Protein AF-A0A9X2YWF4-F1 (afdb_monomer_lite)

Radius of gyration: 34.18 Å; chains: 1; bounding box: 89×81×97 Å

Secondary structure (DSSP, 8-state):
--HHHHHHHHHHHHHHTT-SSSPP-GGGG--HHHHHHHHHHHHH----TT--SHHHHHHHHHHHHHHHHHHHHHHHHHHHHHHHHHHHHHHHHHHHHHHHHHHHHHHHHHTSPSSTTHHHHHHHHHHHHHHHHHHHHHHHHHHHHHHHHHHHHHHHHHHHHHTPPPS-----SS----HHHHHHHHHHHHHHHHHHHHHHHHHGGGT---HHHHHHHHHHH---HHHHHHHHTT--EE-HHHHHHHHHHHHTSTT--HHHHHHHHHHS-HHHHHHHHHHHHHHTBTT-EE---TT--TTSTT---SB-SGGGS-HHHHHHHHS-SBPPSS-EEEE-TTS-EEEEPP-TT--BS-HHHHHHHHHHHTTS-GGG-SSBHHHHHHHHHHHHHHHHHTSTT-S-TT--HHHHHHHTHHHHHHHHHHHTT-HHHHHHHHT-TTSSS--HHHHHHHHHS--TTTTHHHHTTSPPTT--SHHHHHHHHHHHHHHHHTHHHHTSBTTTTB-HHHH-HHHHHHHHHHTGGGHHHHHT---S---S---S-SSSS-HHHHHHHHHHHTSHHHHHHHHHHHHHHHHHHHHHHHHHHHHTSS--THHHHHHHHHHHHHHHHHHHHHHHTT--HHHHHHHHHHHHHHHHHGGGG---SSTT-HHHHHHHHTSTT-HHHHHHH-SPP-TT--SSSPPPPHHHHHHHHHHHHHHTT-S--GGGGGGEETTEE-TT--HHHHHHHHHHHTTT---HHHHHHHHHHHHT---TTTTTT------

pLDDT: mean 88.62, std 11.15, range [30.44, 98.81]

InterPro domains:
  IPR043796 ESX-1 secretion-associated protein EspA/EspE-like [PF18879] (18-99)
  IPR057037 TPR repeat domain, actinomycetes [PF23275] (219-466)

Structure (mmCIF, N/CA/C/O backbone):
data_AF-A0A9X2YWF4-F1
#
_entry.id   AF-A0A9X2YWF4-F1
#
loop_
_atom_site.group_PDB
_atom_site.id
_atom_site.type_symbol
_atom_site.label_atom_id
_atom_site.label_alt_id
_atom_site.label_comp_id
_atom_site.label_asym_id
_atom_site.label_entity_id
_atom_site.label_seq_id
_atom_site.pdbx_PDB_ins_code
_atom_site.Cartn_x
_atom_site.Cartn_y
_atom_site.Cartn_z
_atom_site.occupancy
_atom_site.B_iso_or_equiv
_atom_site.auth_seq_id
_atom_site.auth_comp_id
_atom_site.auth_asym_id
_atom_site.auth_atom_id
_atom_site.pdbx_PDB_model_num
ATOM 1 N N . MET A 1 1 ? 34.491 -1.364 -0.818 1.00 56.59 1 MET A N 1
ATOM 2 C CA . MET A 1 1 ? 34.595 -2.393 0.245 1.00 56.59 1 MET A CA 1
ATOM 3 C C . MET A 1 1 ? 35.345 -3.592 -0.317 1.00 56.59 1 MET A C 1
ATOM 5 O O . MET A 1 1 ? 35.283 -3.790 -1.523 1.00 56.59 1 MET A O 1
ATOM 9 N N . SER A 1 2 ? 36.099 -4.347 0.485 1.00 80.25 2 SER A N 1
ATOM 10 C CA . SER A 1 2 ? 36.742 -5.578 -0.002 1.00 80.25 2 SER A CA 1
ATOM 11 C C . SER A 1 2 ? 35.737 -6.739 -0.062 1.00 80.25 2 SER A C 1
ATOM 13 O O . SER A 1 2 ? 34.764 -6.748 0.688 1.00 80.25 2 SER A O 1
ATOM 15 N N . VAL A 1 3 ? 35.979 -7.755 -0.900 1.00 80.12 3 VAL A N 1
ATOM 16 C CA . VAL A 1 3 ? 35.150 -8.987 -0.951 1.00 80.12 3 VAL A CA 1
ATOM 17 C C . VAL A 1 3 ? 35.048 -9.696 0.408 1.00 80.12 3 VAL A C 1
ATOM 19 O O . VAL A 1 3 ? 34.062 -10.368 0.705 1.00 80.12 3 VAL A O 1
ATOM 22 N N . LEU A 1 4 ? 36.056 -9.513 1.266 1.00 85.62 4 LEU A N 1
ATOM 23 C CA . LEU A 1 4 ? 36.069 -10.024 2.633 1.00 85.62 4 LEU A CA 1
ATOM 24 C C . LEU A 1 4 ? 35.104 -9.245 3.542 1.00 85.62 4 LEU A C 1
ATOM 26 O O . LEU A 1 4 ? 34.476 -9.843 4.412 1.00 85.62 4 LEU A O 1
ATOM 30 N N . ASP A 1 5 ? 34.968 -7.933 3.325 1.00 86.00 5 ASP A N 1
ATOM 31 C CA . ASP A 1 5 ? 34.029 -7.082 4.066 1.00 86.00 5 ASP A CA 1
ATOM 32 C C . ASP A 1 5 ? 32.582 -7.432 3.706 1.00 86.00 5 ASP A C 1
ATOM 34 O O . ASP A 1 5 ? 31.748 -7.544 4.602 1.00 86.00 5 ASP A O 1
ATOM 38 N N . GLY A 1 6 ? 32.310 -7.704 2.423 1.00 83.12 6 GLY A N 1
ATOM 39 C CA . GLY A 1 6 ? 31.008 -8.205 1.966 1.00 83.12 6 GLY A CA 1
ATOM 40 C C . GLY A 1 6 ? 30.632 -9.522 2.648 1.00 83.12 6 GLY A C 1
ATOM 41 O O . GLY A 1 6 ? 29.574 -9.622 3.264 1.00 83.12 6 GLY A O 1
ATOM 42 N N . PHE A 1 7 ? 31.546 -10.500 2.663 1.00 92.81 7 PHE A N 1
ATOM 43 C CA . PHE A 1 7 ? 31.340 -11.751 3.401 1.00 92.81 7 PHE A CA 1
ATOM 44 C C . PHE A 1 7 ? 31.067 -11.526 4.895 1.00 92.81 7 PHE A C 1
ATOM 46 O O . PHE A 1 7 ? 30.186 -12.172 5.461 1.00 92.81 7 PHE A O 1
ATOM 53 N N . LEU A 1 8 ? 31.823 -10.641 5.555 1.00 94.50 8 LEU A N 1
ATOM 54 C CA . LEU A 1 8 ? 31.651 -10.360 6.983 1.00 94.50 8 LEU A CA 1
ATOM 55 C C . LEU A 1 8 ? 30.309 -9.685 7.288 1.00 94.50 8 LEU A C 1
ATOM 57 O O . LEU A 1 8 ? 29.721 -9.994 8.325 1.00 94.50 8 LEU A O 1
ATOM 61 N N . ALA A 1 9 ? 29.820 -8.820 6.398 1.00 90.69 9 ALA A N 1
ATOM 62 C CA . ALA A 1 9 ? 28.498 -8.209 6.504 1.00 90.69 9 ALA A CA 1
ATOM 63 C C . ALA A 1 9 ? 27.387 -9.261 6.364 1.00 90.69 9 ALA A C 1
ATOM 65 O O . ALA A 1 9 ? 26.555 -9.395 7.260 1.00 90.69 9 ALA A O 1
ATOM 66 N N . THR A 1 10 ? 27.430 -10.095 5.318 1.00 85.00 10 THR A N 1
ATOM 67 C CA . THR A 1 10 ? 26.465 -11.193 5.125 1.00 85.00 10 THR A CA 1
ATOM 68 C C . THR A 1 10 ? 26.503 -12.193 6.280 1.00 85.00 10 THR A C 1
ATOM 70 O O . THR A 1 10 ? 25.466 -12.650 6.755 1.00 85.00 10 THR A O 1
ATOM 73 N N . TRP A 1 11 ? 27.698 -12.512 6.780 1.00 95.88 11 TRP A N 1
ATOM 74 C CA . TRP A 1 11 ? 27.875 -13.350 7.960 1.00 95.88 11 TRP A CA 1
ATOM 75 C C . TRP A 1 11 ? 27.270 -12.735 9.222 1.00 95.88 11 TRP A C 1
ATOM 77 O O . TRP A 1 11 ? 26.669 -13.466 10.009 1.00 95.88 11 TRP A O 1
ATOM 87 N N . SER A 1 12 ? 27.408 -11.420 9.417 1.00 94.00 12 SER A N 1
ATOM 88 C CA . SER A 1 12 ? 26.793 -10.721 10.549 1.00 94.00 12 SER A CA 1
ATOM 89 C C . SER A 1 12 ? 25.275 -10.831 10.481 1.00 94.00 12 SER A C 1
ATOM 91 O O . SER A 1 12 ? 24.672 -11.324 11.428 1.00 94.00 12 SER A O 1
ATOM 93 N N . ASN A 1 13 ? 24.681 -10.506 9.329 1.00 88.56 13 ASN A N 1
ATOM 94 C CA . ASN A 1 13 ? 23.235 -10.595 9.120 1.00 88.56 13 ASN A CA 1
ATOM 95 C C . ASN A 1 13 ? 22.723 -12.019 9.375 1.00 88.56 13 ASN A C 1
ATOM 97 O O . ASN A 1 13 ? 21.774 -12.220 10.127 1.00 88.56 13 ASN A O 1
ATOM 101 N N . ALA A 1 14 ? 23.404 -13.029 8.824 1.00 86.44 14 ALA A N 1
ATOM 102 C CA . ALA A 1 14 ? 23.058 -14.430 9.045 1.00 86.44 14 ALA A CA 1
ATOM 103 C C . ALA A 1 14 ? 23.233 -14.874 10.502 1.00 86.44 14 ALA A C 1
ATOM 105 O O . ALA A 1 14 ? 22.551 -15.789 10.943 1.00 86.44 14 ALA A O 1
ATOM 106 N N . ARG A 1 15 ? 24.151 -14.272 11.263 1.00 91.12 15 ARG A N 1
ATOM 107 C CA . ARG A 1 15 ? 24.299 -14.544 12.696 1.00 91.12 15 ARG A CA 1
ATOM 108 C C . ARG A 1 15 ? 23.185 -13.891 13.507 1.00 91.12 15 ARG A C 1
ATOM 110 O O . ARG A 1 15 ? 22.734 -14.499 14.478 1.00 91.12 15 ARG A O 1
ATOM 117 N N . ASP A 1 16 ? 22.749 -12.701 13.116 1.00 89.00 16 ASP A N 1
ATOM 118 C CA . ASP A 1 16 ? 21.699 -11.959 13.808 1.00 89.00 16 ASP A CA 1
ATOM 119 C C . ASP A 1 16 ? 20.333 -12.655 13.708 1.00 89.00 16 ASP A C 1
ATOM 121 O O . ASP A 1 16 ? 19.577 -12.627 14.680 1.00 89.00 16 ASP A O 1
ATOM 125 N N . THR A 1 17 ? 20.059 -13.414 12.637 1.00 83.25 17 THR A N 1
ATOM 126 C CA . THR A 1 17 ? 18.834 -14.240 12.536 1.00 83.25 17 THR A CA 1
ATOM 127 C C . THR A 1 17 ? 18.752 -15.352 13.587 1.00 83.25 17 THR A C 1
ATOM 129 O O . THR A 1 17 ? 17.662 -15.786 13.950 1.00 83.25 17 THR A O 1
ATOM 132 N N . PHE A 1 18 ? 19.886 -15.796 14.141 1.00 85.88 18 PHE A N 1
ATOM 133 C CA . PHE A 1 18 ? 19.906 -16.751 15.252 1.00 85.88 18 PHE A CA 1
ATOM 134 C C . PHE A 1 18 ? 19.719 -16.076 16.617 1.00 85.88 18 PHE A C 1
ATOM 136 O O . PHE A 1 18 ? 19.722 -16.778 17.631 1.00 85.88 18 PHE A O 1
ATOM 143 N N . GLY A 1 19 ? 19.600 -14.748 16.683 1.00 83.31 19 GLY A N 1
ATOM 144 C CA . GLY A 1 19 ? 19.495 -13.965 17.914 1.00 83.31 19 GLY A CA 1
ATOM 145 C C . GLY A 1 19 ? 20.783 -13.922 18.747 1.00 83.31 19 GLY A C 1
ATOM 146 O O . GLY A 1 19 ? 21.794 -14.556 18.435 1.00 83.31 19 GLY A O 1
ATOM 147 N N . GLN A 1 20 ? 20.734 -13.197 19.866 1.00 79.38 20 GLN A N 1
ATOM 148 C CA . GLN A 1 20 ? 21.860 -13.000 20.791 1.00 79.38 20 GLN A CA 1
ATOM 149 C C . GLN A 1 20 ? 21.617 -13.705 22.145 1.00 79.38 20 GLN A C 1
ATOM 151 O O . GLN A 1 20 ? 20.506 -14.131 22.448 1.00 79.38 20 GLN A O 1
ATOM 156 N N . GLY A 1 21 ? 22.662 -13.862 22.970 1.00 82.56 21 GLY A N 1
ATOM 157 C CA . GLY A 1 21 ? 22.560 -14.468 24.314 1.00 82.56 21 GLY A CA 1
ATOM 158 C C . GLY A 1 21 ? 22.511 -16.004 24.334 1.00 82.56 21 GLY A C 1
ATOM 159 O O . GLY A 1 21 ? 22.619 -16.648 23.297 1.00 82.56 21 GLY A O 1
ATOM 160 N N . ALA A 1 22 ? 22.404 -16.630 25.509 1.00 83.31 22 ALA A N 1
ATOM 161 C CA . ALA A 1 22 ? 22.242 -18.086 25.598 1.00 83.31 22 ALA A CA 1
ATOM 162 C C . ALA A 1 22 ? 20.816 -18.476 25.153 1.00 83.31 22 ALA A C 1
ATOM 164 O O . ALA A 1 22 ? 19.870 -17.887 25.676 1.00 83.31 22 ALA A O 1
ATOM 165 N N . PRO A 1 23 ? 20.634 -19.422 24.207 1.00 87.31 23 PRO A N 1
ATOM 166 C CA . PRO A 1 23 ? 19.301 -19.874 23.820 1.00 87.31 23 PRO A CA 1
ATOM 167 C C . PRO A 1 23 ? 18.529 -20.395 25.035 1.00 87.31 23 PRO A C 1
ATOM 169 O O . PRO A 1 23 ? 19.097 -21.120 25.854 1.00 87.31 23 PRO A O 1
ATOM 172 N N . ALA A 1 24 ? 17.250 -20.032 25.142 1.00 84.31 24 ALA A N 1
ATOM 173 C CA . ALA A 1 24 ? 16.390 -20.534 26.204 1.00 84.31 24 ALA A CA 1
ATOM 174 C C . ALA A 1 24 ? 16.255 -22.058 26.102 1.00 84.31 24 ALA A C 1
ATOM 176 O O . ALA A 1 24 ? 16.126 -22.615 25.010 1.00 84.31 24 ALA A O 1
ATOM 177 N N . THR A 1 25 ? 16.304 -22.727 27.245 1.00 89.94 25 THR A N 1
ATOM 178 C CA . THR A 1 25 ? 16.233 -24.181 27.357 1.00 89.94 25 THR A CA 1
ATOM 179 C C . THR A 1 25 ? 14.874 -24.613 27.908 1.00 89.94 25 THR A C 1
ATOM 181 O O . THR A 1 25 ? 14.082 -23.811 28.409 1.00 89.94 25 THR A O 1
ATOM 184 N N . GLY A 1 26 ? 14.557 -25.890 27.736 1.00 90.88 26 GLY A N 1
ATOM 185 C CA . GLY A 1 26 ? 13.232 -26.444 27.977 1.00 90.88 26 GLY A CA 1
ATOM 186 C C . GLY A 1 26 ? 12.840 -26.585 29.444 1.00 90.88 26 GLY A C 1
ATOM 187 O O . GLY A 1 26 ? 11.668 -26.812 29.722 1.00 90.88 26 GLY A O 1
ATOM 188 N N . GLU A 1 27 ? 13.772 -26.444 30.391 1.00 90.19 27 GLU A N 1
ATOM 189 C CA . GLU A 1 27 ? 13.534 -26.774 31.804 1.00 90.19 27 GLU A CA 1
ATOM 190 C C . GLU A 1 27 ? 12.412 -25.938 32.426 1.00 90.19 27 GLU A C 1
ATOM 192 O O . GLU A 1 27 ? 11.707 -26.429 33.300 1.00 90.19 27 GLU A O 1
ATOM 197 N N . GLN A 1 28 ? 12.197 -24.706 31.954 1.00 86.06 28 GLN A N 1
ATOM 198 C CA . GLN A 1 28 ? 11.092 -23.862 32.425 1.00 86.06 28 GLN A CA 1
ATOM 199 C C . GLN A 1 28 ? 9.701 -24.409 32.056 1.00 86.06 28 GLN A C 1
ATOM 201 O O . GLN A 1 28 ? 8.718 -24.076 32.715 1.00 86.06 28 GLN A O 1
ATOM 206 N N . PHE A 1 29 ? 9.627 -25.272 31.040 1.00 87.75 29 PHE A N 1
ATOM 207 C CA . PHE A 1 29 ? 8.403 -25.914 30.560 1.00 87.75 29 PHE A CA 1
ATOM 208 C C . PHE A 1 29 ? 8.207 -27.330 31.126 1.00 87.75 29 PHE A C 1
ATOM 210 O O . PHE A 1 29 ? 7.222 -27.983 30.798 1.00 87.75 29 PHE A O 1
ATOM 217 N N . ASP A 1 30 ? 9.125 -27.817 31.970 1.00 93.25 30 ASP A N 1
ATOM 218 C CA . ASP A 1 30 ? 9.014 -29.126 32.616 1.00 93.25 30 ASP A CA 1
ATOM 219 C C . ASP A 1 30 ? 8.464 -28.996 34.046 1.00 93.25 30 ASP A C 1
ATOM 221 O O . ASP A 1 30 ? 9.218 -28.835 35.009 1.00 93.25 30 ASP A O 1
ATOM 225 N N . GLN A 1 31 ? 7.141 -29.111 34.209 1.00 91.50 31 GLN A N 1
ATOM 226 C CA . GLN A 1 31 ? 6.498 -29.225 35.527 1.00 91.50 31 GLN A CA 1
ATOM 227 C C . GLN A 1 31 ? 6.173 -30.684 35.895 1.00 91.50 31 GLN A C 1
ATOM 229 O O . GLN A 1 31 ? 5.352 -30.959 36.779 1.00 91.50 31 GLN A O 1
ATOM 234 N N . SER A 1 32 ? 6.856 -31.658 35.280 1.00 93.75 32 SER A N 1
ATOM 235 C CA . SER A 1 32 ? 6.583 -33.084 35.494 1.00 93.75 32 SER A CA 1
ATOM 236 C C . SER A 1 32 ? 6.827 -33.552 36.928 1.00 93.75 32 SER A C 1
ATOM 238 O O . SER A 1 32 ? 6.142 -34.462 37.396 1.00 93.75 32 SER A O 1
ATOM 240 N N . GLY A 1 33 ? 7.746 -32.923 37.667 1.00 92.69 33 GLY A N 1
ATOM 241 C CA . GLY A 1 33 ? 8.019 -33.236 39.076 1.00 92.69 33 GLY A CA 1
ATOM 242 C C . GLY A 1 33 ? 6.811 -32.975 39.991 1.00 92.69 33 GLY A C 1
ATOM 243 O O . GLY A 1 33 ? 6.317 -33.913 40.637 1.00 92.69 33 GLY A O 1
ATOM 244 N N . PRO A 1 34 ? 6.296 -31.731 40.043 1.00 92.44 34 PRO A N 1
ATOM 245 C CA . PRO A 1 34 ? 5.041 -31.414 40.720 1.00 92.44 34 PRO A CA 1
ATOM 246 C C . PRO A 1 34 ? 3.862 -32.277 40.251 1.00 92.44 34 PRO A C 1
ATOM 248 O O . PRO A 1 34 ? 3.144 -32.820 41.091 1.00 92.44 34 PRO A O 1
ATOM 251 N N . LEU A 1 35 ? 3.700 -32.492 38.941 1.00 93.50 35 LEU A N 1
ATOM 252 C CA . LEU A 1 35 ? 2.601 -33.292 38.382 1.00 93.50 35 LEU A CA 1
ATOM 253 C C . LEU A 1 35 ? 2.678 -34.772 38.787 1.00 93.50 35 LEU A C 1
ATOM 255 O O . LEU A 1 35 ? 1.676 -35.361 39.189 1.00 93.50 35 LEU A O 1
ATOM 259 N N . THR A 1 36 ? 3.870 -35.368 38.795 1.00 93.75 36 THR A N 1
ATOM 260 C CA . THR A 1 36 ? 4.086 -36.740 39.291 1.00 93.75 36 THR A CA 1
ATOM 261 C C . THR A 1 36 ? 3.824 -36.830 40.798 1.00 93.75 36 THR A C 1
ATOM 263 O O . THR A 1 36 ? 3.289 -37.822 41.301 1.00 93.75 36 THR A O 1
ATOM 266 N N . THR A 1 37 ? 4.140 -35.767 41.542 1.00 93.75 37 THR A N 1
ATOM 267 C CA . THR A 1 37 ? 3.802 -35.672 42.968 1.00 93.75 37 THR A CA 1
ATOM 268 C C . THR A 1 37 ? 2.286 -35.622 43.164 1.00 93.75 37 THR A C 1
ATOM 270 O O . THR A 1 37 ? 1.763 -36.373 43.985 1.00 93.75 37 THR A O 1
ATOM 273 N N . MET A 1 38 ? 1.559 -34.828 42.372 1.00 92.31 38 MET A N 1
ATOM 274 C CA . MET A 1 38 ? 0.091 -34.794 42.382 1.00 92.31 38 MET A CA 1
ATOM 275 C C . MET A 1 38 ? -0.513 -36.154 42.015 1.00 92.31 38 MET A C 1
ATOM 277 O O . MET A 1 38 ? -1.395 -36.637 42.725 1.00 92.31 38 MET A O 1
ATOM 281 N N . GLN A 1 39 ? 0.020 -36.819 40.985 1.00 93.19 39 GLN A N 1
ATOM 282 C CA . GLN A 1 39 ? -0.357 -38.182 40.614 1.00 93.19 39 GLN A CA 1
ATOM 283 C C . GLN A 1 39 ? -0.237 -39.132 41.811 1.00 93.19 39 GLN A C 1
ATOM 285 O O . GLN A 1 39 ? -1.208 -39.801 42.163 1.00 93.19 39 GLN A O 1
ATOM 290 N N . SER A 1 40 ? 0.930 -39.171 42.463 1.00 92.88 40 SER A N 1
ATOM 291 C CA . SER A 1 40 ? 1.155 -40.045 43.620 1.00 92.88 40 SER A CA 1
ATOM 292 C C . SER A 1 40 ? 0.268 -39.694 44.818 1.00 92.88 40 SER A C 1
ATOM 294 O O . SER A 1 40 ? -0.253 -40.601 45.465 1.00 92.88 40 SER A O 1
ATOM 296 N N . HIS A 1 41 ? 0.028 -38.406 45.089 1.00 93.06 41 HIS A N 1
ATOM 297 C CA . HIS A 1 41 ? -0.853 -37.971 46.172 1.00 93.06 41 HIS A CA 1
ATOM 298 C C . HIS A 1 41 ? -2.276 -38.475 45.962 1.00 93.06 41 HIS A C 1
ATOM 300 O O . HIS A 1 41 ? -2.842 -39.106 46.856 1.00 93.06 41 HIS A O 1
ATOM 306 N N . VAL A 1 42 ? -2.829 -38.255 44.771 1.00 90.56 42 VAL A N 1
ATOM 307 C CA . VAL A 1 42 ? -4.200 -38.657 44.459 1.00 90.56 42 VAL A CA 1
ATOM 308 C C . VAL A 1 42 ? -4.327 -40.181 44.433 1.00 90.56 42 VAL A C 1
ATOM 310 O O . VAL A 1 42 ? -5.265 -40.724 45.007 1.00 90.56 42 VAL A O 1
ATOM 313 N N . GLN A 1 43 ? -3.337 -40.892 43.888 1.00 86.62 43 GLN A N 1
ATOM 314 C CA . GLN A 1 43 ? -3.299 -42.357 43.928 1.00 86.62 43 GLN A CA 1
ATOM 315 C C . GLN A 1 43 ? -3.099 -42.928 45.339 1.00 86.62 43 GLN A C 1
ATOM 317 O O . GLN A 1 43 ? -3.500 -44.058 45.591 1.00 86.62 43 GLN A O 1
ATOM 322 N N . SER A 1 44 ? -2.477 -42.189 46.261 1.00 86.62 44 SER A N 1
ATOM 323 C CA . SER A 1 44 ? -2.306 -42.615 47.659 1.00 86.62 44 SER A CA 1
ATOM 324 C C . SER A 1 44 ? -3.551 -42.376 48.514 1.00 86.62 44 SER A C 1
ATOM 326 O O . SER A 1 44 ? -3.741 -43.054 49.528 1.00 86.62 44 SER A O 1
ATOM 328 N N . ALA A 1 45 ? -4.422 -41.457 48.090 1.00 87.06 45 ALA A N 1
ATOM 329 C CA . ALA A 1 45 ? -5.701 -41.156 48.719 1.00 87.06 45 ALA A CA 1
ATOM 330 C C . ALA A 1 45 ? -6.745 -42.242 48.393 1.00 87.06 45 ALA A C 1
ATOM 332 O O . ALA A 1 45 ? -7.823 -41.959 47.883 1.00 87.06 45 ALA A O 1
ATOM 333 N N . THR A 1 46 ? -6.423 -43.506 48.666 1.00 83.12 46 THR A N 1
ATOM 334 C CA . THR A 1 46 ? -7.358 -44.629 48.498 1.00 83.12 46 THR A CA 1
ATOM 335 C C . THR A 1 46 ? -8.249 -44.775 49.738 1.00 83.12 46 THR A C 1
ATOM 337 O O . THR A 1 46 ? -7.808 -44.487 50.860 1.00 83.12 46 THR A O 1
ATOM 340 N N . PRO A 1 47 ? -9.508 -45.225 49.597 1.00 84.50 47 PRO A N 1
ATOM 341 C CA . PRO A 1 47 ? -10.359 -45.517 50.744 1.00 84.50 47 PRO A CA 1
ATOM 342 C C . PRO A 1 47 ? -9.731 -46.574 51.667 1.00 84.50 47 PRO A C 1
ATOM 344 O O . PRO A 1 47 ? -9.470 -47.708 51.271 1.00 84.50 47 PRO A O 1
ATOM 347 N N . GLY A 1 48 ? -9.500 -46.215 52.933 1.00 76.44 48 GLY A N 1
ATOM 348 C CA . GLY A 1 48 ? -8.983 -47.148 53.940 1.00 76.44 48 GLY A CA 1
ATOM 349 C C . GLY A 1 48 ? -10.035 -48.152 54.435 1.00 76.44 48 GLY A C 1
ATOM 350 O O . GLY A 1 48 ? -11.226 -48.017 54.177 1.00 76.44 48 GLY A O 1
ATOM 351 N N . SER A 1 49 ? -9.632 -49.113 55.277 1.00 78.75 49 SER A N 1
ATOM 352 C CA . SER A 1 49 ? -10.493 -50.216 55.763 1.00 78.75 49 SER A CA 1
ATOM 353 C C . SER A 1 49 ? -11.739 -49.804 56.574 1.00 78.75 49 SER A C 1
ATOM 355 O O . SER A 1 49 ? -12.498 -50.665 57.015 1.00 78.75 49 SER A O 1
ATOM 357 N N . ARG A 1 50 ? -11.922 -48.506 56.840 1.00 81.56 50 ARG A N 1
ATOM 358 C CA . ARG A 1 50 ? -13.062 -47.926 57.567 1.00 81.56 50 ARG A CA 1
ATOM 359 C C . ARG A 1 50 ? -14.086 -47.245 56.653 1.00 81.56 50 ARG A C 1
ATOM 361 O O . ARG A 1 50 ? -15.190 -46.986 57.120 1.00 81.56 50 ARG A O 1
ATOM 368 N N . TRP A 1 51 ? -13.752 -46.976 55.388 1.00 83.31 51 TRP A N 1
ATOM 369 C CA . TRP A 1 51 ? -14.657 -46.380 54.403 1.00 83.31 51 TRP A CA 1
ATOM 370 C C . TRP A 1 51 ? -14.859 -47.356 53.242 1.00 83.31 51 TRP A C 1
ATOM 372 O O . TRP A 1 51 ? -13.932 -47.661 52.503 1.00 83.31 51 TRP A O 1
ATOM 382 N N . THR A 1 52 ? -16.071 -47.904 53.134 1.00 82.44 52 THR A N 1
ATOM 383 C CA . THR A 1 52 ? -16.422 -48.965 52.175 1.00 82.44 52 THR A CA 1
ATOM 384 C C . THR A 1 52 ? -17.802 -48.696 51.565 1.00 82.44 52 THR A C 1
ATOM 386 O O . THR A 1 52 ? -18.565 -47.894 52.102 1.00 82.44 52 THR A O 1
ATOM 389 N N . GLY A 1 53 ? -18.129 -49.354 50.449 1.00 77.31 53 GLY A N 1
ATOM 390 C CA . GLY A 1 53 ? -19.385 -49.159 49.709 1.00 77.31 53 GLY A CA 1
ATOM 391 C C . GLY A 1 53 ? -19.192 -48.411 48.385 1.00 77.31 53 GLY A C 1
ATOM 392 O O . GLY A 1 53 ? -18.076 -48.036 48.038 1.00 77.31 53 GLY A O 1
ATOM 393 N N . ALA A 1 54 ? -20.280 -48.194 47.640 1.00 71.62 54 ALA A N 1
ATOM 394 C CA . ALA A 1 54 ? -20.236 -47.679 46.264 1.00 71.62 54 ALA A CA 1
ATOM 395 C C . ALA A 1 54 ? -19.530 -46.316 46.129 1.00 71.62 54 ALA A C 1
ATOM 397 O O . ALA A 1 54 ? -18.730 -46.131 45.217 1.00 71.62 54 ALA A O 1
ATOM 398 N N . GLY A 1 55 ? -19.747 -45.396 47.078 1.00 71.88 55 GLY A N 1
ATOM 399 C CA . GLY A 1 55 ? -19.067 -44.096 47.089 1.00 71.88 55 GLY A CA 1
ATOM 400 C C . GLY A 1 55 ? -17.550 -44.199 47.289 1.00 71.88 55 GLY A C 1
ATOM 401 O O . GLY A 1 55 ? -16.802 -43.463 46.656 1.00 71.88 55 GLY A O 1
ATOM 402 N N . ALA A 1 56 ? -17.085 -45.157 48.100 1.00 77.19 56 ALA A N 1
ATOM 403 C CA . ALA A 1 56 ? -15.656 -45.422 48.260 1.00 77.19 56 ALA A CA 1
ATOM 404 C C . ALA A 1 56 ? -15.049 -45.959 46.950 1.00 77.19 56 ALA A C 1
ATOM 406 O O . ALA A 1 56 ? -14.001 -45.492 46.520 1.00 77.19 56 ALA A O 1
ATOM 407 N N . THR A 1 57 ? -15.734 -46.878 46.261 1.00 78.25 57 THR A N 1
ATOM 408 C CA . THR A 1 57 ? -15.292 -47.408 44.957 1.00 78.25 57 THR A CA 1
ATOM 409 C C . THR A 1 57 ? -15.273 -46.340 43.857 1.00 78.25 57 THR A C 1
ATOM 411 O O . THR A 1 57 ? -14.333 -46.295 43.063 1.00 78.25 57 THR A O 1
ATOM 414 N N . ALA A 1 58 ? -16.279 -45.461 43.810 1.00 76.56 58 ALA A N 1
ATOM 415 C CA . ALA A 1 58 ? -16.333 -44.356 42.852 1.00 76.56 58 ALA A CA 1
ATOM 416 C C . ALA A 1 58 ? -15.213 -43.333 43.095 1.00 76.56 58 ALA A C 1
ATOM 418 O O . ALA A 1 58 ? -14.564 -42.902 42.144 1.00 76.56 58 ALA A O 1
ATOM 419 N N . TYR A 1 59 ? -14.938 -43.005 44.361 1.00 79.06 59 TYR A N 1
ATOM 420 C CA . TYR A 1 59 ? -13.829 -42.132 44.742 1.00 79.06 59 TYR A CA 1
ATOM 421 C C . TYR A 1 59 ? -12.464 -42.723 44.364 1.00 79.06 59 TYR A C 1
ATOM 423 O O . TYR A 1 59 ? -11.645 -42.032 43.767 1.00 79.06 59 TYR A O 1
ATOM 431 N N . ASP A 1 60 ? -12.241 -44.013 44.635 1.00 83.06 60 ASP A N 1
ATOM 432 C CA . ASP A 1 60 ? -11.010 -44.717 44.247 1.00 83.06 60 ASP A CA 1
ATOM 433 C C . ASP A 1 60 ? -10.802 -44.705 42.721 1.00 83.06 60 ASP A C 1
ATOM 435 O O . ASP A 1 60 ? -9.707 -44.439 42.228 1.00 83.06 60 ASP A O 1
ATOM 439 N N . THR A 1 61 ? -11.886 -44.895 41.959 1.00 82.44 61 THR A N 1
ATOM 440 C CA . THR A 1 61 ? -11.869 -44.840 40.488 1.00 82.44 61 THR A CA 1
ATOM 441 C C . THR A 1 61 ? -11.551 -43.433 39.974 1.00 82.44 61 THR A C 1
ATOM 443 O O . THR A 1 61 ? -10.686 -43.278 39.113 1.00 82.44 61 THR A O 1
ATOM 446 N N . ALA A 1 62 ? -12.199 -42.400 40.521 1.00 81.94 62 ALA A N 1
ATOM 447 C CA . ALA A 1 62 ? -11.945 -41.010 40.146 1.00 81.94 62 ALA A CA 1
ATOM 448 C C . ALA A 1 62 ? -10.501 -40.590 40.465 1.00 81.94 62 ALA A C 1
ATOM 450 O O . ALA A 1 62 ? -9.836 -39.982 39.630 1.00 81.94 62 ALA A O 1
ATOM 451 N N . ASN A 1 63 ? -9.973 -40.989 41.625 1.00 86.00 63 ASN A N 1
ATOM 452 C CA . ASN A 1 63 ? -8.579 -40.747 41.986 1.00 86.00 63 ASN A CA 1
ATOM 453 C C . ASN A 1 63 ? -7.602 -41.477 41.053 1.00 86.00 63 ASN A C 1
ATOM 455 O O . ASN A 1 63 ? -6.586 -40.909 40.643 1.00 86.00 63 ASN A O 1
ATOM 459 N N . ALA A 1 64 ? -7.911 -42.713 40.656 1.00 85.50 64 ALA A N 1
ATOM 460 C CA . ALA A 1 64 ? -7.112 -43.429 39.671 1.00 85.50 64 ALA A CA 1
ATOM 461 C C . ALA A 1 64 ? -7.092 -42.708 38.310 1.00 85.50 64 ALA A C 1
ATOM 463 O O . ALA A 1 64 ? -6.035 -42.642 37.678 1.00 85.50 64 ALA A O 1
ATOM 464 N N . ASP A 1 65 ? -8.217 -42.144 37.864 1.00 84.94 65 ASP A N 1
ATOM 465 C CA . ASP A 1 65 ? -8.296 -41.422 36.592 1.00 84.94 65 ASP A CA 1
ATOM 466 C C . ASP A 1 65 ? -7.640 -40.031 36.646 1.00 84.94 65 ASP A C 1
ATOM 468 O O . ASP A 1 65 ? -6.875 -39.694 35.740 1.00 84.94 65 ASP A O 1
ATOM 472 N N . HIS A 1 66 ? -7.809 -39.273 37.733 1.00 85.44 66 HIS A N 1
ATOM 473 C CA . HIS A 1 66 ? -7.033 -38.052 37.991 1.00 85.44 66 HIS A CA 1
ATOM 474 C C . HIS A 1 66 ? -5.526 -38.338 37.966 1.00 85.44 66 HIS A C 1
ATOM 476 O O . HIS A 1 66 ? -4.760 -37.627 37.316 1.00 85.44 66 HIS A O 1
ATOM 482 N N . GLY A 1 67 ? -5.093 -39.433 38.601 1.00 89.44 67 GLY A N 1
ATOM 483 C CA . GLY A 1 67 ? -3.702 -39.878 38.556 1.00 89.44 67 GLY A CA 1
ATOM 484 C C . GLY A 1 67 ? -3.203 -40.145 37.131 1.00 89.44 67 GLY A C 1
ATOM 485 O O . GLY A 1 67 ? -2.066 -39.806 36.808 1.00 89.44 67 GLY A O 1
ATOM 486 N N . LYS A 1 68 ? -4.041 -40.703 36.244 1.00 90.00 68 LYS A N 1
ATOM 487 C CA . LYS A 1 68 ? -3.685 -40.888 34.824 1.00 90.00 68 LYS A CA 1
ATOM 488 C C . LYS A 1 68 ? -3.527 -39.554 34.096 1.00 90.00 68 LYS A C 1
ATOM 490 O O . LYS A 1 68 ? -2.633 -39.451 33.262 1.00 90.00 68 LYS A O 1
ATOM 495 N N . VAL A 1 69 ? -4.366 -38.556 34.382 1.00 90.94 69 VAL A N 1
ATOM 496 C CA . VAL A 1 69 ? -4.260 -37.224 33.760 1.00 90.94 69 VAL A CA 1
ATOM 497 C C . VAL A 1 69 ? -2.988 -36.519 34.190 1.00 90.94 69 VAL A C 1
ATOM 499 O O . VAL A 1 69 ? -2.223 -36.108 33.323 1.00 90.94 69 VAL A O 1
ATOM 502 N N . PHE A 1 70 ? -2.699 -36.473 35.492 1.00 90.94 70 PHE A N 1
ATOM 503 C CA . PHE A 1 70 ? -1.447 -35.902 35.990 1.00 90.94 70 PHE A CA 1
ATOM 504 C C . PHE A 1 70 ? -0.219 -36.595 35.391 1.00 90.94 70 PHE A C 1
ATOM 506 O O . PHE A 1 70 ? 0.715 -35.919 34.973 1.00 90.94 70 PHE A O 1
ATOM 513 N N . GLY A 1 71 ? -0.245 -37.926 35.262 1.00 92.19 71 GLY A N 1
ATOM 514 C CA . GLY A 1 71 ? 0.833 -38.672 34.609 1.00 92.19 71 GLY A CA 1
ATOM 515 C C . GLY A 1 71 ? 0.993 -38.353 33.115 1.00 92.19 71 GLY A C 1
ATOM 516 O O . GLY A 1 71 ? 2.114 -38.305 32.617 1.00 92.19 71 GLY A O 1
ATOM 517 N N . LYS A 1 72 ? -0.106 -38.112 32.388 1.00 93.56 72 LYS A N 1
ATOM 518 C CA . LYS A 1 72 ? -0.056 -37.716 30.970 1.00 93.56 72 LYS A CA 1
ATOM 519 C C . LYS A 1 72 ? 0.415 -36.274 30.786 1.00 93.56 72 LYS A C 1
ATOM 521 O O . LYS A 1 72 ? 1.240 -36.045 29.912 1.00 93.56 72 LYS A O 1
ATOM 526 N N . LEU A 1 73 ? -0.046 -35.341 31.622 1.00 92.31 73 LEU A N 1
ATOM 527 C CA . LEU A 1 73 ? 0.453 -33.962 31.635 1.00 92.31 73 LEU A CA 1
ATOM 528 C C . LEU A 1 73 ? 1.957 -33.936 31.927 1.00 92.31 73 LEU A C 1
ATOM 530 O O . LEU A 1 73 ? 2.710 -33.324 31.183 1.00 92.31 73 LEU A O 1
ATOM 534 N N . ALA A 1 74 ? 2.412 -34.701 32.925 1.00 93.44 74 ALA A N 1
ATOM 535 C CA . ALA A 1 74 ? 3.832 -34.812 33.250 1.00 93.44 74 ALA A CA 1
ATOM 536 C C . ALA A 1 74 ? 4.671 -35.312 32.058 1.00 93.44 74 ALA A C 1
ATOM 538 O O . ALA A 1 74 ? 5.786 -34.843 31.843 1.00 93.44 74 ALA A O 1
ATOM 539 N N . ALA A 1 75 ? 4.141 -36.256 31.275 1.00 94.06 75 ALA A N 1
ATOM 540 C CA . ALA A 1 75 ? 4.813 -36.762 30.082 1.00 94.06 75 ALA A CA 1
ATOM 541 C C . ALA A 1 75 ? 4.845 -35.737 28.935 1.00 94.06 75 ALA A C 1
ATOM 543 O O . ALA A 1 75 ? 5.853 -35.652 28.234 1.00 94.06 75 ALA A O 1
ATOM 544 N N . LEU A 1 76 ? 3.770 -34.967 28.741 1.00 94.88 76 LEU A N 1
ATOM 545 C CA . LEU A 1 76 ? 3.721 -33.913 27.725 1.00 94.88 76 LEU A CA 1
ATOM 546 C C . LEU A 1 76 ? 4.679 -32.764 28.063 1.00 94.88 76 LEU A C 1
ATOM 548 O O . LEU A 1 76 ? 5.420 -32.335 27.183 1.00 94.88 76 LEU A O 1
ATOM 552 N N . ASP A 1 77 ? 4.762 -32.356 29.332 1.00 93.62 77 ASP A N 1
ATOM 553 C CA . ASP A 1 77 ? 5.693 -31.315 29.793 1.00 93.62 77 ASP A CA 1
ATOM 554 C C . ASP A 1 77 ? 7.155 -31.719 29.547 1.00 93.62 77 ASP A C 1
ATOM 556 O O . ASP A 1 77 ? 7.964 -30.932 29.050 1.00 93.62 77 ASP A O 1
ATOM 560 N N . GLN A 1 78 ? 7.496 -32.989 29.797 1.00 94.81 78 GLN A N 1
ATOM 561 C CA . GLN A 1 78 ? 8.819 -33.529 29.466 1.00 94.81 78 GLN A CA 1
ATOM 562 C C . GLN A 1 78 ? 9.098 -33.508 27.959 1.00 94.81 78 GLN A C 1
ATOM 564 O O . GLN A 1 78 ? 10.226 -33.234 27.540 1.00 94.81 78 GLN A O 1
ATOM 569 N N . GLN A 1 79 ? 8.093 -33.794 27.126 1.00 95.19 79 GLN A N 1
ATOM 570 C CA . GLN A 1 79 ? 8.232 -33.745 25.669 1.00 95.19 79 GLN A CA 1
ATOM 571 C C . GLN A 1 79 ? 8.395 -32.310 25.164 1.00 95.19 79 GLN A C 1
ATOM 573 O O . GLN A 1 79 ? 9.274 -32.062 24.336 1.00 95.19 79 GLN A O 1
ATOM 578 N N . LEU A 1 80 ? 7.620 -31.364 25.698 1.00 94.31 80 LEU A N 1
ATOM 579 C CA . LEU A 1 80 ? 7.730 -29.944 25.378 1.00 94.31 80 LEU A CA 1
ATOM 580 C C . LEU A 1 80 ? 9.120 -29.418 25.744 1.00 94.31 80 LEU A C 1
ATOM 582 O O . LEU A 1 80 ? 9.816 -28.870 24.888 1.00 94.31 80 LEU A O 1
ATOM 586 N N . SER A 1 81 ? 9.572 -29.686 26.970 1.00 94.94 81 SER A N 1
ATOM 587 C CA . SER A 1 81 ? 10.928 -29.369 27.422 1.00 94.94 81 SER A CA 1
ATOM 588 C C . SER A 1 81 ? 11.995 -29.979 26.508 1.00 94.94 81 SER A C 1
ATOM 590 O O . SER A 1 81 ? 12.913 -29.290 26.057 1.00 94.94 81 SER A O 1
ATOM 592 N N . SER A 1 82 ? 11.851 -31.252 26.125 1.00 95.75 82 SER A N 1
ATOM 593 C CA . SER A 1 82 ? 12.784 -31.906 25.203 1.00 95.75 82 SER A CA 1
ATOM 594 C C . SER A 1 82 ? 12.815 -31.261 23.813 1.00 95.75 82 SER A C 1
ATOM 596 O O . SER A 1 82 ? 13.881 -31.232 23.198 1.00 95.75 82 SER A O 1
ATOM 598 N N . HIS A 1 83 ? 11.686 -30.786 23.286 1.00 94.75 83 HIS A N 1
ATOM 599 C CA . HIS A 1 83 ? 11.623 -30.138 21.974 1.00 94.75 83 HIS A CA 1
ATOM 600 C C . HIS A 1 83 ? 12.192 -28.721 22.007 1.00 94.75 83 HIS A C 1
ATOM 602 O O . HIS A 1 83 ? 12.980 -28.373 21.132 1.00 94.75 83 HIS A O 1
ATOM 608 N N . VAL A 1 84 ? 11.912 -27.950 23.058 1.00 94.06 84 VAL A N 1
ATOM 609 C CA . VAL A 1 84 ? 12.545 -26.640 23.273 1.00 94.06 84 VAL A CA 1
ATOM 610 C C . VAL A 1 84 ? 14.063 -26.791 23.427 1.00 94.06 84 VAL A C 1
ATOM 612 O O . VAL A 1 84 ? 14.825 -26.036 22.825 1.00 94.06 84 VAL A O 1
ATOM 615 N N . ASN A 1 85 ? 14.523 -27.826 24.135 1.00 94.62 85 ASN A N 1
ATOM 616 C CA . ASN A 1 85 ? 15.944 -28.170 24.215 1.00 94.62 85 ASN A CA 1
ATOM 617 C C . ASN A 1 85 ? 16.551 -28.578 22.864 1.00 94.62 85 ASN A C 1
ATOM 619 O O . ASN A 1 85 ? 17.719 -28.298 22.606 1.00 94.62 85 ASN A O 1
ATOM 623 N N . ALA A 1 86 ? 15.785 -29.214 21.977 1.00 94.44 86 ALA A N 1
ATOM 624 C CA . ALA A 1 86 ? 16.251 -29.492 20.622 1.00 94.44 86 ALA A CA 1
ATOM 625 C C . ALA A 1 86 ? 16.388 -28.197 19.800 1.00 94.44 86 ALA A C 1
ATOM 627 O O . ALA A 1 86 ? 17.406 -28.011 19.136 1.00 94.44 86 ALA A O 1
ATOM 628 N N . SER A 1 87 ? 15.427 -27.270 19.892 1.00 94.44 87 SER A N 1
ATOM 629 C CA . SER A 1 87 ? 15.505 -25.966 19.215 1.00 94.44 87 SER A CA 1
ATOM 630 C C . SER A 1 87 ? 16.706 -25.152 19.691 1.00 94.44 87 SER A C 1
ATOM 632 O O . SER A 1 87 ? 17.454 -24.606 18.880 1.00 94.44 87 SER A O 1
ATOM 634 N N . SER A 1 88 ? 16.944 -25.126 21.005 1.00 94.50 88 SER A N 1
ATOM 635 C CA . SER A 1 88 ? 18.081 -24.421 21.604 1.00 94.50 88 SER A CA 1
ATOM 636 C C . SER A 1 88 ? 19.423 -24.974 21.102 1.00 94.50 88 SER A C 1
ATOM 638 O O . SER A 1 88 ? 20.338 -24.207 20.789 1.00 94.50 88 SER A O 1
ATOM 640 N N . GLN A 1 89 ? 19.521 -26.297 20.926 1.00 95.12 89 GLN A N 1
ATOM 641 C CA . GLN A 1 89 ? 20.686 -26.966 20.344 1.00 95.12 89 GLN A CA 1
ATOM 642 C C . GLN A 1 89 ? 20.880 -26.633 18.862 1.00 95.12 89 GLN A C 1
ATOM 644 O O . GLN A 1 89 ? 22.018 -26.405 18.455 1.00 95.12 89 GLN A O 1
ATOM 649 N N . VAL A 1 90 ? 19.808 -26.565 18.063 1.00 95.50 90 VAL A N 1
ATOM 650 C CA . VAL A 1 90 ? 19.889 -26.170 16.644 1.00 95.50 90 VAL A CA 1
ATOM 651 C C . VAL A 1 90 ? 20.414 -24.742 16.515 1.00 95.50 90 VAL A C 1
ATOM 653 O O . VAL A 1 90 ? 21.332 -24.499 15.731 1.00 95.50 90 VAL A O 1
ATOM 656 N N . VAL A 1 91 ? 19.912 -23.815 17.336 1.00 94.06 91 VAL A N 1
ATOM 657 C CA . VAL A 1 91 ? 20.377 -22.419 17.358 1.00 94.06 91 VAL A CA 1
ATOM 658 C C . VAL A 1 91 ? 21.843 -22.329 17.788 1.00 94.06 91 VAL A C 1
ATOM 660 O O . VAL A 1 91 ? 22.649 -21.668 17.131 1.00 94.06 91 VAL A O 1
ATOM 663 N N . ALA A 1 92 ? 22.225 -23.023 18.863 1.00 93.88 92 ALA A N 1
ATOM 664 C CA . ALA A 1 92 ? 23.607 -23.041 19.338 1.00 93.88 92 ALA A CA 1
ATOM 665 C C . ALA A 1 92 ? 24.572 -23.631 18.291 1.00 93.88 92 ALA A C 1
ATOM 667 O O . ALA A 1 92 ? 25.637 -23.060 18.040 1.00 93.88 92 ALA A O 1
ATOM 668 N N . ALA A 1 93 ? 24.184 -24.734 17.646 1.00 94.00 93 ALA A N 1
ATOM 669 C CA . ALA A 1 93 ? 24.963 -25.374 16.594 1.00 94.00 93 ALA A CA 1
ATOM 670 C C . ALA A 1 93 ? 25.077 -24.487 15.347 1.00 94.00 93 ALA A C 1
ATOM 672 O O . ALA A 1 93 ? 26.172 -24.353 14.803 1.00 94.00 93 ALA A O 1
ATOM 673 N N . GLY A 1 94 ? 23.989 -23.832 14.927 1.00 94.69 94 GLY A N 1
ATOM 674 C CA . GLY A 1 94 ? 23.984 -22.872 13.820 1.00 94.69 94 GLY A CA 1
ATOM 675 C C . GLY A 1 94 ? 24.991 -21.747 14.052 1.00 94.69 94 GLY A C 1
ATOM 676 O O . GLY A 1 94 ? 25.904 -21.555 13.249 1.00 94.69 94 GLY A O 1
ATOM 677 N N . ARG A 1 95 ? 24.935 -21.098 15.222 1.00 94.50 95 ARG A N 1
ATOM 678 C CA . ARG A 1 95 ? 25.891 -20.047 15.611 1.00 94.50 95 ARG A CA 1
ATOM 679 C C . ARG A 1 95 ? 27.339 -20.540 15.629 1.00 94.50 95 ARG A C 1
ATOM 681 O O . ARG A 1 95 ? 28.230 -19.835 15.156 1.00 94.50 95 ARG A O 1
ATOM 688 N N . GLN A 1 96 ? 27.596 -21.739 16.154 1.00 94.75 96 GLN A N 1
ATOM 689 C CA . GLN A 1 96 ? 28.940 -22.322 16.173 1.00 94.75 96 GLN A CA 1
ATOM 690 C C . GLN A 1 96 ? 29.455 -22.634 14.759 1.00 94.75 96 GLN A C 1
ATOM 692 O O . GLN A 1 96 ? 30.629 -22.398 14.457 1.00 94.75 96 GLN A O 1
ATOM 697 N N . ASN A 1 97 ? 28.589 -23.140 13.883 1.00 95.31 97 ASN A N 1
ATOM 698 C CA . ASN A 1 97 ? 28.936 -23.448 12.499 1.00 95.31 97 ASN A CA 1
ATOM 699 C C . ASN A 1 97 ? 29.216 -22.167 11.702 1.00 95.31 97 ASN A C 1
ATOM 701 O O . ASN A 1 97 ? 30.204 -22.116 10.967 1.00 95.31 97 ASN A O 1
ATOM 705 N N . LEU A 1 98 ? 28.426 -21.110 11.918 1.00 96.00 98 LEU A N 1
ATOM 706 C CA . LEU A 1 98 ? 28.672 -19.789 11.342 1.00 96.00 98 LEU A CA 1
ATOM 707 C C . LEU A 1 98 ? 30.029 -19.228 11.785 1.00 96.00 98 LEU A C 1
ATOM 709 O O . LEU A 1 98 ? 30.800 -18.777 10.940 1.00 96.00 98 LEU A O 1
ATOM 713 N N . GLU A 1 99 ? 30.375 -19.286 13.074 1.00 96.19 99 GLU A N 1
ATOM 714 C CA . GLU A 1 99 ? 31.706 -18.858 13.551 1.00 96.19 99 GLU A CA 1
ATOM 715 C C . GLU A 1 99 ? 32.840 -19.689 12.940 1.00 96.19 99 GLU A C 1
ATOM 717 O O . GLU A 1 99 ? 33.892 -19.165 12.568 1.00 96.19 99 GLU A O 1
ATOM 722 N N . THR A 1 100 ? 32.619 -20.996 12.787 1.00 96.81 100 THR A N 1
ATOM 723 C CA . THR A 1 100 ? 33.596 -21.902 12.175 1.00 96.81 100 THR A CA 1
ATOM 724 C C . THR A 1 100 ? 33.858 -21.530 10.716 1.00 96.81 100 THR A C 1
ATOM 726 O O . THR A 1 100 ? 35.016 -21.504 10.292 1.00 96.81 100 THR A O 1
ATOM 729 N N . ILE A 1 101 ? 32.817 -21.187 9.950 1.00 96.69 101 ILE A N 1
ATOM 730 C CA . ILE A 1 101 ? 32.972 -20.732 8.562 1.00 96.69 101 ILE A CA 1
ATOM 731 C C . ILE A 1 101 ? 33.641 -19.372 8.505 1.00 96.69 101 ILE A C 1
ATOM 733 O O . ILE A 1 101 ? 34.562 -19.212 7.709 1.00 96.69 101 ILE A O 1
ATOM 737 N N . ARG A 1 102 ? 33.243 -18.418 9.354 1.00 97.38 102 ARG A N 1
ATOM 738 C CA . ARG A 1 102 ? 33.902 -17.108 9.417 1.00 97.38 102 ARG A CA 1
ATOM 739 C C . ARG A 1 102 ? 35.398 -17.266 9.620 1.00 97.38 102 ARG A C 1
ATOM 741 O O . ARG A 1 102 ? 36.186 -16.711 8.859 1.00 97.38 102 ARG A O 1
ATOM 748 N N . LYS A 1 103 ? 35.794 -18.071 10.606 1.00 96.75 103 LYS A N 1
ATOM 749 C CA . LYS A 1 103 ? 37.202 -18.363 10.862 1.00 96.75 103 LYS A CA 1
ATOM 750 C C . LYS A 1 103 ? 37.871 -19.027 9.659 1.00 96.75 103 LYS A C 1
ATOM 752 O O . LYS A 1 103 ? 38.963 -18.618 9.283 1.00 96.75 103 LYS A O 1
ATOM 757 N N . TRP A 1 104 ? 37.222 -20.011 9.038 1.00 97.00 104 TRP A N 1
ATOM 758 C CA . TRP A 1 104 ? 37.759 -20.687 7.859 1.00 97.00 104 TRP A CA 1
ATOM 759 C C . TRP A 1 104 ? 37.981 -19.728 6.682 1.00 97.00 104 TRP A C 1
ATOM 761 O O . TRP A 1 104 ? 39.038 -19.802 6.061 1.00 97.00 104 TRP A O 1
ATOM 771 N N . VAL A 1 105 ? 37.040 -18.822 6.395 1.00 96.12 105 VAL A N 1
ATOM 772 C CA . VAL A 1 105 ? 37.173 -17.822 5.321 1.00 96.12 105 VAL A CA 1
ATOM 773 C C . VAL A 1 105 ? 38.320 -16.862 5.619 1.00 96.12 105 VAL A C 1
ATOM 775 O O . VAL A 1 105 ? 39.180 -16.677 4.763 1.00 96.12 105 VAL A O 1
ATOM 778 N N . LEU A 1 106 ? 38.386 -16.315 6.838 1.00 94.94 106 LEU A N 1
ATOM 779 C CA . LEU A 1 106 ? 39.444 -15.381 7.239 1.00 94.94 106 LEU A CA 1
ATOM 780 C C . LEU A 1 106 ? 40.836 -16.028 7.199 1.00 94.94 106 LEU A C 1
ATOM 782 O O . LEU A 1 106 ? 41.762 -15.461 6.621 1.00 94.94 106 LEU A O 1
ATOM 786 N N . ASP A 1 107 ? 40.982 -17.229 7.765 1.00 95.38 107 ASP A N 1
ATOM 787 C CA . ASP A 1 107 ? 42.257 -17.953 7.788 1.00 95.38 107 ASP A CA 1
ATOM 788 C C . ASP A 1 107 ? 42.676 -18.388 6.371 1.00 95.38 107 ASP A C 1
ATOM 790 O O . ASP A 1 107 ? 43.856 -18.324 6.023 1.00 95.38 107 ASP A O 1
ATOM 794 N N . SER A 1 108 ? 41.719 -18.810 5.534 1.00 93.44 108 SER A N 1
ATOM 795 C CA . SER A 1 108 ? 41.993 -19.229 4.154 1.00 93.44 108 SER A CA 1
ATOM 796 C C . SER A 1 108 ? 42.370 -18.044 3.272 1.00 93.44 108 SER A C 1
ATOM 798 O O . SER A 1 108 ? 43.303 -18.166 2.483 1.00 93.44 108 SER A O 1
ATOM 800 N N . ALA A 1 109 ? 41.697 -16.899 3.425 1.00 90.94 109 ALA A N 1
ATOM 801 C CA . ALA A 1 109 ? 42.026 -15.672 2.705 1.00 90.94 109 ALA A CA 1
ATOM 802 C C . ALA A 1 109 ? 43.414 -15.146 3.103 1.00 90.94 109 ALA A C 1
ATOM 804 O O . ALA A 1 109 ? 44.214 -14.808 2.237 1.00 90.94 109 ALA A O 1
ATOM 805 N N . ALA A 1 110 ? 43.751 -15.167 4.398 1.00 90.88 110 ALA A N 1
ATOM 806 C CA . ALA A 1 110 ? 45.069 -14.761 4.892 1.00 90.88 110 ALA A CA 1
ATOM 807 C C . ALA A 1 110 ? 46.216 -15.685 4.434 1.00 90.88 110 ALA A C 1
ATOM 809 O O . ALA A 1 110 ? 47.378 -15.277 4.430 1.00 90.88 110 ALA A O 1
ATOM 810 N N . ALA A 1 111 ? 45.909 -16.931 4.059 1.00 90.56 111 ALA A N 1
ATOM 811 C CA . ALA A 1 111 ? 46.881 -17.898 3.557 1.00 90.56 111 ALA A CA 1
ATOM 812 C C . ALA A 1 111 ? 47.167 -17.765 2.048 1.00 90.56 111 ALA A C 1
ATOM 814 O O . ALA A 1 111 ? 48.065 -18.449 1.546 1.00 90.56 111 ALA A O 1
ATOM 815 N N . VAL A 1 112 ? 46.434 -16.913 1.318 1.00 90.44 112 VAL A N 1
ATOM 816 C CA . VAL A 1 112 ? 46.656 -16.683 -0.117 1.00 90.44 112 VAL A CA 1
ATOM 817 C C . VAL A 1 112 ? 47.928 -15.838 -0.315 1.00 90.44 112 VAL A C 1
ATOM 819 O O . VAL A 1 112 ? 48.017 -14.729 0.208 1.00 90.44 112 VAL A O 1
ATOM 822 N N . PRO A 1 113 ? 48.941 -16.318 -1.064 1.00 83.50 113 PRO A N 1
ATOM 823 C CA . PRO A 1 113 ? 50.152 -15.541 -1.317 1.00 83.50 113 PRO A CA 1
ATOM 824 C C . PRO A 1 113 ? 49.877 -14.308 -2.197 1.00 83.50 113 PRO A C 1
ATOM 826 O O . PRO A 1 113 ? 49.085 -14.400 -3.138 1.00 83.50 113 PRO A O 1
ATOM 829 N N . PRO A 1 114 ? 50.574 -13.177 -1.982 1.00 77.75 114 PRO A N 1
ATOM 830 C CA . PRO A 1 114 ? 50.420 -11.997 -2.828 1.00 77.75 114 PRO A CA 1
ATOM 831 C C . PRO A 1 114 ? 50.885 -12.280 -4.268 1.00 77.75 114 PRO A C 1
ATOM 833 O O . PRO A 1 114 ? 51.965 -12.834 -4.490 1.00 77.75 114 PRO A O 1
ATOM 836 N N . GLY A 1 115 ? 50.081 -11.886 -5.259 1.00 79.75 115 GLY A N 1
ATOM 837 C CA . GLY A 1 115 ? 50.348 -12.112 -6.684 1.00 79.75 115 GLY A CA 1
ATOM 838 C C . GLY A 1 115 ? 49.177 -11.696 -7.580 1.00 79.75 115 GLY A C 1
ATOM 839 O O . GLY A 1 115 ? 48.130 -11.299 -7.083 1.00 79.75 115 GLY A O 1
ATOM 840 N N . LYS A 1 116 ? 49.333 -11.811 -8.908 1.00 73.38 116 LYS A N 1
ATOM 841 C CA . LYS A 1 116 ? 48.329 -11.354 -9.898 1.00 73.38 116 LYS A CA 1
ATOM 842 C C . LYS A 1 116 ? 46.942 -12.008 -9.770 1.00 73.38 116 LYS A C 1
ATOM 844 O O . LYS A 1 116 ? 45.975 -11.419 -10.222 1.00 73.38 116 LYS A O 1
ATOM 849 N N . ASN A 1 117 ? 46.857 -13.184 -9.144 1.00 77.31 117 ASN A N 1
ATOM 850 C CA . ASN A 1 117 ? 45.609 -13.941 -8.984 1.00 77.31 117 ASN A CA 1
ATOM 851 C C . ASN A 1 117 ? 45.120 -13.967 -7.522 1.00 77.31 117 ASN A C 1
ATOM 853 O O . ASN A 1 117 ? 44.242 -14.759 -7.189 1.00 77.31 117 ASN A O 1
ATOM 857 N N . HIS A 1 118 ? 45.716 -13.155 -6.639 1.00 79.06 118 HIS A N 1
ATOM 858 C CA . HIS A 1 118 ? 45.400 -13.136 -5.209 1.00 79.06 118 HIS A CA 1
ATOM 859 C C . HIS A 1 118 ? 43.904 -12.890 -4.970 1.00 79.06 118 HIS A C 1
ATOM 861 O O . HIS A 1 118 ? 43.245 -13.696 -4.316 1.00 79.06 118 HIS A O 1
ATOM 867 N N . ASP A 1 119 ? 43.353 -11.845 -5.586 1.00 80.88 119 ASP A N 1
ATOM 868 C CA . ASP A 1 119 ? 41.968 -11.430 -5.344 1.00 80.88 119 ASP A CA 1
ATOM 869 C C . ASP A 1 119 ? 40.958 -12.442 -5.901 1.00 80.88 119 ASP A C 1
ATOM 871 O O . ASP A 1 119 ? 39.967 -12.750 -5.243 1.00 80.88 119 ASP A O 1
ATOM 875 N N . GLN A 1 120 ? 41.267 -13.076 -7.038 1.00 80.94 120 GLN A N 1
ATOM 876 C CA . GLN A 1 120 ? 40.450 -14.152 -7.609 1.00 80.94 120 GLN A CA 1
ATOM 877 C C . GLN A 1 120 ? 40.410 -15.395 -6.699 1.00 80.94 120 GLN A C 1
ATOM 879 O O . GLN A 1 120 ? 39.364 -16.023 -6.536 1.00 80.94 120 GLN A O 1
ATOM 884 N N . MET A 1 121 ? 41.536 -15.758 -6.074 1.00 77.12 121 MET A N 1
ATOM 885 C CA . MET A 1 121 ? 41.590 -16.885 -5.134 1.00 77.12 121 MET A CA 1
ATOM 886 C C . MET A 1 121 ? 40.866 -16.570 -3.817 1.00 77.12 121 MET A C 1
ATOM 888 O O . MET A 1 121 ? 40.173 -17.438 -3.283 1.00 77.12 121 MET A O 1
ATOM 892 N N . VAL A 1 122 ? 40.979 -15.335 -3.313 1.00 86.12 122 VAL A N 1
ATOM 893 C CA . VAL A 1 122 ? 40.217 -14.863 -2.143 1.00 86.12 122 VAL A CA 1
ATOM 894 C C . VAL A 1 122 ? 38.714 -14.866 -2.438 1.00 86.12 122 VAL A C 1
ATOM 896 O O . VAL A 1 122 ? 37.938 -15.334 -1.607 1.00 86.12 122 VAL A O 1
ATOM 899 N N . MET A 1 123 ? 38.298 -14.448 -3.634 1.00 84.12 123 MET A N 1
ATOM 900 C CA . MET A 1 123 ? 36.896 -14.473 -4.062 1.00 84.12 123 MET A CA 1
ATOM 901 C C . MET A 1 123 ? 36.324 -15.898 -4.099 1.00 84.12 123 MET A C 1
ATOM 903 O O . MET A 1 123 ? 35.234 -16.138 -3.592 1.00 84.12 123 MET A O 1
ATOM 907 N N . GLN A 1 124 ? 37.080 -16.888 -4.585 1.00 86.12 124 GLN A N 1
ATOM 908 C CA . GLN A 1 124 ? 36.647 -18.294 -4.545 1.00 86.12 124 GLN A CA 1
ATOM 909 C C . GLN A 1 124 ? 36.471 -18.826 -3.113 1.00 86.12 124 GLN A C 1
ATOM 911 O O . GLN A 1 124 ? 35.558 -19.612 -2.844 1.00 86.12 124 GLN A O 1
ATOM 916 N N . ILE A 1 125 ? 37.341 -18.412 -2.184 1.00 87.25 125 ILE A N 1
ATOM 917 C CA . ILE A 1 125 ? 37.221 -18.747 -0.758 1.00 87.25 125 ILE A CA 1
ATOM 918 C C . ILE A 1 125 ? 35.955 -18.112 -0.173 1.00 87.25 125 ILE A C 1
ATOM 920 O O . ILE A 1 125 ? 35.208 -18.801 0.524 1.00 87.25 125 ILE A O 1
ATOM 924 N N . VAL A 1 126 ? 35.701 -16.838 -0.484 1.00 90.06 126 VAL A N 1
ATOM 925 C CA . VAL A 1 126 ? 34.500 -16.104 -0.065 1.00 90.06 126 VAL A CA 1
ATOM 926 C C . VAL A 1 126 ? 33.232 -16.770 -0.603 1.00 90.06 126 VAL A C 1
ATOM 928 O O . VAL A 1 126 ? 32.368 -17.110 0.198 1.00 90.06 126 VAL A O 1
ATOM 931 N N . ASN A 1 127 ? 33.154 -17.085 -1.899 1.00 83.50 127 ASN A N 1
ATOM 932 C CA . ASN A 1 127 ? 31.981 -17.728 -2.509 1.00 83.50 127 ASN A CA 1
ATOM 933 C C . ASN A 1 127 ? 31.687 -19.096 -1.883 1.00 83.50 127 ASN A C 1
ATOM 935 O O . ASN A 1 127 ? 30.545 -19.429 -1.572 1.00 83.50 127 ASN A O 1
ATOM 939 N N . LYS A 1 128 ? 32.730 -19.886 -1.604 1.00 88.81 128 LYS A N 1
ATOM 940 C CA . LYS A 1 128 ? 32.583 -21.158 -0.884 1.00 88.81 128 LYS A CA 1
ATOM 941 C C . LYS A 1 128 ? 32.154 -20.959 0.573 1.00 88.81 128 LYS A C 1
ATOM 943 O O . LYS A 1 128 ? 31.473 -21.818 1.132 1.00 88.81 128 LYS A O 1
ATOM 948 N N . GLY A 1 129 ? 32.564 -19.855 1.193 1.00 91.38 129 GLY A N 1
ATOM 949 C CA . GLY A 1 129 ? 32.104 -19.425 2.510 1.00 91.38 129 GLY A CA 1
ATOM 950 C C . GLY A 1 129 ? 30.620 -19.069 2.513 1.00 91.38 129 GLY A C 1
ATOM 951 O O . GLY A 1 129 ? 29.893 -19.569 3.366 1.00 91.38 129 GLY A O 1
ATOM 952 N N . LEU A 1 130 ? 30.174 -18.277 1.535 1.00 87.69 130 LEU A N 1
ATOM 953 C CA . LEU A 1 130 ? 28.779 -17.865 1.354 1.00 87.69 130 LEU A CA 1
ATOM 954 C C . LEU A 1 130 ? 27.861 -19.057 1.060 1.00 87.69 130 LEU A C 1
ATOM 956 O O . LEU A 1 130 ? 26.824 -19.192 1.703 1.00 87.69 130 LEU A O 1
ATOM 960 N N . GLY A 1 131 ? 28.275 -19.987 0.193 1.00 82.94 131 GLY A N 1
ATOM 961 C CA . GLY A 1 131 ? 27.505 -21.209 -0.073 1.00 82.94 131 GLY A CA 1
ATOM 962 C C . GLY A 1 131 ? 27.288 -22.055 1.187 1.00 82.94 131 GLY A C 1
ATOM 963 O O . GLY A 1 131 ? 26.167 -22.442 1.501 1.00 82.94 131 GLY A O 1
ATOM 964 N N . ARG A 1 132 ? 28.343 -22.268 1.985 1.00 93.94 132 ARG A N 1
ATOM 965 C CA . ARG A 1 132 ? 28.235 -23.010 3.257 1.00 93.94 132 ARG A CA 1
ATOM 966 C C . ARG A 1 132 ? 27.440 -22.259 4.327 1.00 93.94 132 ARG A C 1
ATOM 968 O O . ARG A 1 132 ? 26.824 -22.890 5.181 1.00 93.94 132 ARG A O 1
ATOM 975 N N . LEU A 1 133 ? 27.496 -20.928 4.317 1.00 93.69 133 LEU A N 1
ATOM 976 C CA . LEU A 1 133 ? 26.687 -20.081 5.189 1.00 93.69 133 LEU A CA 1
ATOM 977 C C . LEU A 1 133 ? 25.202 -20.263 4.859 1.00 93.69 133 LEU A C 1
ATOM 979 O O . LEU A 1 133 ? 24.427 -20.537 5.773 1.00 93.69 133 LEU A O 1
ATOM 983 N N . SER A 1 134 ? 24.835 -20.200 3.576 1.00 87.38 134 SER A N 1
ATOM 984 C CA . SER A 1 134 ? 23.469 -20.453 3.102 1.00 87.38 134 SER A CA 1
ATOM 985 C C . SER A 1 134 ? 22.982 -21.846 3.518 1.00 87.38 134 SER A C 1
ATOM 987 O O . SER A 1 134 ? 21.954 -21.966 4.181 1.00 87.38 134 SER A O 1
ATOM 989 N N . GLU A 1 135 ? 23.785 -22.892 3.286 1.00 87.69 135 GLU A N 1
ATOM 990 C CA . GLU A 1 135 ? 23.463 -24.266 3.704 1.00 87.69 135 GLU A CA 1
ATOM 991 C C . GLU A 1 135 ? 23.157 -24.391 5.207 1.00 87.69 135 GLU A C 1
ATOM 993 O O . GLU A 1 135 ? 22.235 -25.114 5.591 1.00 87.69 135 GLU A O 1
ATOM 998 N N . ILE A 1 136 ? 23.918 -23.708 6.073 1.00 92.38 136 ILE A N 1
ATOM 999 C CA . ILE A 1 136 ? 23.667 -23.728 7.523 1.00 92.38 136 ILE A CA 1
ATOM 1000 C C . ILE A 1 136 ? 22.335 -23.075 7.848 1.00 92.38 136 ILE A C 1
ATOM 1002 O O . ILE A 1 136 ? 21.567 -23.657 8.609 1.00 92.38 136 ILE A O 1
ATOM 1006 N N . VAL A 1 137 ? 22.070 -21.891 7.297 1.00 89.50 137 VAL A N 1
ATOM 1007 C CA . VAL A 1 137 ? 20.834 -21.152 7.571 1.00 89.50 137 VAL A CA 1
ATOM 1008 C C . VAL A 1 137 ? 19.628 -21.962 7.097 1.00 89.50 137 VAL A C 1
ATOM 1010 O O . VAL A 1 137 ? 18.724 -22.226 7.888 1.00 89.50 137 VAL A O 1
ATOM 1013 N N . THR A 1 138 ? 19.648 -22.457 5.857 1.00 85.00 138 THR A N 1
ATOM 1014 C CA . THR A 1 138 ? 18.568 -23.282 5.296 1.00 85.00 138 THR A CA 1
ATOM 1015 C C . THR A 1 138 ? 18.335 -24.544 6.120 1.00 85.00 138 THR A C 1
ATOM 1017 O O . THR A 1 138 ? 17.194 -24.866 6.455 1.00 85.00 138 THR A O 1
ATOM 1020 N N . LYS A 1 139 ? 19.405 -25.254 6.499 1.00 90.75 139 LYS A N 1
ATOM 1021 C CA . LYS A 1 139 ? 19.285 -26.473 7.304 1.00 90.75 139 LYS A CA 1
ATOM 1022 C C . LYS A 1 139 ? 18.732 -26.181 8.697 1.00 90.75 139 LYS A C 1
ATOM 1024 O O . LYS A 1 139 ? 17.826 -26.878 9.142 1.00 90.75 139 LYS A O 1
ATOM 1029 N N . SER A 1 140 ? 19.254 -25.160 9.374 1.00 91.56 140 SER A N 1
ATOM 1030 C CA . SER A 1 140 ? 18.775 -24.762 10.697 1.00 91.56 140 SER A CA 1
ATOM 1031 C C . SER A 1 140 ? 17.302 -24.355 10.668 1.00 91.56 140 SER A C 1
ATOM 1033 O O . SER A 1 140 ? 16.564 -24.757 11.563 1.00 91.56 140 SER A O 1
ATOM 1035 N N . ASN A 1 141 ? 16.852 -23.650 9.628 1.00 85.44 141 ASN A N 1
ATOM 1036 C CA . ASN A 1 141 ? 15.440 -23.304 9.453 1.00 85.44 141 ASN A CA 1
ATOM 1037 C C . ASN A 1 141 ? 14.564 -24.546 9.243 1.00 85.44 141 ASN A C 1
ATOM 1039 O O . ASN A 1 141 ? 13.520 -24.667 9.880 1.00 85.44 141 ASN A O 1
ATOM 1043 N N . GLY A 1 142 ? 15.001 -25.506 8.422 1.00 82.44 142 GLY A N 1
ATOM 1044 C CA . GLY A 1 142 ? 14.283 -26.773 8.236 1.00 82.44 142 GLY A CA 1
ATOM 1045 C C . GLY A 1 142 ? 14.190 -27.613 9.518 1.00 82.44 142 GLY A C 1
ATOM 1046 O O . GLY A 1 142 ? 13.125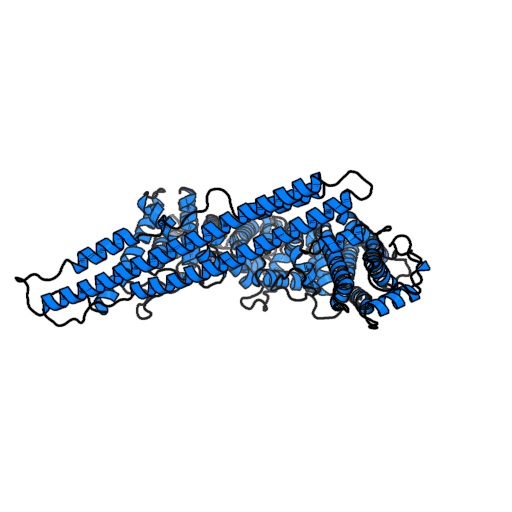 -28.146 9.847 1.00 82.44 142 GLY A O 1
ATOM 1047 N N . ASP A 1 143 ? 15.284 -27.690 10.281 1.00 90.62 143 ASP A N 1
ATOM 1048 C CA . ASP A 1 143 ? 15.325 -28.386 11.571 1.00 90.62 143 ASP A CA 1
ATOM 1049 C C . ASP A 1 143 ? 14.386 -27.708 12.592 1.00 90.62 143 ASP A C 1
ATOM 1051 O O . ASP A 1 143 ? 13.612 -28.391 13.269 1.00 90.62 143 ASP A O 1
ATOM 1055 N N . LEU A 1 144 ? 14.391 -26.370 12.667 1.00 92.25 144 LEU A N 1
ATOM 1056 C CA . LEU A 1 144 ? 13.501 -25.597 13.542 1.00 92.25 144 LEU A CA 1
ATOM 1057 C C . LEU A 1 144 ? 12.028 -25.724 13.139 1.00 92.25 144 LEU A C 1
ATOM 1059 O O . LEU A 1 144 ? 11.187 -25.916 14.017 1.00 92.25 144 LEU A O 1
ATOM 1063 N N . ALA A 1 145 ? 11.707 -25.698 11.844 1.00 80.38 145 ALA A N 1
ATOM 1064 C CA . ALA A 1 145 ? 10.345 -25.900 11.349 1.00 80.38 145 ALA A CA 1
ATOM 1065 C C . ALA A 1 145 ? 9.803 -27.285 11.742 1.00 80.38 145 ALA A C 1
ATOM 1067 O O . ALA A 1 145 ? 8.701 -27.400 12.283 1.00 80.38 145 ALA A O 1
ATOM 1068 N N . THR A 1 146 ? 10.625 -28.328 11.584 1.00 88.75 146 THR A N 1
ATOM 1069 C CA . THR A 1 146 ? 10.288 -29.702 11.995 1.00 88.75 146 THR A CA 1
ATOM 1070 C C . THR A 1 146 ? 10.040 -29.805 13.504 1.00 88.75 146 THR A C 1
ATOM 1072 O O . THR A 1 146 ? 9.159 -30.538 13.958 1.00 88.75 146 THR A O 1
ATOM 1075 N N . ILE A 1 147 ? 10.825 -29.098 14.323 1.00 91.56 147 ILE A N 1
ATOM 1076 C CA . ILE A 1 147 ? 10.611 -29.064 15.776 1.00 91.56 147 ILE A CA 1
ATOM 1077 C C . ILE A 1 147 ? 9.335 -28.279 16.113 1.00 91.56 147 ILE A C 1
ATOM 1079 O O . ILE A 1 147 ? 8.553 -28.733 16.949 1.00 91.56 147 ILE A O 1
ATOM 1083 N N . GLY A 1 148 ? 9.079 -27.164 15.428 1.00 85.75 148 GLY A N 1
ATOM 1084 C CA . GLY A 1 148 ? 7.854 -26.376 15.569 1.00 85.75 148 GLY A CA 1
ATOM 1085 C C . GLY A 1 148 ? 6.588 -27.181 15.260 1.00 85.75 148 GLY A C 1
ATOM 1086 O O . GLY A 1 148 ? 5.594 -27.073 15.973 1.00 85.75 148 GLY A O 1
ATOM 1087 N N . GLU A 1 149 ? 6.618 -28.059 14.255 1.00 82.38 149 GLU A N 1
ATOM 1088 C CA . GLU A 1 149 ? 5.532 -29.016 13.987 1.00 82.38 149 GLU A CA 1
ATOM 1089 C C . GLU A 1 149 ? 5.304 -29.996 15.141 1.00 82.38 149 GLU A C 1
ATOM 1091 O O . GLU A 1 149 ? 4.160 -30.239 15.527 1.00 82.38 149 GLU A O 1
ATOM 1096 N N . LYS A 1 150 ? 6.374 -30.530 15.741 1.00 91.38 150 LYS A N 1
ATOM 1097 C CA . LYS A 1 150 ? 6.258 -31.430 16.900 1.00 91.38 150 LYS A CA 1
ATOM 1098 C C . LYS A 1 150 ? 5.660 -30.719 18.110 1.00 91.38 150 LYS A C 1
ATOM 1100 O O . LYS A 1 150 ? 4.796 -31.294 18.763 1.00 91.38 150 LYS A O 1
ATOM 1105 N N . ILE A 1 151 ? 6.074 -29.478 18.378 1.00 91.25 151 ILE A N 1
ATOM 1106 C CA . ILE A 1 151 ? 5.515 -28.655 19.463 1.00 91.25 151 ILE A CA 1
ATOM 1107 C C . ILE A 1 151 ? 4.025 -28.386 19.217 1.00 91.25 151 ILE A C 1
ATOM 1109 O O . ILE A 1 151 ? 3.216 -28.617 20.113 1.00 91.25 151 ILE A O 1
ATOM 1113 N N . ARG A 1 152 ? 3.630 -28.009 17.992 1.00 83.88 152 ARG A N 1
ATOM 1114 C CA . ARG A 1 152 ? 2.208 -27.860 17.621 1.00 83.88 152 ARG A CA 1
ATOM 1115 C C . ARG A 1 152 ? 1.415 -29.152 17.829 1.00 83.88 152 ARG A C 1
ATOM 1117 O O . ARG A 1 152 ? 0.312 -29.120 18.365 1.00 83.88 152 ARG A O 1
ATOM 1124 N N . GLY A 1 153 ? 1.996 -30.300 17.482 1.00 84.00 153 GLY A N 1
ATOM 1125 C CA . GLY A 1 153 ? 1.393 -31.614 17.721 1.00 84.00 153 GLY A CA 1
ATOM 1126 C C . GLY A 1 153 ? 1.198 -31.965 19.203 1.00 84.00 153 GLY A C 1
ATOM 1127 O O . GLY A 1 153 ? 0.319 -32.769 19.523 1.00 84.00 153 GLY A O 1
ATOM 1128 N N . LEU A 1 154 ? 1.978 -31.375 20.119 1.00 89.44 154 LEU A N 1
ATOM 1129 C CA . LEU A 1 154 ? 1.739 -31.500 21.561 1.00 89.44 154 LEU A CA 1
ATOM 1130 C C . LEU A 1 154 ? 0.515 -30.691 22.001 1.00 89.44 154 LEU A C 1
ATOM 1132 O O . LEU A 1 154 ? -0.228 -31.182 22.847 1.00 89.44 154 LEU A O 1
ATOM 1136 N N . GLY A 1 155 ? 0.258 -29.523 21.400 1.00 78.25 155 GLY A N 1
ATOM 1137 C CA . GLY A 1 155 ? -0.919 -28.690 21.691 1.00 78.25 155 GLY A CA 1
ATOM 1138 C C . GLY A 1 155 ? -2.227 -29.484 21.621 1.00 78.25 155 GLY A C 1
ATOM 1139 O O . GLY A 1 155 ? -2.938 -29.595 22.615 1.00 78.25 155 GLY A O 1
ATOM 1140 N N . GLY A 1 156 ? -2.453 -30.205 20.518 1.00 77.94 156 GLY A N 1
ATOM 1141 C CA . GLY A 1 156 ? -3.642 -31.057 20.380 1.00 77.94 156 GLY A CA 1
ATOM 1142 C C . GLY A 1 156 ? -3.727 -32.209 21.397 1.00 77.94 156 GLY A C 1
ATOM 1143 O O . GLY A 1 156 ? -4.818 -32.694 21.703 1.00 77.94 156 GLY A O 1
ATOM 1144 N N . GLN A 1 157 ? -2.598 -32.659 21.957 1.00 83.75 157 GLN A N 1
ATOM 1145 C CA . GLN A 1 157 ? -2.593 -33.655 23.035 1.00 83.75 157 GLN A CA 1
ATOM 1146 C C . GLN A 1 157 ? -2.925 -33.036 24.397 1.00 83.75 157 GLN A C 1
ATOM 1148 O O . GLN A 1 157 ? -3.599 -33.696 25.189 1.00 83.75 157 GLN A O 1
ATOM 1153 N N . TYR A 1 158 ? -2.507 -31.795 24.663 1.00 82.38 158 TYR A N 1
ATOM 1154 C CA . TYR A 1 158 ? -2.944 -31.041 25.842 1.00 82.38 158 TYR A CA 1
ATOM 1155 C C . TYR A 1 158 ? -4.456 -30.776 25.799 1.00 82.38 158 TYR A C 1
ATOM 1157 O O . TYR A 1 158 ? -5.148 -31.075 26.775 1.00 82.38 158 TYR A O 1
ATOM 1165 N N . ASP A 1 159 ? -4.994 -30.354 24.654 1.00 77.19 159 ASP A N 1
ATOM 1166 C CA . ASP A 1 159 ? -6.433 -30.096 24.474 1.00 77.19 159 ASP A CA 1
ATOM 1167 C C . ASP A 1 159 ? -7.280 -31.352 24.720 1.00 77.19 159 ASP A C 1
ATOM 1169 O O . ASP A 1 159 ? -8.315 -31.326 25.393 1.00 77.19 159 ASP A O 1
ATOM 1173 N N . ALA A 1 160 ? -6.805 -32.506 24.241 1.00 77.81 160 ALA A N 1
ATOM 1174 C CA . ALA A 1 160 ? -7.461 -33.790 24.468 1.00 77.81 160 ALA A CA 1
ATOM 1175 C C . ALA A 1 160 ? -7.507 -34.193 25.957 1.00 77.81 160 ALA A C 1
ATOM 1177 O O . ALA A 1 160 ? -8.382 -34.968 26.359 1.00 77.81 160 ALA A O 1
ATOM 1178 N N . LEU A 1 161 ? -6.586 -33.695 26.791 1.00 80.44 161 LEU A N 1
ATOM 1179 C CA . LEU A 1 161 ? -6.600 -33.928 28.239 1.00 80.44 161 LEU A CA 1
ATOM 1180 C C . LEU A 1 161 ? -7.577 -33.010 28.980 1.00 80.44 161 LEU A C 1
ATOM 1182 O O . LEU A 1 161 ? -8.122 -33.450 29.994 1.00 80.44 161 LEU A O 1
ATOM 1186 N N . GLY A 1 162 ? -7.853 -31.809 28.463 1.00 69.44 162 GLY A N 1
ATOM 1187 C CA . GLY A 1 162 ? -8.842 -30.881 29.029 1.00 69.44 162 GLY A CA 1
ATOM 1188 C C . GLY A 1 162 ? -10.279 -31.424 29.029 1.00 69.44 162 GLY A C 1
ATOM 1189 O O . GLY A 1 162 ? -11.092 -31.038 29.862 1.00 69.44 162 GLY A O 1
ATOM 1190 N N . ASN A 1 163 ? -10.575 -32.399 28.162 1.00 65.69 163 ASN A N 1
ATOM 1191 C CA . ASN A 1 163 ? -11.921 -32.934 27.926 1.00 65.69 163 ASN A CA 1
ATOM 1192 C C . ASN A 1 163 ? -12.225 -34.289 28.609 1.00 65.69 163 ASN A C 1
ATOM 1194 O O . ASN A 1 163 ? -13.138 -35.009 28.189 1.00 65.69 163 ASN A O 1
ATOM 1198 N N . GLN A 1 164 ? -11.485 -34.694 29.650 1.00 59.59 164 GLN A N 1
ATOM 1199 C CA . GLN A 1 164 ? -11.724 -35.995 30.299 1.00 59.59 164 GLN A CA 1
ATOM 1200 C C . GLN A 1 164 ? -12.923 -35.997 31.267 1.00 59.59 164 GLN A C 1
ATOM 1202 O O . GLN A 1 164 ? -13.022 -35.186 32.183 1.00 59.59 164 GLN A O 1
ATOM 1207 N N . LYS A 1 165 ? -13.822 -36.981 31.097 1.00 56.59 165 LYS A N 1
ATOM 1208 C CA . LYS A 1 165 ? -14.919 -37.297 32.030 1.00 56.59 165 LYS A CA 1
ATOM 1209 C C . LYS A 1 165 ? -14.467 -38.373 33.028 1.00 56.59 165 LYS A C 1
ATOM 1211 O O . LYS A 1 165 ? -14.121 -39.476 32.609 1.00 56.59 165 LYS A O 1
ATOM 1216 N N . PHE A 1 166 ? -14.515 -38.082 34.328 1.00 51.53 166 PHE A N 1
ATOM 1217 C CA . PHE A 1 166 ? -14.145 -39.017 35.402 1.00 51.53 166 PHE A CA 1
ATOM 1218 C C . PHE A 1 166 ? -15.369 -39.748 35.979 1.00 51.53 166 PHE A C 1
ATOM 1220 O O . PHE A 1 166 ? -16.315 -39.084 36.390 1.00 51.53 166 PHE A O 1
ATOM 1227 N N . ALA A 1 167 ? -15.299 -41.090 36.032 1.00 42.97 167 ALA A N 1
ATOM 1228 C CA . ALA A 1 167 ? -16.247 -42.073 36.602 1.00 42.97 167 ALA A CA 1
ATOM 1229 C C . ALA A 1 167 ? -17.762 -41.972 36.226 1.00 42.97 167 ALA A C 1
ATOM 1231 O O . ALA A 1 167 ? -18.306 -40.893 35.998 1.00 42.97 167 ALA A O 1
ATOM 1232 N N . PRO A 1 168 ? -18.519 -43.094 36.195 1.00 37.84 168 PRO A N 1
ATOM 1233 C CA . PRO A 1 168 ? -19.972 -43.055 36.012 1.00 37.84 168 PRO A CA 1
ATOM 1234 C C . PRO A 1 168 ? -20.675 -42.657 37.321 1.00 37.84 168 PRO A C 1
ATOM 1236 O O . PRO A 1 168 ? -20.454 -43.278 38.361 1.00 37.84 168 PRO A O 1
ATOM 1239 N N . LYS A 1 169 ? -21.561 -41.653 37.273 1.00 33.50 169 LYS A N 1
ATOM 1240 C CA . LYS A 1 169 ? -22.442 -41.298 38.399 1.00 33.50 169 LYS A CA 1
ATOM 1241 C C . LYS A 1 169 ? -23.495 -42.394 38.616 1.00 33.50 169 LYS A C 1
ATOM 1243 O O . LYS A 1 169 ? -24.432 -42.488 37.829 1.00 33.50 169 LYS A O 1
ATOM 1248 N N . GLU A 1 170 ? -23.421 -43.129 39.726 1.00 31.22 170 GLU A N 1
ATOM 1249 C CA . GLU A 1 170 ? -24.611 -43.744 40.333 1.00 31.22 170 GLU A CA 1
ATOM 1250 C C . GLU A 1 170 ? -24.852 -43.217 41.759 1.00 31.22 170 GLU A C 1
ATOM 1252 O O . GLU A 1 170 ? -24.158 -43.552 42.715 1.00 31.22 170 GLU A O 1
ATOM 1257 N N . VAL A 1 171 ? -25.849 -42.327 41.816 1.00 45.84 171 VAL A N 1
ATOM 1258 C CA . VAL A 1 171 ? -26.877 -42.068 42.840 1.00 45.84 171 VAL A CA 1
ATOM 1259 C C . VAL A 1 171 ? -26.529 -42.411 44.300 1.00 45.84 171 VAL A C 1
ATOM 1261 O O . VAL A 1 171 ? -26.658 -43.556 44.711 1.00 45.84 171 VAL A O 1
ATOM 1264 N N . VAL A 1 172 ? -26.191 -41.398 45.112 1.00 30.44 172 VAL A N 1
ATOM 1265 C CA . VAL A 1 172 ? -27.059 -40.800 46.160 1.00 30.44 172 VAL A CA 1
ATOM 1266 C C . VAL A 1 172 ? -26.388 -39.512 46.681 1.00 30.44 172 VAL A C 1
ATOM 1268 O O . VAL A 1 172 ? -25.349 -39.578 47.325 1.00 30.44 172 VAL A O 1
ATOM 1271 N N . GLY A 1 173 ? -27.037 -38.372 46.404 1.00 39.94 173 GLY A N 1
ATOM 1272 C CA . GLY A 1 173 ? -27.045 -37.117 47.177 1.00 39.94 173 GLY A CA 1
ATOM 1273 C C . GLY A 1 173 ? -25.716 -36.469 47.579 1.00 39.94 173 GLY A C 1
ATOM 1274 O O . GLY A 1 173 ? -25.282 -36.665 48.705 1.00 39.94 173 GLY A O 1
ATOM 1275 N N . ASP A 1 174 ? -25.115 -35.653 46.712 1.00 35.47 174 ASP A N 1
ATOM 1276 C CA . ASP A 1 174 ? -25.194 -34.179 46.765 1.00 35.47 174 ASP A CA 1
ATOM 1277 C C . ASP A 1 174 ? -24.482 -33.582 45.527 1.00 35.47 174 ASP A C 1
ATOM 1279 O O . ASP A 1 174 ? -23.588 -34.212 44.962 1.00 35.47 174 ASP A O 1
ATOM 1283 N N . GLY A 1 175 ? -24.960 -32.419 45.078 1.00 37.22 175 GLY A N 1
ATOM 1284 C CA . GLY A 1 175 ? -24.674 -31.664 43.841 1.00 37.22 175 GLY A CA 1
ATOM 1285 C C . GLY A 1 175 ? -23.503 -32.070 42.933 1.00 37.22 175 GLY A C 1
ATOM 1286 O O . GLY A 1 175 ? -22.352 -31.736 43.193 1.00 37.22 175 GLY A O 1
ATOM 1287 N N . VAL A 1 176 ? -23.818 -32.641 41.765 1.00 35.81 176 VAL A N 1
ATOM 1288 C CA . VAL A 1 176 ? -22.963 -32.495 40.581 1.00 35.81 176 VAL A CA 1
ATOM 1289 C C . VAL A 1 176 ? -23.788 -31.832 39.498 1.00 35.81 176 VAL A C 1
ATOM 1291 O O . VAL A 1 176 ? -24.722 -32.458 38.989 1.00 35.81 176 VAL A O 1
ATOM 1294 N N . LEU A 1 177 ? -23.375 -30.617 39.156 1.00 37.22 177 LEU A N 1
ATOM 1295 C CA . LEU A 1 177 ? -23.964 -29.757 38.144 1.00 37.22 177 LEU A CA 1
ATOM 1296 C C . LEU A 1 177 ? -24.258 -30.556 36.857 1.00 37.22 177 LEU A C 1
ATOM 1298 O O . LEU A 1 177 ? -23.397 -31.279 36.332 1.00 37.22 177 LEU A O 1
ATOM 1302 N N . GLY A 1 178 ? -25.522 -30.541 36.435 1.00 38.16 178 GLY A N 1
ATOM 1303 C CA . GLY A 1 178 ? -25.996 -31.055 35.156 1.00 38.16 178 GLY A CA 1
ATOM 1304 C C . GLY A 1 178 ? -25.396 -30.291 33.974 1.00 38.16 178 GLY A C 1
ATOM 1305 O O . GLY A 1 178 ? -24.663 -29.324 34.136 1.00 38.16 178 GLY A O 1
ATOM 1306 N N . GLU A 1 179 ? -25.687 -30.745 32.759 1.00 52.12 179 GLU A N 1
ATOM 1307 C CA . GLU A 1 179 ? -25.326 -30.011 31.536 1.00 52.12 179 GLU A CA 1
ATOM 1308 C C . GLU A 1 179 ? -25.976 -28.614 31.524 1.00 52.12 179 GLU A C 1
ATOM 1310 O O . GLU A 1 179 ? -25.338 -27.650 31.118 1.00 52.12 179 GLU A O 1
ATOM 1315 N N . ASP A 1 180 ? -27.181 -28.502 32.096 1.00 53.78 180 ASP A N 1
ATOM 1316 C CA . ASP A 1 180 ? -27.867 -27.231 32.354 1.00 53.78 180 ASP A CA 1
ATOM 1317 C C . ASP A 1 180 ? -27.095 -26.354 33.352 1.00 53.78 180 ASP A C 1
ATOM 1319 O O . ASP A 1 180 ? -26.834 -25.190 33.080 1.00 53.78 180 ASP A O 1
ATOM 1323 N N . ASP A 1 181 ? -26.621 -26.934 34.455 1.00 57.22 181 ASP A N 1
ATOM 1324 C CA . ASP A 1 181 ? -25.876 -26.194 35.474 1.00 57.22 181 ASP A CA 1
ATOM 1325 C C . ASP A 1 181 ? -24.476 -25.741 34.988 1.00 57.22 181 ASP A C 1
ATOM 1327 O O . ASP A 1 181 ? -23.981 -24.704 35.416 1.00 57.22 181 ASP A O 1
ATOM 1331 N N . LYS A 1 182 ? -23.820 -26.491 34.083 1.00 62.69 182 LYS A N 1
ATOM 1332 C CA . LYS A 1 182 ? -22.566 -26.055 33.432 1.00 62.69 182 LYS A CA 1
ATOM 1333 C C . LYS A 1 182 ? -22.792 -24.891 32.476 1.00 62.69 182 LYS A C 1
ATOM 1335 O O . LYS A 1 182 ? -22.000 -23.956 32.467 1.00 62.69 182 LYS A O 1
ATOM 1340 N N . LYS A 1 183 ? -23.875 -24.948 31.696 1.00 67.06 183 LYS A N 1
ATOM 1341 C CA . LYS A 1 183 ? -24.296 -23.821 30.860 1.00 67.06 183 LYS A CA 1
ATOM 1342 C C . LYS A 1 183 ? -24.625 -22.606 31.719 1.00 67.06 183 LYS A C 1
ATOM 1344 O O . LYS A 1 183 ? -24.298 -21.496 31.331 1.00 67.06 183 LYS A O 1
ATOM 1349 N N . ASP A 1 184 ? -25.226 -22.803 32.888 1.00 76.12 184 ASP A N 1
ATOM 1350 C CA . ASP A 1 184 ? -25.525 -21.710 33.812 1.00 76.12 184 ASP A CA 1
ATOM 1351 C C . ASP A 1 184 ? -24.259 -21.134 34.479 1.00 76.12 184 ASP A C 1
ATOM 1353 O O . ASP A 1 184 ? -24.190 -19.925 34.693 1.00 76.12 184 ASP A O 1
ATOM 1357 N N . GLU A 1 185 ? -23.219 -21.940 34.733 1.00 80.25 185 GLU A N 1
ATOM 1358 C CA . GLU A 1 185 ? -21.897 -21.436 35.148 1.00 80.25 185 GLU A CA 1
ATOM 1359 C C . GLU A 1 185 ? -21.173 -20.659 34.036 1.00 80.25 185 GLU A C 1
ATOM 1361 O O . GLU A 1 185 ? -20.572 -19.625 34.321 1.00 80.25 185 GLU A O 1
ATOM 1366 N N . GLU A 1 186 ? -21.215 -21.128 32.785 1.00 80.94 186 GLU A N 1
ATOM 1367 C CA . GLU A 1 186 ? -20.633 -20.421 31.631 1.00 80.94 186 GLU A CA 1
ATOM 1368 C C . GLU A 1 186 ? -21.350 -19.094 31.366 1.00 80.94 186 GLU A C 1
ATOM 1370 O O . GLU A 1 186 ? -20.693 -18.063 31.241 1.00 80.94 186 GLU A O 1
ATOM 1375 N N . LYS A 1 187 ? -22.691 -19.085 31.391 1.00 86.31 187 LYS A N 1
ATOM 1376 C CA . LYS A 1 187 ? -23.481 -17.847 31.309 1.00 86.31 187 LYS A CA 1
ATOM 1377 C C . LYS A 1 187 ? -23.081 -16.861 32.396 1.00 86.31 187 LYS A C 1
ATOM 1379 O O . LYS A 1 187 ? -22.830 -15.701 32.103 1.00 86.31 187 LYS A O 1
ATOM 1384 N N . LYS A 1 188 ? -22.960 -17.342 33.637 1.00 89.50 188 LYS A N 1
ATOM 1385 C CA . LYS A 1 188 ? -22.573 -16.494 34.760 1.00 89.50 188 LYS A CA 1
ATOM 1386 C C . LYS A 1 188 ? -21.170 -15.912 34.591 1.00 89.50 188 LYS A C 1
ATOM 1388 O O . LYS A 1 188 ? -20.969 -14.756 34.922 1.00 89.50 188 LYS A O 1
ATOM 1393 N N . LYS A 1 189 ? -20.204 -16.677 34.075 1.00 89.94 189 LYS A N 1
ATOM 1394 C CA . LYS A 1 189 ? -18.860 -16.147 33.787 1.00 89.94 189 LYS A CA 1
ATOM 1395 C C . LYS A 1 189 ? -18.890 -15.048 32.735 1.00 89.94 189 LYS A C 1
ATOM 1397 O O . LYS A 1 189 ? -18.180 -14.064 32.892 1.00 89.94 189 LYS A O 1
ATOM 1402 N N . ASN A 1 190 ? -19.691 -15.222 31.688 1.00 89.50 190 ASN A N 1
ATOM 1403 C CA . ASN A 1 190 ? -19.856 -14.203 30.658 1.00 89.50 190 ASN A CA 1
ATOM 1404 C C . ASN A 1 190 ? -20.499 -12.939 31.240 1.00 89.50 190 ASN A C 1
ATOM 1406 O O . ASN A 1 190 ? -19.967 -11.857 31.023 1.00 89.50 190 ASN A O 1
ATOM 1410 N N . ASP A 1 191 ? -21.570 -13.087 32.029 1.00 90.31 191 ASP A N 1
ATOM 1411 C CA . ASP A 1 191 ? -22.227 -11.973 32.725 1.00 90.31 191 ASP A CA 1
ATOM 1412 C C . ASP A 1 191 ? -21.252 -11.252 33.669 1.00 90.31 191 ASP A C 1
ATOM 1414 O O . ASP A 1 191 ? -21.115 -10.035 33.601 1.00 90.31 191 ASP A O 1
ATOM 1418 N N . ASP A 1 192 ? -20.526 -12.001 34.509 1.00 94.06 192 ASP A N 1
ATOM 1419 C CA . ASP A 1 192 ? -19.541 -11.452 35.448 1.00 94.06 192 ASP A CA 1
ATOM 1420 C C . ASP A 1 192 ? -18.407 -10.720 34.691 1.00 94.06 192 ASP A C 1
ATOM 1422 O O . ASP A 1 192 ? -17.942 -9.676 35.138 1.00 94.06 192 ASP A O 1
ATOM 1426 N N . SER A 1 193 ? -17.965 -11.245 33.542 1.00 95.69 193 SER A N 1
ATOM 1427 C CA . SER A 1 193 ? -16.911 -10.637 32.714 1.00 95.69 193 SER A CA 1
ATOM 1428 C C . SER A 1 193 ? -17.391 -9.384 31.975 1.00 95.69 193 SER A C 1
ATOM 1430 O O . SER A 1 193 ? -16.647 -8.411 31.869 1.00 95.69 193 SER A O 1
ATOM 1432 N N . GLY A 1 194 ? -18.636 -9.379 31.490 1.00 95.44 194 GLY A N 1
ATOM 1433 C CA . GLY A 1 194 ? -19.263 -8.199 30.894 1.00 95.44 194 GLY A CA 1
ATOM 1434 C C . GLY A 1 194 ? -19.491 -7.087 31.915 1.00 95.44 194 GLY A C 1
ATOM 1435 O O . GLY A 1 194 ? -19.149 -5.938 31.646 1.00 95.44 194 GLY A O 1
ATOM 1436 N N . GLU A 1 195 ? -19.970 -7.425 33.115 1.00 95.62 195 GLU A N 1
ATOM 1437 C CA . GLU A 1 195 ? -20.109 -6.460 34.212 1.00 95.62 195 GLU A CA 1
ATOM 1438 C C . GLU A 1 195 ? -18.742 -5.896 34.623 1.00 95.62 195 GLU A C 1
ATOM 1440 O O . GLU A 1 195 ? -18.623 -4.692 34.806 1.00 95.62 195 GLU A O 1
ATOM 1445 N N . GLN A 1 196 ? -17.688 -6.722 34.676 1.00 95.94 196 GLN A N 1
ATOM 1446 C CA . GLN A 1 196 ? -16.320 -6.237 34.903 1.00 95.94 196 GLN A CA 1
ATOM 1447 C C . GLN A 1 196 ? -15.864 -5.252 33.827 1.00 95.94 196 GLN A C 1
ATOM 1449 O O . GLN A 1 196 ? -15.315 -4.210 34.161 1.00 95.94 196 GLN A O 1
ATOM 1454 N N . GLY A 1 197 ? -16.099 -5.552 32.546 1.00 96.69 197 GLY A N 1
ATOM 1455 C CA . GLY A 1 197 ? -15.794 -4.614 31.463 1.00 96.69 197 GLY A CA 1
ATOM 1456 C C . GLY A 1 197 ? -16.523 -3.284 31.643 1.00 96.69 197 GLY A C 1
ATOM 1457 O O . GLY A 1 197 ? -15.927 -2.223 31.475 1.00 96.69 197 GLY A O 1
ATOM 1458 N N . ARG A 1 198 ? -17.793 -3.343 32.057 1.00 96.25 198 ARG A N 1
ATOM 1459 C CA . ARG A 1 198 ? -18.625 -2.166 32.300 1.00 96.25 198 ARG A CA 1
ATOM 1460 C C . ARG A 1 198 ? -18.155 -1.344 33.500 1.00 96.25 198 ARG A C 1
ATOM 1462 O O . ARG A 1 198 ? -18.033 -0.130 33.378 1.00 96.25 198 ARG A O 1
ATOM 1469 N N . GLU A 1 199 ? -17.871 -1.988 34.630 1.00 95.44 199 GLU A N 1
ATOM 1470 C CA . GLU A 1 199 ? -17.342 -1.345 35.840 1.00 95.44 199 GLU A CA 1
ATOM 1471 C C . GLU A 1 199 ? -15.984 -0.679 35.565 1.00 95.44 199 GLU A C 1
ATOM 1473 O O . GLU A 1 199 ? -15.796 0.494 35.888 1.00 95.44 199 GLU A O 1
ATOM 1478 N N . ASP A 1 200 ? -15.068 -1.391 34.902 1.00 95.69 200 ASP A N 1
ATOM 1479 C CA . ASP A 1 200 ? -13.742 -0.877 34.541 1.00 95.69 200 ASP A CA 1
ATOM 1480 C C . ASP A 1 200 ? -13.862 0.305 33.560 1.00 95.69 200 ASP A C 1
ATOM 1482 O O . ASP A 1 200 ? -13.105 1.275 33.629 1.00 95.69 200 ASP A O 1
ATOM 1486 N N . GLY A 1 201 ? -14.842 0.247 32.659 1.00 93.88 201 GLY A N 1
ATOM 1487 C CA . GLY A 1 201 ? -15.162 1.317 31.726 1.00 93.88 201 GLY A CA 1
ATOM 1488 C C . GLY A 1 201 ? -15.806 2.545 32.382 1.00 93.88 201 GLY A C 1
ATOM 1489 O O . GLY A 1 201 ? -15.510 3.677 31.996 1.00 93.88 201 GLY A O 1
ATOM 1490 N N . ASP A 1 202 ? -16.637 2.358 33.408 1.00 93.00 202 ASP A N 1
ATOM 1491 C CA . ASP A 1 202 ? -17.190 3.449 34.220 1.00 93.00 202 ASP A CA 1
ATOM 1492 C C . ASP A 1 202 ? -16.074 4.183 34.989 1.00 93.00 202 ASP A C 1
ATOM 1494 O O . ASP A 1 202 ? -16.082 5.419 35.062 1.00 93.00 202 ASP A O 1
ATOM 1498 N N . SER A 1 203 ? -15.065 3.450 35.479 1.00 93.06 203 SER A N 1
ATOM 1499 C CA . SER A 1 203 ? -13.868 4.005 36.134 1.00 93.06 203 SER A CA 1
ATOM 1500 C C . SER A 1 203 ? -13.038 4.919 35.218 1.00 93.06 203 SER A C 1
ATOM 1502 O O . SER A 1 203 ? -12.320 5.792 35.712 1.00 93.06 203 SER A O 1
ATOM 1504 N N . LEU A 1 204 ? -13.159 4.811 33.885 1.00 91.00 204 LEU A N 1
ATOM 1505 C CA . LEU A 1 204 ? -12.451 5.697 32.945 1.00 91.00 204 LEU A CA 1
ATOM 1506 C C . LEU A 1 204 ? -12.818 7.174 33.151 1.00 91.00 204 LEU A C 1
ATOM 1508 O O . LEU A 1 204 ? -11.976 8.050 32.953 1.00 91.00 204 LEU A O 1
ATOM 1512 N N . ALA A 1 205 ? -14.051 7.462 33.584 1.00 82.94 205 ALA A N 1
ATOM 1513 C CA . ALA A 1 205 ? -14.521 8.826 33.825 1.00 82.94 205 ALA A CA 1
ATOM 1514 C C . ALA A 1 205 ? -13.754 9.551 34.949 1.00 82.94 205 ALA A C 1
ATOM 1516 O O . ALA A 1 205 ? -13.734 10.784 34.977 1.00 82.94 205 ALA A O 1
ATOM 1517 N N . ASP A 1 206 ? -13.104 8.805 35.847 1.00 80.62 206 ASP A N 1
ATOM 1518 C CA . ASP A 1 206 ? -12.284 9.353 36.929 1.00 80.62 206 ASP A CA 1
ATOM 1519 C C . ASP A 1 206 ? -10.854 9.714 36.468 1.00 80.62 206 ASP A C 1
ATOM 1521 O O . ASP A 1 206 ? -10.094 10.331 37.221 1.00 80.62 206 ASP A O 1
ATOM 1525 N N . GLY A 1 207 ? -10.482 9.371 35.227 1.00 78.75 207 GLY A N 1
ATOM 1526 C CA . GLY A 1 207 ? -9.190 9.690 34.606 1.00 78.75 207 GLY A CA 1
ATOM 1527 C C . GLY A 1 207 ? -8.016 8.818 35.069 1.00 78.75 207 GLY A C 1
ATOM 1528 O O . GLY A 1 207 ? -6.887 9.025 34.627 1.00 78.75 207 GLY A O 1
ATOM 1529 N N . THR A 1 208 ? -8.253 7.842 35.950 1.00 81.31 208 THR A N 1
ATOM 1530 C CA . THR A 1 208 ? -7.251 6.855 36.379 1.00 81.31 208 THR A CA 1
ATOM 1531 C C . THR A 1 208 ? -7.909 5.515 36.670 1.00 81.31 208 THR A C 1
ATOM 1533 O O . THR A 1 208 ? -8.850 5.470 37.461 1.00 81.31 208 THR A O 1
ATOM 1536 N N . LEU A 1 209 ? -7.357 4.441 36.113 1.00 89.88 209 LEU A N 1
ATOM 1537 C CA . LEU A 1 209 ? -7.710 3.071 36.468 1.00 89.88 209 LEU A CA 1
ATOM 1538 C C . LEU A 1 209 ? -6.882 2.599 37.676 1.00 89.88 209 LEU A C 1
ATOM 1540 O O . LEU A 1 209 ? -5.781 3.084 37.947 1.00 89.88 209 LEU A O 1
ATOM 1544 N N . SER A 1 210 ? -7.414 1.655 38.444 1.00 93.38 210 SER A N 1
ATOM 1545 C CA . SER A 1 210 ? -6.645 0.900 39.432 1.00 93.38 210 SER A CA 1
ATOM 1546 C C . SER A 1 210 ? -5.698 -0.089 38.739 1.00 93.38 210 SER A C 1
ATOM 1548 O O . SER A 1 210 ? -5.980 -0.539 37.628 1.00 93.38 210 SER A O 1
ATOM 1550 N N . PRO A 1 211 ? -4.601 -0.517 39.393 1.00 94.06 211 PRO A N 1
ATOM 1551 C CA . PRO A 1 211 ? -3.661 -1.472 38.798 1.00 94.06 211 PRO A CA 1
ATOM 1552 C C . PRO A 1 211 ? -4.312 -2.788 38.348 1.00 94.06 211 PRO A C 1
ATOM 1554 O O . PRO A 1 211 ? -3.842 -3.447 37.421 1.00 94.06 211 PRO A O 1
ATOM 1557 N N . GLU A 1 212 ? -5.377 -3.209 39.030 1.00 93.56 212 GLU A N 1
ATOM 1558 C CA . GLU A 1 212 ? -6.142 -4.396 38.674 1.00 93.56 212 GLU A CA 1
ATOM 1559 C C . GLU A 1 212 ? -7.013 -4.193 37.425 1.00 93.56 212 GLU A C 1
ATOM 1561 O O . GLU A 1 212 ? -7.113 -5.125 36.627 1.00 93.56 212 GLU A O 1
ATOM 1566 N N . GLU A 1 213 ? -7.625 -3.018 37.261 1.00 94.88 213 GLU A N 1
ATOM 1567 C CA . GLU A 1 213 ? -8.403 -2.630 36.071 1.00 94.88 213 GLU A CA 1
ATOM 1568 C C . GLU A 1 213 ? -7.480 -2.443 34.857 1.00 94.88 213 GLU A C 1
ATOM 1570 O O . GLU A 1 213 ? -7.706 -3.055 33.815 1.00 94.88 213 GLU A O 1
ATOM 1575 N N . GLU A 1 214 ? -6.367 -1.709 35.012 1.00 94.50 214 GLU A N 1
ATOM 1576 C CA . GLU A 1 214 ? -5.341 -1.535 33.966 1.00 94.50 214 GLU A CA 1
ATOM 1577 C C . GLU A 1 214 ? -4.873 -2.891 33.427 1.00 94.50 214 GLU A C 1
ATOM 1579 O O . GLU A 1 214 ? -4.805 -3.124 32.218 1.00 94.50 214 GLU A O 1
ATOM 1584 N N . LYS A 1 215 ? -4.579 -3.826 34.337 1.00 94.62 215 LYS A N 1
ATOM 1585 C CA . LYS A 1 215 ? -4.118 -5.160 33.971 1.00 94.62 215 LYS A CA 1
ATOM 1586 C C . LYS A 1 215 ? -5.184 -5.941 33.197 1.00 94.62 215 LYS A C 1
ATOM 1588 O O . LYS A 1 215 ? -4.839 -6.576 32.201 1.00 94.62 215 LYS A O 1
ATOM 1593 N N . ARG A 1 216 ? -6.450 -5.913 33.633 1.00 95.94 216 ARG A N 1
ATOM 1594 C CA . ARG A 1 216 ? -7.547 -6.597 32.925 1.00 95.94 216 ARG A CA 1
ATOM 1595 C C . ARG A 1 216 ? -7.751 -6.018 31.531 1.00 95.94 216 ARG A C 1
ATOM 1597 O O . ARG A 1 216 ? -7.800 -6.782 30.569 1.00 95.94 216 ARG A O 1
ATOM 1604 N N . LEU A 1 217 ? -7.775 -4.692 31.409 1.00 96.94 217 LEU A N 1
ATOM 1605 C CA . LEU A 1 217 ? -7.903 -4.004 30.129 1.00 96.94 217 LEU A CA 1
ATOM 1606 C C . LEU A 1 217 ? -6.755 -4.370 29.176 1.00 96.94 217 LEU A C 1
ATOM 1608 O O . LEU A 1 217 ? -6.994 -4.708 28.017 1.00 96.94 217 LEU A O 1
ATOM 1612 N N . GLN A 1 218 ? -5.510 -4.382 29.659 1.00 94.81 218 GLN A N 1
ATOM 1613 C CA . GLN A 1 218 ? -4.349 -4.785 28.859 1.00 94.81 218 GLN A CA 1
ATOM 1614 C C . GLN A 1 218 ? -4.416 -6.258 28.428 1.00 94.81 218 GLN A C 1
ATOM 1616 O O . GLN A 1 218 ? -4.153 -6.570 27.264 1.00 94.81 218 GLN A O 1
ATOM 1621 N N . GLU A 1 219 ? -4.793 -7.171 29.326 1.00 93.81 219 GLU A N 1
ATOM 1622 C CA . GLU A 1 219 ? -4.961 -8.597 29.008 1.00 93.81 219 GLU A CA 1
ATOM 1623 C C . GLU A 1 219 ? -6.081 -8.822 27.976 1.00 93.81 219 GLU A C 1
ATOM 1625 O O . GLU A 1 219 ? -5.928 -9.636 27.062 1.00 93.81 219 GLU A O 1
ATOM 1630 N N . ALA A 1 220 ? -7.175 -8.060 28.064 1.00 96.31 220 ALA A N 1
ATOM 1631 C CA . ALA A 1 220 ? -8.300 -8.139 27.137 1.00 96.31 220 ALA A CA 1
ATOM 1632 C C . ALA A 1 220 ? -8.002 -7.544 25.751 1.00 96.31 220 ALA A C 1
ATOM 1634 O O . ALA A 1 220 ? -8.657 -7.914 24.777 1.00 96.31 220 ALA A O 1
ATOM 1635 N N . THR A 1 221 ? -6.999 -6.677 25.613 1.00 96.94 221 THR A N 1
ATOM 1636 C CA . THR A 1 221 ? -6.741 -5.913 24.372 1.00 96.94 221 THR A CA 1
ATOM 1637 C C . THR A 1 221 ? -5.413 -6.253 23.700 1.00 96.94 221 THR A C 1
ATOM 1639 O O . THR A 1 221 ? -5.180 -5.877 22.556 1.00 96.94 221 THR A O 1
ATOM 1642 N N . THR A 1 222 ? -4.558 -7.040 24.355 1.00 94.75 222 THR A N 1
ATOM 1643 C CA . THR A 1 222 ? -3.292 -7.510 23.775 1.00 94.75 222 THR A CA 1
ATOM 1644 C C . THR A 1 222 ? -3.492 -8.810 22.993 1.00 94.75 222 THR A C 1
ATOM 1646 O O . THR A 1 222 ? -4.093 -9.763 23.497 1.00 94.75 222 THR A O 1
ATOM 1649 N N . LEU A 1 223 ? -2.977 -8.878 21.763 1.00 93.75 223 LEU A N 1
ATOM 1650 C CA . LEU A 1 223 ? -2.947 -10.098 20.947 1.00 93.75 223 LEU A CA 1
ATOM 1651 C C . LEU A 1 223 ? -1.533 -10.682 20.870 1.00 93.75 223 LEU A C 1
ATOM 1653 O O . LEU A 1 223 ? -0.548 -9.943 20.790 1.00 93.75 223 LEU A O 1
ATOM 1657 N N . THR A 1 224 ? -1.427 -12.014 20.858 1.00 94.31 224 THR A N 1
ATOM 1658 C CA . THR A 1 224 ? -0.162 -12.690 20.521 1.00 94.31 224 THR A CA 1
ATOM 1659 C C . THR A 1 224 ? 0.176 -12.495 19.036 1.00 94.31 224 THR A C 1
ATOM 1661 O O . THR A 1 224 ? -0.719 -12.183 18.246 1.00 94.31 224 THR A O 1
ATOM 1664 N N . PRO A 1 225 ? 1.433 -12.710 18.604 1.00 92.69 225 PRO A N 1
ATOM 1665 C CA . PRO A 1 225 ? 1.788 -12.651 17.184 1.00 92.69 225 PRO A CA 1
ATOM 1666 C C . PRO A 1 225 ? 0.915 -13.557 16.301 1.00 92.69 225 PRO A C 1
ATOM 1668 O O . PRO A 1 225 ? 0.484 -13.146 15.230 1.00 92.69 225 PRO A O 1
ATOM 1671 N N . GLU A 1 226 ? 0.582 -14.763 16.768 1.00 90.88 226 GLU A N 1
ATOM 1672 C CA . GLU A 1 226 ? -0.298 -15.692 16.049 1.00 90.88 226 GLU A CA 1
ATOM 1673 C C . GLU A 1 226 ? -1.731 -15.162 15.945 1.00 90.88 226 GLU A C 1
ATOM 1675 O O . GLU A 1 226 ? -2.376 -15.336 14.915 1.00 90.88 226 GLU A O 1
ATOM 1680 N N . GLN A 1 227 ? -2.227 -14.496 16.991 1.00 93.88 227 GLN A N 1
ATOM 1681 C CA . GLN A 1 227 ? -3.544 -13.862 16.971 1.00 93.88 227 GLN A CA 1
ATOM 1682 C C . GLN A 1 227 ? -3.582 -12.638 16.054 1.00 93.88 227 GLN A C 1
ATOM 1684 O O . GLN A 1 227 ? -4.589 -12.438 15.387 1.00 93.88 227 GLN A O 1
ATOM 1689 N N . LYS A 1 228 ? -2.501 -11.851 15.970 1.00 93.56 228 LYS A N 1
ATOM 1690 C CA . LYS A 1 228 ? -2.388 -10.749 15.000 1.00 93.56 228 LYS A CA 1
ATOM 1691 C C . LYS A 1 228 ? -2.419 -11.264 13.559 1.00 93.56 228 LYS A C 1
ATOM 1693 O O . LYS A 1 228 ? -3.139 -10.718 12.737 1.00 93.56 228 LYS A O 1
ATOM 1698 N N . ILE A 1 229 ? -1.718 -12.365 13.271 1.00 90.62 229 ILE A N 1
ATOM 1699 C CA . ILE A 1 229 ? -1.796 -13.034 11.960 1.00 90.62 229 ILE A CA 1
ATOM 1700 C C . ILE A 1 229 ? -3.221 -13.535 11.689 1.00 90.62 229 ILE A C 1
ATOM 1702 O O . ILE A 1 229 ? -3.732 -13.361 10.589 1.00 90.62 229 ILE A O 1
ATOM 1706 N N . ALA A 1 230 ? -3.876 -14.145 12.682 1.00 91.25 230 ALA A N 1
ATOM 1707 C CA . ALA A 1 230 ? -5.254 -14.613 12.546 1.00 91.25 230 ALA A CA 1
ATOM 1708 C C . ALA A 1 230 ? -6.243 -13.461 12.287 1.00 91.25 230 ALA A C 1
ATOM 1710 O O . ALA A 1 230 ? -7.164 -13.593 11.483 1.00 91.25 230 ALA A O 1
ATOM 1711 N N . LEU A 1 231 ? -6.031 -12.318 12.944 1.00 94.62 231 LEU A N 1
ATOM 1712 C CA . LEU A 1 231 ? -6.803 -11.099 12.733 1.00 94.62 231 LEU A CA 1
ATOM 1713 C C . LEU A 1 231 ? -6.619 -10.572 11.304 1.00 94.62 231 LEU A C 1
ATOM 1715 O O . LEU A 1 231 ? -7.603 -10.363 10.604 1.00 94.62 231 LEU A O 1
ATOM 1719 N N . ASP A 1 232 ? -5.373 -10.457 10.844 1.00 90.88 232 ASP A N 1
ATOM 1720 C CA . ASP A 1 232 ? -5.044 -10.017 9.483 1.00 90.88 232 ASP A CA 1
ATOM 1721 C C . ASP A 1 232 ? -5.603 -10.955 8.392 1.00 90.88 232 ASP A C 1
ATOM 1723 O O . ASP A 1 232 ? -5.955 -10.528 7.293 1.00 90.88 232 ASP A O 1
ATOM 1727 N N . GLN A 1 233 ? -5.746 -12.245 8.705 1.00 88.06 233 GLN A N 1
ATOM 1728 C CA . GLN A 1 233 ? -6.359 -13.253 7.831 1.00 88.06 233 GLN A CA 1
ATOM 1729 C C . GLN A 1 233 ? -7.890 -13.329 7.933 1.00 88.06 233 GLN A C 1
ATOM 1731 O O . GLN A 1 233 ? -8.502 -14.186 7.290 1.00 88.06 233 GLN A O 1
ATOM 1736 N N . GLY A 1 234 ? -8.518 -12.498 8.764 1.00 89.19 234 GLY A N 1
ATOM 1737 C CA . GLY A 1 234 ? -9.967 -12.474 8.930 1.00 89.19 234 GLY A CA 1
ATOM 1738 C C . GLY A 1 234 ? -10.553 -13.673 9.701 1.00 89.19 234 GLY A C 1
ATOM 1739 O O . GLY A 1 234 ? -11.715 -14.045 9.507 1.00 89.19 234 GLY A O 1
ATOM 1740 N N . ASN A 1 235 ? -9.748 -14.361 10.521 1.00 90.81 235 ASN A N 1
ATOM 1741 C CA . ASN A 1 235 ? -10.122 -15.625 11.170 1.00 90.81 235 ASN A CA 1
ATOM 1742 C C . ASN A 1 235 ? -9.868 -15.673 12.690 1.00 90.81 235 ASN A C 1
ATOM 1744 O O . ASN A 1 235 ? -9.926 -16.756 13.287 1.00 90.81 235 ASN A O 1
ATOM 1748 N N . LEU A 1 236 ? -9.633 -14.524 13.335 1.00 96.31 236 LEU A N 1
ATOM 1749 C CA . LEU A 1 236 ? -9.399 -14.463 14.776 1.00 96.31 236 LEU A CA 1
ATOM 1750 C C . LEU A 1 236 ? -10.616 -14.980 15.555 1.00 96.31 236 LEU A C 1
ATOM 1752 O O . LEU A 1 236 ? -11.738 -14.509 15.401 1.00 96.31 236 LEU A O 1
ATOM 1756 N N . THR A 1 237 ? -10.375 -15.935 16.455 1.00 96.75 237 THR A N 1
ATOM 1757 C CA . THR A 1 237 ? -11.365 -16.380 17.442 1.00 96.75 237 THR A CA 1
ATOM 1758 C C . THR A 1 237 ? -10.864 -16.075 18.849 1.00 96.75 237 THR A C 1
ATOM 1760 O O . THR A 1 237 ? -9.758 -16.483 19.214 1.00 96.75 237 THR A O 1
ATOM 1763 N N . ILE A 1 238 ? -11.681 -15.391 19.650 1.00 96.31 238 ILE A N 1
ATOM 1764 C CA . ILE A 1 238 ? -11.397 -15.068 21.052 1.00 96.31 238 ILE A CA 1
ATOM 1765 C C . ILE A 1 238 ? -12.364 -15.783 22.015 1.00 96.31 238 ILE A C 1
ATOM 1767 O O . ILE A 1 238 ? -13.486 -16.130 21.626 1.00 96.31 238 ILE A O 1
ATOM 1771 N N . PRO A 1 239 ? -11.959 -16.016 23.281 1.00 96.12 239 PRO A N 1
ATOM 1772 C CA . PRO A 1 239 ? -12.846 -16.587 24.296 1.00 96.12 239 PRO A CA 1
ATOM 1773 C C . PRO A 1 239 ? -14.108 -15.733 24.530 1.00 96.12 239 PRO A C 1
ATOM 1775 O O . PRO A 1 239 ? -14.003 -14.503 24.470 1.00 96.12 239 PRO A O 1
ATOM 1778 N N . PRO A 1 240 ? -15.275 -16.340 24.830 1.00 95.75 240 PRO A N 1
ATOM 1779 C CA . PRO A 1 240 ? -16.513 -15.605 25.105 1.00 95.75 240 PRO A CA 1
ATOM 1780 C C . PRO A 1 240 ? -16.382 -14.592 26.238 1.00 95.75 240 PRO A C 1
ATOM 1782 O O . PRO A 1 240 ? -16.906 -13.492 26.128 1.00 95.75 240 PRO A O 1
ATOM 1785 N N . GLU A 1 241 ? -15.623 -14.909 27.287 1.00 95.50 241 GLU A N 1
ATOM 1786 C CA . GLU A 1 241 ? -15.418 -14.010 28.425 1.00 95.50 241 GLU A CA 1
ATOM 1787 C C . GLU A 1 241 ? -14.661 -12.745 28.004 1.00 95.50 241 GLU A C 1
ATOM 1789 O O . GLU A 1 241 ? -14.980 -11.640 28.443 1.00 95.50 241 GLU A O 1
ATOM 1794 N N . ARG A 1 242 ? -13.686 -12.898 27.097 1.00 97.25 242 ARG A N 1
ATOM 1795 C CA . ARG A 1 242 ? -12.935 -11.771 26.537 1.00 97.25 242 ARG A CA 1
ATOM 1796 C C . ARG A 1 242 ? -13.844 -10.882 25.694 1.00 97.25 242 ARG A C 1
ATOM 1798 O O . ARG A 1 242 ? -13.807 -9.673 25.871 1.00 97.25 242 ARG A O 1
ATOM 1805 N N . MET A 1 243 ? -14.667 -11.463 24.820 1.00 97.81 243 MET A N 1
ATOM 1806 C CA . MET A 1 243 ? -15.638 -10.691 24.036 1.00 97.81 243 MET A CA 1
ATOM 1807 C C . MET A 1 243 ? -16.669 -10.000 24.941 1.00 97.81 243 MET A C 1
ATOM 1809 O O . MET A 1 243 ? -16.959 -8.828 24.740 1.00 97.81 243 MET A O 1
ATOM 1813 N N . ALA A 1 244 ? -17.162 -10.685 25.980 1.00 97.31 244 ALA A N 1
ATOM 1814 C CA . ALA A 1 244 ? -18.085 -10.111 26.957 1.00 97.31 244 ALA A CA 1
ATOM 1815 C C . ALA A 1 244 ? -17.481 -8.889 27.661 1.00 97.31 244 ALA A C 1
ATOM 1817 O O . ALA A 1 244 ? -18.137 -7.858 27.750 1.00 97.31 244 ALA A O 1
ATOM 1818 N N . TYR A 1 245 ? -16.221 -8.983 28.101 1.00 98.56 245 TYR A N 1
ATOM 1819 C CA . TYR A 1 245 ? -15.503 -7.862 28.712 1.00 98.56 245 TYR A CA 1
ATOM 1820 C C . TYR A 1 245 ? -15.360 -6.680 27.745 1.00 98.56 245 TYR A C 1
ATOM 1822 O O . TYR A 1 245 ? -15.650 -5.547 28.115 1.00 98.56 245 TYR A O 1
ATOM 1830 N N . LEU A 1 246 ? -14.939 -6.934 26.499 1.00 98.50 246 LEU A N 1
ATOM 1831 C CA . LEU A 1 246 ? -14.786 -5.884 25.485 1.00 98.50 246 LEU A CA 1
ATOM 1832 C C . LEU A 1 246 ? -16.125 -5.198 25.170 1.00 98.50 246 LEU A C 1
ATOM 1834 O O . LEU A 1 246 ? -16.170 -3.975 25.071 1.00 98.50 246 LEU A O 1
ATOM 1838 N N . ASN A 1 247 ? -17.211 -5.971 25.076 1.00 97.69 247 ASN A N 1
ATOM 1839 C CA . ASN A 1 247 ? -18.553 -5.431 24.880 1.00 97.69 247 ASN A CA 1
ATOM 1840 C C . ASN A 1 247 ? -19.015 -4.611 26.087 1.00 97.69 247 ASN A C 1
ATOM 1842 O O . ASN A 1 247 ? -19.473 -3.493 25.913 1.00 97.69 247 ASN A O 1
ATOM 1846 N N . GLY A 1 248 ? -18.830 -5.117 27.309 1.00 97.25 248 GLY A N 1
ATOM 1847 C CA . GLY A 1 248 ? -19.181 -4.390 28.530 1.00 97.25 248 GLY A CA 1
ATOM 1848 C C . GLY A 1 248 ? -18.431 -3.062 28.673 1.00 97.25 248 GLY A C 1
ATOM 1849 O O . GLY A 1 248 ? -19.030 -2.064 29.067 1.00 97.25 248 GLY A O 1
ATOM 1850 N N . LEU A 1 249 ? -17.147 -3.033 28.294 1.00 98.38 249 LEU A N 1
ATOM 1851 C CA . LEU A 1 249 ? -16.344 -1.807 28.236 1.00 98.38 249 LEU A CA 1
ATOM 1852 C C . LEU A 1 249 ? -16.887 -0.819 27.191 1.00 98.38 249 LEU A C 1
ATOM 1854 O O . LEU A 1 249 ? -16.930 0.379 27.443 1.00 98.38 249 LEU A O 1
ATOM 1858 N N . SER A 1 250 ? -17.311 -1.305 26.024 1.00 98.19 250 SER A N 1
ATOM 1859 C CA . SER A 1 250 ? -17.951 -0.475 24.997 1.00 98.19 250 SER A CA 1
ATOM 1860 C C . SER A 1 250 ? -19.289 0.100 25.491 1.00 98.19 250 SER A C 1
ATOM 1862 O O . SER A 1 250 ? -19.509 1.310 25.428 1.00 98.19 250 SER A O 1
ATOM 1864 N N . ASP A 1 251 ? -20.129 -0.740 26.107 1.00 96.38 251 ASP A N 1
ATOM 1865 C CA . ASP A 1 251 ? -21.442 -0.383 26.665 1.00 96.38 251 ASP A CA 1
ATOM 1866 C C . ASP A 1 251 ? -21.354 0.611 27.842 1.00 96.38 251 ASP A C 1
ATOM 1868 O O . ASP A 1 251 ? -22.346 1.253 28.205 1.00 96.38 251 ASP A O 1
ATOM 1872 N N . SER A 1 252 ? -20.200 0.729 28.507 1.00 96.62 252 SER A N 1
ATOM 1873 C CA . SER A 1 252 ? -19.987 1.734 29.561 1.00 96.62 252 SER A CA 1
ATOM 1874 C C . SER A 1 252 ? -19.819 3.145 28.985 1.00 96.62 252 SER A C 1
ATOM 1876 O O . SER A 1 252 ? -20.006 4.146 29.682 1.00 96.62 252 SER A O 1
ATOM 1878 N N . LEU A 1 253 ? -19.450 3.242 27.705 1.00 97.12 253 LEU A N 1
ATOM 1879 C CA . LEU A 1 253 ? -19.309 4.504 26.988 1.00 97.12 253 LEU A CA 1
ATOM 1880 C C . LEU A 1 253 ? -20.640 4.976 26.393 1.00 97.12 253 LEU A C 1
ATOM 1882 O O . LEU A 1 253 ? -20.727 6.112 25.922 1.00 97.12 253 LEU A O 1
ATOM 1886 N N . ASP A 1 254 ? -21.690 4.155 26.457 1.00 95.75 254 ASP A N 1
ATOM 1887 C CA . ASP A 1 254 ? -23.028 4.557 26.044 1.00 95.75 254 ASP A CA 1
ATOM 1888 C C . ASP A 1 254 ? -23.506 5.810 26.787 1.00 95.75 254 ASP A C 1
ATOM 1890 O O . ASP A 1 254 ? -23.323 5.994 27.994 1.00 95.75 254 ASP A O 1
ATOM 1894 N N . GLY A 1 255 ? -24.159 6.698 26.038 1.00 91.31 255 GLY A N 1
ATOM 1895 C CA . GLY A 1 255 ? -24.624 7.989 26.539 1.00 91.31 255 GLY A CA 1
ATOM 1896 C C . GLY A 1 255 ? -23.555 9.086 26.585 1.00 91.31 255 GLY A C 1
ATOM 1897 O O . GLY A 1 255 ? -23.916 10.224 26.881 1.00 91.31 255 GLY A O 1
ATOM 1898 N N . LYS A 1 256 ? -22.287 8.783 26.265 1.00 95.25 256 LYS A N 1
ATOM 1899 C CA . LYS A 1 256 ? -21.233 9.782 26.013 1.00 95.25 256 LYS A CA 1
ATOM 1900 C C . LYS A 1 256 ? -21.179 10.123 24.524 1.00 95.25 256 LYS A C 1
ATOM 1902 O O . LYS A 1 256 ? -21.288 9.228 23.688 1.00 95.25 256 LYS A O 1
ATOM 1907 N N . SER A 1 257 ? -20.980 11.389 24.171 1.00 97.25 257 SER A N 1
ATOM 1908 C CA . SER A 1 257 ? -20.689 11.781 22.782 1.00 97.25 257 SER A CA 1
ATOM 1909 C C . SER A 1 257 ? -19.269 11.364 22.361 1.00 97.25 257 SER A C 1
ATOM 1911 O O . SER A 1 257 ? -18.421 11.153 23.234 1.00 97.25 257 SER A O 1
ATOM 1913 N N . PRO A 1 258 ? -18.951 11.303 21.051 1.00 98.00 258 PRO A N 1
ATOM 1914 C CA . PRO A 1 258 ? -17.577 11.077 20.596 1.00 98.00 258 PRO A CA 1
ATOM 1915 C C . PRO A 1 258 ? -16.568 12.046 21.228 1.00 98.00 258 PRO A C 1
ATOM 1917 O O . PRO A 1 258 ? -15.540 11.610 21.739 1.00 98.00 258 PRO A O 1
ATOM 1920 N N . GLY A 1 259 ? -16.897 13.336 21.330 1.00 97.94 259 GLY A N 1
ATOM 1921 C CA . GLY A 1 259 ? -16.042 14.316 22.006 1.00 97.94 259 GLY A CA 1
ATOM 1922 C C . GLY A 1 259 ? -15.834 14.044 23.502 1.00 97.94 259 GLY A C 1
ATOM 1923 O O . GLY A 1 259 ? -14.741 14.261 24.028 1.00 97.94 259 GLY A O 1
ATOM 1924 N N . GLU A 1 260 ? -16.840 13.522 24.211 1.00 97.56 260 GLU A N 1
ATOM 1925 C CA . GLU A 1 260 ? -16.703 13.114 25.618 1.00 97.56 260 GLU A CA 1
ATOM 1926 C C . GLU A 1 260 ? -15.854 11.844 25.772 1.00 97.56 260 GLU A C 1
ATOM 1928 O O . GLU A 1 260 ? -15.055 11.747 26.710 1.00 97.56 260 GLU A O 1
ATOM 1933 N N . ILE A 1 261 ? -15.981 10.888 24.845 1.00 97.62 261 ILE A N 1
ATOM 1934 C CA . ILE A 1 261 ? -15.136 9.688 24.796 1.00 97.62 261 ILE A CA 1
ATOM 1935 C C . ILE A 1 261 ? -13.687 10.108 24.536 1.00 97.62 261 ILE A C 1
ATOM 1937 O O . ILE A 1 261 ? -12.808 9.794 25.336 1.00 97.62 261 ILE A O 1
ATOM 1941 N N . LYS A 1 262 ? -13.439 10.913 23.498 1.00 97.75 262 LYS A N 1
ATOM 1942 C CA . LYS A 1 262 ? -12.118 11.474 23.194 1.00 97.75 262 LYS A CA 1
ATOM 1943 C C . LYS A 1 262 ? -11.528 12.211 24.394 1.00 97.75 262 LYS A C 1
ATOM 1945 O O . LYS A 1 262 ? -10.392 11.947 24.770 1.00 97.75 262 LYS A O 1
ATOM 1950 N N . SER A 1 263 ? -12.299 13.088 25.042 1.00 97.31 263 SER A N 1
ATOM 1951 C CA . SER A 1 263 ? -11.832 13.818 26.228 1.00 97.31 263 SER A CA 1
ATOM 1952 C C . SER A 1 263 ? -11.489 12.890 27.396 1.00 97.31 263 SER A C 1
ATOM 1954 O O . SER A 1 263 ? -10.647 13.245 28.221 1.00 97.31 263 SER A O 1
ATOM 1956 N N . THR A 1 264 ? -12.147 11.733 27.494 1.00 96.25 264 THR A N 1
ATOM 1957 C CA . THR A 1 264 ? -11.802 10.704 28.477 1.00 96.25 264 THR A CA 1
ATOM 1958 C C . THR A 1 264 ? -10.433 10.118 28.132 1.00 96.25 264 THR A C 1
ATOM 1960 O O . THR A 1 264 ? -9.540 10.156 28.976 1.00 96.25 264 THR A O 1
ATOM 1963 N N . LEU A 1 265 ? -10.212 9.691 26.883 1.00 96.69 265 LEU A N 1
ATOM 1964 C CA . LEU A 1 265 ? -8.920 9.165 26.413 1.00 96.69 265 LEU A CA 1
ATOM 1965 C C . LEU A 1 265 ? -7.776 10.188 26.550 1.00 96.69 265 LEU A C 1
ATOM 1967 O O . LEU A 1 265 ? -6.693 9.823 27.000 1.00 96.69 265 LEU A O 1
ATOM 1971 N N . ASP A 1 266 ? -8.029 11.469 26.261 1.00 96.38 266 ASP A N 1
ATOM 1972 C CA . ASP A 1 266 ? -7.076 12.580 26.440 1.00 96.38 266 ASP A CA 1
ATOM 1973 C C . ASP A 1 266 ? -6.583 12.712 27.896 1.00 96.38 266 ASP A C 1
ATOM 1975 O O . ASP A 1 266 ? -5.483 13.212 28.149 1.00 96.38 266 ASP A O 1
ATOM 1979 N N . SER A 1 267 ? -7.403 12.297 28.867 1.00 95.12 267 SER A N 1
ATOM 1980 C CA . SER A 1 267 ? -7.100 12.402 30.299 1.00 95.12 267 SER A CA 1
ATOM 1981 C C . SER A 1 267 ? -6.376 11.182 30.875 1.00 95.12 267 SER A C 1
ATOM 1983 O O . SER A 1 267 ? -5.775 11.285 31.947 1.00 95.12 267 SER A O 1
ATOM 1985 N N . LEU A 1 268 ? -6.412 10.050 30.167 1.00 95.12 268 LEU A N 1
ATOM 1986 C CA . LEU A 1 268 ? -5.844 8.784 30.616 1.00 95.12 268 LEU A CA 1
ATOM 1987 C C . LEU A 1 268 ? -4.326 8.717 30.374 1.00 95.12 268 LEU A C 1
ATOM 1989 O O . LEU A 1 268 ? -3.782 9.394 29.494 1.00 95.12 268 LEU A O 1
ATOM 1993 N N . PRO A 1 269 ? -3.604 7.850 31.107 1.00 94.81 269 PRO A N 1
ATOM 1994 C CA . PRO A 1 269 ? -2.255 7.460 30.724 1.00 94.81 269 PRO A CA 1
ATOM 1995 C C . PRO A 1 269 ? -2.218 6.925 29.277 1.00 94.81 269 PRO A C 1
ATOM 1997 O O . PRO A 1 269 ? -3.123 6.190 28.878 1.00 94.81 269 PRO A O 1
ATOM 2000 N N . PRO A 1 270 ? -1.157 7.200 28.486 1.00 94.81 270 PRO A N 1
ATOM 2001 C CA . PRO A 1 270 ? -1.112 6.808 27.071 1.00 94.81 270 PRO A CA 1
ATOM 2002 C C . PRO A 1 270 ? -1.323 5.311 26.806 1.00 94.81 270 PRO A C 1
ATOM 2004 O O . PRO A 1 270 ? -1.894 4.942 25.785 1.00 94.81 270 PRO A O 1
ATOM 2007 N N . ALA A 1 271 ? -0.865 4.447 27.717 1.00 94.38 271 ALA A N 1
ATOM 2008 C CA . ALA A 1 271 ? -1.054 3.003 27.596 1.00 94.38 271 ALA A CA 1
ATOM 2009 C C . ALA A 1 271 ? -2.530 2.594 27.736 1.00 94.38 271 ALA A C 1
ATOM 2011 O O . ALA A 1 271 ? -2.978 1.703 27.018 1.00 94.38 271 ALA A O 1
ATOM 2012 N N . ASP A 1 272 ? -3.279 3.268 28.609 1.00 95.75 272 ASP A N 1
ATOM 2013 C CA . ASP A 1 272 ? -4.682 2.957 28.877 1.00 95.75 272 ASP A CA 1
ATOM 2014 C C . ASP A 1 272 ? -5.579 3.538 27.788 1.00 95.75 272 ASP A C 1
ATOM 2016 O O . ASP A 1 272 ? -6.447 2.835 27.283 1.00 95.75 272 ASP A O 1
ATOM 2020 N N . ALA A 1 273 ? -5.310 4.770 27.336 1.00 96.88 273 ALA A N 1
ATOM 2021 C CA . ALA A 1 273 ? -5.995 5.356 26.182 1.00 96.88 273 ALA A CA 1
ATOM 2022 C C . ALA A 1 273 ? -5.845 4.470 24.931 1.00 96.88 273 ALA A C 1
ATOM 2024 O O . ALA A 1 273 ? -6.831 4.166 24.255 1.00 96.88 273 ALA A O 1
ATOM 2025 N N . LYS A 1 274 ? -4.623 3.970 24.680 1.00 97.75 274 LYS A N 1
ATOM 2026 C CA . LYS A 1 274 ? -4.356 2.979 23.629 1.00 97.75 274 LYS A CA 1
ATOM 2027 C C . LYS A 1 274 ? -5.161 1.698 23.832 1.00 97.75 274 LYS A C 1
ATOM 2029 O O . LYS A 1 274 ? -5.736 1.183 22.878 1.00 97.75 274 LYS A O 1
ATOM 2034 N N . ALA A 1 275 ? -5.214 1.170 25.052 1.00 98.00 275 ALA A N 1
ATOM 2035 C CA . ALA A 1 275 ? -5.935 -0.065 25.333 1.00 98.00 275 ALA A CA 1
ATOM 2036 C C . ALA A 1 275 ? -7.460 0.091 25.169 1.00 98.00 275 ALA A C 1
ATOM 2038 O O . ALA A 1 275 ? -8.094 -0.800 24.612 1.00 98.00 275 ALA A O 1
ATOM 2039 N N . VAL A 1 276 ? -8.049 1.228 25.555 1.00 98.12 276 VAL A N 1
ATOM 2040 C CA . VAL A 1 276 ? -9.473 1.515 25.297 1.00 98.12 276 VAL A CA 1
ATOM 2041 C C . VAL A 1 276 ? -9.753 1.558 23.793 1.00 98.12 276 VAL A C 1
ATOM 2043 O O . VAL A 1 276 ? -10.676 0.895 23.331 1.00 98.12 276 VAL A O 1
ATOM 2046 N N . SER A 1 277 ? -8.931 2.258 23.008 1.00 98.50 277 SER A N 1
ATOM 2047 C CA . SER A 1 277 ? -9.089 2.290 21.546 1.00 98.50 277 SER A CA 1
ATOM 2048 C C . SER A 1 277 ? -8.930 0.898 20.911 1.00 98.50 277 SER A C 1
ATOM 2050 O O . SER A 1 277 ? -9.765 0.477 20.112 1.00 98.50 277 SER A O 1
ATOM 2052 N N . ASN A 1 278 ? -7.947 0.105 21.358 1.00 98.69 278 ASN A N 1
ATOM 2053 C CA . ASN A 1 278 ? -7.804 -1.298 20.951 1.00 98.69 278 ASN A CA 1
ATOM 2054 C C . ASN A 1 278 ? -9.061 -2.125 21.242 1.00 98.69 278 ASN A C 1
ATOM 2056 O O . ASN A 1 278 ? -9.421 -2.989 20.445 1.00 98.69 278 ASN A O 1
ATOM 2060 N N . ALA A 1 279 ? -9.714 -1.897 22.385 1.00 98.50 279 ALA A N 1
ATOM 2061 C CA . ALA A 1 279 ? -10.943 -2.598 22.727 1.00 98.50 279 ALA A CA 1
ATOM 2062 C C . ALA A 1 279 ? -12.068 -2.275 21.737 1.00 98.50 279 ALA A C 1
ATOM 2064 O O . ALA A 1 279 ? -12.747 -3.197 21.288 1.00 98.50 279 ALA A O 1
ATOM 2065 N N . LEU A 1 280 ? -12.208 -1.002 21.350 1.00 98.75 280 LEU A N 1
ATOM 2066 C CA . LEU A 1 280 ? -13.198 -0.563 20.364 1.00 98.75 280 LEU A CA 1
ATOM 2067 C C . LEU A 1 280 ? -12.937 -1.163 18.976 1.00 98.75 280 LEU A C 1
ATOM 2069 O O . LEU A 1 280 ? -13.872 -1.637 18.337 1.00 98.75 280 LEU A O 1
ATOM 2073 N N . HIS A 1 281 ? -11.678 -1.230 18.537 1.00 98.56 281 HIS A N 1
ATOM 2074 C CA . HIS A 1 281 ? -11.328 -1.903 17.282 1.00 98.56 281 HIS A CA 1
ATOM 2075 C C . HIS A 1 281 ? -11.635 -3.405 17.318 1.00 98.56 281 HIS A C 1
ATOM 2077 O O . HIS A 1 281 ? -12.236 -3.932 16.387 1.00 98.56 281 HIS A O 1
ATOM 2083 N N . LEU A 1 282 ? -11.267 -4.105 18.396 1.00 98.50 282 LEU A N 1
ATOM 2084 C CA . LEU A 1 282 ? -11.486 -5.551 18.507 1.00 98.50 282 LEU A CA 1
ATOM 2085 C C . LEU A 1 282 ? -12.970 -5.919 18.624 1.00 98.50 282 LEU A C 1
ATOM 2087 O O . LEU A 1 282 ? -13.395 -6.907 18.032 1.00 98.50 282 LEU A O 1
ATOM 2091 N N . VAL A 1 283 ? -13.755 -5.156 19.391 1.00 98.12 283 VAL A N 1
ATOM 2092 C CA . VAL A 1 283 ? -15.198 -5.408 19.546 1.00 98.12 283 VAL A CA 1
ATOM 2093 C C . VAL A 1 283 ? -15.987 -4.961 18.312 1.00 98.12 283 VAL A C 1
ATOM 2095 O O . VAL A 1 283 ? -17.000 -5.569 17.969 1.00 98.12 283 VAL A O 1
ATOM 2098 N N . GLY A 1 284 ? -15.497 -3.930 17.619 1.00 97.94 284 GLY A N 1
ATOM 2099 C CA . GLY A 1 284 ? -16.072 -3.390 16.393 1.00 97.94 284 GLY A CA 1
ATOM 2100 C C . GLY A 1 284 ? -15.711 -4.166 15.128 1.00 97.94 284 GLY A C 1
ATOM 2101 O O . GLY A 1 284 ? -16.200 -3.811 14.062 1.00 97.94 284 GLY A O 1
ATOM 2102 N N . SER A 1 285 ? -14.863 -5.192 15.220 1.00 98.00 285 SER A N 1
ATOM 2103 C CA . SER A 1 285 ? -14.332 -5.903 14.057 1.00 98.00 285 SER A CA 1
ATOM 2104 C C . SER A 1 285 ? -15.114 -7.177 13.736 1.00 98.00 285 SER A C 1
ATOM 2106 O O . SER A 1 285 ? -15.205 -8.091 14.561 1.00 98.00 285 SER A O 1
ATOM 2108 N N . ASP A 1 286 ? -15.654 -7.272 12.522 1.00 95.81 286 ASP A N 1
ATOM 2109 C CA . ASP A 1 286 ? -16.479 -8.410 12.086 1.00 95.81 286 ASP A CA 1
ATOM 2110 C C . ASP A 1 286 ? -15.658 -9.695 11.820 1.00 95.81 286 ASP A C 1
ATOM 2112 O O . ASP A 1 286 ? -16.181 -10.818 11.759 1.00 95.81 286 ASP A O 1
ATOM 2116 N N . VAL A 1 287 ? -14.332 -9.557 11.749 1.00 95.31 287 VAL A N 1
ATOM 2117 C CA . VAL A 1 287 ? -13.391 -10.674 11.659 1.00 95.31 287 VAL A CA 1
ATOM 2118 C C . VAL A 1 287 ? -13.000 -11.246 13.023 1.00 95.31 287 VAL A C 1
ATOM 2120 O O . VAL A 1 287 ? -12.375 -12.311 13.082 1.00 95.31 287 VAL A O 1
ATOM 2123 N N . VAL A 1 288 ? -13.405 -10.606 14.126 1.00 97.44 288 VAL A N 1
ATOM 2124 C CA . VAL A 1 288 ? -13.239 -11.125 15.489 1.00 97.44 288 VAL A CA 1
ATOM 2125 C C . VAL A 1 288 ? -14.457 -11.952 15.878 1.00 97.44 288 VAL A C 1
ATOM 2127 O O . VAL A 1 288 ? -15.566 -11.453 16.054 1.00 97.44 288 VAL A O 1
ATOM 2130 N N . LYS A 1 289 ? -14.250 -13.257 16.048 1.00 97.12 289 LYS A N 1
ATOM 2131 C CA . LYS A 1 289 ? -15.323 -14.223 16.317 1.00 97.12 289 LYS A CA 1
ATOM 2132 C C . LYS A 1 289 ? -15.211 -14.800 17.714 1.00 97.12 289 LYS A C 1
ATOM 2134 O O . LYS A 1 289 ? -14.130 -14.872 18.300 1.00 97.12 289 LYS A O 1
ATOM 2139 N N . THR A 1 290 ? -16.322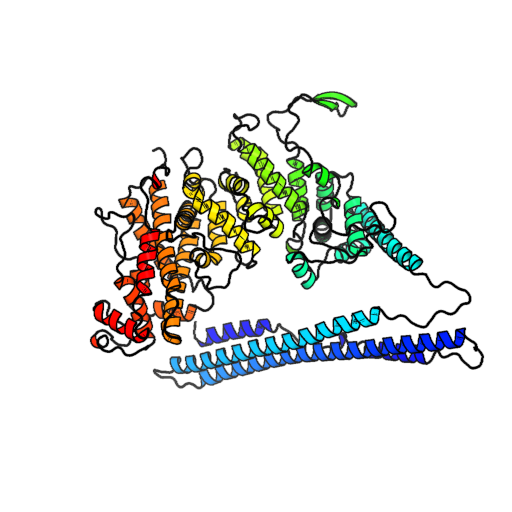 -15.296 18.238 1.00 94.06 290 THR A N 1
ATOM 2140 C CA . THR A 1 290 ? -16.325 -16.078 19.471 1.00 94.06 290 THR A CA 1
ATOM 2141 C C . THR A 1 290 ? -17.263 -17.277 19.372 1.00 94.06 290 THR A C 1
ATOM 2143 O O . THR A 1 290 ? -18.199 -17.316 18.574 1.00 94.06 290 THR A O 1
ATOM 2146 N N . SER A 1 291 ? -16.978 -18.312 20.157 1.00 89.62 291 SER A N 1
ATOM 2147 C CA . SER A 1 291 ? -17.762 -19.547 20.174 1.00 89.62 291 SER A CA 1
ATOM 2148 C C . SER A 1 291 ? -18.815 -19.489 21.278 1.00 89.62 291 SER A C 1
ATOM 2150 O O . SER A 1 291 ? -18.493 -19.709 22.441 1.00 89.62 291 SER A O 1
ATOM 2152 N N . VAL A 1 292 ? -20.073 -19.228 20.914 1.00 87.56 292 VAL A N 1
ATOM 2153 C CA . VAL A 1 292 ? -21.209 -19.099 21.850 1.00 87.56 292 VAL A CA 1
ATOM 2154 C C . VAL A 1 292 ? -22.312 -20.123 21.565 1.00 87.56 292 VAL A C 1
ATOM 2156 O O . VAL A 1 292 ? -22.379 -20.698 20.476 1.00 87.56 292 VAL A O 1
ATOM 2159 N N . ASP A 1 293 ? -23.197 -20.364 22.539 1.00 83.38 293 ASP A N 1
ATOM 2160 C CA . ASP A 1 293 ? -24.407 -21.170 22.328 1.00 83.38 293 ASP A CA 1
ATOM 2161 C C . ASP A 1 293 ? -25.426 -20.349 21.507 1.00 83.38 293 ASP A C 1
ATOM 2163 O O . ASP A 1 293 ? -25.969 -19.369 22.021 1.00 83.38 293 ASP A O 1
ATOM 2167 N N . PRO A 1 294 ? -25.749 -20.744 20.257 1.00 82.69 294 PRO A N 1
ATOM 2168 C CA . PRO A 1 294 ? -26.617 -19.962 19.371 1.00 82.69 294 PRO A CA 1
ATOM 2169 C C . PRO A 1 294 ? -28.080 -19.894 19.841 1.00 82.69 294 PRO A C 1
ATOM 2171 O O . PRO A 1 294 ? -28.906 -19.239 19.205 1.00 82.69 294 PRO A O 1
ATOM 2174 N N . SER A 1 295 ? -28.444 -20.613 20.909 1.00 85.44 295 SER A N 1
ATOM 2175 C CA . SER A 1 295 ? -29.773 -20.524 21.516 1.00 85.44 295 SER A CA 1
ATOM 2176 C C . SER A 1 295 ? -29.948 -19.330 22.460 1.00 85.44 295 SER A C 1
ATOM 2178 O O . SER A 1 295 ? -31.097 -18.958 22.709 1.00 85.44 295 SER A O 1
ATOM 2180 N N . ILE A 1 296 ? -28.853 -18.731 22.945 1.00 85.31 296 ILE A N 1
ATOM 2181 C CA . ILE A 1 296 ? -28.854 -17.538 23.805 1.00 85.31 296 ILE A CA 1
ATOM 2182 C C . ILE A 1 296 ? -28.975 -16.300 22.911 1.00 85.31 296 ILE A C 1
ATOM 2184 O O . ILE A 1 296 ? -28.204 -16.135 21.966 1.00 85.31 296 ILE A O 1
ATOM 2188 N N . LYS A 1 297 ? -29.966 -15.446 23.172 1.00 88.50 297 LYS A N 1
ATOM 2189 C CA . LYS A 1 297 ? -30.283 -14.276 22.341 1.00 88.50 297 LYS A CA 1
ATOM 2190 C C . LYS A 1 297 ? -29.882 -12.969 23.023 1.00 88.50 297 LYS A C 1
ATOM 2192 O O . LYS A 1 297 ? -29.751 -12.956 24.245 1.00 88.50 297 LYS A O 1
ATOM 2197 N N . PRO A 1 298 ? -29.761 -11.859 22.266 1.00 86.31 298 PRO A N 1
ATOM 2198 C CA . PRO A 1 298 ? -29.574 -10.541 22.861 1.00 86.31 298 PRO A CA 1
ATOM 2199 C C . PRO A 1 298 ? -30.591 -10.280 23.980 1.00 86.31 298 PRO A C 1
ATOM 2201 O O . PRO A 1 298 ? -31.800 -10.430 23.772 1.00 86.31 298 PRO A O 1
ATOM 2204 N N . GLY A 1 299 ? -30.092 -9.915 25.162 1.00 83.56 299 GLY A N 1
ATOM 2205 C CA . GLY A 1 299 ? -30.889 -9.678 26.371 1.00 83.56 299 GLY A CA 1
ATOM 2206 C C . GLY A 1 299 ? -31.135 -10.904 27.263 1.00 83.56 299 GLY A C 1
ATOM 2207 O O . GLY A 1 299 ? -31.674 -10.739 28.359 1.00 83.56 299 GLY A O 1
ATOM 2208 N N . ASP A 1 300 ? -30.749 -12.113 26.843 1.00 87.38 300 ASP A N 1
ATOM 2209 C CA . ASP A 1 300 ? -30.721 -13.289 27.718 1.00 87.38 300 ASP A CA 1
ATOM 2210 C C . ASP A 1 300 ? -29.467 -13.274 28.615 1.00 87.38 300 ASP A C 1
ATOM 2212 O O . ASP A 1 300 ? -28.422 -12.746 28.239 1.00 87.38 300 ASP A O 1
ATOM 2216 N N . ALA A 1 301 ? -29.548 -13.901 29.795 1.00 86.06 301 ALA A N 1
ATOM 2217 C CA . ALA A 1 301 ? -28.393 -14.060 30.682 1.00 86.06 301 ALA A CA 1
ATOM 2218 C C . ALA A 1 301 ? -27.282 -14.896 30.019 1.00 86.06 301 ALA A C 1
ATOM 2220 O O . ALA A 1 301 ? -27.550 -15.965 29.453 1.00 86.06 301 ALA A O 1
ATOM 2221 N N . GLY A 1 302 ? -26.044 -14.424 30.126 1.00 85.25 302 GLY A N 1
ATOM 2222 C CA . GLY A 1 302 ? -24.844 -14.991 29.523 1.00 85.25 302 GLY A CA 1
ATOM 2223 C C . GLY A 1 302 ? -24.685 -14.718 28.033 1.00 85.25 302 GLY A C 1
ATOM 2224 O O . GLY A 1 302 ? -23.872 -15.392 27.392 1.00 85.25 302 GLY A O 1
ATOM 2225 N N . TYR A 1 303 ? -25.477 -13.801 27.468 1.00 91.62 303 TYR A N 1
ATOM 2226 C CA . TYR A 1 303 ? -25.353 -13.406 26.070 1.00 91.62 303 TYR A CA 1
ATOM 2227 C C . TYR A 1 303 ? -24.005 -12.729 25.809 1.00 91.62 303 TYR A C 1
ATOM 2229 O O . TYR A 1 303 ? -23.595 -11.826 26.530 1.00 91.62 303 TYR A O 1
ATOM 2237 N N . VAL A 1 304 ? -23.344 -13.161 24.736 1.00 94.31 304 VAL A N 1
ATOM 2238 C CA . VAL A 1 304 ? -22.122 -12.560 24.200 1.00 94.31 304 VAL A CA 1
ATOM 2239 C C . VAL A 1 304 ? -22.295 -12.474 22.685 1.00 94.31 304 VAL A C 1
ATOM 2241 O O . VAL A 1 304 ? -22.727 -13.472 22.091 1.00 94.31 304 VAL A O 1
ATOM 2244 N N . PRO A 1 305 ? -21.976 -11.337 22.043 1.00 93.81 305 PRO A N 1
ATOM 2245 C CA . PRO A 1 305 ? -22.017 -11.233 20.590 1.00 93.81 305 PRO A CA 1
ATOM 2246 C C . PRO A 1 305 ? -21.152 -12.329 19.949 1.00 93.81 305 PRO A C 1
ATOM 2248 O O . PRO A 1 305 ? -19.984 -12.455 20.310 1.00 93.81 305 PRO A O 1
ATOM 2251 N N . PRO A 1 306 ? -21.681 -13.150 19.020 1.00 94.56 306 PRO A N 1
ATOM 2252 C CA . PRO A 1 306 ? -20.906 -14.210 18.362 1.00 94.56 306 PRO A CA 1
ATOM 2253 C C . PRO A 1 306 ? -19.793 -13.664 17.456 1.00 94.56 306 PRO A C 1
ATOM 2255 O O . PRO A 1 306 ? -18.877 -14.393 17.062 1.00 94.56 306 PRO A O 1
ATOM 2258 N N . THR A 1 307 ? -19.896 -12.401 17.065 1.00 95.56 307 THR A N 1
ATOM 2259 C CA . THR A 1 307 ? -18.993 -11.705 16.153 1.00 95.56 307 THR A CA 1
ATOM 2260 C C . THR A 1 307 ? -18.926 -10.250 16.602 1.00 95.56 307 THR A C 1
ATOM 2262 O O . THR A 1 307 ? -19.913 -9.737 17.137 1.00 95.56 307 THR A O 1
ATOM 2265 N N . GLY A 1 308 ? -17.757 -9.630 16.454 1.00 96.44 308 GLY A N 1
ATOM 2266 C CA . GLY A 1 308 ? -17.631 -8.184 16.570 1.00 96.44 308 GLY A CA 1
ATOM 2267 C C . GLY A 1 308 ? -18.413 -7.469 15.460 1.00 96.44 308 GLY A C 1
ATOM 2268 O O . GLY A 1 308 ? -18.996 -8.114 14.588 1.00 96.44 308 GLY A O 1
ATOM 2269 N N . GLY A 1 309 ? -18.442 -6.142 15.493 1.00 96.75 309 GLY A N 1
ATOM 2270 C CA . GLY A 1 309 ? -19.142 -5.357 14.476 1.00 96.75 309 GLY A CA 1
ATOM 2271 C C . GLY A 1 309 ? -19.626 -4.005 14.980 1.00 96.75 309 GLY A C 1
ATOM 2272 O O . GLY A 1 309 ? -19.515 -3.685 16.168 1.00 96.75 309 GLY A O 1
ATOM 2273 N N . LYS A 1 310 ? -20.189 -3.211 14.061 1.00 97.31 310 LYS A N 1
ATOM 2274 C CA . LYS A 1 310 ? -20.695 -1.853 14.325 1.00 97.31 310 LYS A CA 1
ATOM 2275 C C . LYS A 1 310 ? -21.654 -1.819 15.514 1.00 97.31 310 LYS A C 1
ATOM 2277 O O . LYS A 1 310 ? -21.581 -0.901 16.321 1.00 97.31 310 LYS A O 1
ATOM 2282 N N . GLU A 1 311 ? -22.513 -2.825 15.642 1.00 96.12 311 GLU A N 1
ATOM 2283 C CA . GLU A 1 311 ? -23.523 -2.942 16.694 1.00 96.12 311 GLU A CA 1
ATOM 2284 C C . GLU A 1 311 ? -22.950 -3.061 18.111 1.00 96.12 311 GLU A C 1
ATOM 2286 O O . GLU A 1 311 ? -23.687 -2.834 19.070 1.00 96.12 311 GLU A O 1
ATOM 2291 N N . ASN A 1 312 ? -21.661 -3.388 18.243 1.00 97.06 312 ASN A N 1
ATOM 2292 C CA . ASN A 1 312 ? -20.976 -3.504 19.528 1.00 97.06 312 ASN A CA 1
ATOM 2293 C C . ASN A 1 312 ? -20.149 -2.251 19.879 1.00 97.06 312 ASN A C 1
ATOM 2295 O O . ASN A 1 312 ? -19.495 -2.222 20.920 1.00 97.06 312 ASN A O 1
ATOM 2299 N N . LEU A 1 313 ? -20.118 -1.226 19.019 1.00 98.31 313 LEU A N 1
ATOM 2300 C CA . LEU A 1 313 ? -19.488 0.067 19.324 1.00 98.31 313 LEU A CA 1
ATOM 2301 C C . LEU A 1 313 ? -20.383 0.913 20.250 1.00 98.31 313 LEU A C 1
ATOM 2303 O O . LEU A 1 313 ? -21.579 0.648 20.331 1.00 98.31 313 LEU A O 1
ATOM 2307 N N . PRO A 1 314 ? -19.874 1.976 20.896 1.00 98.31 314 PRO A N 1
ATOM 2308 C CA . PRO A 1 314 ? -20.713 2.883 21.673 1.00 98.31 314 PRO A CA 1
ATOM 2309 C C . PRO A 1 314 ? -21.845 3.464 20.818 1.00 98.31 314 PRO A C 1
ATOM 2311 O O . PRO A 1 314 ? -21.616 3.897 19.683 1.00 98.31 314 PRO A O 1
ATOM 2314 N N . THR A 1 315 ? -23.061 3.519 21.366 1.00 97.06 315 THR A N 1
ATOM 2315 C CA . THR A 1 315 ? -24.280 3.890 20.623 1.00 97.06 315 THR A CA 1
ATOM 2316 C C . THR A 1 315 ? -24.147 5.241 19.915 1.00 97.06 315 THR A C 1
ATOM 2318 O O . THR A 1 315 ? -24.617 5.403 18.795 1.00 97.06 315 THR A O 1
ATOM 2321 N N . SER A 1 316 ? -23.460 6.210 20.523 1.00 96.44 316 SER A N 1
ATOM 2322 C CA . SER A 1 316 ? -23.254 7.536 19.928 1.00 96.44 316 SER A CA 1
ATOM 2323 C C . SER A 1 316 ? -22.400 7.514 18.658 1.00 96.44 316 SER A C 1
ATOM 2325 O O . SER A 1 316 ? -22.655 8.297 17.748 1.00 96.44 316 SER A O 1
ATOM 2327 N N . ILE A 1 317 ? -21.422 6.607 18.559 1.00 98.06 317 ILE A N 1
ATOM 2328 C CA . ILE A 1 317 ? -20.627 6.408 17.340 1.00 98.06 317 ILE A CA 1
ATOM 2329 C C . ILE A 1 317 ? -21.497 5.757 16.262 1.00 98.06 317 ILE A C 1
ATOM 2331 O O . ILE A 1 317 ? -21.488 6.201 15.114 1.00 98.06 317 ILE A O 1
ATOM 2335 N N . GLN A 1 318 ? -22.295 4.750 16.635 1.00 97.50 318 GLN A N 1
ATOM 2336 C CA . GLN A 1 318 ? -23.236 4.112 15.710 1.00 97.50 318 GLN A CA 1
ATOM 2337 C C . GLN A 1 318 ? -24.219 5.136 15.125 1.00 97.50 318 GLN A C 1
ATOM 2339 O O . GLN A 1 318 ? -24.383 5.201 13.909 1.00 97.50 318 GLN A O 1
ATOM 2344 N N . GLU A 1 319 ? -24.819 5.969 15.983 1.00 95.94 319 GLU A N 1
ATOM 2345 C CA . GLU A 1 319 ? -25.781 7.006 15.602 1.00 95.94 319 GLU A CA 1
ATOM 2346 C C . GLU A 1 319 ? -25.178 8.074 14.684 1.00 95.94 319 GLU A C 1
ATOM 2348 O O . GLU A 1 319 ? -25.876 8.547 13.788 1.00 95.94 319 GLU A O 1
ATOM 2353 N N . VAL A 1 320 ? -23.908 8.450 14.882 1.00 95.81 320 VAL A N 1
ATOM 2354 C CA . VAL A 1 320 ? -23.204 9.388 13.992 1.00 95.81 320 VAL A CA 1
ATOM 2355 C C . VAL A 1 320 ? -23.059 8.790 12.592 1.00 95.81 320 VAL A C 1
ATOM 2357 O O . VAL A 1 320 ? -23.443 9.448 11.632 1.00 95.81 320 VAL A O 1
ATOM 2360 N N . PHE A 1 321 ? -22.613 7.534 12.482 1.00 95.81 321 PHE A N 1
ATOM 2361 C CA . PHE A 1 321 ? -22.466 6.830 11.198 1.00 95.81 321 PHE A CA 1
ATOM 2362 C C . PHE A 1 321 ? -23.789 6.390 10.544 1.00 95.81 321 PHE A C 1
ATOM 2364 O O . PHE A 1 321 ? -23.799 5.944 9.404 1.00 95.81 321 PHE A O 1
ATOM 2371 N N . ASP A 1 322 ? -24.907 6.366 11.274 1.00 94.31 322 ASP A N 1
ATOM 2372 C CA . ASP A 1 322 ? -26.231 6.032 10.715 1.00 94.31 322 ASP A CA 1
ATOM 2373 C C . ASP A 1 322 ? -27.032 7.276 10.316 1.00 94.31 322 ASP A C 1
ATOM 2375 O O . ASP A 1 322 ? -28.101 7.185 9.695 1.00 94.31 322 ASP A O 1
ATOM 2379 N N . ALA A 1 323 ? -26.575 8.453 10.730 1.00 91.00 323 ALA A N 1
ATOM 2380 C CA . ALA A 1 323 ? -27.319 9.670 10.525 1.00 91.00 323 ALA A CA 1
ATOM 2381 C C . ALA A 1 323 ? -27.105 10.244 9.118 1.00 91.00 323 ALA A C 1
ATOM 2383 O O . ALA A 1 323 ? -26.053 10.080 8.516 1.00 91.00 323 ALA A O 1
ATOM 2384 N N . PRO A 1 324 ? -28.085 10.996 8.587 1.00 89.06 324 PRO A N 1
ATOM 2385 C CA . PRO A 1 324 ? -27.893 11.694 7.326 1.00 89.06 324 PRO A CA 1
ATOM 2386 C C . PRO A 1 324 ? -26.719 12.678 7.400 1.00 89.06 324 PRO A C 1
ATOM 2388 O O . PRO A 1 324 ? -26.676 13.509 8.312 1.00 89.06 324 PRO A O 1
ATOM 2391 N N . LEU A 1 325 ? -25.866 12.658 6.372 1.00 87.81 325 LEU A N 1
ATOM 2392 C CA . LEU A 1 325 ? -24.712 13.548 6.206 1.00 87.81 325 LEU A CA 1
ATOM 2393 C C . LEU A 1 325 ? -25.054 15.042 6.402 1.00 87.81 325 LEU A C 1
ATOM 2395 O O . LEU A 1 325 ? -24.300 15.815 7.003 1.00 87.81 325 LEU A O 1
ATOM 2399 N N . LYS A 1 326 ? -26.211 15.471 5.879 1.00 84.44 326 LYS A N 1
ATOM 2400 C CA . LYS A 1 326 ? -26.623 16.882 5.832 1.00 84.44 326 LYS A CA 1
ATOM 2401 C C . LYS A 1 326 ? -27.574 17.287 6.946 1.00 84.44 326 LYS A C 1
ATOM 2403 O O . LYS A 1 326 ? -28.500 16.562 7.315 1.00 84.44 326 LYS A O 1
ATOM 2408 N N . ASN A 1 327 ? -27.439 18.547 7.349 1.00 75.56 327 ASN A N 1
ATOM 2409 C CA . ASN A 1 327 ? -28.457 19.248 8.113 1.00 75.56 327 ASN A CA 1
ATOM 2410 C C . ASN A 1 327 ? -29.775 19.346 7.335 1.00 75.56 327 ASN A C 1
ATOM 2412 O O . ASN A 1 327 ? -29.815 19.437 6.104 1.00 75.56 327 ASN A O 1
ATOM 2416 N N . SER A 1 328 ? -30.875 19.358 8.084 1.00 71.62 328 SER A N 1
ATOM 2417 C CA . SER A 1 328 ? -32.217 19.500 7.535 1.00 71.62 328 SER A CA 1
ATOM 2418 C C . SER A 1 328 ? -32.330 20.773 6.695 1.00 71.62 328 SER A C 1
ATOM 2420 O O . SER A 1 328 ? -32.064 21.878 7.164 1.00 71.62 328 SER A O 1
ATOM 2422 N N . ALA A 1 329 ? -32.760 20.632 5.439 1.00 68.25 329 ALA A N 1
ATOM 2423 C CA . ALA A 1 329 ? -32.959 21.770 4.537 1.00 68.25 329 ALA A CA 1
ATOM 2424 C C . ALA A 1 329 ? -34.204 22.610 4.894 1.00 68.25 329 ALA A C 1
ATOM 2426 O O . ALA A 1 329 ? -34.484 23.625 4.250 1.00 68.25 329 ALA A O 1
ATOM 2427 N N . VAL A 1 330 ? -34.981 22.182 5.894 1.00 75.12 330 VAL A N 1
ATOM 2428 C CA . VAL A 1 330 ? -36.174 22.879 6.376 1.00 75.12 330 VAL A CA 1
ATOM 2429 C C . VAL A 1 330 ? -35.917 23.490 7.753 1.00 75.12 330 VAL A C 1
ATOM 2431 O O . VAL A 1 330 ? -35.183 22.911 8.545 1.00 75.12 330 VAL A O 1
ATOM 2434 N N . PRO A 1 331 ? -36.528 24.645 8.077 1.00 76.00 331 PRO A N 1
ATOM 2435 C CA . PRO A 1 331 ? -36.441 25.204 9.419 1.00 76.00 331 PRO A CA 1
ATOM 2436 C C . PRO A 1 331 ? -36.962 24.216 10.464 1.00 76.00 331 PRO A C 1
ATOM 2438 O O . PRO A 1 331 ? -38.123 23.800 10.397 1.00 76.00 331 PRO A O 1
ATOM 2441 N N . GLU A 1 332 ? -36.128 23.880 11.442 1.00 72.06 332 GLU A N 1
ATOM 2442 C CA . GLU A 1 332 ? -36.479 22.943 12.505 1.00 72.06 332 GLU A CA 1
ATOM 2443 C C . GLU A 1 332 ? -36.851 23.668 13.792 1.00 72.06 332 GLU A C 1
ATOM 2445 O O . GLU A 1 332 ? -36.343 24.744 14.114 1.00 72.06 332 GLU A O 1
ATOM 2450 N N . GLN A 1 333 ? -37.788 23.083 14.538 1.00 77.88 333 GLN A N 1
ATOM 2451 C CA . GLN A 1 333 ? -38.141 23.575 15.860 1.00 77.88 333 GLN A CA 1
ATOM 2452 C C . GLN A 1 333 ? -37.273 22.875 16.906 1.00 77.88 333 GLN A C 1
ATOM 2454 O O . GLN A 1 333 ? -37.541 21.735 17.272 1.00 77.88 333 GLN A O 1
ATOM 2459 N N . VAL A 1 334 ? -36.272 23.583 17.418 1.00 76.56 334 VAL A N 1
ATOM 2460 C CA . VAL A 1 334 ? -35.347 23.099 18.449 1.00 76.56 334 VAL A CA 1
ATOM 2461 C C . VAL A 1 334 ? -35.697 23.675 19.817 1.00 76.56 334 VAL A C 1
ATOM 2463 O O . VAL A 1 334 ? -36.242 24.775 19.925 1.00 76.56 334 VAL A O 1
ATOM 2466 N N . ILE A 1 335 ? -35.397 22.954 20.895 1.00 75.38 335 ILE A N 1
ATOM 2467 C CA . ILE A 1 335 ? -35.526 23.483 22.259 1.00 75.38 335 ILE A CA 1
ATOM 2468 C C . ILE A 1 335 ? -34.207 24.173 22.614 1.00 75.38 335 ILE A C 1
ATOM 2470 O O . ILE A 1 335 ? -33.177 23.522 22.740 1.00 75.38 335 ILE A O 1
ATOM 2474 N N . GLY A 1 336 ? -34.230 25.497 22.775 1.00 74.06 336 GLY A N 1
ATOM 2475 C CA . GLY A 1 336 ? -33.042 26.247 23.177 1.00 74.06 336 GLY A CA 1
ATOM 2476 C C . GLY A 1 336 ? -32.588 25.911 24.608 1.00 74.06 336 GLY A C 1
ATOM 2477 O O . GLY A 1 336 ? -33.378 25.379 25.392 1.00 74.06 336 GLY A O 1
ATOM 2478 N N . PRO A 1 337 ? -31.366 26.312 25.014 1.00 62.62 337 PRO A N 1
ATOM 2479 C CA . PRO A 1 337 ? -30.841 26.091 26.372 1.00 62.62 337 PRO A CA 1
ATOM 2480 C C . PRO A 1 337 ? -31.708 26.696 27.493 1.00 62.62 337 PRO A C 1
ATOM 2482 O O . PRO A 1 337 ? -31.569 26.361 28.664 1.00 62.62 337 PRO A O 1
ATOM 2485 N N . ASP A 1 338 ? -32.610 27.613 27.137 1.00 83.31 338 ASP A N 1
ATOM 2486 C CA . ASP A 1 338 ? -33.608 28.234 28.007 1.00 83.31 338 ASP A CA 1
ATOM 2487 C C . ASP A 1 338 ? -34.933 27.446 28.100 1.00 83.31 338 ASP A C 1
ATOM 2489 O O . ASP A 1 338 ? -35.902 27.941 28.685 1.00 83.31 338 ASP A O 1
ATOM 2493 N N . GLY A 1 339 ? -34.999 26.244 27.518 1.00 80.50 339 GLY A N 1
ATOM 2494 C CA . GLY A 1 339 ? -36.170 25.366 27.501 1.00 80.50 339 GLY A CA 1
ATOM 2495 C C . GLY A 1 339 ? -37.296 25.834 26.574 1.00 80.50 339 GLY A C 1
ATOM 2496 O O . GLY A 1 339 ? -38.417 25.333 26.673 1.00 80.50 339 GLY A O 1
ATOM 2497 N N . LYS A 1 340 ? -37.047 26.818 25.698 1.00 82.75 340 LYS A N 1
ATOM 2498 C CA . LYS A 1 340 ? -38.066 27.385 24.802 1.00 82.75 340 LYS A CA 1
ATOM 2499 C C . LYS A 1 340 ? -37.907 26.867 23.374 1.00 82.75 340 LYS A C 1
ATOM 2501 O O . LYS A 1 340 ? -36.780 26.821 22.887 1.00 82.75 340 LYS A O 1
ATOM 2506 N N . PRO A 1 341 ? -39.013 26.570 22.667 1.00 76.25 341 PRO A N 1
ATOM 2507 C CA . PRO A 1 341 ? -38.946 26.240 21.253 1.00 76.25 341 PRO A CA 1
ATOM 2508 C C . PRO A 1 341 ? -38.452 27.454 20.458 1.00 76.25 341 PRO A C 1
ATOM 2510 O O . PRO A 1 341 ? -39.004 28.554 20.561 1.00 76.25 341 PRO A O 1
ATOM 2513 N N . ARG A 1 342 ? -37.407 27.245 19.666 1.00 80.69 342 ARG A N 1
ATOM 2514 C CA . ARG A 1 342 ? -36.817 28.178 18.709 1.00 80.69 342 ARG A CA 1
ATOM 2515 C C . ARG A 1 342 ? -36.904 27.553 17.326 1.00 80.69 342 ARG A C 1
ATOM 2517 O O . ARG A 1 342 ? -36.935 26.337 17.202 1.00 80.69 342 ARG A O 1
ATOM 2524 N N . ILE A 1 343 ? -36.999 28.395 16.305 1.00 79.38 343 ILE A N 1
ATOM 2525 C CA . ILE A 1 343 ? -36.870 27.939 14.923 1.00 79.38 343 ILE A CA 1
ATOM 2526 C C . ILE A 1 343 ? -35.412 28.151 14.551 1.00 79.38 343 ILE A C 1
ATOM 2528 O O . ILE A 1 343 ? -34.956 29.296 14.518 1.00 79.38 343 ILE A O 1
ATOM 2532 N N . GLU A 1 344 ? -34.699 27.060 14.329 1.00 73.94 344 GLU A N 1
ATOM 2533 C CA . GLU A 1 344 ? -33.355 27.079 13.779 1.00 73.94 344 GLU A CA 1
ATOM 2534 C C . GLU A 1 344 ? -33.478 27.068 12.258 1.00 73.94 344 GLU A C 1
ATOM 2536 O O . GLU A 1 344 ? -34.165 26.233 11.667 1.00 73.94 344 GLU A O 1
ATOM 2541 N N . LEU A 1 345 ? -32.920 28.102 11.634 1.00 72.31 345 LEU A N 1
ATOM 2542 C CA . LEU A 1 345 ? -32.855 28.183 10.182 1.00 72.31 345 LEU A CA 1
ATOM 2543 C C . LEU A 1 345 ? -31.636 27.375 9.726 1.00 72.31 345 LEU A C 1
ATOM 2545 O O . LEU A 1 345 ? -30.613 27.457 10.405 1.00 72.31 345 LEU A O 1
ATOM 2549 N N . PRO A 1 346 ? -31.712 26.664 8.588 1.00 72.25 346 PRO A N 1
ATOM 2550 C CA . PRO A 1 346 ? -30.544 26.000 8.025 1.00 72.25 346 PRO A CA 1
ATOM 2551 C C . PRO A 1 346 ? -29.410 27.015 7.844 1.00 72.25 346 PRO A C 1
ATOM 2553 O O . PRO A 1 346 ? -29.634 28.072 7.242 1.00 72.25 346 PRO A O 1
ATOM 2556 N N . ASP A 1 347 ? -28.222 26.720 8.374 1.00 75.38 347 ASP A N 1
ATOM 2557 C CA . ASP A 1 347 ? -27.031 27.531 8.129 1.00 75.38 347 ASP A CA 1
ATOM 2558 C C . ASP A 1 347 ? -26.387 27.065 6.815 1.00 75.38 347 ASP A C 1
ATOM 2560 O O . ASP A 1 347 ? -25.816 25.974 6.761 1.00 75.38 347 ASP A O 1
ATOM 2564 N N . PRO A 1 348 ? -26.465 27.862 5.734 1.00 70.50 348 PRO A N 1
ATOM 2565 C CA . PRO A 1 348 ? -25.903 27.473 4.447 1.00 70.50 348 PRO A CA 1
ATOM 2566 C C . PRO A 1 348 ? -24.372 27.354 4.461 1.00 70.50 348 PRO A C 1
ATOM 2568 O O . PRO A 1 348 ? -23.823 26.808 3.512 1.00 70.50 348 PRO A O 1
ATOM 2571 N N . ASN A 1 349 ? -23.688 27.855 5.497 1.00 74.56 349 ASN A N 1
ATOM 2572 C CA . ASN A 1 349 ? -22.240 27.704 5.674 1.00 74.56 349 ASN A CA 1
ATOM 2573 C C . ASN A 1 349 ? -21.873 26.525 6.588 1.00 74.56 349 ASN A C 1
ATOM 2575 O O . ASN A 1 349 ? -20.697 26.322 6.867 1.00 74.56 349 ASN A O 1
ATOM 2579 N N . ARG A 1 350 ? -22.859 25.775 7.092 1.00 80.25 350 ARG A N 1
ATOM 2580 C CA . ARG A 1 350 ? -22.662 24.545 7.871 1.00 80.25 350 ARG A CA 1
ATOM 2581 C C . ARG A 1 350 ? -23.614 23.464 7.356 1.00 80.25 350 ARG A C 1
ATOM 2583 O O . ARG A 1 350 ? -24.555 23.084 8.053 1.00 80.25 350 ARG A O 1
ATOM 2590 N N . PRO A 1 351 ? -23.441 23.014 6.101 1.00 82.56 351 PRO A N 1
ATOM 2591 C CA . PRO A 1 351 ? -24.369 22.066 5.492 1.00 82.56 351 PRO A CA 1
ATOM 2592 C C . PRO A 1 351 ? -24.274 20.659 6.094 1.00 82.56 351 PRO A C 1
ATOM 2594 O O . PRO A 1 351 ? -25.268 19.935 6.075 1.00 82.56 351 PRO A O 1
ATOM 2597 N N . TYR A 1 352 ? -23.114 20.292 6.639 1.00 87.94 352 TYR A N 1
ATOM 2598 C CA . TYR A 1 352 ? -22.827 18.971 7.194 1.00 87.94 352 TYR A CA 1
ATOM 2599 C C . TYR A 1 352 ? -23.066 18.936 8.702 1.00 87.94 352 TYR A C 1
ATOM 2601 O O . TYR A 1 352 ? -22.835 19.928 9.398 1.00 87.94 352 TYR A O 1
ATOM 2609 N N . LYS A 1 353 ? -23.578 17.806 9.193 1.00 87.00 353 LYS A N 1
ATOM 2610 C CA . LYS A 1 353 ? -24.102 17.703 10.558 1.00 87.00 353 LYS A CA 1
ATOM 2611 C C . LYS A 1 353 ? -23.036 17.387 11.610 1.00 87.00 353 LYS A C 1
ATOM 2613 O O . LYS A 1 353 ? -23.102 17.972 12.684 1.00 87.00 353 LYS A O 1
ATOM 2618 N N . PHE A 1 354 ? -22.085 16.507 11.289 1.00 92.38 354 PHE A N 1
ATOM 2619 C CA . PHE A 1 354 ? -21.219 15.842 12.275 1.00 92.38 354 PHE A CA 1
ATOM 2620 C C . PHE A 1 354 ? -19.715 15.985 12.014 1.00 92.38 354 PHE A C 1
ATOM 2622 O O . PHE A 1 354 ? -18.938 15.109 12.375 1.00 92.38 354 PHE A O 1
ATOM 2629 N N . LEU A 1 355 ? -19.277 17.077 11.376 1.00 94.12 355 LEU A N 1
ATOM 2630 C CA . LEU A 1 355 ? -17.852 17.259 11.058 1.00 94.12 355 LEU A CA 1
ATOM 2631 C C . LEU A 1 355 ? -16.953 17.191 12.303 1.00 94.12 355 LEU A C 1
ATOM 2633 O O . LEU A 1 355 ? -15.908 16.552 12.259 1.00 94.12 355 LEU A O 1
ATOM 2637 N N . ASP A 1 356 ? -17.365 17.805 13.416 1.00 95.06 356 ASP A N 1
ATOM 2638 C CA . ASP A 1 356 ? -16.590 17.766 14.661 1.00 95.06 356 ASP A CA 1
ATOM 2639 C C . ASP A 1 356 ? -16.585 16.347 15.266 1.00 95.06 356 ASP A C 1
ATOM 2641 O O . ASP A 1 356 ? -15.539 15.848 15.676 1.00 95.06 356 ASP A O 1
ATOM 2645 N N . GLU A 1 357 ? -17.722 15.648 15.255 1.00 97.56 357 GLU A N 1
ATOM 2646 C CA . GLU A 1 357 ? -17.835 14.282 15.769 1.00 97.56 357 GLU A CA 1
ATOM 2647 C C . GLU A 1 357 ? -17.042 13.266 14.937 1.00 97.56 357 GLU A C 1
ATOM 2649 O O . GLU A 1 357 ? -16.429 12.367 15.508 1.00 97.56 357 GLU A O 1
ATOM 2654 N N . TYR A 1 358 ? -16.998 13.411 13.611 1.00 98.06 358 TYR A N 1
ATOM 2655 C CA . TYR A 1 358 ? -16.156 12.590 12.737 1.00 98.06 358 TYR A CA 1
ATOM 2656 C C . TYR A 1 358 ? -14.673 12.719 13.104 1.00 98.06 358 TYR A C 1
ATOM 2658 O O . TYR A 1 358 ? -13.967 11.716 13.218 1.00 98.06 358 TYR A O 1
ATOM 2666 N N . ARG A 1 359 ? -14.216 13.946 13.363 1.00 98.50 359 ARG A N 1
ATOM 2667 C CA . ARG A 1 359 ? -12.845 14.231 13.811 1.00 98.50 359 ARG A CA 1
ATOM 2668 C C . ARG A 1 359 ? -12.561 13.660 15.194 1.00 98.50 359 ARG A C 1
ATOM 2670 O O . ARG A 1 359 ? -11.487 13.108 15.436 1.00 98.50 359 ARG A O 1
ATOM 2677 N N . ASP A 1 360 ? -13.536 13.730 16.097 1.00 98.75 360 ASP A N 1
ATOM 2678 C CA . ASP A 1 360 ? -13.422 13.108 17.413 1.00 98.75 360 ASP A CA 1
ATOM 2679 C C . ASP A 1 360 ? -13.307 11.576 17.311 1.00 98.75 360 ASP A C 1
ATOM 2681 O O . ASP A 1 360 ? -12.478 10.982 18.003 1.00 98.75 360 ASP A O 1
ATOM 2685 N N . ILE A 1 361 ? -14.070 10.935 16.416 1.00 98.69 361 ILE A N 1
ATOM 2686 C CA . ILE A 1 361 ? -13.978 9.491 16.135 1.00 98.69 361 ILE A CA 1
ATOM 2687 C C . ILE A 1 361 ? -12.606 9.131 15.545 1.00 98.69 361 ILE A C 1
ATOM 2689 O O . ILE A 1 361 ? -11.968 8.192 16.027 1.00 98.69 361 ILE A O 1
ATOM 2693 N N . ALA A 1 362 ? -12.108 9.900 14.572 1.00 98.62 362 ALA A N 1
ATOM 2694 C CA . ALA A 1 362 ? -10.771 9.709 14.005 1.00 98.62 362 ALA A CA 1
ATOM 2695 C C . ALA A 1 362 ? -9.675 9.811 15.079 1.00 98.62 362 ALA A C 1
ATOM 2697 O O . ALA A 1 362 ? -8.765 8.980 15.143 1.00 98.62 362 ALA A O 1
ATOM 2698 N N . ALA A 1 363 ? -9.790 10.780 15.992 1.00 98.56 363 ALA A N 1
ATOM 2699 C CA . ALA A 1 363 ? -8.873 10.916 17.118 1.00 98.56 363 ALA A CA 1
ATOM 2700 C C . ALA A 1 363 ? -8.938 9.715 18.079 1.00 98.56 363 ALA A C 1
ATOM 2702 O O . ALA A 1 363 ? -7.891 9.242 18.516 1.00 98.56 363 ALA A O 1
ATOM 2703 N N . ILE A 1 364 ? -10.134 9.193 18.384 1.00 98.56 364 ILE A N 1
ATOM 2704 C CA . ILE A 1 364 ? -10.311 7.977 19.201 1.00 98.56 364 ILE A CA 1
ATOM 2705 C C . ILE A 1 364 ? -9.626 6.772 18.539 1.00 98.56 364 ILE A C 1
ATOM 2707 O O . ILE A 1 364 ? -8.903 6.032 19.213 1.00 98.56 364 ILE A O 1
ATOM 2711 N N . SER A 1 365 ? -9.808 6.596 17.229 1.00 98.25 365 SER A N 1
ATOM 2712 C CA . SER A 1 365 ? -9.184 5.523 16.441 1.00 98.25 365 SER A CA 1
ATOM 2713 C C . SER A 1 365 ? -7.651 5.586 16.497 1.00 98.25 365 SER A C 1
ATOM 2715 O O . SER A 1 365 ? -6.979 4.578 16.702 1.00 98.25 365 SER A O 1
ATOM 2717 N N . ASN A 1 366 ? -7.076 6.788 16.409 1.00 97.62 366 ASN A N 1
ATOM 2718 C CA . ASN A 1 366 ? -5.623 6.996 16.375 1.00 97.62 366 ASN A CA 1
ATOM 2719 C C . ASN A 1 366 ? -4.891 6.718 17.703 1.00 97.62 366 ASN A C 1
ATOM 2721 O O . ASN A 1 366 ? -3.662 6.673 17.726 1.00 97.62 366 ASN A O 1
ATOM 2725 N N . TYR A 1 367 ? -5.602 6.506 18.815 1.00 97.50 367 TYR A N 1
ATOM 2726 C CA . TYR A 1 367 ? -4.968 5.986 20.034 1.00 97.50 367 TYR A CA 1
ATOM 2727 C C . TYR A 1 367 ? -4.570 4.512 19.910 1.00 97.50 367 TYR A C 1
ATOM 2729 O O . TYR A 1 367 ? -3.669 4.062 20.624 1.00 97.50 367 TYR A O 1
ATOM 2737 N N . GLY A 1 368 ? -5.266 3.757 19.060 1.00 96.38 368 GLY A N 1
ATOM 2738 C CA . GLY A 1 368 ? -5.146 2.314 18.951 1.00 96.38 368 GLY A CA 1
ATOM 2739 C C . GLY A 1 368 ? -3.829 1.850 18.332 1.00 96.38 368 GLY A C 1
ATOM 2740 O O . GLY A 1 368 ? -3.057 2.595 17.738 1.00 96.38 368 GLY A O 1
ATOM 2741 N N . ASP A 1 369 ? -3.561 0.561 18.477 1.00 96.31 369 ASP A N 1
ATOM 2742 C CA . ASP A 1 369 ? -2.511 -0.140 17.754 1.00 96.31 369 ASP A CA 1
ATOM 2743 C C . ASP A 1 369 ? -2.967 -0.410 16.317 1.00 96.31 369 ASP A C 1
ATOM 2745 O O . ASP A 1 369 ? -3.967 -1.099 16.115 1.00 96.31 369 ASP A O 1
ATOM 2749 N N . HIS A 1 370 ? -2.228 0.084 15.324 1.00 95.00 370 HIS A N 1
ATOM 2750 C CA . HIS A 1 370 ? -2.578 -0.096 13.910 1.00 95.00 370 HIS A CA 1
ATOM 2751 C C . HIS A 1 370 ? -2.586 -1.582 13.501 1.00 95.00 370 HIS A C 1
ATOM 2753 O O . HIS A 1 370 ? -3.323 -1.979 12.603 1.00 95.00 370 HIS A O 1
ATOM 2759 N N . ASP A 1 371 ? -1.843 -2.447 14.205 1.00 93.00 371 ASP A N 1
ATOM 2760 C CA . ASP A 1 371 ? -1.863 -3.899 13.969 1.00 93.00 371 ASP A CA 1
ATOM 2761 C C . ASP A 1 371 ? -3.198 -4.563 14.354 1.00 93.00 371 ASP A C 1
ATOM 2763 O O . ASP A 1 371 ? -3.420 -5.730 14.029 1.00 93.00 371 ASP A O 1
ATOM 2767 N N . LEU A 1 372 ? -4.052 -3.870 15.114 1.00 96.56 372 LEU A N 1
ATOM 2768 C CA . LEU A 1 372 ? -5.352 -4.374 15.562 1.00 96.56 372 LEU A CA 1
ATOM 2769 C C . LEU A 1 372 ? -6.527 -3.803 14.762 1.00 96.56 372 LEU A C 1
ATOM 2771 O O . LEU A 1 372 ? -7.657 -4.251 14.947 1.00 96.56 372 LEU A O 1
ATOM 2775 N N . GLN A 1 373 ? -6.273 -2.841 13.875 1.00 96.38 373 GLN A N 1
ATOM 2776 C CA . GLN A 1 373 ? -7.291 -2.230 13.026 1.00 96.38 373 GLN A CA 1
ATOM 2777 C C . GLN A 1 373 ? -7.458 -3.101 11.781 1.00 96.38 373 GLN A C 1
ATOM 2779 O O . GLN A 1 373 ? -6.695 -2.987 10.824 1.00 96.38 373 GLN A O 1
ATOM 2784 N N . ARG A 1 374 ? -8.357 -4.085 11.851 1.00 96.00 374 ARG A N 1
ATOM 2785 C CA . ARG A 1 374 ? -8.640 -5.025 10.758 1.00 96.00 374 ARG A CA 1
ATOM 2786 C C . ARG A 1 374 ? -10.138 -5.249 10.654 1.00 96.00 374 ARG A C 1
ATOM 2788 O O . ARG A 1 374 ? -10.727 -5.765 11.607 1.00 96.00 374 ARG A O 1
ATOM 2795 N N . SER A 1 375 ? -10.724 -4.880 9.519 1.00 94.25 375 SER A N 1
ATOM 2796 C CA . SER A 1 375 ? -12.179 -4.883 9.293 1.00 94.25 375 SER A CA 1
ATOM 2797 C C . SER A 1 375 ? -12.953 -4.295 10.478 1.00 94.25 375 SER A C 1
ATOM 2799 O O . SER A 1 375 ? -13.889 -4.880 11.019 1.00 94.25 375 SER A O 1
ATOM 2801 N N . SER A 1 376 ? -12.437 -3.189 11.008 1.00 96.44 376 SER A N 1
ATOM 2802 C CA . SER A 1 376 ? -12.989 -2.512 12.169 1.00 96.44 376 SER A CA 1
ATOM 2803 C C . SER A 1 376 ? -14.088 -1.561 11.709 1.00 96.44 376 SER A C 1
ATOM 2805 O O . SER A 1 376 ? -13.840 -0.650 10.919 1.00 96.44 376 SER A O 1
ATOM 2807 N N . ALA A 1 377 ? -15.287 -1.700 12.277 1.00 97.44 377 ALA A N 1
ATOM 2808 C CA . ALA A 1 377 ? -16.426 -0.844 11.953 1.00 97.44 377 ALA A CA 1
ATOM 2809 C C . ALA A 1 377 ? -16.179 0.655 12.220 1.00 97.44 377 ALA A C 1
ATOM 2811 O O . ALA A 1 377 ? -16.886 1.494 11.663 1.00 97.44 377 ALA A O 1
ATOM 2812 N N . LEU A 1 378 ? -15.178 1.012 13.041 1.00 96.75 378 LEU A N 1
ATOM 2813 C CA . LEU A 1 378 ? -14.720 2.400 13.156 1.00 96.75 378 LEU A CA 1
ATOM 2814 C C . LEU A 1 378 ? -14.101 2.885 11.842 1.00 96.75 378 LEU A C 1
ATOM 2816 O O . LEU A 1 378 ? -14.493 3.930 11.336 1.00 96.75 378 LEU A O 1
ATOM 2820 N N . ASN A 1 379 ? -13.162 2.124 11.278 1.00 98.06 379 ASN A N 1
ATOM 2821 C CA . ASN A 1 379 ? -12.437 2.487 10.062 1.00 98.06 379 ASN A CA 1
ATOM 2822 C C . ASN A 1 379 ? -13.344 2.375 8.829 1.00 98.06 379 ASN A C 1
ATOM 2824 O O . ASN A 1 379 ? -13.353 3.270 7.990 1.00 98.06 379 ASN A O 1
ATOM 2828 N N . GLU A 1 380 ? -14.172 1.330 8.754 1.00 97.75 380 GLU A N 1
ATOM 2829 C CA . GLU A 1 380 ? -15.175 1.174 7.692 1.00 97.75 380 GLU A CA 1
ATOM 2830 C C . GLU A 1 380 ? -16.203 2.313 7.706 1.00 97.75 380 GLU A C 1
ATOM 2832 O O . GLU A 1 380 ? -16.525 2.869 6.656 1.00 97.75 380 GLU A O 1
ATOM 2837 N N . GLY A 1 381 ? -16.685 2.699 8.895 1.00 97.56 381 GLY A N 1
ATOM 2838 C CA . GLY A 1 381 ? -17.585 3.839 9.065 1.00 97.56 381 GLY A CA 1
ATOM 2839 C C . GLY A 1 381 ? -16.932 5.145 8.619 1.00 97.56 381 GLY A C 1
ATOM 2840 O O . GLY A 1 381 ? -17.500 5.864 7.804 1.00 97.56 381 GLY A O 1
ATOM 2841 N N . MET A 1 382 ? -15.704 5.419 9.066 1.00 98.25 382 MET A N 1
ATOM 2842 C CA . MET A 1 382 ? -14.955 6.609 8.650 1.00 98.25 382 MET A CA 1
ATOM 2843 C C . MET A 1 382 ? -14.709 6.660 7.131 1.00 98.25 382 MET A C 1
ATOM 2845 O O . MET A 1 382 ? -14.872 7.723 6.538 1.00 98.25 382 MET A O 1
ATOM 2849 N N . LEU A 1 383 ? -14.390 5.538 6.471 1.00 98.19 383 LEU A N 1
ATOM 2850 C CA . LEU A 1 383 ? -14.266 5.478 5.004 1.00 98.19 383 LEU A CA 1
ATOM 2851 C C . LEU A 1 383 ? -15.599 5.714 4.295 1.00 98.19 383 LEU A C 1
ATOM 2853 O O . LEU A 1 383 ? -15.640 6.419 3.284 1.00 98.19 383 LEU A O 1
ATOM 2857 N N . ALA A 1 384 ? -16.689 5.143 4.811 1.00 97.38 384 ALA A N 1
ATOM 2858 C CA . ALA A 1 384 ? -18.020 5.344 4.251 1.00 97.38 384 ALA A CA 1
ATOM 2859 C C . ALA A 1 384 ? -18.443 6.819 4.325 1.00 97.38 384 ALA A C 1
ATOM 2861 O O . ALA A 1 384 ? -18.910 7.361 3.322 1.00 97.38 384 ALA A O 1
ATOM 2862 N N . GLU A 1 385 ? -18.210 7.477 5.462 1.00 97.12 385 GLU A N 1
ATOM 2863 C CA . GLU A 1 385 ? -18.488 8.905 5.649 1.00 97.12 385 GLU A CA 1
ATOM 2864 C C . GLU A 1 385 ? -17.580 9.784 4.788 1.00 97.12 385 GLU A C 1
ATOM 2866 O O . GLU A 1 385 ? -18.067 10.720 4.159 1.00 97.12 385 GLU A O 1
ATOM 2871 N N . SER A 1 386 ? -16.284 9.463 4.680 1.00 97.62 386 SER A N 1
ATOM 2872 C CA . SER A 1 386 ? -15.374 10.161 3.764 1.00 97.62 386 SER A CA 1
ATOM 2873 C C . SER A 1 386 ? -15.876 10.099 2.327 1.00 97.62 386 SER A C 1
ATOM 2875 O O . SER A 1 386 ? -15.918 11.122 1.650 1.00 97.62 386 SER A O 1
ATOM 2877 N N . ARG A 1 387 ? -16.320 8.923 1.870 1.00 96.75 387 ARG A N 1
ATOM 2878 C CA . ARG A 1 387 ? -16.898 8.756 0.533 1.00 96.75 387 ARG A CA 1
ATOM 2879 C C . ARG A 1 387 ? -18.157 9.599 0.348 1.00 96.75 387 ARG A C 1
ATOM 2881 O O . ARG A 1 387 ? -18.285 10.269 -0.672 1.00 96.75 387 ARG A O 1
ATOM 2888 N N . GLU A 1 388 ? -19.098 9.562 1.293 1.00 94.62 388 GLU A N 1
ATOM 2889 C CA . GLU A 1 388 ? -20.334 10.349 1.187 1.00 94.62 388 GLU A CA 1
ATOM 2890 C C . GLU A 1 388 ? -20.063 11.857 1.212 1.00 94.62 388 GLU A C 1
ATOM 2892 O O . GLU A 1 388 ? -20.632 12.598 0.407 1.00 94.62 388 GLU A O 1
ATOM 2897 N N . LEU A 1 389 ? -19.173 12.307 2.099 1.00 93.12 389 LEU A N 1
ATOM 2898 C CA . LEU A 1 389 ? -18.795 13.708 2.240 1.00 93.12 389 LEU A CA 1
ATOM 2899 C C . LEU A 1 389 ? -18.097 14.235 0.984 1.00 93.12 389 LEU A C 1
ATOM 2901 O O . LEU A 1 389 ? -18.458 15.308 0.499 1.00 93.12 389 LEU A O 1
ATOM 2905 N N . LEU A 1 390 ? -17.147 13.470 0.444 1.00 92.38 390 LEU A N 1
ATOM 2906 C CA . LEU A 1 390 ? -16.398 13.821 -0.761 1.00 92.38 390 LEU A CA 1
ATOM 2907 C C . LEU A 1 390 ? -17.319 13.874 -1.986 1.00 92.38 390 LEU A C 1
ATOM 2909 O O . LEU A 1 390 ? -17.401 14.900 -2.662 1.00 92.38 390 LEU A O 1
ATOM 2913 N N . SER A 1 391 ? -18.112 12.818 -2.193 1.00 92.06 391 SER A N 1
ATOM 2914 C CA . SER A 1 391 ? -19.044 12.723 -3.320 1.00 92.06 391 SER A CA 1
ATOM 2915 C C . SER A 1 391 ? -20.088 13.842 -3.311 1.00 92.06 391 SER A C 1
ATOM 2917 O O . SER A 1 391 ? -20.439 14.396 -4.356 1.00 92.06 391 SER A O 1
ATOM 2919 N N . ASP A 1 392 ? -20.592 14.218 -2.132 1.00 89.38 392 ASP A N 1
ATOM 2920 C CA . ASP A 1 392 ? -21.548 15.313 -2.019 1.00 89.38 392 ASP A CA 1
ATOM 2921 C C . ASP A 1 392 ? -20.911 16.690 -2.246 1.00 89.38 392 ASP A C 1
ATOM 2923 O O . ASP A 1 392 ? -21.497 17.525 -2.950 1.00 89.38 392 ASP A O 1
ATOM 2927 N N . TYR A 1 393 ? -19.726 16.924 -1.670 1.00 86.25 393 TYR A N 1
ATOM 2928 C CA . TYR A 1 393 ? -19.014 18.197 -1.765 1.00 86.25 393 TYR A CA 1
ATOM 2929 C C . TYR A 1 393 ? -18.620 18.533 -3.207 1.00 86.25 393 TYR A C 1
ATOM 2931 O O . TYR A 1 393 ? -18.832 19.672 -3.646 1.00 86.25 393 TYR A O 1
ATOM 2939 N N . ASP A 1 394 ? -18.138 17.537 -3.950 1.00 82.69 394 ASP A N 1
ATOM 2940 C CA . ASP A 1 394 ? -17.702 17.693 -5.341 1.00 82.69 394 ASP A CA 1
ATOM 2941 C C . ASP A 1 394 ? -18.849 17.563 -6.353 1.00 82.69 394 ASP A C 1
ATOM 2943 O O . ASP A 1 394 ? -18.668 17.752 -7.557 1.00 82.69 394 ASP A O 1
ATOM 2947 N N . SER A 1 395 ? -20.077 17.322 -5.884 1.00 81.69 395 SER A N 1
ATOM 2948 C CA . SER A 1 395 ? -21.241 17.249 -6.762 1.00 81.69 395 SER A CA 1
ATOM 2949 C C . SER A 1 395 ? -21.637 18.609 -7.359 1.00 81.69 395 SER A C 1
ATOM 2951 O O . SER A 1 395 ? -21.668 19.651 -6.696 1.00 81.69 395 SER A O 1
ATOM 2953 N N . ASP A 1 396 ? -22.141 18.580 -8.599 1.00 68.88 396 ASP A N 1
ATOM 2954 C CA . ASP A 1 396 ? -22.773 19.736 -9.263 1.00 68.88 396 ASP A CA 1
ATOM 2955 C C . ASP A 1 396 ? -23.969 20.326 -8.480 1.00 68.88 396 ASP A C 1
ATOM 2957 O O . ASP A 1 396 ? -24.412 21.451 -8.733 1.00 68.88 396 ASP A O 1
ATOM 2961 N N . HIS A 1 397 ? -24.529 19.560 -7.538 1.00 64.69 397 HIS A N 1
ATOM 2962 C CA . HIS A 1 397 ? -25.699 19.917 -6.734 1.00 64.69 397 HIS A CA 1
ATOM 2963 C C . HIS A 1 397 ? -25.339 20.282 -5.287 1.00 64.69 397 HIS A C 1
ATOM 2965 O O . HIS A 1 397 ? -26.234 20.324 -4.431 1.00 64.69 397 HIS A O 1
ATOM 2971 N N . ARG A 1 398 ? -24.059 20.567 -5.008 1.00 67.62 398 ARG A N 1
ATOM 2972 C CA . ARG A 1 398 ? -23.584 20.881 -3.660 1.00 67.62 398 ARG A CA 1
ATOM 2973 C C . ARG A 1 398 ? -24.365 22.030 -3.006 1.00 67.62 398 ARG A C 1
ATOM 2975 O O . ARG A 1 398 ? -24.820 22.962 -3.691 1.00 67.62 398 ARG A O 1
ATOM 2982 N N . PRO A 1 399 ? -24.529 22.010 -1.672 1.00 53.84 399 PRO A N 1
ATOM 2983 C CA . PRO A 1 399 ? -25.164 23.099 -0.947 1.00 53.84 399 PRO A CA 1
ATOM 2984 C C . PRO A 1 399 ? -24.391 24.396 -1.198 1.00 53.84 399 PRO A C 1
ATOM 2986 O O . PRO A 1 399 ? -23.240 24.526 -0.805 1.00 53.84 399 PRO A O 1
ATOM 2989 N N . ASN A 1 400 ? -25.040 25.361 -1.853 1.00 62.81 400 ASN A N 1
ATOM 2990 C CA . ASN A 1 400 ? -24.465 26.662 -2.201 1.00 62.81 400 ASN A CA 1
ATOM 2991 C C . ASN A 1 400 ? -23.259 26.581 -3.174 1.00 62.81 400 ASN A C 1
ATOM 2993 O O . ASN A 1 400 ? -22.109 26.712 -2.758 1.00 62.81 400 ASN A O 1
ATOM 2997 N N . PRO A 1 401 ? -23.507 26.503 -4.498 1.00 59.62 401 PRO A N 1
ATOM 2998 C CA . PRO A 1 401 ? -22.465 26.436 -5.534 1.00 59.62 401 PRO A CA 1
ATOM 2999 C C . PRO A 1 401 ? -21.435 27.578 -5.498 1.00 59.62 401 PRO A C 1
ATOM 3001 O O . PRO A 1 401 ? -20.374 27.463 -6.106 1.00 59.62 401 PRO A O 1
ATOM 3004 N N . GLY A 1 402 ? -21.749 28.682 -4.807 1.00 59.84 402 GLY A N 1
ATOM 3005 C CA . GLY A 1 402 ? -20.857 29.826 -4.615 1.00 59.84 402 GLY A CA 1
ATOM 3006 C C . GLY A 1 402 ? -19.767 29.636 -3.552 1.00 59.84 402 GLY A C 1
ATOM 3007 O O . GLY A 1 402 ? -18.918 30.518 -3.433 1.00 59.84 402 GLY A O 1
ATOM 3008 N N . LEU A 1 403 ? -19.777 28.539 -2.784 1.00 66.56 403 LEU A N 1
ATOM 3009 C CA . LEU A 1 403 ? -18.678 28.156 -1.891 1.00 66.56 403 LEU A CA 1
ATOM 3010 C C . LEU A 1 403 ? -17.568 27.529 -2.744 1.00 66.56 403 LEU A C 1
ATOM 3012 O O . LEU A 1 403 ? -17.734 26.431 -3.253 1.00 66.56 403 LEU A O 1
ATOM 3016 N N . GLY A 1 404 ? -16.486 28.268 -3.001 1.00 73.12 404 GLY A N 1
ATOM 3017 C CA . GLY A 1 404 ? -15.356 27.785 -3.809 1.00 73.12 404 GLY A CA 1
ATOM 3018 C C . GLY A 1 404 ? -14.427 26.838 -3.041 1.00 73.12 404 GLY A C 1
ATOM 3019 O O . GLY A 1 404 ? -14.618 26.625 -1.846 1.00 73.12 404 GLY A O 1
ATOM 3020 N N . THR A 1 405 ? -13.383 26.348 -3.714 1.00 82.62 405 THR A N 1
ATOM 3021 C CA . THR A 1 405 ? -12.353 25.444 -3.164 1.00 82.62 405 THR A CA 1
ATOM 3022 C C . THR A 1 405 ? -11.796 25.921 -1.821 1.00 82.62 405 THR A C 1
ATOM 3024 O O . THR A 1 405 ? -11.797 25.178 -0.851 1.00 82.62 405 THR A O 1
ATOM 3027 N N . ALA A 1 406 ? -11.471 27.215 -1.701 1.00 86.94 406 ALA A N 1
ATOM 3028 C CA . ALA A 1 406 ? -10.945 27.795 -0.460 1.00 86.94 406 ALA A CA 1
ATOM 3029 C C . ALA A 1 406 ? -11.858 27.601 0.769 1.00 86.94 406 ALA A C 1
ATOM 3031 O O . ALA A 1 406 ? -11.376 27.571 1.897 1.00 86.94 406 ALA A O 1
ATOM 3032 N N . TRP A 1 407 ? -13.177 27.498 0.570 1.00 86.88 407 TRP A N 1
ATOM 3033 C CA . TRP A 1 407 ? -14.093 27.189 1.665 1.00 86.88 407 TRP A CA 1
ATOM 3034 C C . TRP A 1 407 ? -14.048 25.702 2.042 1.00 86.88 407 TRP A C 1
ATOM 3036 O O . TRP A 1 407 ? -14.094 25.405 3.234 1.00 86.88 407 TRP A O 1
ATOM 3046 N N . GLY A 1 408 ? -13.939 24.795 1.061 1.00 88.94 408 GLY A N 1
ATOM 3047 C CA . GLY A 1 408 ? -13.751 23.358 1.310 1.00 88.94 408 GLY A CA 1
ATOM 3048 C C . GLY A 1 408 ? -12.488 23.109 2.116 1.00 88.94 408 GLY A C 1
ATOM 3049 O O . GLY A 1 408 ? -12.573 22.581 3.221 1.00 88.94 408 GLY A O 1
ATOM 3050 N N . HIS A 1 409 ? -11.378 23.690 1.657 1.00 92.62 409 HIS A N 1
ATOM 3051 C CA . HIS A 1 409 ? -10.079 23.628 2.326 1.00 92.62 409 HIS A CA 1
ATOM 3052 C C . HIS A 1 409 ? -10.126 24.040 3.804 1.00 92.62 409 HIS A C 1
ATOM 3054 O O . HIS A 1 409 ? -9.440 23.465 4.643 1.00 92.62 409 HIS A O 1
ATOM 3060 N N . GLU A 1 410 ? -10.932 25.047 4.152 1.00 91.56 410 GLU A N 1
ATOM 3061 C CA . GLU A 1 410 ? -11.046 25.527 5.535 1.00 91.56 410 GLU A CA 1
ATOM 3062 C C . GLU A 1 410 ? -12.040 24.711 6.382 1.00 91.56 410 GLU A C 1
ATOM 3064 O O . GLU A 1 410 ? -11.861 24.612 7.597 1.00 91.56 410 GLU A O 1
ATOM 3069 N N . ASN A 1 411 ? -13.101 24.157 5.782 1.00 89.06 411 ASN A N 1
ATOM 3070 C CA . ASN A 1 411 ? -14.266 23.667 6.533 1.00 89.06 411 ASN A CA 1
ATOM 3071 C C . ASN A 1 411 ? -14.561 22.171 6.365 1.00 89.06 411 ASN A C 1
ATOM 3073 O O . ASN A 1 411 ? -15.230 21.612 7.228 1.00 89.06 411 ASN A O 1
ATOM 3077 N N . VAL A 1 412 ? -14.115 21.531 5.286 1.00 92.12 412 VAL A N 1
ATOM 3078 C CA . VAL A 1 412 ? -14.444 20.138 4.938 1.00 92.12 412 VAL A CA 1
ATOM 3079 C C . VAL A 1 412 ? -13.188 19.279 4.975 1.00 92.12 412 VAL A C 1
ATOM 3081 O O . VAL A 1 412 ? -13.148 18.293 5.713 1.00 92.12 412 VAL A O 1
ATOM 3084 N N . ASP A 1 413 ? -12.142 19.701 4.270 1.00 96.12 413 ASP A N 1
ATOM 3085 C CA . ASP A 1 413 ? -10.907 18.941 4.099 1.00 96.12 413 ASP A CA 1
ATOM 3086 C C . ASP A 1 413 ? -10.237 18.530 5.411 1.00 96.12 413 ASP A C 1
ATOM 3088 O O . ASP A 1 413 ? -9.820 17.380 5.489 1.00 96.12 413 ASP A O 1
ATOM 3092 N N . PRO A 1 414 ? -10.192 19.352 6.485 1.00 97.62 414 PRO A N 1
ATOM 3093 C CA . PRO A 1 414 ? -9.611 18.898 7.747 1.00 97.62 414 PRO A CA 1
ATOM 3094 C C . PRO A 1 414 ? -10.302 17.647 8.307 1.00 97.62 414 PRO A C 1
ATOM 3096 O O . PRO A 1 414 ? -9.659 16.813 8.933 1.00 97.62 414 PRO A O 1
ATOM 3099 N N . THR A 1 415 ? -11.611 17.503 8.069 1.00 98.06 415 THR A N 1
ATOM 3100 C CA . THR A 1 415 ? -12.366 16.314 8.484 1.00 98.06 415 THR A CA 1
ATOM 3101 C C . THR A 1 415 ? -12.061 15.133 7.572 1.00 98.06 415 THR A C 1
ATOM 3103 O O . THR A 1 415 ? -11.756 14.057 8.073 1.00 98.06 415 THR A O 1
ATOM 3106 N N . LEU A 1 416 ? -12.098 15.330 6.249 1.00 98.25 416 LEU A N 1
ATOM 3107 C CA . LEU A 1 416 ? -11.766 14.275 5.286 1.00 98.25 416 LEU A CA 1
ATOM 3108 C C . LEU A 1 416 ? -10.347 13.738 5.513 1.00 98.25 416 LEU A C 1
ATOM 3110 O O . LEU A 1 416 ? -10.156 12.531 5.582 1.00 98.25 416 LEU A O 1
ATOM 3114 N N . GLN A 1 417 ? -9.367 14.622 5.698 1.00 98.62 417 GLN A N 1
ATOM 3115 C CA . GLN A 1 417 ? -7.972 14.257 5.939 1.00 98.62 417 GLN A CA 1
ATOM 3116 C C . GLN A 1 417 ? -7.823 13.428 7.217 1.00 98.62 417 GLN A C 1
ATOM 3118 O O . GLN A 1 417 ? -7.214 12.364 7.191 1.00 98.62 417 GLN A O 1
ATOM 3123 N N . GLU A 1 418 ? -8.423 13.863 8.330 1.00 98.69 418 GLU A N 1
ATOM 3124 C CA . GLU A 1 418 ? -8.364 13.117 9.593 1.00 98.69 418 GLU A CA 1
ATOM 3125 C C . GLU A 1 418 ? -9.044 11.741 9.483 1.00 98.69 418 GLU A C 1
ATOM 3127 O O . GLU A 1 418 ? -8.510 10.759 10.002 1.00 98.69 418 GLU A O 1
ATOM 3132 N N . LEU A 1 419 ? -10.174 11.647 8.772 1.00 98.69 419 LEU A N 1
ATOM 3133 C CA . LEU A 1 419 ? -10.870 10.381 8.533 1.00 98.69 419 LEU A CA 1
ATOM 3134 C C . LEU A 1 419 ? -10.063 9.429 7.643 1.00 98.69 419 LEU A C 1
ATOM 3136 O O . LEU A 1 419 ? -9.934 8.253 7.986 1.00 98.69 419 LEU A O 1
ATOM 3140 N N . LEU A 1 420 ? -9.519 9.905 6.519 1.00 98.62 420 LEU A N 1
ATOM 3141 C CA . LEU A 1 420 ? -8.717 9.086 5.604 1.00 98.62 420 LEU A CA 1
ATOM 3142 C C . LEU A 1 420 ? -7.425 8.608 6.277 1.00 98.62 420 LEU A C 1
ATOM 3144 O O . LEU A 1 420 ? -7.147 7.410 6.253 1.00 98.62 420 LEU A O 1
ATOM 3148 N N . SER A 1 421 ? -6.706 9.499 6.968 1.00 98.38 421 SER A N 1
ATOM 3149 C CA . SER A 1 421 ? -5.501 9.143 7.727 1.00 98.38 421 SER A CA 1
ATOM 3150 C C . SER A 1 421 ? -5.776 8.158 8.860 1.00 98.38 421 SER A C 1
ATOM 3152 O O . SER A 1 421 ? -4.986 7.253 9.091 1.00 98.38 421 SER A O 1
ATOM 3154 N N . ALA A 1 422 ? -6.885 8.295 9.592 1.00 98.19 422 ALA A N 1
ATOM 3155 C CA . ALA A 1 422 ? -7.223 7.320 10.630 1.00 98.19 422 ALA A CA 1
ATOM 3156 C C . ALA A 1 422 ? -7.623 5.963 10.030 1.00 98.19 422 ALA A C 1
ATOM 3158 O O . ALA A 1 422 ? -7.312 4.914 10.596 1.00 98.19 422 ALA A O 1
ATOM 3159 N N . SER A 1 423 ? -8.309 5.977 8.886 1.00 97.75 423 SER A N 1
ATOM 3160 C CA . SER A 1 423 ? -8.815 4.769 8.234 1.00 97.75 423 SER A CA 1
ATOM 3161 C C . SER A 1 423 ? -7.752 3.981 7.477 1.00 97.75 423 SER A C 1
ATOM 3163 O O . SER A 1 423 ? -7.884 2.764 7.369 1.00 97.75 423 SER A O 1
ATOM 3165 N N . SER A 1 424 ? -6.693 4.638 6.995 1.00 97.12 424 SER A N 1
ATOM 3166 C CA . SER A 1 424 ? -5.585 4.001 6.265 1.00 97.12 424 SER A CA 1
ATOM 3167 C C . SER A 1 424 ? -4.873 2.903 7.064 1.00 97.12 424 SER A C 1
ATOM 3169 O O . SER A 1 424 ? -4.270 1.994 6.498 1.00 97.12 424 SER A O 1
ATOM 3171 N N . HIS A 1 425 ? -4.987 2.938 8.392 1.00 96.12 425 HIS A N 1
ATOM 3172 C CA . HIS A 1 425 ? -4.442 1.927 9.291 1.00 96.12 425 HIS A CA 1
ATOM 3173 C C . HIS A 1 425 ? -5.164 0.567 9.225 1.00 96.12 425 HIS A C 1
ATOM 3175 O O . HIS A 1 425 ? -4.648 -0.408 9.777 1.00 96.12 425 HIS A O 1
ATOM 3181 N N . ASP A 1 426 ? -6.319 0.483 8.553 1.00 97.19 426 ASP A N 1
ATOM 3182 C CA . ASP A 1 426 ? -7.061 -0.757 8.314 1.00 97.19 426 ASP A CA 1
ATOM 3183 C C . ASP A 1 426 ? -6.989 -1.178 6.833 1.00 97.19 426 ASP A C 1
ATOM 3185 O O . ASP A 1 426 ? -7.861 -0.829 6.031 1.00 97.19 426 ASP A O 1
ATOM 3189 N N . PRO A 1 427 ? -5.966 -1.961 6.436 1.00 94.81 427 PRO A N 1
ATOM 3190 C CA . PRO A 1 427 ? -5.777 -2.349 5.041 1.00 94.81 427 PRO A CA 1
ATOM 3191 C C . PRO A 1 427 ? -6.893 -3.257 4.499 1.00 94.81 427 PRO A C 1
ATOM 3193 O O . PRO A 1 427 ? -7.030 -3.368 3.283 1.00 94.81 427 PRO A O 1
ATOM 3196 N N . ILE A 1 428 ? -7.690 -3.909 5.360 1.00 95.38 428 ILE A N 1
ATOM 3197 C CA . ILE A 1 428 ? -8.854 -4.697 4.918 1.00 95.38 428 ILE A CA 1
ATOM 3198 C C . ILE A 1 428 ? -9.993 -3.746 4.547 1.00 95.38 428 ILE A C 1
ATOM 3200 O O . ILE A 1 428 ? -10.530 -3.847 3.448 1.00 95.38 428 ILE A O 1
ATOM 3204 N N . ALA A 1 429 ? -10.304 -2.778 5.414 1.00 96.69 429 ALA A N 1
ATOM 3205 C CA . ALA A 1 429 ? -11.352 -1.796 5.145 1.00 96.69 429 ALA A CA 1
ATOM 3206 C C . ALA A 1 429 ? -11.033 -0.935 3.909 1.00 96.69 429 ALA A C 1
ATOM 3208 O O . ALA A 1 429 ? -11.912 -0.689 3.084 1.00 96.69 429 ALA A O 1
ATOM 3209 N N . VAL A 1 430 ? -9.770 -0.520 3.739 1.00 98.19 430 VAL A N 1
ATOM 3210 C CA . VAL A 1 430 ? -9.316 0.208 2.541 1.00 98.19 430 VAL A CA 1
ATOM 3211 C C . VAL A 1 430 ? -9.472 -0.654 1.287 1.00 98.19 430 VAL A C 1
ATOM 3213 O O . VAL A 1 430 ? -10.073 -0.207 0.312 1.00 98.19 430 VAL A O 1
ATOM 3216 N N . HIS A 1 431 ? -8.987 -1.899 1.311 1.00 97.75 431 HIS A N 1
ATOM 3217 C CA . HIS A 1 431 ? -9.154 -2.827 0.192 1.00 97.75 431 HIS A CA 1
ATOM 3218 C C . HIS A 1 431 ? -10.628 -2.972 -0.206 1.00 97.75 431 HIS A C 1
ATOM 3220 O O . HIS A 1 431 ? -10.987 -2.762 -1.366 1.00 97.75 431 HIS A O 1
ATOM 3226 N N . ASP A 1 432 ? -11.501 -3.247 0.758 1.00 97.00 432 ASP A N 1
ATOM 3227 C CA . ASP A 1 432 ? -12.917 -3.485 0.494 1.00 97.00 432 ASP A CA 1
ATOM 3228 C C . ASP A 1 432 ? -13.637 -2.225 -0.013 1.00 97.00 432 ASP A C 1
ATOM 3230 O O . ASP A 1 432 ? -14.549 -2.327 -0.839 1.00 97.00 432 ASP A O 1
ATOM 3234 N N . ALA A 1 433 ? -13.211 -1.035 0.423 1.00 97.75 433 ALA A N 1
ATOM 3235 C CA . ALA A 1 433 ? -13.772 0.241 -0.017 1.00 97.75 433 ALA A CA 1
ATOM 3236 C C . ALA A 1 433 ? -13.385 0.624 -1.458 1.00 97.75 433 ALA A C 1
ATOM 3238 O O . ALA A 1 433 ? -14.187 1.282 -2.135 1.00 97.75 433 ALA A O 1
ATOM 3239 N N . PHE A 1 434 ? -12.189 0.229 -1.915 1.00 98.19 434 PHE A N 1
ATOM 3240 C CA . PHE A 1 434 ? -11.614 0.656 -3.198 1.00 98.19 434 PHE A CA 1
ATOM 3241 C C . PHE A 1 434 ? -11.540 -0.450 -4.253 1.00 98.19 434 PHE A C 1
ATOM 3243 O O . PHE A 1 434 ? -11.998 -0.228 -5.370 1.00 98.19 434 PHE A O 1
ATOM 3250 N N . ALA A 1 435 ? -11.018 -1.632 -3.920 1.00 97.69 435 ALA A N 1
ATOM 3251 C CA . ALA A 1 435 ? -10.946 -2.786 -4.825 1.00 97.69 435 ALA A CA 1
ATOM 3252 C C . ALA A 1 435 ? -12.216 -3.660 -4.786 1.00 97.69 435 ALA A C 1
ATOM 3254 O O . ALA A 1 435 ? -12.457 -4.455 -5.700 1.00 97.69 435 ALA A O 1
ATOM 3255 N N . GLY A 1 436 ? -13.037 -3.488 -3.745 1.00 96.31 436 GLY A N 1
ATOM 3256 C CA . GLY A 1 436 ? -14.203 -4.318 -3.464 1.00 96.31 436 GLY A CA 1
ATOM 3257 C C . GLY A 1 436 ? -13.829 -5.582 -2.687 1.00 96.31 436 GLY A C 1
ATOM 3258 O O . GLY A 1 436 ? -12.709 -6.073 -2.766 1.00 96.31 436 GLY A O 1
ATOM 3259 N N . VAL A 1 437 ? -14.791 -6.161 -1.962 1.00 93.19 437 VAL A N 1
ATOM 3260 C CA . VAL A 1 437 ? -14.583 -7.381 -1.143 1.00 93.19 437 VAL A CA 1
ATOM 3261 C C . VAL A 1 437 ? -14.086 -8.579 -1.974 1.00 93.19 437 VAL A C 1
ATOM 3263 O O . VAL A 1 437 ? -13.446 -9.494 -1.459 1.00 93.19 437 VAL A O 1
ATOM 3266 N N . ASP A 1 438 ? -14.396 -8.608 -3.273 1.00 94.06 438 ASP A N 1
ATOM 3267 C CA . ASP A 1 438 ? -13.916 -9.630 -4.208 1.00 94.06 438 ASP A CA 1
ATOM 3268 C C . ASP A 1 438 ? -12.540 -9.312 -4.822 1.00 94.06 438 ASP A C 1
ATOM 3270 O O . ASP A 1 438 ? -11.986 -10.170 -5.510 1.00 94.06 438 ASP A O 1
ATOM 3274 N N . GLY A 1 439 ? -12.006 -8.109 -4.585 1.00 94.31 439 GLY A N 1
ATOM 3275 C CA . GLY A 1 439 ? -10.766 -7.583 -5.153 1.00 94.31 439 GLY A CA 1
ATOM 3276 C C . GLY A 1 439 ? -10.816 -7.339 -6.664 1.00 94.31 439 GLY A C 1
ATOM 3277 O O . GLY A 1 439 ? -9.772 -7.182 -7.296 1.00 94.31 439 GLY A O 1
ATOM 3278 N N . HIS A 1 440 ? -12.010 -7.370 -7.266 1.00 91.25 440 HIS A N 1
ATOM 3279 C CA . HIS A 1 440 ? -12.212 -7.311 -8.719 1.00 91.25 440 HIS A CA 1
ATOM 3280 C C . HIS A 1 440 ? -13.395 -6.424 -9.143 1.00 91.25 440 HIS A C 1
ATOM 3282 O O . HIS A 1 440 ? -13.693 -6.325 -10.337 1.00 91.25 440 HIS A O 1
ATOM 3288 N N . SER A 1 441 ? -14.059 -5.776 -8.187 1.00 95.88 441 SER A N 1
ATOM 3289 C CA . SER A 1 441 ? -15.176 -4.857 -8.399 1.00 95.88 441 SER A CA 1
ATOM 3290 C C . SER A 1 441 ? -14.820 -3.477 -7.835 1.00 95.88 441 SER A C 1
ATOM 3292 O O . SER A 1 441 ? -15.392 -3.077 -6.815 1.00 95.88 441 SER A O 1
ATOM 3294 N N . PRO A 1 442 ? -13.871 -2.755 -8.465 1.00 96.56 442 PRO A N 1
ATOM 3295 C CA . PRO A 1 442 ? -13.384 -1.493 -7.937 1.00 96.56 442 PRO A CA 1
ATOM 3296 C C . PRO A 1 442 ? -14.492 -0.442 -7.853 1.00 96.56 442 PRO A C 1
ATOM 3298 O O . PRO A 1 442 ? -15.408 -0.379 -8.680 1.00 96.56 442 PRO A O 1
ATOM 3301 N N . ASN A 1 443 ? -14.403 0.399 -6.830 1.00 97.56 443 ASN A N 1
ATOM 3302 C CA . ASN A 1 443 ? -15.318 1.507 -6.608 1.00 97.56 443 ASN A CA 1
ATOM 3303 C C . ASN A 1 443 ? -14.808 2.761 -7.333 1.00 97.56 443 ASN A C 1
ATOM 3305 O O . ASN A 1 443 ? -14.306 3.696 -6.709 1.00 97.56 443 ASN A O 1
ATOM 3309 N N . ASP A 1 444 ? -14.952 2.766 -8.659 1.00 97.19 444 ASP A N 1
ATOM 3310 C CA . ASP A 1 444 ? -14.453 3.833 -9.539 1.00 97.19 444 ASP A CA 1
ATOM 3311 C C . ASP A 1 444 ? -14.959 5.230 -9.156 1.00 97.19 444 ASP A C 1
ATOM 3313 O O . ASP A 1 444 ? -14.247 6.209 -9.350 1.00 97.19 444 ASP A O 1
ATOM 3317 N N . ASP A 1 445 ? -16.172 5.349 -8.604 1.00 96.31 445 ASP A N 1
ATOM 3318 C CA . ASP A 1 445 ? -16.698 6.640 -8.149 1.00 96.31 445 ASP A CA 1
ATOM 3319 C C . ASP A 1 445 ? -15.898 7.173 -6.955 1.00 96.31 445 ASP A C 1
ATOM 3321 O O . ASP A 1 445 ? -15.560 8.352 -6.927 1.00 96.31 445 ASP A O 1
ATOM 3325 N N . PHE A 1 446 ? -15.544 6.315 -5.995 1.00 97.62 446 PHE A N 1
ATOM 3326 C CA . PHE A 1 446 ? -14.744 6.752 -4.854 1.00 97.62 446 PHE A CA 1
ATOM 3327 C C . PHE A 1 446 ? -13.285 7.007 -5.245 1.00 97.62 446 PHE A C 1
ATOM 3329 O O . PHE A 1 446 ? -12.706 7.997 -4.807 1.00 97.62 446 PHE A O 1
ATOM 3336 N N . ILE A 1 447 ? -12.709 6.173 -6.119 1.00 98.62 447 ILE A N 1
ATOM 3337 C CA . ILE A 1 447 ? -11.363 6.402 -6.666 1.00 98.62 447 ILE A CA 1
ATOM 3338 C C . ILE A 1 447 ? -11.318 7.727 -7.442 1.00 98.62 447 ILE A C 1
ATOM 3340 O O . ILE A 1 447 ? -10.396 8.521 -7.249 1.00 98.62 447 ILE A O 1
ATOM 3344 N N . ARG A 1 448 ? -12.334 8.007 -8.275 1.00 96.94 448 ARG A N 1
ATOM 3345 C CA . ARG A 1 448 ? -12.492 9.298 -8.959 1.00 96.94 448 ARG A CA 1
ATOM 3346 C C . ARG A 1 448 ? -12.454 10.439 -7.967 1.00 96.94 448 ARG A C 1
ATOM 3348 O O . ARG A 1 448 ? -11.689 11.371 -8.174 1.00 96.94 448 ARG A O 1
ATOM 3355 N N . ASP A 1 449 ? -13.318 10.380 -6.961 1.00 95.94 449 ASP A N 1
ATOM 3356 C CA . ASP A 1 449 ? -13.514 11.479 -6.027 1.00 95.94 449 ASP A CA 1
ATOM 3357 C C . ASP A 1 449 ? -12.205 11.740 -5.250 1.00 95.94 449 ASP A C 1
ATOM 3359 O O . ASP A 1 449 ? -11.794 12.888 -5.123 1.00 95.94 449 ASP A O 1
ATOM 3363 N N . VAL A 1 450 ? -11.463 10.693 -4.855 1.00 97.94 450 VAL A N 1
ATOM 3364 C CA . VAL A 1 450 ? -10.132 10.827 -4.226 1.00 97.94 450 VAL A CA 1
ATOM 3365 C C . VAL A 1 450 ? -9.119 11.522 -5.139 1.00 97.94 450 VAL A C 1
ATOM 3367 O O . VAL A 1 450 ? -8.400 12.411 -4.679 1.00 97.94 450 VAL A O 1
ATOM 3370 N N . TYR A 1 451 ? -9.050 11.142 -6.417 1.00 97.75 451 TYR A N 1
ATOM 3371 C CA . TYR A 1 451 ? -8.105 11.751 -7.352 1.00 97.75 451 TYR A CA 1
ATOM 3372 C C . TYR A 1 451 ? -8.510 13.162 -7.792 1.00 97.75 451 TYR A C 1
ATOM 3374 O O . TYR A 1 451 ? -7.647 14.012 -7.970 1.00 97.75 451 TYR A O 1
ATOM 3382 N N . GLN A 1 452 ? -9.796 13.420 -8.019 1.00 93.12 452 GLN A N 1
ATOM 3383 C CA . GLN A 1 452 ? -10.259 14.671 -8.631 1.00 93.12 452 GLN A CA 1
ATOM 3384 C C . GLN A 1 452 ? -10.514 15.794 -7.625 1.00 93.12 452 GLN A C 1
ATOM 3386 O O . GLN A 1 452 ? -10.694 16.940 -8.041 1.00 93.12 452 GLN A O 1
ATOM 3391 N N . HIS A 1 453 ? -10.517 15.490 -6.330 1.00 94.38 453 HIS A N 1
ATOM 3392 C CA . HIS A 1 453 ? -10.623 16.500 -5.292 1.00 94.38 453 HIS A CA 1
ATOM 3393 C C . HIS A 1 453 ? -9.340 17.335 -5.188 1.00 94.38 453 HIS A C 1
ATOM 3395 O O . HIS A 1 453 ? -8.237 16.798 -5.208 1.00 94.38 453 HIS A O 1
ATOM 3401 N N . ASP A 1 454 ? -9.481 18.654 -5.073 1.00 93.75 454 ASP A N 1
ATOM 3402 C CA . ASP A 1 454 ? -8.382 19.597 -4.822 1.00 93.75 454 ASP A CA 1
ATOM 3403 C C . ASP A 1 454 ? -8.161 19.674 -3.307 1.00 93.75 454 ASP A C 1
ATOM 3405 O O . ASP A 1 454 ? -8.914 20.355 -2.609 1.00 93.75 454 ASP A O 1
ATOM 3409 N N . TRP A 1 455 ? -7.184 18.920 -2.797 1.00 95.94 455 TRP A N 1
ATOM 3410 C CA . TRP A 1 455 ? -6.968 18.714 -1.365 1.00 95.94 455 TRP A CA 1
ATOM 3411 C C . TRP A 1 455 ? -6.158 19.850 -0.728 1.00 95.94 455 TRP A C 1
ATOM 3413 O O . TRP A 1 455 ? -5.061 20.177 -1.175 1.00 95.94 455 TRP A O 1
ATOM 3423 N N . ALA A 1 456 ? -6.606 20.368 0.419 1.00 97.25 456 ALA A N 1
ATOM 3424 C CA . ALA A 1 456 ? -5.869 21.401 1.161 1.00 97.25 456 ALA A CA 1
ATOM 3425 C C . ALA A 1 456 ? -4.475 20.981 1.678 1.00 97.25 456 ALA A C 1
ATOM 3427 O O . ALA A 1 456 ? -3.684 21.843 2.070 1.00 97.25 456 ALA A O 1
ATOM 3428 N N . ASP A 1 457 ? -4.192 19.679 1.758 1.00 98.06 457 ASP A N 1
ATOM 3429 C CA . ASP A 1 457 ? -2.913 19.102 2.190 1.00 98.06 457 ASP A CA 1
ATOM 3430 C C . ASP A 1 457 ? -2.115 18.489 1.028 1.00 98.06 457 ASP A C 1
ATOM 3432 O O . ASP A 1 457 ? -1.301 17.585 1.243 1.00 98.06 457 ASP A O 1
ATOM 3436 N N . ASP A 1 458 ? -2.362 18.960 -0.198 1.00 98.12 458 ASP A N 1
ATOM 3437 C CA . ASP A 1 458 ? -1.739 18.472 -1.430 1.00 98.12 458 ASP A CA 1
ATOM 3438 C C . ASP A 1 458 ? -1.997 16.966 -1.680 1.00 98.12 458 ASP A C 1
ATOM 3440 O O . ASP A 1 458 ? -1.241 16.297 -2.392 1.00 98.12 458 ASP A O 1
ATOM 3444 N N . GLY A 1 459 ? -3.038 16.409 -1.049 1.00 98.31 459 GLY A N 1
ATOM 3445 C CA . GLY A 1 459 ? -3.462 15.016 -1.158 1.00 98.31 459 GLY A CA 1
ATOM 3446 C C . GLY A 1 459 ? -2.681 14.049 -0.266 1.00 98.31 459 GLY A C 1
ATOM 3447 O O . GLY A 1 459 ? -2.683 12.841 -0.507 1.00 98.31 459 GLY A O 1
ATOM 3448 N N . LYS A 1 460 ? -1.999 14.552 0.768 1.00 98.69 460 LYS A N 1
ATOM 3449 C CA . LYS A 1 460 ? -1.184 13.733 1.670 1.00 98.69 460 LYS A CA 1
ATOM 3450 C C . LYS A 1 460 ? -2.004 12.661 2.397 1.00 98.69 460 LYS A C 1
ATOM 3452 O O . LYS A 1 460 ? -1.609 11.500 2.362 1.00 98.69 460 LYS A O 1
ATOM 3457 N N . ALA A 1 461 ? -3.123 13.014 3.030 1.00 98.62 461 ALA A N 1
ATOM 3458 C CA . ALA A 1 461 ? -3.966 12.043 3.735 1.00 98.62 461 ALA A CA 1
ATOM 3459 C C . ALA A 1 461 ? -4.593 11.010 2.783 1.00 98.62 461 ALA A C 1
ATOM 3461 O O . ALA A 1 461 ? -4.691 9.832 3.116 1.00 98.62 461 ALA A O 1
ATOM 3462 N N . ALA A 1 462 ? -4.967 11.433 1.573 1.00 98.62 462 ALA A N 1
ATOM 3463 C CA . ALA A 1 462 ? -5.439 10.528 0.528 1.00 98.62 462 ALA A CA 1
ATOM 3464 C C . ALA A 1 462 ? -4.346 9.537 0.087 1.00 98.62 462 ALA A C 1
ATOM 3466 O O . ALA A 1 462 ? -4.627 8.356 -0.097 1.00 98.62 462 ALA A O 1
ATOM 3467 N N . GLY A 1 463 ? -3.093 9.990 -0.014 1.00 98.50 463 GLY A N 1
ATOM 3468 C CA . GLY A 1 463 ? -1.948 9.138 -0.343 1.00 98.50 463 GLY A CA 1
ATOM 3469 C C . GLY A 1 463 ? -1.650 8.055 0.698 1.00 98.50 463 GLY A C 1
ATOM 3470 O O . GLY A 1 463 ? -1.082 7.023 0.351 1.00 98.50 463 GLY A O 1
ATOM 3471 N N . GLU A 1 464 ? -2.073 8.233 1.954 1.00 98.44 464 GLU A N 1
ATOM 3472 C CA . GLU A 1 464 ? -1.920 7.214 3.004 1.00 98.44 464 GLU A CA 1
ATOM 3473 C C . GLU A 1 464 ? -2.815 5.984 2.773 1.00 98.44 464 GLU A C 1
ATOM 3475 O O . GLU A 1 464 ? -2.548 4.932 3.345 1.00 98.44 464 GLU A O 1
ATOM 3480 N N . LEU A 1 465 ? -3.839 6.075 1.914 1.00 98.44 465 LEU A N 1
ATOM 3481 C CA . LEU A 1 465 ? -4.688 4.937 1.539 1.00 98.44 465 LEU A CA 1
ATOM 3482 C C . LEU A 1 465 ? -3.947 3.905 0.681 1.00 98.44 465 LEU A C 1
ATOM 3484 O O . LEU A 1 465 ? -4.399 2.764 0.566 1.00 98.44 465 LEU A O 1
ATOM 3488 N N . PHE A 1 466 ? -2.828 4.281 0.059 1.00 98.50 466 PHE A N 1
ATOM 3489 C CA . PHE A 1 466 ? -2.039 3.328 -0.704 1.00 98.50 466 PHE A CA 1
ATOM 3490 C C . PHE A 1 466 ? -1.328 2.342 0.236 1.00 98.50 466 PHE A C 1
ATOM 3492 O O . PHE A 1 466 ? -0.743 2.749 1.244 1.00 98.50 466 PHE A O 1
ATOM 3499 N N . PRO A 1 467 ? -1.340 1.036 -0.082 1.00 95.94 467 PRO A N 1
ATOM 3500 C CA . PRO A 1 467 ? -0.610 0.036 0.678 1.00 95.94 467 PRO A CA 1
ATOM 3501 C C . PRO A 1 467 ? 0.877 0.366 0.833 1.00 95.94 467 PRO A C 1
ATOM 3503 O O . PRO A 1 467 ? 1.538 0.882 -0.068 1.00 95.94 467 PRO A O 1
ATOM 3506 N N . SER A 1 468 ? 1.431 -0.007 1.987 1.00 91.00 468 SER A N 1
ATOM 3507 C CA . SER A 1 468 ? 2.871 0.070 2.219 1.00 91.00 468 SER A CA 1
ATOM 3508 C C . SER A 1 468 ? 3.630 -0.830 1.241 1.00 91.00 468 SER A C 1
ATOM 3510 O O . SER A 1 468 ? 3.241 -1.972 1.018 1.00 91.00 468 SER A O 1
ATOM 3512 N N . THR A 1 469 ? 4.791 -0.383 0.760 1.00 89.00 469 THR A N 1
ATOM 3513 C CA . THR A 1 469 ? 5.664 -1.174 -0.131 1.00 89.00 469 THR A CA 1
ATOM 3514 C C . THR A 1 469 ? 6.211 -2.461 0.498 1.00 89.00 469 THR A C 1
ATOM 3516 O O . THR A 1 469 ? 6.766 -3.304 -0.203 1.00 89.00 469 THR A O 1
ATOM 3519 N N . THR A 1 470 ? 6.071 -2.626 1.818 1.00 87.00 470 THR A N 1
ATOM 3520 C CA . THR A 1 470 ? 6.427 -3.857 2.542 1.00 87.00 470 THR A CA 1
ATOM 3521 C C . THR A 1 470 ? 5.248 -4.815 2.743 1.00 87.00 470 THR A C 1
ATOM 3523 O O . THR A 1 470 ? 5.440 -5.909 3.276 1.00 87.00 470 THR A O 1
ATOM 3526 N N . ASP A 1 471 ? 4.026 -4.404 2.390 1.00 87.06 471 ASP A N 1
ATOM 3527 C CA . ASP A 1 471 ? 2.848 -5.270 2.404 1.00 87.06 471 ASP A CA 1
ATOM 3528 C C . ASP A 1 471 ? 2.763 -6.026 1.075 1.00 87.06 471 ASP A C 1
ATOM 3530 O O . ASP A 1 471 ? 2.441 -5.466 0.033 1.00 87.06 471 ASP A O 1
ATOM 3534 N N . HIS A 1 472 ? 3.063 -7.322 1.131 1.00 85.62 472 HIS A N 1
ATOM 3535 C CA . HIS A 1 472 ? 3.034 -8.223 -0.022 1.00 85.62 472 HIS A CA 1
ATOM 3536 C C . HIS A 1 472 ? 1.783 -9.119 -0.025 1.00 85.62 472 HIS A C 1
ATOM 3538 O O . HIS A 1 472 ? 1.796 -10.223 -0.577 1.00 85.62 472 HIS A O 1
ATOM 3544 N N . SER A 1 473 ? 0.719 -8.712 0.673 1.00 90.69 473 SER A N 1
ATOM 3545 C CA . SER A 1 473 ? -0.549 -9.437 0.668 1.00 90.69 473 SER A CA 1
ATOM 3546 C C . SER A 1 473 ? -1.267 -9.303 -0.679 1.00 90.69 473 SER A C 1
ATOM 3548 O O . SER A 1 473 ? -1.126 -8.308 -1.382 1.00 90.69 473 SER A O 1
ATOM 3550 N N . VAL A 1 474 ? -2.107 -10.291 -1.013 1.00 95.06 474 VAL A N 1
ATOM 3551 C CA . VAL A 1 474 ? -2.980 -10.236 -2.204 1.00 95.06 474 VAL A CA 1
ATOM 3552 C C . VAL A 1 474 ? -3.830 -8.958 -2.207 1.00 95.06 474 VAL A C 1
ATOM 3554 O O . VAL A 1 474 ? -4.004 -8.336 -3.247 1.00 95.06 474 VAL A O 1
ATOM 3557 N N . ARG A 1 475 ? -4.312 -8.536 -1.032 1.00 94.88 475 ARG A N 1
ATOM 3558 C CA . ARG A 1 475 ? -5.119 -7.319 -0.882 1.00 94.88 475 ARG A CA 1
ATOM 3559 C C . ARG A 1 475 ? -4.340 -6.068 -1.271 1.00 94.88 475 ARG A C 1
ATOM 3561 O O . ARG A 1 475 ? -4.890 -5.215 -1.948 1.00 94.88 475 ARG A O 1
ATOM 3568 N N . ALA A 1 476 ? -3.072 -5.959 -0.869 1.00 95.94 476 ALA A N 1
ATOM 3569 C CA . ALA A 1 476 ? -2.245 -4.807 -1.214 1.00 95.94 476 ALA A CA 1
ATOM 3570 C C . ALA A 1 476 ? -2.104 -4.655 -2.738 1.00 95.94 476 ALA A C 1
ATOM 3572 O O . ALA A 1 476 ? -2.346 -3.571 -3.269 1.00 95.94 476 ALA A O 1
ATOM 3573 N N . GLY A 1 477 ? -1.820 -5.752 -3.447 1.00 97.75 477 GLY A N 1
ATOM 3574 C CA . GLY A 1 477 ? -1.767 -5.738 -4.909 1.00 97.75 477 GLY A CA 1
ATOM 3575 C C . GLY A 1 477 ? -3.114 -5.405 -5.554 1.00 97.75 477 GLY A C 1
ATOM 3576 O O . GLY A 1 477 ? -3.154 -4.603 -6.480 1.00 97.75 477 GLY A O 1
ATOM 3577 N N . GLN A 1 478 ? -4.222 -5.947 -5.035 1.00 98.38 478 GLN A N 1
ATOM 3578 C CA . GLN A 1 478 ? -5.571 -5.667 -5.554 1.00 98.38 478 GLN A CA 1
ATOM 3579 C C . GLN A 1 478 ? -5.975 -4.200 -5.357 1.00 98.38 478 GLN A C 1
ATOM 3581 O O . GLN A 1 478 ? -6.522 -3.585 -6.272 1.00 98.38 478 GLN A O 1
ATOM 3586 N N . THR A 1 479 ? -5.663 -3.620 -4.194 1.00 98.50 479 THR A N 1
ATOM 3587 C CA . THR A 1 479 ? -5.879 -2.196 -3.911 1.00 98.50 479 THR A CA 1
ATOM 3588 C C . THR A 1 479 ? -5.075 -1.323 -4.867 1.00 98.50 479 THR A C 1
ATOM 3590 O O . THR A 1 479 ? -5.656 -0.448 -5.505 1.00 98.50 479 THR A O 1
ATOM 3593 N N . MET A 1 480 ? -3.767 -1.573 -5.018 1.00 98.31 480 MET A N 1
ATOM 3594 C CA . MET A 1 480 ? -2.937 -0.792 -5.944 1.00 98.31 480 MET A CA 1
ATOM 3595 C C . MET A 1 480 ? -3.408 -0.930 -7.389 1.00 98.31 480 MET A C 1
ATOM 3597 O O . MET A 1 480 ? -3.577 0.074 -8.073 1.00 98.31 480 MET A O 1
ATOM 3601 N N . HIS A 1 481 ? -3.733 -2.146 -7.830 1.00 98.25 481 HIS A N 1
ATOM 3602 C CA . HIS A 1 481 ? -4.249 -2.374 -9.175 1.00 98.25 481 HIS A CA 1
ATOM 3603 C C . HIS A 1 481 ? -5.554 -1.603 -9.442 1.00 98.25 481 HIS A C 1
ATOM 3605 O O . HIS A 1 481 ? -5.746 -1.098 -10.546 1.00 98.25 481 HIS A O 1
ATOM 3611 N N . ALA A 1 482 ? -6.456 -1.479 -8.460 1.00 98.50 482 ALA A N 1
ATOM 3612 C CA . ALA A 1 482 ? -7.688 -0.700 -8.612 1.00 98.50 482 ALA A CA 1
ATOM 3613 C C . ALA A 1 482 ? -7.404 0.793 -8.866 1.00 98.50 482 ALA A C 1
ATOM 3615 O O . ALA A 1 482 ? -7.957 1.376 -9.803 1.00 98.50 482 ALA A O 1
ATOM 3616 N N . PHE A 1 483 ? -6.514 1.392 -8.071 1.00 98.69 483 PHE A N 1
ATOM 3617 C CA . PHE A 1 483 ? -6.090 2.785 -8.238 1.00 98.69 483 PHE A CA 1
ATOM 3618 C C . PHE A 1 483 ? -5.386 3.014 -9.579 1.00 98.69 483 PHE A C 1
ATOM 3620 O O . PHE A 1 483 ? -5.740 3.935 -10.318 1.00 98.69 483 PHE A O 1
ATOM 3627 N N . ASP A 1 484 ? -4.464 2.130 -9.941 1.00 98.56 484 ASP A N 1
ATOM 3628 C CA . ASP A 1 484 ? -3.686 2.225 -11.172 1.00 98.56 484 ASP A CA 1
ATOM 3629 C C . ASP A 1 484 ? -4.523 2.042 -12.429 1.00 98.56 484 ASP A C 1
ATOM 3631 O O . ASP A 1 484 ? -4.345 2.769 -13.409 1.00 98.56 484 ASP A O 1
ATOM 3635 N N . ALA A 1 485 ? -5.448 1.079 -12.417 1.00 97.69 485 ALA A N 1
ATOM 3636 C CA . ALA A 1 485 ? -6.350 0.847 -13.537 1.00 97.69 485 ALA A CA 1
ATOM 3637 C C . ALA A 1 485 ? -7.220 2.081 -13.788 1.00 97.69 485 ALA A C 1
ATOM 3639 O O . ALA A 1 485 ? -7.399 2.481 -14.941 1.00 97.69 485 ALA A O 1
ATOM 3640 N N . TYR A 1 486 ? -7.702 2.721 -12.718 1.00 98.25 486 TYR A N 1
ATOM 3641 C CA . TYR A 1 486 ? -8.445 3.969 -12.822 1.00 98.25 486 TYR A CA 1
ATOM 3642 C C . TYR A 1 486 ? -7.562 5.110 -13.340 1.00 98.25 486 TYR A C 1
ATOM 3644 O O . TYR A 1 486 ? -7.937 5.780 -14.303 1.00 98.25 486 TYR A O 1
ATOM 3652 N N . ALA A 1 487 ? -6.387 5.328 -12.741 1.00 98.38 487 ALA A N 1
ATOM 3653 C CA . ALA A 1 487 ? -5.476 6.400 -13.136 1.00 98.38 487 ALA A CA 1
ATOM 3654 C C . ALA A 1 487 ? -5.043 6.265 -14.603 1.00 98.38 487 ALA A C 1
ATOM 3656 O O . ALA A 1 487 ? -5.068 7.241 -15.353 1.00 98.38 487 ALA A O 1
ATOM 3657 N N . GLY A 1 488 ? -4.737 5.042 -15.036 1.00 96.56 488 GLY A N 1
ATOM 3658 C CA . GLY A 1 488 ? -4.396 4.720 -16.414 1.00 96.56 488 GLY A CA 1
ATOM 3659 C C . GLY A 1 488 ? -5.540 4.945 -17.401 1.00 96.56 488 GLY A C 1
ATOM 3660 O O . GLY A 1 488 ? -5.330 5.575 -18.436 1.00 96.56 488 GLY A O 1
ATOM 3661 N N . ASP A 1 489 ? -6.756 4.486 -17.093 1.00 95.00 489 ASP A N 1
ATOM 3662 C CA . ASP A 1 489 ? -7.925 4.657 -1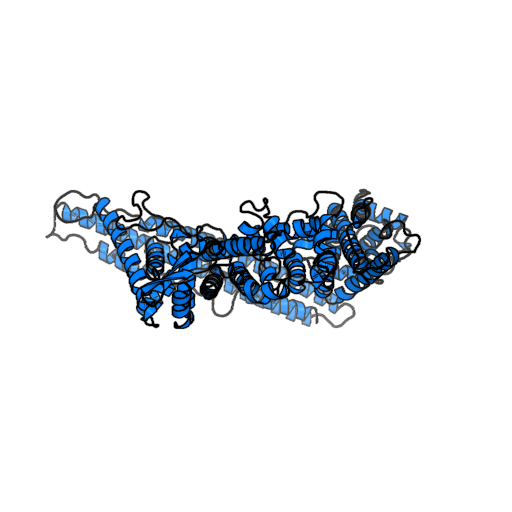7.975 1.00 95.00 489 ASP A CA 1
ATOM 3663 C C . ASP A 1 489 ? -8.406 6.120 -18.031 1.00 95.00 489 ASP A C 1
ATOM 3665 O O . ASP A 1 489 ? -8.879 6.597 -19.067 1.00 95.00 489 ASP A O 1
ATOM 3669 N N . LYS A 1 490 ? -8.273 6.858 -16.921 1.00 95.19 490 LYS A N 1
ATOM 3670 C CA . LYS A 1 490 ? -8.766 8.237 -16.757 1.00 95.19 490 LYS A CA 1
ATOM 3671 C C . LYS A 1 490 ? -7.684 9.304 -16.829 1.00 95.19 490 LYS A C 1
ATOM 3673 O O . LYS A 1 490 ? -7.976 10.463 -16.540 1.00 95.19 490 LYS A O 1
ATOM 3678 N N . TYR A 1 491 ? -6.475 8.963 -17.269 1.00 94.88 491 TYR A N 1
ATOM 3679 C CA . TYR A 1 491 ? -5.326 9.874 -17.265 1.00 94.88 491 TYR A CA 1
ATOM 3680 C C . TYR A 1 491 ? -5.624 11.234 -17.912 1.00 94.88 491 TYR A C 1
ATOM 3682 O O . TYR A 1 491 ? -5.169 12.260 -17.430 1.00 94.88 491 TYR A O 1
A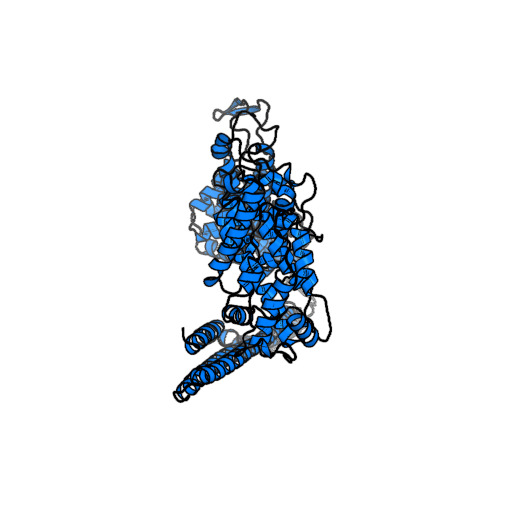TOM 3690 N N . GLN A 1 492 ? -6.449 11.278 -18.964 1.00 92.38 492 GLN A N 1
ATOM 3691 C CA . GLN A 1 492 ? -6.825 12.535 -19.617 1.00 92.38 492 GLN A CA 1
ATOM 3692 C C . GLN A 1 492 ? -7.582 13.473 -18.681 1.00 92.38 492 GLN A C 1
ATOM 3694 O O . GLN A 1 492 ? -7.331 14.670 -18.699 1.00 92.38 492 GLN A O 1
ATOM 3699 N N . ASP A 1 493 ? -8.501 12.941 -17.878 1.00 92.44 493 ASP A N 1
ATOM 3700 C CA . ASP A 1 493 ? -9.262 13.737 -16.918 1.00 92.44 493 ASP A CA 1
ATOM 3701 C C . ASP A 1 493 ? -8.349 14.183 -15.764 1.00 92.44 493 ASP A C 1
ATOM 3703 O O . ASP A 1 493 ? -8.449 15.319 -15.307 1.00 92.44 493 ASP A O 1
ATOM 3707 N N . LEU A 1 494 ? -7.408 13.325 -15.353 1.00 95.75 494 LEU A N 1
ATOM 3708 C CA . LEU A 1 494 ? -6.437 13.606 -14.288 1.00 95.75 494 LEU A CA 1
ATOM 3709 C C . LEU A 1 494 ? -5.344 14.598 -14.702 1.00 95.75 494 LEU A C 1
ATOM 3711 O O . LEU A 1 494 ? -4.855 15.347 -13.869 1.00 95.75 494 LEU A O 1
ATOM 3715 N N . LEU A 1 495 ? -4.989 14.666 -15.982 1.00 94.50 495 LEU A N 1
ATOM 3716 C CA . LEU A 1 495 ? -4.120 15.716 -16.521 1.00 94.50 495 LEU A CA 1
ATOM 3717 C C . LEU A 1 495 ? -4.879 17.029 -16.777 1.00 94.50 495 LEU A C 1
ATOM 3719 O O . LEU A 1 495 ? -4.274 18.055 -17.037 1.00 94.50 495 LEU A O 1
ATOM 3723 N N . ASN A 1 496 ? -6.215 17.015 -16.721 1.00 90.62 496 ASN A N 1
ATOM 3724 C CA . ASN A 1 496 ? -7.059 18.162 -17.062 1.00 90.62 496 ASN A CA 1
ATOM 3725 C C . ASN A 1 496 ? -8.002 18.548 -15.914 1.00 90.62 496 ASN A C 1
ATOM 3727 O O . ASN A 1 496 ? -9.198 18.797 -16.125 1.00 90.62 496 ASN A O 1
ATOM 3731 N N . MET A 1 497 ? -7.459 18.660 -14.705 1.00 88.25 497 MET A N 1
ATOM 3732 C CA . MET A 1 497 ? -8.177 19.133 -13.524 1.00 88.25 497 MET A CA 1
ATOM 3733 C C . MET A 1 497 ? -8.533 20.625 -13.629 1.00 88.25 497 MET A C 1
ATOM 3735 O O . MET A 1 497 ? -8.097 21.354 -14.531 1.00 88.25 497 MET A O 1
ATOM 3739 N N . ASN A 1 498 ? -9.421 21.083 -12.738 1.00 80.75 498 ASN A N 1
ATOM 3740 C CA . ASN A 1 498 ? -9.818 22.491 -12.604 1.00 80.75 498 ASN A CA 1
ATOM 3741 C C . ASN A 1 498 ? -10.274 23.157 -13.921 1.00 80.75 498 ASN A C 1
ATOM 3743 O O . ASN A 1 498 ? -10.006 24.327 -14.209 1.00 80.75 498 ASN A O 1
ATOM 3747 N N . GLY A 1 499 ? -11.018 22.402 -14.738 1.00 74.50 499 GLY A N 1
ATOM 3748 C CA . GLY A 1 499 ? -11.521 22.857 -16.037 1.00 74.50 499 GLY A CA 1
ATOM 3749 C C . GLY A 1 499 ? -10.519 22.721 -17.189 1.00 74.50 499 GLY A C 1
ATOM 3750 O O . GLY A 1 499 ? -10.747 23.313 -18.249 1.00 74.50 499 GLY A O 1
ATOM 3751 N N . GLY A 1 500 ? -9.458 21.929 -17.009 1.00 77.81 500 GLY A N 1
ATOM 3752 C CA . GLY A 1 500 ? -8.401 21.675 -17.990 1.00 77.81 500 GLY A CA 1
ATOM 3753 C C . GLY A 1 500 ? -7.281 22.703 -17.939 1.00 77.81 500 GLY A C 1
ATOM 3754 O O . GLY A 1 500 ? -6.891 23.212 -18.987 1.00 77.81 500 GLY A O 1
ATOM 3755 N N . ARG A 1 501 ? -6.864 23.100 -16.732 1.00 76.56 501 ARG A N 1
ATOM 3756 C CA . ARG A 1 501 ? -5.802 24.102 -16.535 1.00 76.56 501 ARG A CA 1
ATOM 3757 C C . ARG A 1 501 ? -4.583 23.556 -15.803 1.00 76.56 501 ARG A C 1
ATOM 3759 O O . ARG A 1 501 ? -3.532 24.173 -15.923 1.00 76.56 501 ARG A O 1
ATOM 3766 N N . GLU A 1 502 ? -4.766 22.492 -15.031 1.00 90.19 502 GLU A N 1
ATOM 3767 C CA . GLU A 1 502 ? -3.779 21.933 -14.110 1.00 90.19 502 GLU A CA 1
ATOM 3768 C C . GLU A 1 502 ? -3.898 20.407 -14.142 1.00 90.19 502 GLU A C 1
ATOM 3770 O O . GLU A 1 502 ? -4.994 19.865 -14.311 1.00 90.19 502 GLU A O 1
ATOM 3775 N N . SER A 1 503 ? -2.776 19.728 -13.970 1.00 94.94 503 SER A N 1
ATOM 3776 C CA . SER A 1 503 ? -2.680 18.277 -13.839 1.00 94.94 503 SER A CA 1
ATOM 3777 C C . SER A 1 503 ? -2.784 17.829 -12.377 1.00 94.94 503 SER A C 1
ATOM 3779 O O . SER A 1 503 ? -2.620 18.624 -11.449 1.00 94.94 503 SER A O 1
ATOM 3781 N N . LEU A 1 504 ? -3.023 16.537 -12.146 1.00 97.06 504 LEU A N 1
ATOM 3782 C CA . LEU A 1 504 ? -3.108 15.971 -10.799 1.00 97.06 504 LEU A CA 1
ATOM 3783 C C . LEU A 1 504 ? -1.838 16.199 -9.979 1.00 97.06 504 LEU A C 1
ATOM 3785 O O . LEU A 1 504 ? -1.942 16.498 -8.795 1.00 97.06 504 LEU A O 1
ATOM 3789 N N . GLY A 1 505 ? -0.656 16.099 -10.586 1.00 97.44 505 GLY A N 1
ATOM 3790 C CA . GLY A 1 505 ? 0.611 16.374 -9.909 1.00 97.44 505 GLY A CA 1
ATOM 3791 C C . GLY A 1 505 ? 0.804 17.845 -9.552 1.00 97.44 505 GLY A C 1
ATOM 3792 O O . GLY A 1 505 ? 1.486 18.145 -8.577 1.00 97.44 505 GLY A O 1
ATOM 3793 N N . GLU A 1 506 ? 0.165 18.769 -10.275 1.00 95.94 506 GLU A N 1
ATOM 3794 C CA . GLU A 1 506 ? 0.166 20.192 -9.922 1.00 95.94 506 GLU A CA 1
ATOM 3795 C C . GLU A 1 506 ? -0.814 20.511 -8.789 1.00 95.94 506 GLU A C 1
ATOM 3797 O O . GLU A 1 506 ? -0.490 21.324 -7.923 1.00 95.94 506 GLU A O 1
ATOM 3802 N N . VAL A 1 507 ? -1.993 19.877 -8.786 1.00 96.31 507 VAL A N 1
ATOM 3803 C CA . VAL A 1 507 ? -3.038 20.112 -7.775 1.00 96.31 507 VAL A CA 1
ATOM 3804 C C . VAL A 1 507 ? -2.744 19.361 -6.473 1.00 96.31 507 VAL A C 1
ATOM 3806 O O . VAL A 1 507 ? -2.845 19.936 -5.397 1.00 96.31 507 VAL A O 1
ATOM 3809 N N . ASN A 1 508 ? -2.349 18.090 -6.562 1.00 98.19 508 ASN A N 1
ATOM 3810 C CA . ASN A 1 508 ? -2.154 17.183 -5.428 1.00 98.19 508 ASN A CA 1
ATOM 3811 C C . ASN A 1 508 ? -0.790 16.462 -5.496 1.00 98.19 508 ASN A C 1
ATOM 3813 O O . ASN A 1 508 ? -0.738 15.230 -5.621 1.00 98.19 508 ASN A O 1
ATOM 3817 N N . PRO A 1 509 ? 0.341 17.186 -5.403 1.00 98.62 509 PRO A N 1
ATOM 3818 C CA . PRO A 1 509 ? 1.669 16.589 -5.560 1.00 98.62 509 PRO A CA 1
ATOM 3819 C C . PRO A 1 509 ? 1.968 15.475 -4.544 1.00 98.62 509 PRO A C 1
ATOM 3821 O O . PRO A 1 509 ? 2.604 14.481 -4.895 1.00 98.62 509 PRO A O 1
ATOM 3824 N N . SER A 1 510 ? 1.485 15.572 -3.298 1.00 98.81 510 SER A N 1
ATOM 3825 C CA . SER A 1 510 ? 1.732 14.532 -2.283 1.00 98.81 510 SER A CA 1
ATOM 3826 C C . SER A 1 510 ? 0.987 13.227 -2.591 1.00 98.81 510 SER A C 1
ATOM 3828 O O . SER A 1 510 ? 1.511 12.142 -2.315 1.00 98.81 510 SER A O 1
ATOM 3830 N N . LEU A 1 511 ? -0.205 13.310 -3.193 1.00 98.81 511 LEU A N 1
ATOM 3831 C CA . LEU A 1 511 ? -0.956 12.135 -3.648 1.00 98.81 511 LEU A CA 1
ATOM 3832 C C . LEU A 1 511 ? -0.213 11.412 -4.775 1.00 98.81 511 LEU A C 1
ATOM 3834 O O . LEU A 1 511 ? -0.037 10.196 -4.712 1.00 98.81 511 LEU A O 1
ATOM 3838 N N . VAL A 1 512 ? 0.271 12.153 -5.775 1.00 98.81 512 VAL A N 1
ATOM 3839 C CA . VAL A 1 512 ? 1.000 11.576 -6.917 1.00 98.81 512 VAL A CA 1
ATOM 3840 C C . VAL A 1 512 ? 2.338 10.972 -6.487 1.00 98.81 512 VAL A C 1
ATOM 3842 O O . VAL A 1 512 ? 2.688 9.875 -6.921 1.00 98.81 512 VAL A O 1
ATOM 3845 N N . GLN A 1 513 ? 3.056 11.623 -5.568 1.00 98.81 513 GLN A N 1
ATOM 3846 C CA . GLN A 1 513 ? 4.283 11.072 -4.983 1.00 98.81 513 GLN A CA 1
ATOM 3847 C C . GLN A 1 513 ? 4.019 9.762 -4.232 1.00 98.81 513 GLN A C 1
ATOM 3849 O O . GLN A 1 513 ? 4.762 8.797 -4.411 1.00 98.81 513 GLN A O 1
ATOM 3854 N N . SER A 1 514 ? 2.935 9.697 -3.452 1.00 98.81 514 SER A N 1
ATOM 3855 C CA . SER A 1 514 ? 2.542 8.474 -2.740 1.00 98.81 514 SER A CA 1
ATOM 3856 C C . SER A 1 514 ? 2.146 7.353 -3.708 1.00 98.81 514 SER A C 1
ATOM 3858 O O . SER A 1 514 ? 2.547 6.210 -3.501 1.00 98.81 514 SER A O 1
ATOM 3860 N N . LEU A 1 515 ? 1.433 7.677 -4.795 1.00 98.75 515 LEU A N 1
ATOM 3861 C CA . LEU A 1 515 ? 1.066 6.727 -5.852 1.00 98.75 515 LEU A CA 1
ATOM 3862 C C . LEU A 1 515 ? 2.311 6.134 -6.528 1.00 98.75 515 LEU A C 1
ATOM 3864 O O . LEU A 1 515 ? 2.424 4.917 -6.668 1.00 98.75 515 LEU A O 1
ATOM 3868 N N . GLY A 1 516 ? 3.268 6.983 -6.916 1.00 98.44 516 GLY A N 1
ATOM 3869 C CA . GLY A 1 516 ? 4.524 6.543 -7.524 1.00 98.44 516 GLY A CA 1
ATOM 3870 C C . GLY A 1 516 ? 5.383 5.698 -6.578 1.00 98.44 516 GLY A C 1
ATOM 3871 O O . GLY A 1 516 ? 5.968 4.701 -6.998 1.00 98.44 516 GLY A O 1
ATOM 3872 N N . ASP A 1 517 ? 5.442 6.048 -5.291 1.00 98.06 517 ASP A N 1
ATOM 3873 C CA . ASP A 1 517 ? 6.199 5.283 -4.297 1.00 98.06 517 ASP A CA 1
ATOM 3874 C C . ASP A 1 517 ? 5.562 3.920 -3.986 1.00 98.06 517 ASP A C 1
ATOM 3876 O O . ASP A 1 517 ? 6.285 2.921 -3.919 1.00 98.06 517 ASP A O 1
ATOM 3880 N N . ALA A 1 518 ? 4.235 3.858 -3.837 1.00 97.94 518 ALA A N 1
ATOM 3881 C CA . ALA A 1 518 ? 3.504 2.622 -3.558 1.00 97.94 518 ALA A CA 1
ATOM 3882 C C . ALA A 1 518 ? 3.550 1.625 -4.727 1.00 97.94 518 ALA A C 1
ATOM 3884 O O . ALA A 1 518 ? 3.508 0.417 -4.500 1.00 97.94 518 ALA A O 1
ATOM 3885 N N . ASN A 1 519 ? 3.712 2.114 -5.961 1.00 97.44 519 ASN A N 1
ATOM 3886 C CA . ASN A 1 519 ? 3.771 1.281 -7.162 1.00 97.44 519 ASN A CA 1
ATOM 3887 C C . ASN A 1 519 ? 5.110 0.616 -7.448 1.00 97.44 519 ASN A C 1
ATOM 3889 O O . ASN A 1 519 ? 5.173 -0.273 -8.294 1.00 97.44 519 ASN A O 1
ATOM 3893 N N . LYS A 1 520 ? 6.184 1.010 -6.759 1.00 95.31 520 LYS A N 1
ATOM 3894 C CA . LYS A 1 520 ? 7.528 0.467 -7.007 1.00 95.31 520 LYS A CA 1
ATOM 3895 C C . LYS A 1 520 ? 7.581 -1.070 -7.028 1.00 95.31 520 LYS A C 1
ATOM 3897 O O . LYS A 1 520 ? 8.142 -1.593 -7.986 1.00 95.31 520 LYS A O 1
ATOM 3902 N N . PRO A 1 521 ? 6.965 -1.799 -6.073 1.00 94.81 521 PRO A N 1
ATOM 3903 C CA . PRO A 1 521 ? 6.979 -3.261 -6.088 1.00 94.81 521 PRO A CA 1
ATOM 3904 C C . PRO A 1 521 ? 6.185 -3.897 -7.236 1.00 94.81 521 PRO A C 1
ATOM 3906 O O . PRO A 1 521 ? 6.373 -5.071 -7.483 1.00 94.81 521 PRO A O 1
ATOM 3909 N N . TYR A 1 522 ? 5.293 -3.163 -7.911 1.00 96.75 522 TYR A N 1
ATOM 3910 C CA . TYR A 1 522 ? 4.344 -3.732 -8.878 1.00 96.75 522 TYR A CA 1
ATOM 3911 C C . TYR A 1 522 ? 4.688 -3.415 -10.343 1.00 96.75 522 TYR A C 1
ATOM 3913 O O . TYR A 1 522 ? 3.937 -3.761 -11.257 1.00 96.75 522 TYR A O 1
ATOM 3921 N N . ILE A 1 523 ? 5.811 -2.738 -10.619 1.00 97.12 523 ILE A N 1
ATOM 3922 C CA . ILE A 1 523 ? 6.158 -2.305 -11.987 1.00 97.12 523 ILE A CA 1
ATOM 3923 C C . ILE A 1 523 ? 6.338 -3.500 -12.934 1.00 97.12 523 ILE A C 1
ATOM 3925 O O . ILE A 1 523 ? 5.945 -3.447 -14.104 1.00 97.12 523 ILE A O 1
ATOM 3929 N N . ASP A 1 524 ? 6.929 -4.590 -12.454 1.00 95.44 524 ASP A N 1
ATOM 3930 C CA . ASP A 1 524 ? 7.086 -5.821 -13.221 1.00 95.44 524 ASP A CA 1
ATOM 3931 C C . ASP A 1 524 ? 5.764 -6.602 -13.356 1.00 95.44 524 ASP A C 1
ATOM 3933 O O . ASP A 1 524 ? 5.552 -7.251 -14.387 1.00 95.44 524 ASP A O 1
ATOM 3937 N N . ASP A 1 525 ? 4.835 -6.496 -12.400 1.00 95.62 525 ASP A N 1
ATOM 3938 C CA . ASP A 1 525 ? 3.461 -7.008 -12.522 1.00 95.62 525 ASP A CA 1
ATOM 3939 C C . ASP A 1 525 ? 2.658 -6.293 -13.612 1.00 95.62 525 ASP A C 1
ATOM 3941 O O . ASP A 1 525 ? 1.985 -6.955 -14.409 1.00 95.62 525 ASP A O 1
ATOM 3945 N N . MET A 1 526 ? 2.772 -4.961 -13.725 1.00 96.31 526 MET A N 1
ATOM 3946 C CA . MET A 1 526 ? 2.066 -4.163 -14.746 1.00 96.31 526 MET A CA 1
ATOM 3947 C C . MET A 1 526 ? 2.317 -4.692 -16.167 1.00 96.31 526 MET A C 1
ATOM 3949 O O . MET A 1 526 ? 1.413 -4.728 -17.013 1.00 96.31 526 MET A O 1
ATOM 3953 N N . VAL A 1 527 ? 3.548 -5.144 -16.428 1.00 94.00 527 VAL A N 1
ATOM 3954 C CA . VAL A 1 527 ? 3.961 -5.759 -17.701 1.00 94.00 527 VAL A CA 1
ATOM 3955 C C . VAL A 1 527 ? 3.835 -7.281 -17.715 1.00 94.00 527 VAL A C 1
ATOM 3957 O O . VAL A 1 527 ? 3.902 -7.905 -18.779 1.00 94.00 527 VAL A O 1
ATOM 3960 N N . GLY A 1 528 ? 3.555 -7.880 -16.562 1.00 91.38 528 GLY A N 1
ATOM 3961 C CA . GLY A 1 528 ? 3.270 -9.293 -16.396 1.00 91.38 528 GLY A CA 1
ATOM 3962 C C . GLY A 1 528 ? 4.495 -10.189 -16.374 1.00 91.38 528 GLY A C 1
ATOM 3963 O O . GLY A 1 528 ? 4.393 -11.316 -16.862 1.00 91.38 528 GLY A O 1
ATOM 3964 N N . ALA A 1 529 ? 5.617 -9.673 -15.873 1.00 91.75 529 ALA A N 1
ATOM 3965 C CA . ALA A 1 529 ? 6.836 -10.428 -15.620 1.00 91.75 529 ALA A CA 1
ATOM 3966 C C . ALA A 1 529 ? 6.829 -11.089 -14.227 1.00 91.75 529 ALA A C 1
ATOM 3968 O O . ALA A 1 529 ? 7.236 -12.245 -14.152 1.00 91.75 529 ALA A O 1
ATOM 3969 N N . ASN A 1 530 ? 6.340 -10.392 -13.183 1.00 90.19 530 ASN A N 1
ATOM 3970 C CA . ASN A 1 530 ? 6.253 -10.846 -11.776 1.00 90.19 530 ASN A CA 1
ATOM 3971 C C . ASN A 1 530 ? 7.489 -11.669 -11.347 1.00 90.19 530 ASN A C 1
ATOM 3973 O O . ASN A 1 530 ? 7.469 -12.898 -11.220 1.00 90.19 530 ASN A O 1
ATOM 3977 N N . LEU A 1 531 ? 8.619 -10.979 -11.237 1.00 88.00 531 LEU A N 1
ATOM 3978 C CA . LEU A 1 531 ? 9.931 -11.531 -10.931 1.00 88.00 531 LEU A CA 1
ATOM 3979 C C . LEU A 1 531 ? 10.207 -11.600 -9.426 1.00 88.00 531 LEU A C 1
ATOM 3981 O O . LEU A 1 531 ? 11.026 -12.424 -9.010 1.00 88.00 531 LEU A O 1
ATOM 3985 N N . ASP A 1 532 ? 9.562 -10.761 -8.616 1.00 84.50 532 ASP A N 1
ATOM 3986 C CA . ASP A 1 532 ? 9.767 -10.694 -7.165 1.00 84.50 532 ASP A CA 1
ATOM 3987 C C . ASP A 1 532 ? 8.720 -11.474 -6.338 1.00 84.50 532 ASP A C 1
ATOM 3989 O O . ASP A 1 532 ? 8.943 -11.738 -5.151 1.00 84.50 532 ASP A O 1
ATOM 3993 N N . GLY A 1 533 ? 7.639 -11.950 -6.968 1.00 86.19 533 GLY A N 1
ATOM 3994 C CA . GLY A 1 533 ? 6.628 -12.802 -6.345 1.00 86.19 533 GLY A CA 1
ATOM 3995 C C . GLY A 1 533 ? 5.535 -12.055 -5.577 1.00 86.19 533 GLY A C 1
ATOM 3996 O O . GLY A 1 533 ? 4.880 -12.673 -4.725 1.00 86.19 533 GLY A O 1
ATOM 3997 N N . THR A 1 534 ? 5.338 -10.765 -5.847 1.00 91.69 534 THR A N 1
ATOM 3998 C CA . THR A 1 534 ? 4.134 -10.003 -5.471 1.00 91.69 534 THR A CA 1
ATOM 3999 C C . THR A 1 534 ? 2.843 -10.721 -5.876 1.00 91.69 534 THR A C 1
ATOM 4001 O O . THR A 1 534 ? 2.807 -11.625 -6.719 1.00 91.69 534 THR A O 1
ATOM 4004 N N . GLN A 1 535 ? 1.743 -10.368 -5.207 1.00 93.31 535 GLN A N 1
ATOM 4005 C CA . GLN A 1 535 ? 0.450 -11.029 -5.384 1.00 93.31 535 GLN A CA 1
ATOM 4006 C C . GLN A 1 535 ? -0.679 -10.013 -5.496 1.00 93.31 535 GLN A C 1
ATOM 4008 O O . GLN A 1 535 ? -0.623 -8.950 -4.892 1.00 93.31 535 GLN A O 1
ATOM 4013 N N . GLY A 1 536 ? -1.743 -10.390 -6.207 1.00 94.62 536 GLY A N 1
ATOM 4014 C CA . GLY A 1 536 ? -2.977 -9.606 -6.291 1.00 94.62 536 GLY A CA 1
ATOM 4015 C C . GLY A 1 536 ? -2.950 -8.445 -7.282 1.00 94.62 536 GLY A C 1
ATOM 4016 O O . GLY A 1 536 ? -3.988 -7.829 -7.488 1.00 94.62 536 GLY A O 1
ATOM 4017 N N . PHE A 1 537 ? -1.812 -8.179 -7.922 1.00 96.38 537 PHE A N 1
ATOM 4018 C CA . PHE A 1 537 ? -1.698 -7.178 -8.976 1.00 96.38 537 PHE A CA 1
ATOM 4019 C C . PHE A 1 537 ? -1.741 -7.861 -10.351 1.00 96.38 537 PHE A C 1
ATOM 4021 O O . PHE A 1 537 ? -0.832 -8.603 -10.722 1.00 96.38 537 PHE A O 1
ATOM 4028 N N . ASP A 1 538 ? -2.823 -7.651 -11.101 1.00 93.12 538 ASP A N 1
ATOM 4029 C CA . ASP A 1 538 ? -2.960 -8.175 -12.463 1.00 93.12 538 ASP A CA 1
ATOM 4030 C C . ASP A 1 538 ? -2.224 -7.287 -13.484 1.00 93.12 538 ASP A C 1
ATOM 4032 O O . ASP A 1 538 ? -1.900 -6.130 -13.223 1.00 93.12 538 ASP A O 1
ATOM 4036 N N . LYS A 1 539 ? -1.977 -7.805 -14.697 1.00 94.00 539 LYS A N 1
ATOM 4037 C CA . LYS A 1 539 ? -1.415 -6.978 -15.779 1.00 94.00 539 LYS A CA 1
ATOM 4038 C C . LYS A 1 539 ? -2.332 -5.779 -16.031 1.00 94.00 539 LYS A C 1
ATOM 4040 O O . LYS A 1 539 ? -3.482 -5.966 -16.430 1.00 94.00 539 LYS A O 1
ATOM 4045 N N . LEU A 1 540 ? -1.782 -4.571 -15.916 1.00 95.19 540 LEU A N 1
ATOM 4046 C CA . LEU A 1 540 ? -2.546 -3.321 -16.002 1.00 95.19 540 LEU A CA 1
ATOM 4047 C C . LEU A 1 540 ? -3.229 -3.120 -17.368 1.00 95.19 540 LEU A C 1
ATOM 4049 O O . LEU A 1 540 ? -4.303 -2.527 -17.486 1.00 95.19 540 LEU A O 1
ATOM 4053 N N . ASP A 1 541 ? -2.610 -3.663 -18.415 1.00 93.38 541 ASP A N 1
ATOM 4054 C CA . ASP A 1 541 ? -3.164 -3.723 -19.761 1.00 93.38 541 ASP A CA 1
ATOM 4055 C C . ASP A 1 541 ? -3.364 -5.181 -20.185 1.00 93.38 541 ASP A C 1
ATOM 4057 O O . ASP A 1 541 ? -2.403 -5.941 -20.345 1.00 93.38 541 ASP A O 1
ATOM 4061 N N . THR A 1 542 ? -4.619 -5.544 -20.457 1.00 80.50 542 THR A N 1
ATOM 4062 C CA . THR A 1 542 ? -5.008 -6.877 -20.956 1.00 80.50 542 THR A CA 1
ATOM 4063 C C . THR A 1 542 ? -4.723 -7.076 -22.451 1.00 80.50 542 THR A C 1
ATOM 4065 O O . THR A 1 542 ? -4.757 -8.203 -22.949 1.00 80.50 542 THR A O 1
ATOM 4068 N N . GLY A 1 543 ? -4.453 -5.988 -23.182 1.00 77.69 543 GLY A N 1
ATOM 4069 C CA . GLY A 1 543 ? -4.119 -5.981 -24.606 1.00 77.69 543 GLY A CA 1
ATOM 4070 C C . GLY A 1 543 ? -2.623 -5.807 -24.888 1.00 77.69 543 GLY A C 1
ATOM 4071 O O . GLY A 1 543 ? -1.806 -5.633 -23.987 1.00 77.69 543 GLY A O 1
ATOM 4072 N N . ALA A 1 544 ? -2.269 -5.836 -26.177 1.00 73.00 544 ALA A N 1
ATOM 4073 C CA . ALA A 1 544 ? -0.899 -5.577 -26.633 1.00 73.00 544 ALA A CA 1
ATOM 4074 C C . ALA A 1 544 ? -0.491 -4.096 -26.510 1.00 73.00 544 ALA A C 1
ATOM 4076 O O . ALA A 1 544 ? 0.694 -3.790 -26.416 1.00 73.00 544 ALA A O 1
ATOM 4077 N N . ASN A 1 545 ? -1.467 -3.184 -26.509 1.00 79.38 545 ASN A N 1
ATOM 4078 C CA . ASN A 1 545 ? -1.218 -1.766 -26.277 1.00 79.38 545 ASN A CA 1
ATOM 4079 C C . ASN A 1 545 ? -1.036 -1.520 -24.775 1.00 79.38 545 ASN A C 1
ATOM 4081 O O . ASN A 1 545 ? -1.720 -2.147 -23.969 1.00 79.38 545 ASN A O 1
ATOM 4085 N N . ALA A 1 546 ? -0.152 -0.593 -24.417 1.00 88.25 546 ALA A N 1
ATOM 4086 C CA . ALA A 1 546 ? 0.102 -0.190 -23.036 1.00 88.25 546 ALA A CA 1
ATOM 4087 C C . ALA A 1 546 ? -0.705 1.070 -22.672 1.00 88.25 546 ALA A C 1
ATOM 4089 O O . ALA A 1 546 ? -0.137 2.074 -22.249 1.00 88.25 546 ALA A O 1
ATOM 4090 N N . ASN A 1 547 ? -2.012 1.064 -22.955 1.00 90.00 547 ASN A N 1
ATOM 4091 C CA . ASN A 1 547 ? -2.846 2.265 -22.892 1.00 90.00 547 ASN A CA 1
ATOM 4092 C C . ASN A 1 547 ? -3.012 2.782 -21.464 1.00 90.00 547 ASN A C 1
ATOM 4094 O O . ASN A 1 547 ? -2.872 3.983 -21.240 1.00 90.00 547 ASN A O 1
ATOM 4098 N N . ASN A 1 548 ? -3.313 1.881 -20.532 1.00 94.00 548 ASN A N 1
ATOM 4099 C CA . ASN A 1 548 ? -3.477 2.226 -19.128 1.00 94.00 548 ASN A CA 1
ATOM 4100 C C . ASN A 1 548 ? -2.114 2.525 -18.513 1.00 94.00 548 ASN A C 1
ATOM 4102 O O . ASN A 1 548 ? -1.956 3.527 -17.827 1.00 94.00 548 ASN A O 1
ATOM 4106 N N . MET A 1 549 ? -1.101 1.717 -18.831 1.00 96.62 549 MET A N 1
ATOM 4107 C CA . MET A 1 549 ? 0.239 1.910 -18.295 1.00 96.62 549 MET A CA 1
ATOM 4108 C C . MET A 1 549 ? 0.842 3.256 -18.706 1.00 96.62 549 MET A C 1
ATOM 4110 O O . MET A 1 549 ? 1.278 4.000 -17.838 1.00 96.62 549 MET A O 1
ATOM 4114 N N . ARG A 1 550 ? 0.796 3.657 -19.984 1.00 95.25 550 ARG A N 1
ATOM 4115 C CA . ARG A 1 550 ? 1.274 5.002 -20.372 1.00 95.25 550 ARG A CA 1
ATOM 4116 C C . ARG A 1 550 ? 0.463 6.127 -19.719 1.00 95.25 550 ARG A C 1
ATOM 4118 O O . ARG A 1 550 ? 1.012 7.190 -19.467 1.00 95.25 550 ARG A O 1
ATOM 4125 N N . GLY A 1 551 ? -0.833 5.904 -19.474 1.00 95.94 551 GLY A N 1
ATOM 4126 C CA . GLY A 1 551 ? -1.692 6.864 -18.788 1.00 95.94 551 GLY A CA 1
ATOM 4127 C C . GLY A 1 551 ? -1.271 7.044 -17.331 1.00 95.94 551 GLY A C 1
ATOM 4128 O O . GLY A 1 551 ? -1.116 8.172 -16.880 1.00 95.94 551 GLY A O 1
ATOM 4129 N N . LEU A 1 552 ? -1.000 5.938 -16.633 1.00 98.50 552 LEU A N 1
ATOM 4130 C CA . LEU A 1 552 ? -0.480 5.937 -15.267 1.00 98.50 552 LEU A CA 1
ATOM 4131 C C . LEU A 1 552 ? 0.877 6.644 -15.188 1.00 98.50 552 LEU A C 1
ATOM 4133 O O . LEU A 1 552 ? 1.043 7.516 -14.341 1.00 98.50 552 LEU A O 1
ATOM 4137 N N . PHE A 1 553 ? 1.812 6.320 -16.091 1.00 98.56 553 PHE A N 1
ATOM 4138 C CA . PHE A 1 553 ? 3.097 7.021 -16.165 1.00 98.56 553 PHE A CA 1
ATOM 4139 C C . PHE A 1 553 ? 2.888 8.520 -16.388 1.00 98.56 553 PHE A C 1
ATOM 4141 O O . PHE A 1 553 ? 3.406 9.305 -15.613 1.00 98.56 553 PHE A O 1
ATOM 4148 N N . ALA A 1 554 ? 2.036 8.932 -17.333 1.00 97.75 554 ALA A N 1
ATOM 4149 C CA . ALA A 1 554 ? 1.756 10.351 -17.558 1.00 97.75 554 ALA A CA 1
ATOM 4150 C C . ALA A 1 554 ? 1.173 11.066 -16.324 1.00 97.75 554 ALA A C 1
ATOM 4152 O O . ALA A 1 554 ? 1.515 12.216 -16.057 1.00 97.75 554 ALA A O 1
ATOM 4153 N N . VAL A 1 555 ? 0.290 10.401 -15.569 1.00 98.44 555 VAL A N 1
ATOM 4154 C CA . VAL A 1 555 ? -0.255 10.942 -14.314 1.00 98.44 555 VAL A CA 1
ATOM 4155 C C . VAL A 1 555 ? 0.846 11.089 -13.266 1.00 98.44 555 VAL A C 1
ATOM 4157 O O . VAL A 1 555 ? 0.923 12.132 -12.623 1.00 98.44 555 VAL A O 1
ATOM 4160 N N . ILE A 1 556 ? 1.714 10.090 -13.107 1.00 98.75 556 ILE A N 1
ATOM 4161 C CA . ILE A 1 556 ? 2.842 10.150 -12.168 1.00 98.75 556 ILE A CA 1
ATOM 4162 C C . ILE A 1 556 ? 3.848 11.233 -12.581 1.00 98.75 556 ILE A C 1
ATOM 4164 O O . ILE A 1 556 ? 4.293 12.011 -11.739 1.00 98.75 556 ILE A O 1
ATOM 4168 N N . ASP A 1 557 ? 4.137 11.336 -13.875 1.00 98.38 557 ASP A N 1
ATOM 4169 C CA . ASP A 1 557 ? 5.103 12.274 -14.447 1.00 98.38 557 ASP A CA 1
ATOM 4170 C C . ASP A 1 557 ? 4.661 13.740 -14.301 1.00 98.38 557 ASP A C 1
ATOM 4172 O O . ASP A 1 557 ? 5.488 14.650 -14.315 1.00 98.38 557 ASP A O 1
ATOM 4176 N N . SER A 1 558 ? 3.364 13.984 -14.076 1.00 97.31 558 SER A N 1
ATOM 4177 C CA . SER A 1 558 ? 2.843 15.328 -13.804 1.00 97.31 558 SER A CA 1
ATOM 4178 C C . SER A 1 558 ? 3.374 15.968 -12.508 1.00 97.31 558 SER A C 1
ATOM 4180 O O . SER A 1 558 ? 3.352 17.193 -12.391 1.00 97.31 558 SER A O 1
ATOM 4182 N N . ASP A 1 559 ? 3.920 15.182 -11.567 1.00 98.12 559 ASP A N 1
ATOM 4183 C CA . ASP A 1 559 ? 4.751 15.676 -10.459 1.00 98.12 559 ASP A CA 1
ATOM 4184 C C . ASP A 1 559 ? 6.219 15.276 -10.677 1.00 98.12 559 ASP A C 1
ATOM 4186 O O . ASP A 1 559 ? 6.574 14.103 -10.637 1.00 98.12 559 ASP A O 1
ATOM 4190 N N . LEU A 1 560 ? 7.117 16.256 -10.825 1.00 95.62 560 LEU A N 1
ATOM 4191 C CA . LEU A 1 560 ? 8.532 16.006 -11.153 1.00 95.62 560 LEU A CA 1
ATOM 4192 C C . LEU A 1 560 ? 9.301 15.191 -10.090 1.00 95.62 560 LEU A C 1
ATOM 4194 O O . LEU A 1 560 ? 10.355 14.617 -10.386 1.00 95.62 560 LEU A O 1
ATOM 4198 N N . THR A 1 561 ? 8.837 15.172 -8.835 1.00 97.06 561 THR A N 1
ATOM 4199 C CA . THR A 1 561 ? 9.468 14.366 -7.775 1.00 97.06 561 THR A CA 1
ATOM 4200 C C . THR A 1 561 ? 9.079 12.899 -7.934 1.00 97.06 561 THR A C 1
ATOM 4202 O O . THR A 1 561 ? 9.949 12.023 -7.874 1.00 97.06 561 THR A O 1
ATOM 4205 N N . ALA A 1 562 ? 7.793 12.644 -8.174 1.00 98.00 562 ALA A N 1
ATOM 4206 C CA . ALA A 1 562 ? 7.241 11.335 -8.470 1.00 98.00 562 ALA A CA 1
ATOM 4207 C C . ALA A 1 562 ? 7.794 10.793 -9.796 1.00 98.00 562 ALA A C 1
ATOM 4209 O O . ALA A 1 562 ? 8.317 9.680 -9.794 1.00 98.00 562 ALA A O 1
ATOM 4210 N N . GLU A 1 563 ? 7.809 11.607 -10.861 1.00 96.56 563 GLU A N 1
ATOM 4211 C CA . GLU A 1 563 ? 8.399 11.315 -12.178 1.00 96.56 563 GLU A CA 1
ATOM 4212 C C . GLU A 1 563 ? 9.790 10.701 -12.015 1.00 96.56 563 GLU A C 1
ATOM 4214 O O . GLU A 1 563 ? 10.048 9.572 -12.436 1.00 96.56 563 GLU A O 1
ATOM 4219 N N . LYS A 1 564 ? 10.685 11.421 -11.327 1.00 94.38 564 LYS A N 1
ATOM 4220 C CA . LYS A 1 564 ? 12.060 10.975 -11.123 1.00 94.38 564 LYS A CA 1
ATOM 4221 C C . LYS A 1 564 ? 12.109 9.674 -10.318 1.00 94.38 564 LYS A C 1
ATOM 4223 O O . LYS A 1 564 ? 12.779 8.729 -10.717 1.00 94.38 564 LYS A O 1
ATOM 4228 N N . SER A 1 565 ? 11.442 9.635 -9.164 1.00 94.25 565 SER A N 1
ATOM 4229 C CA . SER A 1 565 ? 11.480 8.496 -8.234 1.00 94.25 565 SER A CA 1
ATOM 4230 C C . SER A 1 565 ? 10.952 7.207 -8.873 1.00 94.25 565 SER A C 1
ATOM 4232 O O . SER A 1 565 ? 11.552 6.139 -8.725 1.00 94.25 565 SER A O 1
ATOM 4234 N N . PHE A 1 566 ? 9.837 7.313 -9.592 1.00 96.81 566 PHE A N 1
ATOM 4235 C CA . PHE A 1 566 ? 9.149 6.194 -10.216 1.00 96.81 566 PHE A CA 1
ATOM 4236 C C . PHE A 1 566 ? 9.870 5.719 -11.477 1.00 96.81 566 PHE A C 1
ATOM 4238 O O . PHE A 1 566 ? 10.144 4.525 -11.594 1.00 96.81 566 PHE A O 1
ATOM 4245 N N . ASN A 1 567 ? 10.278 6.625 -12.375 1.00 96.69 567 ASN A N 1
ATOM 4246 C CA . ASN A 1 567 ? 10.976 6.236 -13.603 1.00 96.69 567 ASN A CA 1
ATOM 4247 C C . ASN A 1 567 ? 12.394 5.713 -13.358 1.00 96.69 567 ASN A C 1
ATOM 4249 O O . ASN A 1 567 ? 12.828 4.808 -14.074 1.00 96.69 567 ASN A O 1
ATOM 4253 N N . ASP A 1 568 ? 13.102 6.197 -12.332 1.00 94.06 568 ASP A N 1
ATOM 4254 C CA . ASP A 1 568 ? 14.372 5.596 -11.906 1.00 94.06 568 ASP A CA 1
ATOM 4255 C C . ASP A 1 568 ? 14.155 4.114 -11.521 1.00 94.06 568 ASP A C 1
ATOM 4257 O O . ASP A 1 568 ? 14.914 3.230 -11.931 1.00 94.06 568 ASP A O 1
ATOM 4261 N N . HIS A 1 569 ? 13.077 3.810 -10.783 1.00 94.88 569 HIS A N 1
ATOM 4262 C CA . HIS A 1 569 ? 12.744 2.440 -10.377 1.00 94.88 569 HIS A CA 1
ATOM 4263 C C . HIS A 1 569 ? 12.219 1.581 -11.535 1.00 94.88 569 HIS A C 1
ATOM 4265 O O . HIS A 1 569 ? 12.587 0.410 -11.655 1.00 94.88 569 HIS A O 1
ATOM 4271 N N . ALA A 1 570 ? 11.417 2.159 -12.429 1.00 96.88 570 ALA A N 1
ATOM 4272 C CA . ALA A 1 570 ? 10.956 1.502 -13.646 1.00 96.88 570 ALA A CA 1
ATOM 4273 C C . ALA A 1 570 ? 12.130 1.125 -14.554 1.00 96.88 570 ALA A C 1
ATOM 4275 O O . ALA A 1 570 ? 12.204 0.003 -15.052 1.00 96.88 570 ALA A O 1
ATOM 4276 N N . THR A 1 571 ? 13.109 2.017 -14.690 1.00 95.69 571 THR A N 1
ATOM 4277 C CA . THR A 1 571 ? 14.327 1.761 -15.466 1.00 95.69 571 THR A CA 1
ATOM 4278 C C . THR A 1 571 ? 15.191 0.676 -14.807 1.00 95.69 571 THR A C 1
ATOM 4280 O O . THR A 1 571 ? 15.715 -0.203 -15.495 1.00 95.69 571 THR A O 1
ATOM 4283 N N . ALA A 1 572 ? 15.297 0.664 -13.472 1.00 93.88 572 ALA A N 1
ATOM 4284 C CA . ALA A 1 572 ? 15.959 -0.423 -12.746 1.00 93.88 572 ALA A CA 1
ATOM 4285 C C . ALA A 1 572 ? 15.247 -1.774 -12.960 1.00 93.88 572 ALA A C 1
ATOM 4287 O O . ALA A 1 572 ? 15.905 -2.776 -13.238 1.00 93.88 572 ALA A O 1
ATOM 4288 N N . THR A 1 573 ? 13.913 -1.787 -12.926 1.00 95.69 573 THR A N 1
ATOM 4289 C CA . THR A 1 573 ? 13.081 -2.975 -13.187 1.00 95.69 573 THR A CA 1
ATOM 4290 C C . THR A 1 573 ? 13.248 -3.475 -14.622 1.00 95.69 573 THR A C 1
ATOM 4292 O O . THR A 1 573 ? 13.447 -4.666 -14.852 1.00 95.69 573 THR A O 1
ATOM 4295 N N . TRP A 1 574 ? 13.253 -2.571 -15.605 1.00 95.38 574 TRP A N 1
ATOM 4296 C CA . TRP A 1 574 ? 13.548 -2.892 -17.002 1.00 95.38 574 TRP A CA 1
ATOM 4297 C C . TRP A 1 574 ? 14.902 -3.600 -17.144 1.00 95.38 574 TRP A C 1
ATOM 4299 O O . TRP A 1 574 ? 15.001 -4.646 -17.796 1.00 95.38 574 TRP A O 1
ATOM 4309 N N . ARG A 1 575 ? 15.943 -3.064 -16.497 1.00 92.62 575 ARG A N 1
ATOM 4310 C CA . ARG A 1 575 ? 17.294 -3.636 -16.515 1.00 92.62 575 ARG A CA 1
ATOM 4311 C C . ARG A 1 575 ? 17.299 -5.035 -15.905 1.00 92.62 575 ARG A C 1
ATOM 4313 O O . ARG A 1 575 ? 17.925 -5.938 -16.461 1.00 92.62 575 ARG A O 1
ATOM 4320 N N . ASP A 1 576 ? 16.572 -5.226 -14.811 1.00 92.94 576 ASP A N 1
ATOM 4321 C CA . ASP A 1 576 ? 16.440 -6.515 -14.137 1.00 92.94 576 ASP A CA 1
ATOM 4322 C C . ASP A 1 576 ? 15.718 -7.551 -15.010 1.00 92.94 576 ASP A C 1
ATOM 4324 O O . ASP A 1 576 ? 16.168 -8.695 -15.090 1.00 92.94 576 ASP A O 1
ATOM 4328 N N . ILE A 1 577 ? 14.675 -7.163 -15.753 1.00 94.06 577 ILE A N 1
ATOM 4329 C CA . ILE A 1 577 ? 13.997 -8.040 -16.723 1.00 94.06 577 ILE A CA 1
ATOM 4330 C C . ILE A 1 577 ? 14.975 -8.500 -17.819 1.00 94.06 577 ILE A C 1
ATOM 4332 O O . ILE A 1 577 ? 15.069 -9.698 -18.111 1.00 94.06 577 ILE A O 1
ATOM 4336 N N . VAL A 1 578 ? 15.749 -7.577 -18.406 1.00 92.00 578 VAL A N 1
ATOM 4337 C CA . VAL A 1 578 ? 16.751 -7.906 -19.440 1.00 92.00 578 VAL A CA 1
ATOM 4338 C C . VAL A 1 578 ? 17.869 -8.792 -18.871 1.00 92.00 578 VAL A C 1
ATOM 4340 O O . VAL A 1 578 ? 18.328 -9.733 -19.535 1.00 92.00 578 VAL A O 1
ATOM 4343 N N . ALA A 1 579 ? 18.283 -8.541 -17.627 1.00 90.88 579 ALA A N 1
ATOM 4344 C CA . ALA A 1 579 ? 19.280 -9.341 -16.929 1.00 90.88 579 ALA A CA 1
ATOM 4345 C C . ALA A 1 579 ? 18.791 -10.756 -16.615 1.00 90.88 579 ALA A C 1
ATOM 4347 O O . ALA A 1 579 ? 19.510 -11.720 -16.892 1.00 90.88 579 ALA A O 1
ATOM 4348 N N . ASN A 1 580 ? 17.558 -10.896 -16.131 1.00 91.31 580 ASN A N 1
ATOM 4349 C CA . ASN A 1 580 ? 16.919 -12.184 -15.878 1.00 91.31 580 ASN A CA 1
ATOM 4350 C C . ASN A 1 580 ? 16.841 -13.025 -17.158 1.00 91.31 580 ASN A C 1
ATOM 4352 O O . ASN A 1 580 ? 17.272 -14.182 -17.174 1.00 91.31 580 ASN A O 1
ATOM 4356 N N . TYR A 1 581 ? 16.374 -12.424 -18.258 1.00 91.12 581 TYR A N 1
ATOM 4357 C CA . TYR A 1 581 ? 16.314 -13.086 -19.560 1.00 91.12 581 TYR A CA 1
ATOM 4358 C C . TYR A 1 581 ? 17.691 -13.617 -19.990 1.00 91.12 581 TYR A C 1
ATOM 4360 O O . TYR A 1 581 ? 17.837 -14.787 -20.362 1.00 91.12 581 TYR A O 1
ATOM 4368 N N . SER A 1 582 ? 18.723 -12.777 -19.900 1.00 89.81 582 SER A N 1
ATOM 4369 C CA . SER A 1 582 ? 20.077 -13.114 -20.354 1.00 89.81 582 SER A CA 1
ATOM 4370 C C . SER A 1 582 ? 20.752 -14.165 -19.474 1.00 89.81 582 SER A C 1
ATOM 4372 O O . SER A 1 582 ? 21.402 -15.082 -19.987 1.00 89.81 582 SER A O 1
ATOM 4374 N N . GLN A 1 583 ? 20.545 -14.095 -18.158 1.00 89.00 583 GLN A N 1
ATOM 4375 C CA . GLN A 1 583 ? 21.001 -15.104 -17.206 1.00 89.00 583 GLN A CA 1
ATOM 4376 C C . GLN A 1 583 ? 20.346 -16.468 -17.465 1.00 89.00 583 GLN A C 1
ATOM 4378 O O . GLN A 1 583 ? 21.033 -17.495 -17.469 1.00 89.00 583 GLN A O 1
ATOM 4383 N N . ASN A 1 584 ? 19.035 -16.498 -17.721 1.00 87.56 584 ASN A N 1
ATOM 4384 C CA . ASN A 1 584 ? 18.315 -17.731 -18.042 1.00 87.56 584 ASN A CA 1
ATOM 4385 C C . ASN A 1 584 ? 18.828 -18.352 -19.347 1.00 87.56 584 ASN A C 1
ATOM 4387 O O . ASN A 1 584 ? 19.142 -19.546 -19.382 1.00 87.56 584 ASN A O 1
ATOM 4391 N N . LEU A 1 585 ? 19.026 -17.528 -20.381 1.00 87.06 585 LEU A N 1
ATOM 4392 C CA . LEU A 1 585 ? 19.609 -17.964 -21.650 1.00 87.06 585 LEU A CA 1
ATOM 4393 C C . LEU A 1 5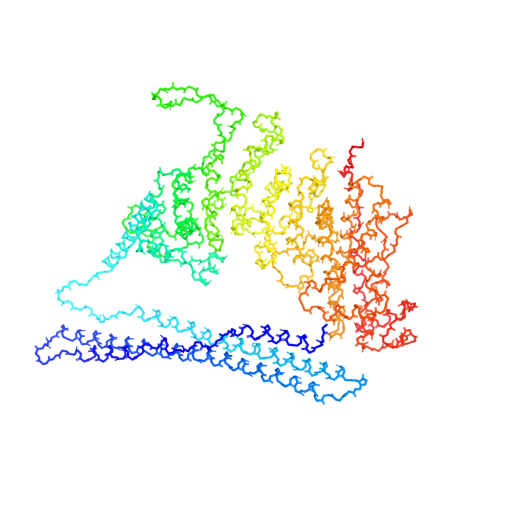85 ? 21.012 -18.569 -21.471 1.00 87.06 585 LEU A C 1
ATOM 4395 O O . LEU A 1 585 ? 21.348 -19.560 -22.121 1.00 87.06 585 LEU A O 1
ATOM 4399 N N . ALA A 1 586 ? 21.821 -18.015 -20.563 1.00 86.75 586 ALA A N 1
ATOM 4400 C CA . ALA A 1 586 ? 23.151 -18.527 -20.239 1.00 86.75 586 ALA A CA 1
ATOM 4401 C C . ALA A 1 586 ? 23.130 -19.875 -19.491 1.00 86.75 586 ALA A C 1
ATOM 4403 O O . ALA A 1 586 ? 24.010 -20.714 -19.705 1.00 86.75 586 ALA A O 1
ATOM 4404 N N . GLY A 1 587 ? 22.167 -20.073 -18.586 1.00 80.75 587 GLY A N 1
ATOM 4405 C CA . GLY A 1 587 ? 22.163 -21.186 -17.632 1.00 80.75 587 GLY A CA 1
ATOM 4406 C C . GLY A 1 587 ? 21.380 -22.432 -18.058 1.00 80.75 587 GLY A C 1
ATOM 4407 O O . GLY A 1 587 ? 21.830 -23.550 -17.794 1.00 80.75 587 GLY A O 1
ATOM 4408 N N . SER A 1 588 ? 20.205 -22.270 -18.671 1.00 65.38 588 SER A N 1
ATOM 4409 C CA . SER A 1 588 ? 19.212 -23.350 -18.827 1.00 65.38 588 SER A CA 1
ATOM 4410 C C . SER A 1 588 ? 18.733 -23.592 -20.266 1.00 65.38 588 SER A C 1
ATOM 4412 O O . SER A 1 588 ? 18.105 -24.624 -20.515 1.00 65.38 588 SER A O 1
ATOM 4414 N N . GLY A 1 589 ? 19.076 -22.723 -21.223 1.00 67.62 589 GLY A N 1
ATOM 4415 C CA . GLY A 1 589 ? 18.603 -22.791 -22.613 1.00 67.62 589 GLY A CA 1
ATOM 4416 C C . GLY A 1 589 ? 17.517 -21.750 -22.902 1.00 67.62 589 GLY A C 1
ATOM 4417 O O . GLY A 1 589 ? 17.588 -20.657 -22.364 1.00 67.62 589 GLY A O 1
ATOM 4418 N N . ILE A 1 590 ? 16.547 -22.057 -23.777 1.00 70.62 590 ILE A N 1
ATOM 4419 C CA . ILE A 1 590 ? 15.568 -21.086 -24.317 1.00 70.62 590 ILE A CA 1
ATOM 4420 C C . ILE A 1 590 ? 14.768 -20.407 -23.177 1.00 70.62 590 ILE A C 1
ATOM 4422 O O . ILE A 1 590 ? 13.966 -21.095 -22.540 1.00 70.62 590 ILE A O 1
ATOM 4426 N N . PRO A 1 591 ? 14.971 -19.101 -22.920 1.00 70.50 591 PRO A N 1
ATOM 4427 C CA . PRO A 1 591 ? 14.236 -18.334 -21.913 1.00 70.50 591 PRO A CA 1
ATOM 4428 C C . PRO A 1 591 ? 12.800 -18.033 -22.367 1.00 70.50 591 PRO A C 1
ATOM 4430 O O . PRO A 1 591 ? 12.445 -18.250 -23.528 1.00 70.50 591 PRO A O 1
ATOM 4433 N N . ASP A 1 592 ? 11.990 -17.508 -21.450 1.00 74.69 592 ASP A N 1
ATOM 4434 C CA . ASP A 1 592 ? 10.662 -16.986 -21.766 1.00 74.69 592 ASP A CA 1
ATOM 4435 C C . ASP A 1 592 ? 10.775 -15.691 -22.589 1.00 74.69 592 ASP A C 1
ATOM 4437 O O . ASP A 1 592 ? 11.408 -14.725 -22.155 1.00 74.69 592 ASP A O 1
ATOM 4441 N N . GLY A 1 593 ? 10.196 -15.687 -23.792 1.00 77.06 593 GLY A N 1
ATOM 4442 C CA . GLY A 1 593 ? 10.157 -14.509 -24.661 1.00 77.06 593 GLY A CA 1
ATOM 4443 C C . GLY A 1 593 ? 9.300 -13.380 -24.085 1.00 77.06 593 GLY A C 1
ATOM 4444 O O . GLY A 1 593 ? 9.615 -12.204 -24.292 1.00 77.06 593 GLY A O 1
ATOM 4445 N N . ASP A 1 594 ? 8.327 -13.724 -23.232 1.00 87.31 594 ASP A N 1
ATOM 4446 C CA . ASP A 1 594 ? 7.425 -12.764 -22.597 1.00 87.31 594 ASP A CA 1
ATOM 4447 C C . ASP A 1 594 ? 8.182 -11.743 -21.728 1.00 87.31 594 ASP A C 1
ATOM 4449 O O . ASP A 1 594 ? 7.724 -10.611 -21.582 1.00 87.31 594 ASP A O 1
ATOM 4453 N N . LEU A 1 595 ? 9.379 -12.075 -21.222 1.00 90.00 595 LEU A N 1
ATOM 4454 C CA . LEU A 1 595 ? 10.244 -11.122 -20.510 1.00 90.00 595 LEU A CA 1
ATOM 4455 C C . LEU A 1 595 ? 10.736 -9.995 -21.425 1.00 90.00 595 LEU A C 1
ATOM 4457 O O . LEU A 1 595 ? 10.754 -8.829 -21.042 1.00 90.00 595 LEU A O 1
ATOM 4461 N N . LEU A 1 596 ? 11.115 -10.315 -22.661 1.00 90.50 596 LEU A N 1
ATOM 4462 C CA . LEU A 1 596 ? 11.525 -9.295 -23.621 1.00 90.50 596 LEU A CA 1
ATOM 4463 C C . LEU A 1 596 ? 10.326 -8.483 -24.113 1.00 90.50 596 LEU A C 1
ATOM 4465 O O . LEU A 1 596 ? 10.445 -7.268 -24.265 1.00 90.50 596 LEU A O 1
ATOM 4469 N N . ALA A 1 597 ? 9.159 -9.107 -24.285 1.00 91.56 597 ALA A N 1
ATOM 4470 C CA . ALA A 1 597 ? 7.922 -8.367 -24.520 1.00 91.56 597 ALA A CA 1
ATOM 4471 C C . ALA A 1 597 ? 7.621 -7.391 -23.365 1.00 91.56 597 ALA A C 1
ATOM 4473 O O . ALA A 1 597 ? 7.313 -6.226 -23.610 1.00 91.56 597 ALA A O 1
ATOM 4474 N N . ALA A 1 598 ? 7.770 -7.834 -22.114 1.00 93.81 598 ALA A N 1
ATOM 4475 C CA . ALA A 1 598 ? 7.569 -7.020 -20.920 1.00 93.81 598 ALA A CA 1
ATOM 4476 C C . ALA A 1 598 ? 8.536 -5.828 -20.860 1.00 93.81 598 ALA A C 1
ATOM 4478 O O . ALA A 1 598 ? 8.096 -4.696 -20.663 1.00 93.81 598 ALA A O 1
ATOM 4479 N N . ALA A 1 599 ? 9.829 -6.048 -21.124 1.00 94.00 599 ALA A N 1
ATOM 4480 C CA . ALA A 1 599 ? 10.816 -4.971 -21.192 1.00 94.00 599 ALA A CA 1
ATOM 4481 C C . ALA A 1 599 ? 10.481 -3.951 -22.295 1.00 94.00 599 ALA A C 1
ATOM 4483 O O . ALA A 1 599 ? 10.546 -2.750 -22.051 1.00 94.00 599 ALA A O 1
ATOM 4484 N N . GLY A 1 600 ? 10.082 -4.404 -23.490 1.00 93.44 600 GLY A N 1
ATOM 4485 C CA . GLY A 1 600 ? 9.687 -3.508 -24.584 1.00 93.44 600 GLY A CA 1
ATOM 4486 C C . GLY A 1 600 ? 8.423 -2.715 -24.256 1.00 93.44 600 GLY A C 1
ATOM 4487 O O . GLY A 1 600 ? 8.349 -1.516 -24.536 1.00 93.44 600 GLY A O 1
ATOM 4488 N N . LYS A 1 601 ? 7.454 -3.365 -23.599 1.00 95.00 601 LYS A N 1
ATOM 4489 C CA . LYS A 1 601 ? 6.215 -2.735 -23.138 1.00 95.00 601 LYS A CA 1
ATOM 4490 C C . LYS A 1 601 ? 6.491 -1.640 -22.107 1.00 95.00 601 LYS A C 1
ATOM 4492 O O . LYS A 1 601 ? 5.965 -0.543 -22.279 1.00 95.00 601 LYS A O 1
ATOM 4497 N N . LEU A 1 602 ? 7.333 -1.927 -21.108 1.00 96.38 602 LEU A N 1
ATOM 4498 C CA . LEU A 1 602 ? 7.748 -0.991 -20.058 1.00 96.38 602 LEU A CA 1
ATOM 4499 C C . LEU A 1 602 ? 8.452 0.232 -20.653 1.00 96.38 602 LEU A C 1
ATOM 4501 O O . LEU A 1 602 ? 8.030 1.354 -20.392 1.00 96.38 602 LEU A O 1
ATOM 4505 N N . THR A 1 603 ? 9.439 0.027 -21.536 1.00 94.44 603 THR A N 1
ATOM 4506 C CA . THR A 1 603 ? 10.133 1.136 -22.215 1.00 94.44 603 THR A CA 1
ATOM 4507 C C . THR A 1 603 ? 9.157 2.012 -23.002 1.00 94.44 603 THR A C 1
ATOM 4509 O O . THR A 1 603 ? 9.221 3.234 -22.924 1.00 94.44 603 THR A O 1
ATOM 4512 N N . GLY A 1 604 ? 8.229 1.406 -23.750 1.00 94.62 604 GLY A N 1
ATOM 4513 C CA . GLY A 1 604 ? 7.244 2.166 -24.517 1.00 94.62 604 GLY A CA 1
ATOM 4514 C C . GLY A 1 604 ? 6.235 2.916 -23.641 1.00 94.62 604 GLY A C 1
ATOM 4515 O O . GLY A 1 604 ? 5.799 3.998 -24.020 1.00 94.62 604 GLY A O 1
ATOM 4516 N N . ALA A 1 605 ? 5.871 2.374 -22.475 1.00 96.25 605 ALA A N 1
ATOM 4517 C CA . ALA A 1 605 ? 4.989 3.050 -21.526 1.00 96.25 605 ALA A CA 1
ATOM 4518 C C . ALA A 1 605 ? 5.674 4.254 -20.859 1.00 96.25 605 ALA A C 1
ATOM 4520 O O . ALA A 1 605 ? 5.068 5.320 -20.826 1.00 96.25 605 ALA A O 1
ATOM 4521 N N . GLN A 1 606 ? 6.932 4.105 -20.421 1.00 95.94 606 GLN A N 1
ATOM 4522 C CA . GLN A 1 606 ? 7.758 5.197 -19.882 1.00 95.94 606 GLN A CA 1
ATOM 4523 C C . GLN A 1 606 ? 7.899 6.346 -20.886 1.00 95.94 606 GLN A C 1
ATOM 4525 O O . GLN A 1 606 ? 7.626 7.500 -20.576 1.00 95.94 606 GLN A O 1
ATOM 4530 N N . ASP A 1 607 ? 8.262 6.009 -22.126 1.00 94.69 607 ASP A N 1
ATOM 4531 C CA . ASP A 1 607 ? 8.386 6.972 -23.218 1.00 94.69 607 ASP A CA 1
ATOM 4532 C C . ASP A 1 607 ? 7.096 7.759 -23.453 1.00 94.69 607 ASP A C 1
ATOM 4534 O O . ASP A 1 607 ? 7.119 8.976 -23.638 1.00 94.69 607 ASP A O 1
ATOM 4538 N N . MET A 1 608 ? 5.970 7.046 -23.512 1.00 95.25 608 MET A N 1
ATOM 4539 C CA . MET A 1 608 ? 4.685 7.662 -23.805 1.00 95.25 608 MET A CA 1
ATOM 4540 C C . MET A 1 608 ? 4.140 8.451 -22.622 1.00 95.25 608 MET A C 1
ATOM 4542 O O . MET A 1 608 ? 3.480 9.454 -22.869 1.00 95.25 608 MET A O 1
ATOM 4546 N N . GLY A 1 609 ? 4.408 8.034 -21.383 1.00 96.06 609 GLY A N 1
ATOM 4547 C CA . GLY A 1 609 ? 4.055 8.787 -20.182 1.00 96.06 609 GLY A CA 1
ATOM 4548 C C . GLY A 1 609 ? 4.672 10.180 -20.200 1.00 96.06 609 GLY A C 1
ATOM 4549 O O . GLY A 1 609 ? 3.948 11.175 -20.230 1.00 96.06 609 GLY A O 1
ATOM 4550 N N . GLU A 1 610 ? 5.993 10.236 -20.362 1.00 96.62 610 GLU A N 1
ATOM 4551 C CA . GLU A 1 610 ? 6.731 11.496 -20.429 1.00 96.62 610 GLU A CA 1
ATOM 4552 C C . GLU A 1 610 ? 6.357 12.300 -21.680 1.00 96.62 610 GLU A C 1
ATOM 4554 O O . GLU A 1 610 ? 6.132 13.504 -21.608 1.00 96.62 610 GLU A O 1
ATOM 4559 N N . TYR A 1 611 ? 6.196 11.659 -22.843 1.00 95.50 611 TYR A N 1
ATOM 4560 C CA . TYR A 1 611 ? 5.705 12.347 -24.043 1.00 95.50 611 TYR A CA 1
ATOM 4561 C C . TYR A 1 611 ? 4.341 13.020 -23.804 1.00 95.50 611 TYR A C 1
ATOM 4563 O O . TYR A 1 611 ? 4.143 14.173 -24.192 1.00 95.50 611 TYR A O 1
ATOM 4571 N N . ILE A 1 612 ? 3.402 12.316 -23.163 1.00 94.50 612 ILE A N 1
ATOM 4572 C CA . ILE A 1 612 ? 2.068 12.827 -22.826 1.00 94.50 612 ILE A CA 1
ATOM 4573 C C . ILE A 1 612 ? 2.175 13.983 -21.827 1.00 94.50 612 ILE A C 1
ATOM 4575 O O . ILE A 1 612 ? 1.563 15.024 -22.064 1.00 94.50 612 ILE A O 1
ATOM 4579 N N . HIS A 1 613 ? 2.975 13.842 -20.767 1.00 94.31 613 HIS A N 1
ATOM 4580 C CA . HIS A 1 613 ? 3.235 14.912 -19.801 1.00 94.31 613 HIS A CA 1
ATOM 4581 C C . HIS A 1 613 ? 3.784 16.172 -20.493 1.00 94.31 613 HIS A C 1
ATOM 4583 O O . HIS A 1 613 ? 3.314 17.286 -20.273 1.00 94.31 613 HIS A O 1
ATOM 4589 N N . GLN A 1 614 ? 4.722 16.017 -21.422 1.00 94.12 614 GLN A N 1
ATOM 4590 C CA . GLN A 1 614 ? 5.317 17.147 -22.132 1.00 94.12 614 GLN A CA 1
ATOM 4591 C C . GLN A 1 614 ? 4.345 17.835 -23.103 1.00 94.12 614 GLN A C 1
ATOM 4593 O O . GLN A 1 614 ? 4.406 19.057 -23.277 1.00 94.12 614 GLN A O 1
ATOM 4598 N N . LEU A 1 615 ? 3.425 17.082 -23.715 1.00 91.38 615 LEU A N 1
ATOM 4599 C CA . LEU A 1 615 ? 2.306 17.665 -24.460 1.00 91.38 615 LEU A CA 1
ATOM 4600 C C . LEU A 1 615 ? 1.364 18.454 -23.546 1.00 91.38 615 LEU A C 1
ATOM 4602 O O . LEU A 1 615 ? 0.926 19.540 -23.926 1.00 91.38 615 LEU A O 1
ATOM 4606 N N . ASP A 1 616 ? 1.081 17.927 -22.357 1.00 89.56 616 ASP A N 1
ATOM 4607 C CA . ASP A 1 616 ? 0.256 18.581 -21.340 1.00 89.56 616 ASP A CA 1
ATOM 4608 C C . ASP A 1 616 ? 0.878 19.912 -20.885 1.00 89.56 616 ASP A C 1
ATOM 4610 O O . ASP A 1 616 ? 0.207 20.939 -20.855 1.00 89.56 616 ASP A O 1
ATOM 4614 N N . MET A 1 617 ? 2.207 19.968 -20.751 1.00 89.12 617 MET A N 1
ATOM 4615 C CA . MET A 1 617 ? 2.961 21.213 -20.530 1.00 89.12 617 MET A CA 1
ATOM 4616 C C . MET A 1 617 ? 2.955 22.194 -21.725 1.00 89.12 617 MET A C 1
ATOM 4618 O O . MET A 1 617 ? 3.553 23.274 -21.657 1.00 89.12 617 MET A O 1
ATOM 4622 N N . GLY A 1 618 ? 2.317 21.845 -22.845 1.00 88.62 618 GLY A N 1
ATOM 4623 C CA . GLY A 1 618 ? 2.179 22.697 -24.027 1.00 88.62 618 GLY A CA 1
ATOM 4624 C C . GLY A 1 618 ? 3.339 22.653 -25.017 1.00 88.62 618 GLY A C 1
ATOM 4625 O O . GLY A 1 618 ? 3.430 23.537 -25.878 1.00 88.62 618 GLY A O 1
ATOM 4626 N N . LYS A 1 619 ? 4.221 21.648 -24.942 1.00 90.81 619 LYS A N 1
ATOM 4627 C CA . LYS A 1 619 ? 5.247 21.433 -25.973 1.00 90.81 619 LYS A CA 1
ATOM 4628 C C . LYS A 1 619 ? 4.617 20.932 -27.276 1.00 90.81 619 LYS A C 1
ATOM 4630 O O . LYS A 1 619 ? 3.573 20.284 -27.292 1.00 90.81 619 LYS A O 1
ATOM 4635 N N . SER A 1 620 ? 5.264 21.232 -28.402 1.00 89.94 620 SER A N 1
ATOM 4636 C CA . SER A 1 620 ? 4.901 20.606 -29.681 1.00 89.94 620 SER A CA 1
ATOM 4637 C C . SER A 1 620 ? 5.260 19.117 -29.694 1.00 89.94 620 SER A C 1
ATOM 4639 O O . SER A 1 620 ? 6.153 18.703 -28.962 1.00 89.94 620 SER A O 1
ATOM 4641 N N . GLU A 1 621 ? 4.641 18.323 -30.576 1.00 89.06 621 GLU A N 1
ATOM 4642 C CA . GLU A 1 621 ? 4.913 16.875 -30.696 1.00 89.06 621 GLU A CA 1
ATOM 4643 C C . GLU A 1 621 ? 6.417 16.566 -30.778 1.00 89.06 621 GLU A C 1
ATOM 4645 O O . GLU A 1 621 ? 6.930 15.757 -30.018 1.00 89.06 621 GLU A O 1
ATOM 4650 N N . TYR A 1 622 ? 7.166 17.276 -31.630 1.00 92.00 622 TYR A N 1
ATOM 4651 C CA . TYR A 1 622 ? 8.613 17.066 -31.745 1.00 92.00 622 TYR A CA 1
ATOM 4652 C C . TYR A 1 622 ? 9.385 17.430 -30.465 1.00 92.00 622 TYR A C 1
ATOM 4654 O O . TYR A 1 622 ? 10.351 16.752 -30.116 1.00 92.00 622 TYR A O 1
ATOM 4662 N N . GLU A 1 623 ? 9.005 18.513 -29.786 1.00 93.75 623 GLU A N 1
ATOM 4663 C CA . GLU A 1 623 ? 9.654 18.927 -28.538 1.00 93.75 623 GLU A CA 1
ATOM 4664 C C . GLU A 1 623 ? 9.358 17.942 -27.403 1.00 93.75 623 GLU A C 1
ATOM 4666 O O . GLU A 1 623 ? 10.268 17.630 -26.640 1.00 93.75 623 GLU A O 1
ATOM 4671 N N . ALA A 1 624 ? 8.134 17.413 -27.335 1.00 93.31 624 ALA A N 1
ATOM 4672 C CA . ALA A 1 624 ? 7.749 16.366 -26.396 1.00 93.31 624 ALA A CA 1
ATOM 4673 C C . ALA A 1 624 ? 8.543 15.074 -26.641 1.00 93.31 624 ALA A C 1
ATOM 4675 O O . ALA A 1 624 ? 9.148 14.546 -25.711 1.00 93.31 624 ALA A O 1
ATOM 4676 N N . SER A 1 625 ? 8.656 14.620 -27.897 1.00 94.25 625 SER A N 1
ATOM 4677 C CA . SER A 1 625 ? 9.490 13.459 -28.249 1.00 94.25 625 SER A CA 1
ATOM 4678 C C . SER A 1 625 ? 10.954 13.658 -27.856 1.00 94.25 625 SER A C 1
ATOM 4680 O O . SER A 1 625 ? 11.612 12.738 -27.371 1.00 94.25 625 SER A O 1
ATOM 4682 N N . LEU A 1 626 ? 11.495 14.854 -28.112 1.00 95.38 626 LEU A N 1
ATOM 4683 C CA . LEU A 1 626 ? 12.884 15.177 -27.800 1.00 95.38 626 LEU A CA 1
ATOM 4684 C C . LEU A 1 626 ? 13.138 15.186 -26.289 1.00 95.38 626 LEU A C 1
ATOM 4686 O O . LEU A 1 626 ? 14.192 14.721 -25.860 1.00 95.38 626 LEU A O 1
ATOM 4690 N N . GLU A 1 627 ? 12.197 15.698 -25.500 1.00 95.62 627 GLU A N 1
ATOM 4691 C CA . GLU A 1 627 ? 12.304 15.694 -24.043 1.00 95.62 627 GLU A CA 1
ATOM 4692 C C . GLU A 1 627 ? 12.227 14.277 -23.473 1.00 95.62 627 GLU A C 1
ATOM 4694 O O . GLU A 1 627 ? 13.125 13.895 -22.730 1.00 95.62 627 GLU A O 1
ATOM 4699 N N . ALA A 1 628 ? 11.259 13.463 -23.910 1.00 95.00 628 ALA A N 1
ATOM 4700 C CA . ALA A 1 628 ? 11.171 12.057 -23.510 1.00 95.00 628 ALA A CA 1
ATOM 4701 C C . ALA A 1 628 ? 12.470 11.292 -23.821 1.00 95.00 628 ALA A C 1
ATOM 4703 O O . ALA A 1 628 ? 12.975 10.517 -23.006 1.00 95.00 628 ALA A O 1
ATOM 4704 N N . TRP A 1 629 ? 13.092 11.574 -24.974 1.00 95.00 629 TRP A N 1
ATOM 4705 C CA . TRP A 1 629 ? 14.410 11.025 -25.300 1.00 95.00 629 TRP A CA 1
ATOM 4706 C C . TRP A 1 629 ? 15.515 11.496 -24.335 1.00 95.00 629 TRP A C 1
ATOM 4708 O O . TRP A 1 629 ? 16.331 10.668 -23.927 1.00 95.00 629 TRP A O 1
ATOM 4718 N N . ASN A 1 630 ? 15.551 12.782 -23.956 1.00 95.50 630 ASN A N 1
ATOM 4719 C CA . ASN A 1 630 ? 16.530 13.303 -22.990 1.00 95.50 630 ASN A CA 1
ATOM 4720 C C . ASN A 1 630 ? 16.353 12.645 -21.612 1.00 95.50 630 ASN A C 1
ATOM 4722 O O . ASN A 1 630 ? 17.332 12.167 -21.036 1.00 95.50 630 ASN A O 1
ATOM 4726 N N . LYS A 1 631 ? 15.110 12.573 -21.121 1.00 94.44 631 LYS A N 1
ATOM 4727 C CA . LYS A 1 631 ? 14.746 12.020 -19.810 1.00 94.44 631 LYS A CA 1
ATOM 4728 C C . LYS A 1 631 ? 15.151 10.568 -19.640 1.00 94.44 631 LYS A C 1
ATOM 4730 O O . LYS A 1 631 ? 15.745 10.232 -18.624 1.00 94.44 631 LYS A O 1
ATOM 4735 N N . ARG A 1 632 ? 14.985 9.726 -20.664 1.00 90.88 632 ARG A N 1
ATOM 4736 C CA . ARG A 1 632 ? 15.530 8.356 -20.640 1.00 90.88 632 ARG A CA 1
ATOM 4737 C C . ARG A 1 632 ? 17.022 8.303 -20.339 1.00 90.88 632 ARG A C 1
ATOM 4739 O O . ARG A 1 632 ? 17.472 7.421 -19.613 1.00 90.88 632 ARG A O 1
ATOM 4746 N N . GLY A 1 633 ? 17.794 9.213 -20.934 1.00 90.94 633 GLY A N 1
ATOM 4747 C CA . GLY A 1 633 ? 19.224 9.316 -20.662 1.00 90.94 633 GLY A CA 1
ATOM 4748 C C . GLY A 1 633 ? 19.486 9.630 -19.192 1.00 90.94 633 GLY A C 1
ATOM 4749 O O . GLY A 1 633 ? 20.343 8.998 -18.581 1.00 90.94 633 GLY A O 1
ATOM 4750 N N . GLU A 1 634 ? 18.707 10.549 -18.623 1.00 92.38 634 GLU A N 1
ATOM 4751 C CA . GLU A 1 634 ? 18.789 10.945 -17.215 1.00 92.38 634 GLU A CA 1
ATOM 4752 C C . GLU A 1 634 ? 18.371 9.820 -16.255 1.00 92.38 634 GLU A C 1
ATOM 4754 O O . GLU A 1 634 ? 19.111 9.546 -15.309 1.00 92.38 634 GLU A O 1
ATOM 4759 N N . TRP A 1 635 ? 17.249 9.138 -16.510 1.00 92.00 635 TRP A N 1
ATOM 4760 C CA . TRP A 1 635 ? 16.778 8.004 -15.701 1.00 92.00 635 TRP A CA 1
ATOM 4761 C C . TRP A 1 635 ? 17.729 6.812 -15.759 1.00 92.00 635 TRP A C 1
ATOM 4763 O O . TRP A 1 635 ? 17.871 6.085 -14.786 1.00 92.00 635 TRP A O 1
ATOM 4773 N N . TYR A 1 636 ? 18.405 6.593 -16.889 1.00 90.44 636 TYR A N 1
ATOM 4774 C CA . TYR A 1 636 ? 19.433 5.562 -16.956 1.00 90.44 636 TYR A CA 1
ATOM 4775 C C . TYR A 1 636 ? 20.700 5.988 -16.203 1.00 90.44 636 TYR A C 1
ATOM 4777 O O . TYR A 1 636 ? 21.281 5.203 -15.459 1.00 90.44 636 TYR A O 1
ATOM 4785 N N . ASP A 1 637 ? 21.136 7.241 -16.356 1.00 88.69 637 ASP A N 1
ATOM 4786 C CA . ASP A 1 637 ? 22.333 7.753 -15.677 1.00 88.69 637 ASP A CA 1
ATOM 4787 C C . ASP A 1 637 ? 22.178 7.823 -14.149 1.00 88.69 637 ASP A C 1
ATOM 4789 O O . ASP A 1 637 ? 23.170 7.721 -13.419 1.00 88.69 637 ASP A O 1
ATOM 4793 N N . SER A 1 638 ? 20.950 7.958 -13.643 1.00 86.06 638 SER A N 1
ATOM 4794 C CA . SER A 1 638 ? 20.648 7.932 -12.207 1.00 86.06 638 SER A CA 1
ATOM 4795 C C . SER A 1 638 ? 20.809 6.538 -11.580 1.00 86.06 638 SER A C 1
ATOM 4797 O O . SER A 1 638 ? 20.978 6.425 -10.362 1.00 86.06 638 SER A O 1
ATOM 4799 N N . LEU A 1 639 ? 20.833 5.476 -12.396 1.00 80.50 639 LEU A N 1
ATOM 4800 C CA . LEU A 1 639 ? 20.901 4.093 -11.932 1.00 80.50 639 LEU A CA 1
ATOM 4801 C C . LEU A 1 639 ? 22.214 3.722 -11.247 1.00 80.50 639 LEU A C 1
ATOM 4803 O O . LEU A 1 639 ? 22.247 2.722 -10.536 1.00 80.50 639 LEU A O 1
ATOM 4807 N N . HIS A 1 640 ? 23.298 4.475 -11.450 1.00 65.88 640 HIS A N 1
ATOM 4808 C CA . HIS A 1 640 ? 24.602 4.145 -10.861 1.00 65.88 640 HIS A CA 1
ATOM 4809 C C . HIS A 1 640 ? 24.579 4.078 -9.320 1.00 65.88 640 HIS A C 1
ATOM 4811 O O . HIS A 1 640 ? 25.446 3.432 -8.729 1.00 65.88 640 HIS A O 1
ATOM 4817 N N . ASP A 1 641 ? 23.584 4.703 -8.679 1.00 60.88 641 ASP A N 1
ATOM 4818 C CA . ASP A 1 641 ? 23.363 4.662 -7.229 1.00 60.88 641 ASP A CA 1
ATOM 4819 C C . ASP A 1 641 ? 22.263 3.659 -6.802 1.00 60.88 641 ASP A C 1
ATOM 4821 O O . ASP A 1 641 ? 22.022 3.478 -5.604 1.00 60.88 641 ASP A O 1
ATOM 4825 N N . ILE A 1 642 ? 21.606 2.985 -7.756 1.00 69.88 642 ILE A N 1
ATOM 4826 C CA . ILE A 1 642 ? 20.463 2.084 -7.548 1.00 69.88 642 ILE A CA 1
ATOM 4827 C C . ILE A 1 642 ? 20.874 0.649 -7.910 1.00 69.88 642 ILE A C 1
ATOM 4829 O O . ILE A 1 642 ? 21.134 0.328 -9.071 1.00 69.88 642 ILE A O 1
ATOM 4833 N N . GLY A 1 643 ? 20.905 -0.233 -6.903 1.00 73.00 643 GLY A N 1
ATOM 4834 C CA . GLY A 1 643 ? 21.098 -1.675 -7.114 1.00 73.00 643 GLY A CA 1
ATOM 4835 C C . GLY A 1 643 ? 19.972 -2.312 -7.942 1.00 73.00 643 GLY A C 1
ATOM 4836 O O . GLY A 1 643 ? 19.083 -1.627 -8.440 1.00 73.00 643 GLY A O 1
ATOM 4837 N N . ALA A 1 644 ? 19.986 -3.633 -8.095 1.00 77.19 644 ALA A N 1
ATOM 4838 C CA . ALA A 1 644 ? 18.846 -4.355 -8.657 1.00 77.19 644 ALA A CA 1
ATOM 4839 C C . ALA A 1 644 ? 17.579 -4.031 -7.842 1.00 77.19 644 ALA A C 1
ATOM 4841 O O . ALA A 1 644 ? 17.604 -4.078 -6.608 1.00 77.19 644 ALA A O 1
ATOM 4842 N N . ALA A 1 645 ? 16.498 -3.678 -8.536 1.00 78.38 645 ALA A N 1
ATOM 4843 C CA . ALA A 1 645 ? 15.178 -3.480 -7.948 1.00 78.38 645 ALA A CA 1
ATOM 4844 C C . ALA A 1 645 ? 14.588 -4.822 -7.489 1.00 78.38 645 ALA A C 1
ATOM 4846 O O . ALA A 1 645 ? 13.993 -4.911 -6.417 1.00 78.38 645 ALA A O 1
ATOM 4847 N N . ILE A 1 646 ? 14.846 -5.881 -8.255 1.00 80.50 646 ILE A N 1
ATOM 4848 C CA . ILE A 1 646 ? 14.357 -7.234 -8.023 1.00 80.50 646 ILE A CA 1
ATOM 4849 C C . ILE A 1 646 ? 15.387 -8.057 -7.222 1.00 80.50 646 ILE A C 1
ATOM 4851 O O . ILE A 1 646 ? 16.544 -8.225 -7.644 1.00 80.50 646 ILE A O 1
ATOM 4855 N N . PRO A 1 647 ? 14.991 -8.643 -6.074 1.00 78.56 647 PRO A N 1
ATOM 4856 C CA . PRO A 1 647 ? 15.873 -9.481 -5.270 1.00 78.56 647 PRO A CA 1
ATOM 4857 C C . PRO A 1 647 ? 16.465 -10.668 -6.046 1.00 78.56 647 PRO A C 1
ATOM 4859 O O . PRO A 1 647 ? 15.762 -11.466 -6.656 1.00 78.56 647 PRO A O 1
ATOM 4862 N N . GLY A 1 648 ? 17.787 -10.846 -5.949 1.00 80.06 648 GLY A N 1
ATOM 4863 C CA . GLY A 1 648 ? 18.493 -11.995 -6.531 1.00 80.06 648 GLY A CA 1
ATOM 4864 C C . GLY A 1 648 ? 19.058 -11.783 -7.938 1.00 80.06 648 GLY A C 1
ATOM 4865 O O . GLY A 1 648 ? 19.746 -12.677 -8.430 1.00 80.06 648 GLY A O 1
ATOM 4866 N N . LEU A 1 649 ? 18.852 -10.611 -8.551 1.00 83.50 649 LEU A N 1
ATOM 4867 C CA . LEU A 1 649 ? 19.365 -10.296 -9.892 1.00 83.50 649 LEU A CA 1
ATOM 4868 C C . LEU A 1 649 ? 20.634 -9.433 -9.919 1.00 83.50 649 LEU A C 1
ATOM 4870 O O . LEU A 1 649 ? 21.217 -9.255 -10.987 1.00 83.50 649 LEU A O 1
ATOM 4874 N N . GLN A 1 650 ? 21.132 -8.988 -8.760 1.00 85.44 650 GLN A N 1
ATOM 4875 C CA . GLN A 1 650 ? 22.324 -8.131 -8.678 1.00 85.44 650 GLN A CA 1
ATOM 4876 C C . GLN A 1 650 ? 23.544 -8.721 -9.400 1.00 85.44 650 GLN A C 1
ATOM 4878 O O . GLN A 1 650 ? 24.208 -8.008 -10.139 1.00 85.44 650 GLN A O 1
ATOM 4883 N N . ASP A 1 651 ? 23.811 -10.024 -9.256 1.00 85.62 651 ASP A N 1
ATOM 4884 C CA . ASP A 1 651 ? 24.958 -10.664 -9.916 1.00 85.62 651 ASP A CA 1
ATOM 4885 C C . ASP A 1 651 ? 24.870 -10.571 -11.451 1.00 85.62 651 ASP A C 1
ATOM 4887 O O . ASP A 1 651 ? 25.893 -10.473 -12.125 1.00 85.62 651 ASP A O 1
ATOM 4891 N N . ALA A 1 652 ? 23.659 -10.618 -12.019 1.00 83.12 652 ALA A N 1
ATOM 4892 C CA . ALA A 1 652 ? 23.448 -10.488 -13.457 1.00 83.12 652 ALA A CA 1
ATOM 4893 C C . ALA A 1 652 ? 23.536 -9.024 -13.915 1.00 83.12 652 ALA A C 1
ATOM 4895 O O . ALA A 1 652 ? 24.096 -8.759 -14.979 1.00 83.12 652 ALA A O 1
ATOM 4896 N N . VAL A 1 653 ? 23.049 -8.082 -13.103 1.00 84.75 653 VAL A N 1
ATOM 4897 C CA . VAL A 1 653 ? 23.189 -6.635 -13.336 1.00 84.75 653 VAL A CA 1
ATOM 4898 C C . VAL A 1 653 ? 24.660 -6.206 -13.301 1.00 84.75 653 VAL A C 1
ATOM 4900 O O . VAL A 1 653 ? 25.123 -5.553 -14.232 1.00 84.75 653 VAL A O 1
ATOM 4903 N N . ASP A 1 654 ? 25.433 -6.671 -12.316 1.00 87.62 654 ASP A N 1
ATOM 4904 C CA . ASP A 1 654 ? 26.865 -6.363 -12.167 1.00 87.62 654 ASP A CA 1
ATOM 4905 C C . ASP A 1 654 ? 27.688 -6.776 -13.400 1.00 87.62 654 ASP A C 1
ATOM 4907 O O . ASP A 1 654 ? 28.722 -6.176 -13.713 1.00 87.62 654 ASP A O 1
ATOM 4911 N N . VAL A 1 655 ? 27.250 -7.819 -14.115 1.00 87.62 655 VAL A N 1
ATOM 4912 C CA . VAL A 1 655 ? 27.881 -8.227 -15.374 1.00 87.62 655 VAL A CA 1
ATOM 4913 C C . VAL A 1 655 ? 27.700 -7.150 -16.433 1.00 87.62 655 VAL A C 1
ATOM 4915 O O . VAL A 1 655 ? 28.674 -6.841 -17.114 1.00 87.62 655 VAL A O 1
ATOM 4918 N N . TYR A 1 656 ? 26.500 -6.584 -16.572 1.00 87.19 656 TYR A N 1
ATOM 4919 C CA . TYR A 1 656 ? 26.233 -5.513 -17.530 1.00 87.19 656 TYR A CA 1
ATOM 4920 C C . TYR A 1 656 ? 27.015 -4.245 -17.214 1.00 87.19 656 TYR A C 1
ATOM 4922 O O . TYR A 1 656 ? 27.668 -3.714 -18.113 1.00 87.19 656 TYR A O 1
ATOM 4930 N N . ASP A 1 657 ? 27.053 -3.838 -15.945 1.00 84.94 657 ASP A N 1
ATOM 4931 C CA . ASP A 1 657 ? 27.831 -2.680 -15.485 1.00 84.94 657 ASP A CA 1
ATOM 4932 C C . ASP A 1 657 ? 29.340 -2.840 -15.765 1.00 84.94 657 ASP A C 1
ATOM 4934 O O . ASP A 1 657 ? 30.083 -1.865 -15.906 1.00 84.94 657 ASP A O 1
ATOM 4938 N N . GLY A 1 658 ? 29.815 -4.086 -15.865 1.00 86.06 658 GLY A N 1
ATOM 4939 C CA . GLY A 1 658 ? 31.192 -4.424 -16.214 1.00 86.06 658 GLY A CA 1
ATOM 4940 C C . GLY A 1 658 ? 31.515 -4.397 -17.714 1.00 86.06 658 GLY A C 1
ATOM 4941 O O . GLY A 1 658 ? 32.698 -4.480 -18.067 1.00 86.06 658 GLY A O 1
ATOM 4942 N N . ILE A 1 659 ? 30.521 -4.303 -18.606 1.00 86.06 659 ILE A N 1
ATOM 4943 C CA . ILE A 1 659 ? 30.737 -4.326 -20.061 1.00 86.06 659 ILE A CA 1
ATOM 4944 C C . ILE A 1 659 ? 31.161 -2.929 -20.552 1.00 86.06 659 ILE A C 1
ATOM 4946 O O . ILE A 1 659 ? 30.442 -1.951 -20.353 1.00 86.06 659 ILE A O 1
ATOM 4950 N N . PRO A 1 660 ? 32.307 -2.796 -21.251 1.00 83.38 660 PRO A N 1
ATOM 4951 C CA . PRO A 1 660 ? 32.722 -1.514 -21.813 1.00 83.38 660 PRO A CA 1
ATOM 4952 C C . PRO A 1 660 ? 31.699 -0.942 -22.804 1.00 83.38 660 PRO A C 1
ATOM 4954 O O . PRO A 1 660 ? 31.262 -1.650 -23.707 1.00 83.38 660 PRO A O 1
ATOM 4957 N N . GLY A 1 661 ? 31.406 0.356 -22.690 1.00 79.75 661 GLY A N 1
ATOM 4958 C CA . GLY A 1 661 ? 30.526 1.081 -23.616 1.00 79.75 661 GLY A CA 1
ATOM 4959 C C . GLY A 1 661 ? 29.066 1.197 -23.173 1.00 79.75 661 GLY A C 1
ATOM 4960 O O . GLY A 1 661 ? 28.352 1.958 -23.801 1.00 79.75 661 GLY A O 1
ATOM 4961 N N . ASP A 1 662 ? 28.667 0.524 -22.086 1.00 83.88 662 ASP A N 1
ATOM 4962 C CA . ASP A 1 662 ? 27.301 0.538 -21.532 1.00 83.88 662 ASP A CA 1
ATOM 4963 C C . ASP A 1 662 ? 26.207 0.178 -22.563 1.00 83.88 662 ASP A C 1
ATOM 4965 O O . ASP A 1 662 ? 25.335 0.982 -22.897 1.00 83.88 662 ASP A O 1
ATOM 4969 N N . PRO A 1 663 ? 26.243 -1.053 -23.106 1.00 83.00 663 PRO A N 1
ATOM 4970 C CA . PRO A 1 663 ? 25.333 -1.462 -24.175 1.00 83.00 663 PRO A CA 1
ATOM 4971 C C . PRO A 1 663 ? 23.856 -1.470 -23.751 1.00 83.00 663 PRO A C 1
ATOM 4973 O O . PRO A 1 663 ? 22.981 -1.385 -24.610 1.00 83.00 663 PRO A O 1
ATOM 4976 N N . LEU A 1 664 ? 23.554 -1.576 -22.451 1.00 88.00 664 LEU A N 1
ATOM 4977 C CA . LEU A 1 664 ? 22.181 -1.450 -21.963 1.00 88.00 664 LEU A CA 1
ATOM 4978 C C . LEU A 1 664 ? 21.696 -0.001 -22.007 1.00 88.00 664 LEU A C 1
ATOM 4980 O O . LEU A 1 664 ? 20.539 0.212 -22.357 1.00 88.00 664 LEU A O 1
ATOM 4984 N N . LYS A 1 665 ? 22.562 0.987 -21.756 1.00 89.25 665 LYS A N 1
ATOM 4985 C CA . LYS A 1 665 ? 22.211 2.395 -21.965 1.00 89.25 665 LYS A CA 1
ATOM 4986 C C . LYS A 1 665 ? 21.883 2.670 -23.421 1.00 89.25 665 LYS A C 1
ATOM 4988 O O . LYS A 1 665 ? 20.864 3.293 -23.710 1.00 89.25 665 LYS A O 1
ATOM 4993 N N . ASP A 1 666 ? 22.723 2.182 -24.331 1.00 86.56 666 ASP A N 1
ATOM 4994 C CA . ASP A 1 666 ? 22.510 2.344 -25.771 1.00 86.56 666 ASP A CA 1
ATOM 4995 C C . ASP A 1 666 ? 21.168 1.729 -26.203 1.00 86.56 666 ASP A C 1
ATOM 4997 O O . ASP A 1 666 ? 20.401 2.367 -26.927 1.00 86.56 666 ASP A O 1
ATOM 5001 N N . LEU A 1 667 ? 20.842 0.535 -25.694 1.00 88.31 667 LEU A N 1
ATOM 5002 C CA . LEU A 1 667 ? 19.550 -0.118 -25.910 1.00 88.31 667 LEU A CA 1
ATOM 5003 C C . LEU A 1 667 ? 18.381 0.606 -25.244 1.00 88.31 667 LEU A C 1
ATOM 5005 O O . LEU A 1 667 ? 17.287 0.561 -25.791 1.00 88.31 667 LEU A O 1
ATOM 5009 N N . PHE A 1 668 ? 18.540 1.210 -24.071 1.00 90.56 668 PHE A N 1
ATOM 5010 C CA . PHE A 1 668 ? 17.434 1.887 -23.394 1.00 90.56 668 PHE A CA 1
ATOM 5011 C C . PHE A 1 668 ? 17.146 3.239 -24.055 1.00 90.56 668 PHE A C 1
ATOM 5013 O O . PHE A 1 668 ? 16.030 3.512 -24.494 1.00 90.56 668 PHE A O 1
ATOM 5020 N N . VAL A 1 669 ? 18.177 4.062 -24.250 1.00 90.62 669 VAL A N 1
ATOM 5021 C CA . VAL A 1 669 ? 18.050 5.421 -24.796 1.00 90.62 669 VAL A CA 1
ATOM 5022 C C . VAL A 1 669 ? 17.738 5.394 -26.296 1.00 90.62 669 VAL A C 1
ATOM 5024 O O . VAL A 1 669 ? 16.772 6.016 -26.744 1.00 90.62 669 VAL A O 1
ATOM 5027 N N . GLY A 1 670 ? 18.511 4.633 -27.073 1.00 88.69 670 GLY A N 1
ATOM 5028 C CA . GLY A 1 670 ? 18.449 4.538 -28.536 1.00 88.69 670 GLY A CA 1
ATOM 5029 C C . GLY A 1 670 ? 18.465 5.874 -29.289 1.00 88.69 670 GLY A C 1
ATOM 5030 O O . GLY A 1 670 ? 18.949 6.898 -28.798 1.00 88.69 670 GLY A O 1
ATOM 5031 N N . GLU A 1 671 ? 17.983 5.861 -30.536 1.00 89.56 671 GLU A N 1
ATOM 5032 C CA . GLU A 1 671 ? 18.149 6.993 -31.455 1.00 89.56 671 GLU A CA 1
ATOM 5033 C C . GLU A 1 671 ? 17.342 8.241 -31.062 1.00 89.56 671 GLU A C 1
ATOM 5035 O O . GLU A 1 671 ? 16.200 8.170 -30.604 1.00 89.56 671 GLU A O 1
ATOM 5040 N N . GLN A 1 672 ? 17.941 9.410 -31.306 1.00 92.38 672 GLN A N 1
ATOM 5041 C CA . GLN A 1 672 ? 17.299 10.704 -31.100 1.00 92.38 672 GLN A CA 1
ATOM 5042 C C . GLN A 1 672 ? 16.167 10.929 -32.120 1.00 92.38 672 GLN A C 1
ATOM 5044 O O . GLN A 1 672 ? 16.382 10.731 -33.323 1.00 92.38 672 GLN A O 1
ATOM 5049 N N . PRO A 1 673 ? 14.984 11.417 -31.699 1.00 92.19 673 PRO A N 1
ATOM 5050 C CA . PRO A 1 673 ? 13.917 11.763 -32.628 1.00 92.19 673 PRO A CA 1
ATOM 5051 C C . PRO A 1 673 ? 14.320 12.909 -33.562 1.00 92.19 673 PRO A C 1
ATOM 5053 O O . PRO A 1 673 ? 15.017 13.855 -33.197 1.00 92.19 673 PRO A O 1
ATOM 5056 N N . THR A 1 674 ? 13.828 12.840 -34.798 1.00 92.06 674 THR A N 1
ATOM 5057 C CA . THR A 1 674 ? 13.986 13.888 -35.818 1.00 92.06 674 THR A CA 1
ATOM 5058 C C . THR A 1 674 ? 12.643 14.545 -36.135 1.00 92.06 674 THR A C 1
ATOM 5060 O O . THR A 1 674 ? 11.591 13.959 -35.894 1.00 92.06 674 THR A O 1
ATOM 5063 N N . GLN A 1 675 ? 12.643 15.718 -36.775 1.00 86.81 675 GLN A N 1
ATOM 5064 C CA . GLN A 1 675 ? 11.401 16.358 -37.252 1.00 86.81 675 GLN A CA 1
ATOM 5065 C C . GLN A 1 675 ? 10.631 15.531 -38.302 1.00 86.81 675 GLN A C 1
ATOM 5067 O O . GLN A 1 675 ? 9.493 15.852 -38.625 1.00 86.81 675 GLN A O 1
ATOM 5072 N N . SER A 1 676 ? 11.260 14.503 -38.879 1.00 81.38 676 SER A N 1
ATOM 5073 C CA . SER A 1 676 ? 10.626 13.564 -39.811 1.00 81.38 676 SER A CA 1
ATOM 5074 C C . SER A 1 676 ? 10.076 12.302 -39.143 1.00 81.38 676 SER A C 1
ATOM 5076 O O . SER A 1 676 ? 9.574 11.430 -39.850 1.00 81.38 676 SER A O 1
ATOM 5078 N N . THR A 1 677 ? 10.193 12.174 -37.819 1.00 81.31 677 THR A N 1
ATOM 5079 C CA . THR A 1 677 ? 9.613 11.049 -37.072 1.00 81.31 677 THR A CA 1
ATOM 5080 C C . THR A 1 677 ? 8.094 11.131 -37.188 1.00 81.31 677 THR A C 1
ATOM 5082 O O . THR A 1 677 ? 7.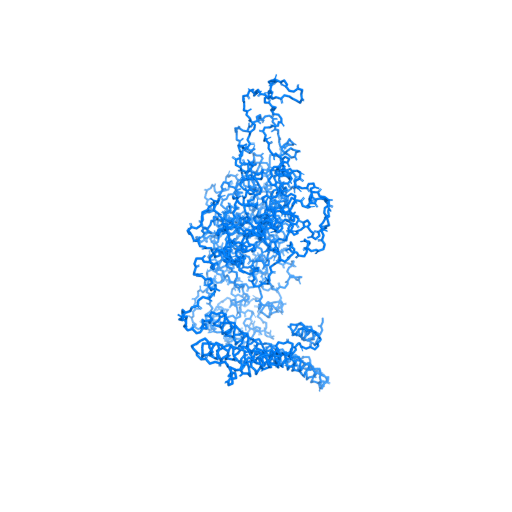507 12.171 -36.915 1.00 81.31 677 THR A O 1
ATOM 5085 N N . ILE A 1 678 ? 7.475 10.062 -37.688 1.00 75.25 678 ILE A N 1
ATOM 5086 C CA . ILE A 1 678 ? 6.031 10.009 -37.980 1.00 75.25 678 ILE A CA 1
ATOM 5087 C C . ILE A 1 678 ? 5.211 9.391 -36.842 1.00 75.25 678 ILE A C 1
ATOM 5089 O O . ILE A 1 678 ? 3.988 9.482 -36.846 1.00 75.25 678 ILE A O 1
ATOM 5093 N N . THR A 1 679 ? 5.886 8.719 -35.916 1.00 84.31 679 THR A N 1
ATOM 5094 C CA . THR A 1 679 ? 5.355 8.192 -34.657 1.00 84.31 679 THR A CA 1
ATOM 5095 C C . THR A 1 679 ? 5.776 9.118 -33.513 1.00 84.31 679 THR A C 1
ATOM 5097 O O . THR A 1 679 ? 6.758 9.846 -33.681 1.00 84.31 679 THR A O 1
ATOM 5100 N N . PRO A 1 680 ? 5.098 9.079 -32.350 1.00 87.69 680 PRO A N 1
ATOM 5101 C CA . PRO A 1 680 ? 5.509 9.865 -31.184 1.00 87.69 680 PRO A CA 1
ATOM 5102 C C . PRO A 1 680 ? 6.966 9.614 -30.785 1.00 87.69 680 PRO A C 1
ATOM 5104 O O . PRO A 1 680 ? 7.682 10.551 -30.454 1.00 87.69 680 PRO A O 1
ATOM 5107 N N . MET A 1 681 ? 7.433 8.366 -30.900 1.00 91.75 681 MET A N 1
ATOM 5108 C CA . MET A 1 681 ? 8.823 7.979 -30.643 1.00 91.75 681 MET A CA 1
ATOM 5109 C C . MET A 1 681 ? 9.423 7.194 -31.817 1.00 91.75 681 MET A C 1
ATOM 5111 O O . MET A 1 681 ? 8.673 6.543 -32.553 1.00 91.75 681 MET A O 1
ATOM 5115 N N . PRO A 1 682 ? 10.754 7.233 -32.037 1.00 89.62 682 PRO A N 1
ATOM 5116 C CA . PRO A 1 682 ? 11.407 6.438 -33.076 1.00 89.62 682 PRO A CA 1
ATOM 5117 C C . PRO A 1 682 ? 11.166 4.936 -32.893 1.00 89.62 682 PRO A C 1
ATOM 5119 O O . PRO A 1 682 ? 11.317 4.404 -31.796 1.00 89.62 682 PRO A O 1
ATOM 5122 N N . LEU A 1 683 ? 10.829 4.240 -33.983 1.00 88.50 683 LEU A N 1
ATOM 5123 C CA . LEU A 1 683 ? 10.779 2.776 -33.984 1.00 88.50 683 LEU A CA 1
ATOM 5124 C C . LEU A 1 683 ? 12.175 2.202 -33.727 1.00 88.50 683 LEU A C 1
ATOM 5126 O O . LEU A 1 683 ? 13.169 2.752 -34.199 1.00 88.50 683 LEU A O 1
ATOM 5130 N N . ARG A 1 684 ? 12.228 1.073 -33.024 1.00 84.62 684 ARG A N 1
ATOM 5131 C CA . ARG A 1 684 ? 13.480 0.440 -32.603 1.00 84.62 684 ARG A CA 1
ATOM 5132 C C . ARG A 1 684 ? 13.862 -0.702 -33.526 1.00 84.62 684 ARG A C 1
ATOM 5134 O O . ARG A 1 684 ? 12.997 -1.443 -34.003 1.00 84.62 684 ARG A O 1
ATOM 5141 N N . ASN A 1 685 ? 15.158 -0.852 -33.769 1.00 78.62 685 ASN A N 1
ATOM 5142 C CA . ASN A 1 685 ? 15.686 -1.947 -34.572 1.00 78.62 685 ASN A CA 1
ATOM 5143 C C . ASN A 1 685 ? 15.967 -3.176 -33.701 1.00 78.62 685 ASN A C 1
ATOM 5145 O O . ASN A 1 685 ? 16.385 -3.056 -32.554 1.00 78.62 685 ASN A O 1
ATOM 5149 N N . LEU A 1 686 ? 15.788 -4.375 -34.267 1.00 73.50 686 LEU A N 1
ATOM 5150 C CA . LEU A 1 686 ? 16.059 -5.637 -33.559 1.00 73.50 686 LEU A CA 1
ATOM 5151 C C . LEU A 1 686 ? 17.517 -5.751 -33.091 1.00 73.50 686 LEU A C 1
ATOM 5153 O O . LEU A 1 686 ? 17.787 -6.327 -32.041 1.00 73.50 686 LEU A O 1
ATOM 5157 N N . ASP A 1 687 ? 18.441 -5.167 -33.849 1.00 76.00 687 ASP A N 1
ATOM 5158 C CA . ASP A 1 687 ? 19.873 -5.149 -33.555 1.00 76.00 687 ASP A CA 1
ATOM 5159 C C . ASP A 1 687 ? 20.176 -4.508 -32.188 1.00 76.00 687 ASP A C 1
ATOM 5161 O O . ASP A 1 687 ? 21.135 -4.900 -31.523 1.00 76.00 687 ASP A O 1
ATOM 5165 N N . GLU A 1 688 ? 19.337 -3.566 -31.738 1.00 81.25 688 GLU A N 1
ATOM 5166 C CA . GLU A 1 688 ? 19.510 -2.862 -30.464 1.00 81.25 688 GLU A CA 1
ATOM 5167 C C . GLU A 1 688 ? 19.353 -3.805 -29.266 1.00 81.25 688 GLU A C 1
ATOM 5169 O O . GLU A 1 688 ? 20.092 -3.670 -28.296 1.00 81.25 688 GLU A O 1
ATOM 5174 N N . ILE A 1 689 ? 18.441 -4.787 -29.327 1.00 85.69 689 ILE A N 1
ATOM 5175 C CA . ILE A 1 689 ? 18.188 -5.729 -28.218 1.00 85.69 689 ILE A CA 1
ATOM 5176 C C . ILE A 1 689 ? 19.091 -6.965 -28.282 1.00 85.69 689 ILE A C 1
ATOM 5178 O O . ILE A 1 689 ? 19.453 -7.525 -27.246 1.00 85.69 689 ILE A O 1
ATOM 5182 N N . THR A 1 690 ? 19.516 -7.392 -29.475 1.00 88.19 690 THR A N 1
ATOM 5183 C CA . THR A 1 690 ? 20.367 -8.584 -29.620 1.00 88.19 690 THR A CA 1
ATOM 5184 C C . THR A 1 690 ? 21.813 -8.324 -29.207 1.00 88.19 690 THR A C 1
ATOM 5186 O O . THR A 1 690 ? 22.424 -9.181 -28.562 1.00 88.19 690 THR A O 1
ATOM 5189 N N . HIS A 1 691 ? 22.364 -7.143 -29.507 1.00 89.12 691 HIS A N 1
ATOM 5190 C CA . HIS A 1 691 ? 23.751 -6.800 -29.178 1.00 89.12 691 HIS A CA 1
ATOM 5191 C C . HIS A 1 691 ? 24.070 -6.861 -27.672 1.00 89.12 691 HIS A C 1
ATOM 5193 O O . HIS A 1 691 ? 25.030 -7.552 -27.313 1.00 89.12 691 HIS A O 1
ATOM 5199 N N . PRO A 1 692 ? 23.302 -6.218 -26.770 1.00 90.50 692 PRO A N 1
ATOM 5200 C CA . PRO A 1 692 ? 23.578 -6.253 -25.332 1.00 90.50 692 PRO A CA 1
ATOM 5201 C C . PRO A 1 692 ? 23.463 -7.659 -24.742 1.00 90.50 692 PRO A C 1
ATOM 5203 O O . PRO A 1 692 ? 24.279 -8.051 -23.908 1.00 90.50 692 PRO A O 1
ATOM 5206 N N . ILE A 1 693 ? 22.499 -8.456 -25.210 1.00 91.12 693 ILE A N 1
ATOM 5207 C CA . ILE A 1 693 ? 22.328 -9.850 -24.778 1.00 91.12 693 ILE A CA 1
ATOM 5208 C C . ILE A 1 693 ? 23.534 -10.692 -25.216 1.00 91.12 693 ILE A C 1
ATOM 5210 O O . ILE A 1 693 ? 24.079 -11.456 -24.420 1.00 91.12 693 ILE A O 1
ATOM 5214 N N . VAL A 1 694 ? 24.026 -10.529 -26.450 1.00 92.44 694 VAL A N 1
ATOM 5215 C CA . VAL A 1 694 ? 25.262 -11.201 -26.888 1.00 92.44 694 VAL A CA 1
ATOM 5216 C C . VAL A 1 694 ? 26.473 -10.718 -26.107 1.00 92.44 694 VAL A C 1
ATOM 5218 O O . VAL A 1 694 ? 27.296 -11.544 -25.722 1.00 92.44 694 VAL A O 1
ATOM 5221 N N . ALA A 1 695 ? 26.591 -9.418 -25.839 1.00 92.88 695 ALA A N 1
ATOM 5222 C CA . ALA A 1 695 ? 27.686 -8.881 -25.039 1.00 92.88 695 ALA A CA 1
ATOM 5223 C C . ALA A 1 695 ? 27.722 -9.520 -23.638 1.00 92.88 695 ALA A C 1
ATOM 5225 O O . ALA A 1 695 ? 28.793 -9.929 -23.182 1.00 92.88 695 ALA A O 1
ATOM 5226 N N . TYR A 1 696 ? 26.557 -9.704 -23.007 1.00 93.06 696 TYR A N 1
ATOM 5227 C CA . TYR A 1 696 ? 26.418 -10.455 -21.758 1.00 93.06 696 TYR A CA 1
ATOM 5228 C C . TYR A 1 696 ? 26.879 -11.913 -21.905 1.00 93.06 696 TYR A C 1
ATOM 5230 O O . TYR A 1 696 ? 27.739 -12.377 -21.160 1.00 93.06 696 TYR A O 1
ATOM 5238 N N . LEU A 1 697 ? 26.370 -12.648 -22.894 1.00 93.06 697 LEU A N 1
ATOM 5239 C CA . LEU A 1 697 ? 26.716 -14.063 -23.087 1.00 93.06 697 LEU A CA 1
ATOM 5240 C C . LEU A 1 697 ? 28.209 -14.273 -23.384 1.00 93.06 697 LEU A C 1
ATOM 5242 O O . LEU A 1 697 ? 28.822 -15.220 -22.884 1.00 93.06 697 LEU A O 1
ATOM 5246 N N . VAL A 1 698 ? 28.809 -13.375 -24.169 1.00 94.44 698 VAL A N 1
ATOM 5247 C CA . VAL A 1 698 ? 30.241 -13.376 -24.487 1.00 94.44 698 VAL A CA 1
ATOM 5248 C C . VAL A 1 698 ? 31.076 -13.120 -23.232 1.00 94.44 698 VAL A C 1
ATOM 5250 O O . VAL A 1 698 ? 32.060 -13.834 -23.016 1.00 94.44 698 VAL A O 1
ATOM 5253 N N . SER A 1 699 ? 30.677 -12.167 -22.382 1.00 92.69 699 SER A N 1
ATOM 5254 C CA . SER A 1 699 ? 31.374 -11.890 -21.117 1.00 92.69 699 SER A CA 1
ATOM 5255 C C . SER A 1 699 ? 31.299 -13.085 -20.157 1.00 92.69 699 SER A C 1
ATOM 5257 O O . SER A 1 699 ? 32.285 -13.415 -19.494 1.00 92.69 699 SER A O 1
ATOM 5259 N N . GLN A 1 700 ? 30.174 -13.807 -20.173 1.00 92.69 700 GLN A N 1
ATOM 5260 C CA . GLN A 1 700 ? 29.951 -15.045 -19.421 1.00 92.69 700 GLN A CA 1
ATOM 5261 C C . GLN A 1 700 ? 30.546 -16.301 -20.084 1.00 92.69 700 GLN A C 1
ATOM 5263 O O . GLN A 1 700 ? 30.425 -17.399 -19.542 1.00 92.69 700 GLN A O 1
ATOM 5268 N N . GLN A 1 701 ? 31.227 -16.165 -21.229 1.00 93.06 701 GLN A N 1
ATOM 5269 C CA . GLN A 1 701 ? 31.854 -17.269 -21.973 1.00 93.06 701 GLN A CA 1
ATOM 5270 C C . GLN A 1 701 ? 30.873 -18.388 -22.365 1.00 93.06 701 GLN A C 1
ATOM 5272 O O . GLN A 1 701 ? 31.223 -19.572 -22.378 1.00 93.06 701 GLN A O 1
ATOM 5277 N N . VAL A 1 702 ? 29.637 -18.017 -22.690 1.00 91.88 702 VAL A N 1
ATOM 5278 C CA . VAL A 1 702 ? 28.575 -18.948 -23.079 1.00 91.88 702 VAL A CA 1
ATOM 5279 C C . VAL A 1 702 ? 28.693 -19.295 -24.567 1.00 91.88 702 VAL A C 1
ATOM 5281 O O . VAL A 1 702 ? 28.962 -18.439 -25.403 1.00 91.88 702 VAL A O 1
ATOM 5284 N N . GLY A 1 703 ? 28.452 -20.557 -24.929 1.00 89.94 703 GLY A N 1
ATOM 5285 C CA . GLY A 1 703 ? 28.349 -20.985 -26.330 1.00 89.94 703 GLY A CA 1
ATOM 5286 C C . GLY A 1 703 ? 29.648 -20.920 -27.154 1.00 89.94 703 GLY A C 1
ATOM 5287 O O . GLY A 1 703 ? 30.720 -20.560 -26.675 1.00 89.94 703 GLY A O 1
ATOM 5288 N N . ASP A 1 704 ? 29.554 -21.315 -28.427 1.00 90.75 704 ASP A N 1
ATOM 5289 C CA . ASP A 1 704 ? 30.663 -21.246 -29.390 1.00 90.75 704 ASP A CA 1
ATOM 5290 C C . ASP A 1 704 ? 30.532 -19.991 -30.261 1.00 90.75 704 ASP A C 1
ATOM 5292 O O . ASP A 1 704 ? 29.569 -19.849 -31.019 1.00 90.75 704 ASP A O 1
ATOM 5296 N N . LEU A 1 705 ? 31.532 -19.109 -30.207 1.00 93.94 705 LEU A N 1
ATOM 5297 C CA . LEU A 1 705 ? 31.549 -17.847 -30.949 1.00 93.94 705 LEU A CA 1
ATOM 5298 C C . LEU A 1 705 ? 31.436 -18.050 -32.471 1.00 93.94 705 LEU A C 1
ATOM 5300 O O . LEU A 1 705 ? 30.760 -17.273 -33.144 1.00 93.94 705 LEU A O 1
ATOM 5304 N N . GLY A 1 706 ? 32.017 -19.109 -33.047 1.00 94.06 706 GLY A N 1
ATOM 5305 C CA . GLY A 1 706 ? 32.023 -19.322 -34.504 1.00 94.06 706 GLY A CA 1
ATOM 5306 C C . GLY A 1 706 ? 32.486 -18.085 -35.293 1.00 94.06 706 GLY A C 1
ATOM 5307 O O . GLY A 1 706 ? 33.555 -17.538 -35.021 1.00 94.06 706 GLY A O 1
ATOM 5308 N N . ASP A 1 707 ? 31.668 -17.619 -36.242 1.00 95.19 707 ASP A N 1
ATOM 5309 C CA . ASP A 1 707 ? 31.973 -16.444 -37.078 1.00 95.19 707 ASP A CA 1
ATOM 5310 C C . ASP A 1 707 ? 31.951 -15.105 -36.314 1.00 95.19 707 ASP A C 1
ATOM 5312 O O . ASP A 1 707 ? 32.440 -14.100 -36.833 1.00 95.19 707 ASP A O 1
ATOM 5316 N N . LEU A 1 708 ? 31.461 -15.089 -35.067 1.00 96.06 708 LEU A N 1
ATOM 5317 C CA . LEU A 1 708 ? 31.530 -13.930 -34.174 1.00 96.06 708 LEU A CA 1
ATOM 5318 C C . LEU A 1 708 ? 32.933 -13.747 -33.569 1.00 96.06 708 LEU A C 1
ATOM 5320 O O . LEU A 1 708 ? 33.295 -12.644 -33.168 1.00 96.06 708 LEU A O 1
ATOM 5324 N N . ALA A 1 709 ? 33.765 -14.797 -33.541 1.00 96.38 709 ALA A N 1
ATOM 5325 C CA . ALA A 1 709 ? 35.078 -14.779 -32.888 1.00 96.38 709 ALA A CA 1
ATOM 5326 C C . ALA A 1 709 ? 36.016 -13.621 -33.312 1.00 96.38 709 ALA A C 1
ATOM 5328 O O . ALA A 1 709 ? 36.698 -13.081 -32.442 1.00 96.38 709 ALA A O 1
ATOM 5329 N N . PRO A 1 710 ? 36.073 -13.181 -34.590 1.00 96.81 710 PRO A N 1
ATOM 5330 C CA . PRO A 1 710 ? 36.895 -12.034 -34.997 1.00 96.81 710 PRO A CA 1
ATOM 5331 C C . PRO A 1 710 ? 36.470 -10.692 -34.377 1.00 96.81 710 PRO A C 1
ATOM 5333 O O . PRO A 1 710 ? 37.262 -9.746 -34.382 1.00 96.81 710 PRO A O 1
ATOM 5336 N N . TYR A 1 711 ? 35.240 -10.617 -33.867 1.00 96.38 711 TYR A N 1
ATOM 5337 C CA . TYR A 1 711 ? 34.624 -9.438 -33.261 1.00 96.38 711 TYR A CA 1
ATOM 5338 C C . TYR A 1 711 ? 34.619 -9.504 -31.732 1.00 96.38 711 TYR A C 1
ATOM 5340 O O . TYR A 1 711 ? 34.039 -8.639 -31.094 1.00 96.38 711 TYR A O 1
ATOM 5348 N N . VAL A 1 712 ? 35.270 -10.500 -31.126 1.00 95.19 712 VAL A N 1
ATOM 5349 C CA . VAL A 1 712 ? 35.406 -10.599 -29.669 1.00 95.19 712 VAL A CA 1
ATOM 5350 C C . VAL A 1 712 ? 36.868 -10.409 -29.283 1.00 95.19 712 VAL A C 1
ATOM 5352 O O . VAL A 1 712 ? 37.750 -11.128 -29.758 1.00 95.19 712 VAL A O 1
ATOM 5355 N N . ARG A 1 713 ? 37.147 -9.440 -28.406 1.00 92.69 713 ARG A N 1
ATOM 5356 C CA . ARG A 1 713 ? 38.493 -9.156 -27.884 1.00 92.69 713 ARG A CA 1
ATOM 5357 C C . ARG A 1 713 ? 38.455 -9.177 -26.366 1.00 92.69 713 ARG A C 1
ATOM 5359 O O . ARG A 1 713 ? 37.678 -8.450 -25.766 1.00 92.69 713 ARG A O 1
ATOM 5366 N N . ASP A 1 714 ? 39.273 -10.035 -25.759 1.00 88.50 714 ASP A N 1
ATOM 5367 C CA . ASP A 1 714 ? 39.377 -10.173 -24.298 1.00 88.50 714 ASP A CA 1
ATOM 5368 C C . ASP A 1 714 ? 38.023 -10.392 -23.584 1.00 88.50 714 ASP A C 1
ATOM 5370 O O . ASP A 1 714 ? 37.823 -9.940 -22.462 1.00 88.50 714 ASP A O 1
ATOM 5374 N N . GLY A 1 715 ? 37.094 -11.111 -24.230 1.00 87.38 715 GLY A N 1
ATOM 5375 C CA . GLY A 1 715 ? 35.755 -11.379 -23.686 1.00 87.38 715 GLY A CA 1
ATOM 5376 C C . GLY A 1 715 ? 34.753 -10.233 -23.863 1.00 87.38 715 GLY A C 1
ATOM 5377 O O . GLY A 1 715 ? 33.694 -10.265 -23.249 1.00 87.38 715 GLY A O 1
ATOM 5378 N N . VAL A 1 716 ? 35.070 -9.242 -24.699 1.00 90.62 716 VAL A N 1
ATOM 5379 C CA . VAL A 1 716 ? 34.205 -8.099 -25.015 1.00 90.62 716 VAL A CA 1
ATOM 5380 C C . VAL A 1 716 ? 33.817 -8.141 -26.490 1.00 90.62 716 VAL A C 1
ATOM 5382 O O . VAL A 1 716 ? 34.681 -8.333 -27.352 1.00 90.62 716 VAL A O 1
ATOM 5385 N N . LEU A 1 717 ? 32.524 -7.973 -26.773 1.00 92.69 717 LEU A N 1
ATOM 5386 C CA . LEU A 1 717 ? 31.987 -7.852 -28.127 1.00 92.69 717 LEU A CA 1
ATOM 5387 C C . LEU A 1 717 ? 32.317 -6.467 -28.710 1.00 92.69 717 LEU A C 1
ATOM 5389 O O . LEU A 1 717 ? 32.131 -5.452 -28.048 1.00 92.69 717 LEU A O 1
ATOM 5393 N N . ASP A 1 718 ? 32.812 -6.423 -29.946 1.00 90.31 718 ASP A N 1
ATOM 5394 C CA . ASP A 1 718 ? 33.009 -5.183 -30.702 1.00 90.31 718 ASP A CA 1
ATOM 5395 C C . ASP A 1 718 ? 31.641 -4.566 -31.046 1.00 90.31 718 ASP A C 1
ATOM 5397 O O . ASP A 1 718 ? 30.760 -5.270 -31.540 1.00 90.31 718 ASP A O 1
ATOM 5401 N N . ALA A 1 719 ? 31.464 -3.265 -30.808 1.00 83.50 719 ALA A N 1
ATOM 5402 C CA . ALA A 1 719 ? 30.207 -2.566 -31.088 1.00 83.50 719 ALA A CA 1
ATOM 5403 C C . ALA A 1 719 ? 29.825 -2.642 -32.578 1.00 83.50 719 ALA A C 1
ATOM 5405 O O . ALA A 1 719 ? 28.649 -2.733 -32.912 1.00 83.50 719 ALA A O 1
ATOM 5406 N N . ASP A 1 720 ? 30.824 -2.712 -33.468 1.00 87.00 720 ASP A N 1
ATOM 5407 C CA . ASP A 1 720 ? 30.632 -2.824 -34.918 1.00 87.00 720 ASP A CA 1
ATOM 5408 C C . ASP A 1 720 ? 30.454 -4.284 -35.401 1.00 87.00 720 ASP A C 1
ATOM 5410 O O . ASP A 1 720 ? 30.613 -4.580 -36.595 1.00 87.00 720 ASP A O 1
ATOM 5414 N N . ALA A 1 721 ? 30.196 -5.240 -34.497 1.00 90.81 721 ALA A N 1
ATOM 5415 C CA . ALA A 1 721 ? 29.951 -6.631 -34.868 1.00 90.81 721 ALA A CA 1
ATOM 5416 C C . ALA A 1 721 ? 28.760 -6.725 -35.846 1.00 90.81 721 ALA A C 1
ATOM 5418 O O . ALA A 1 721 ? 27.678 -6.241 -35.540 1.00 90.81 721 ALA A O 1
ATOM 5419 N N . PRO A 1 722 ? 28.914 -7.352 -37.030 1.00 91.62 722 PRO A N 1
ATOM 5420 C CA . PRO A 1 722 ? 27.814 -7.462 -37.978 1.00 91.62 722 PRO A CA 1
ATOM 5421 C C . PRO A 1 722 ? 26.643 -8.259 -37.401 1.00 91.62 722 PRO A C 1
ATOM 5423 O O . PRO A 1 722 ? 26.833 -9.417 -37.021 1.00 91.62 722 PRO A O 1
ATOM 5426 N N . THR A 1 723 ? 25.437 -7.696 -37.479 1.00 87.50 723 THR A N 1
ATOM 5427 C CA . THR A 1 723 ? 24.178 -8.274 -36.977 1.00 87.50 723 THR A CA 1
ATOM 5428 C C . THR A 1 723 ? 24.008 -9.743 -37.338 1.00 87.50 723 THR A C 1
ATOM 5430 O O . THR A 1 723 ? 23.749 -10.573 -36.479 1.00 87.50 723 THR A O 1
ATOM 5433 N N . ARG A 1 724 ? 24.288 -10.116 -38.595 1.00 89.44 724 ARG A N 1
ATOM 5434 C CA . ARG A 1 724 ? 24.175 -11.515 -39.045 1.00 89.44 724 ARG A CA 1
ATOM 5435 C C . ARG A 1 724 ? 24.961 -12.510 -38.182 1.00 89.44 724 ARG A C 1
ATOM 5437 O O . ARG A 1 724 ? 24.537 -13.643 -38.024 1.00 89.44 724 ARG A O 1
ATOM 5444 N N . TYR A 1 725 ? 26.117 -12.110 -37.652 1.00 92.75 725 TYR A N 1
ATOM 5445 C CA . TYR A 1 725 ? 26.945 -12.976 -36.814 1.00 92.75 725 TYR A CA 1
ATOM 5446 C C . TYR A 1 725 ? 26.484 -12.986 -35.355 1.00 92.75 725 TYR A C 1
ATOM 5448 O O . TYR A 1 725 ? 26.660 -14.000 -34.679 1.00 92.75 725 TYR A O 1
ATOM 5456 N N . VAL A 1 726 ? 25.907 -11.877 -34.886 1.00 91.19 726 VAL A N 1
ATOM 5457 C CA . VAL A 1 726 ? 25.242 -11.757 -33.580 1.00 91.19 726 VAL A CA 1
ATOM 5458 C C . VAL A 1 726 ? 24.024 -12.684 -33.556 1.00 91.19 726 VAL A C 1
ATOM 5460 O O . VAL A 1 726 ? 23.941 -13.555 -32.690 1.00 91.19 726 VAL A O 1
ATOM 5463 N N . ASP A 1 727 ? 23.170 -12.604 -34.575 1.00 87.62 727 ASP A N 1
ATOM 5464 C CA . ASP A 1 727 ? 21.989 -13.454 -34.741 1.00 87.62 727 ASP A CA 1
ATOM 5465 C C . ASP A 1 727 ? 22.361 -14.937 -34.885 1.00 87.62 727 ASP A C 1
ATOM 5467 O O . ASP A 1 727 ? 21.806 -15.787 -34.188 1.00 87.62 727 ASP A O 1
ATOM 5471 N N . ASP A 1 728 ? 23.353 -15.266 -35.725 1.00 88.81 728 ASP A N 1
ATOM 5472 C CA . ASP A 1 728 ? 23.842 -16.644 -35.889 1.00 88.81 728 ASP A CA 1
ATOM 5473 C C . ASP A 1 728 ? 24.410 -17.216 -34.576 1.00 88.81 728 ASP A C 1
ATOM 5475 O O . ASP A 1 728 ? 24.363 -18.427 -34.333 1.00 88.81 728 ASP A O 1
ATOM 5479 N N . TYR A 1 729 ? 25.011 -16.379 -33.728 1.00 91.31 729 TYR A N 1
ATOM 5480 C CA . TYR A 1 729 ? 25.487 -16.787 -32.408 1.00 91.31 729 TYR A CA 1
ATOM 5481 C C . TYR A 1 729 ? 24.324 -17.002 -31.432 1.00 91.31 729 TYR A C 1
ATOM 5483 O O . TYR A 1 729 ? 24.257 -18.073 -30.826 1.00 91.31 729 TYR A O 1
ATOM 5491 N N . LEU A 1 730 ? 23.376 -16.064 -31.336 1.00 88.00 730 LEU A N 1
ATOM 5492 C CA . LEU A 1 730 ? 22.185 -16.210 -30.490 1.00 88.00 730 LEU A CA 1
ATOM 5493 C C . LEU A 1 730 ? 21.353 -17.426 -30.876 1.00 88.00 730 LEU A C 1
ATOM 5495 O O . LEU A 1 730 ? 20.990 -18.208 -30.003 1.00 88.00 730 LEU A O 1
ATOM 5499 N N . SER A 1 731 ? 21.123 -17.643 -32.172 1.00 85.56 731 SER A N 1
ATOM 5500 C CA . SER A 1 731 ? 20.412 -18.818 -32.677 1.00 85.56 731 SER A CA 1
ATOM 5501 C C . SER A 1 731 ? 21.094 -20.110 -32.220 1.00 85.56 731 SER A C 1
ATOM 5503 O O . SER A 1 731 ? 20.434 -21.033 -31.746 1.00 85.56 731 SER A O 1
ATOM 5505 N N . ARG A 1 732 ? 22.432 -20.178 -32.247 1.00 86.50 732 ARG A N 1
ATOM 5506 C CA . ARG A 1 732 ? 23.174 -21.349 -31.747 1.00 86.50 732 ARG A CA 1
ATOM 5507 C C . ARG A 1 732 ? 23.065 -21.524 -30.232 1.00 86.50 732 ARG A C 1
ATOM 5509 O O . ARG A 1 732 ? 22.885 -22.658 -29.788 1.00 86.50 732 ARG A O 1
ATOM 5516 N N . VAL A 1 733 ? 23.165 -20.446 -29.451 1.00 87.00 733 VAL A N 1
ATOM 5517 C CA . VAL A 1 733 ? 23.013 -20.489 -27.982 1.00 87.00 733 VAL A CA 1
ATOM 5518 C C . VAL A 1 733 ? 21.590 -20.902 -27.594 1.00 87.00 733 VAL A C 1
ATOM 5520 O O . VAL A 1 733 ? 21.411 -21.786 -26.762 1.00 87.00 733 VAL A O 1
ATOM 5523 N N . GLY A 1 734 ? 20.583 -20.353 -28.272 1.00 81.00 734 GLY A N 1
ATOM 5524 C CA . GLY A 1 734 ? 19.164 -20.661 -28.100 1.00 81.00 734 GLY A CA 1
ATOM 5525 C C . GLY A 1 734 ? 18.705 -21.976 -28.742 1.00 81.00 734 GLY A C 1
ATOM 5526 O O . GLY A 1 734 ? 17.507 -22.208 -28.866 1.00 81.00 734 GLY A O 1
ATOM 5527 N N . GLY A 1 735 ? 19.613 -22.850 -29.188 1.00 80.25 735 GLY A N 1
ATOM 5528 C CA . GLY A 1 735 ? 19.252 -24.176 -29.708 1.00 80.25 735 GLY A CA 1
ATOM 5529 C C . GLY A 1 735 ? 18.519 -24.177 -31.058 1.00 80.25 735 GLY A C 1
ATOM 5530 O O . GLY A 1 735 ? 17.809 -25.133 -31.366 1.00 80.25 735 GLY A O 1
ATOM 5531 N N . GLY A 1 736 ? 18.699 -23.138 -31.870 1.00 73.50 736 GLY A N 1
ATOM 5532 C CA . GLY A 1 736 ? 18.079 -22.963 -33.185 1.00 73.50 736 GLY A CA 1
ATOM 5533 C C . GLY A 1 736 ? 16.700 -22.305 -33.148 1.00 73.50 736 GLY A C 1
ATOM 5534 O O . GLY A 1 736 ? 16.034 -22.272 -34.181 1.00 73.50 736 GLY A O 1
ATOM 5535 N N . ASN A 1 737 ? 16.262 -21.803 -31.988 1.00 65.00 737 ASN A N 1
ATOM 5536 C CA . ASN A 1 737 ? 15.082 -20.952 -31.903 1.00 65.00 737 ASN A CA 1
ATOM 5537 C C . ASN A 1 737 ? 15.439 -19.542 -32.379 1.00 65.00 737 ASN A C 1
ATOM 5539 O O . ASN A 1 737 ? 16.152 -18.797 -31.712 1.00 65.00 737 ASN A O 1
ATOM 5543 N N . GLU A 1 738 ? 14.911 -19.177 -33.537 1.00 57.78 738 GLU A N 1
ATOM 5544 C CA . GLU A 1 738 ? 14.761 -17.780 -33.918 1.00 57.78 738 GLU A CA 1
ATOM 5545 C C . GLU A 1 738 ? 13.512 -17.244 -33.185 1.00 57.78 738 GLU A C 1
ATOM 5547 O O . GLU A 1 738 ? 12.544 -17.991 -33.049 1.00 57.78 738 GLU A O 1
ATOM 5552 N N . LEU A 1 739 ? 13.498 -15.959 -32.798 1.00 61.88 739 LEU A N 1
ATOM 5553 C CA . LEU A 1 739 ? 12.292 -15.114 -32.603 1.00 61.88 739 LEU A CA 1
ATOM 5554 C C . LEU A 1 739 ? 11.858 -14.570 -31.213 1.00 61.88 739 LEU A C 1
ATOM 5556 O O . LEU A 1 739 ? 10.961 -13.732 -31.250 1.00 61.88 739 LEU A O 1
ATOM 5560 N N . PRO A 1 740 ? 12.463 -14.834 -30.035 1.00 66.56 740 PRO A N 1
ATOM 5561 C CA . PRO A 1 740 ? 12.016 -14.144 -28.807 1.00 66.56 740 PRO A CA 1
ATOM 5562 C C . PRO A 1 740 ? 12.276 -12.621 -28.829 1.00 66.56 740 PRO A C 1
ATOM 5564 O O . PRO A 1 740 ? 11.483 -11.826 -28.347 1.00 66.56 740 PRO A O 1
ATOM 5567 N N . TYR A 1 741 ? 13.366 -12.174 -29.463 1.00 75.25 741 TYR A N 1
ATOM 5568 C CA . TYR A 1 741 ? 13.770 -10.755 -29.480 1.00 75.25 741 TYR A CA 1
ATOM 5569 C C . TYR A 1 741 ? 12.846 -9.845 -30.304 1.00 75.25 741 TYR A C 1
ATOM 5571 O O . TYR A 1 741 ? 12.804 -8.636 -30.087 1.00 75.25 741 TYR A O 1
ATOM 5579 N N . VAL A 1 742 ? 12.090 -10.420 -31.248 1.00 79.19 742 VAL A N 1
ATOM 5580 C CA . VAL A 1 742 ? 11.091 -9.686 -32.043 1.00 79.19 742 VAL A CA 1
ATOM 5581 C C . VAL A 1 742 ? 9.915 -9.248 -31.170 1.00 79.19 742 VAL A C 1
ATOM 5583 O O . VAL A 1 742 ? 9.268 -8.245 -31.465 1.00 79.19 742 VAL A O 1
ATOM 5586 N N . GLU A 1 743 ? 9.663 -9.962 -30.074 1.00 85.12 743 GLU A N 1
ATOM 5587 C CA . GLU A 1 743 ? 8.596 -9.641 -29.131 1.00 85.12 743 GLU A CA 1
ATOM 5588 C C . GLU A 1 743 ? 8.877 -8.327 -28.397 1.00 85.12 743 GLU A C 1
ATOM 5590 O O . GLU A 1 743 ? 7.944 -7.551 -28.214 1.00 85.12 743 GLU A O 1
ATOM 5595 N N . TRP A 1 744 ? 10.146 -8.003 -28.111 1.00 90.06 744 TRP A N 1
ATOM 5596 C CA . TRP A 1 744 ? 10.532 -6.701 -27.550 1.00 90.06 744 TRP A CA 1
ATOM 5597 C C . TRP A 1 744 ? 10.153 -5.544 -28.479 1.00 90.06 744 TRP A C 1
ATOM 5599 O O . TRP A 1 744 ? 9.420 -4.640 -28.083 1.00 90.06 744 TRP A O 1
ATOM 5609 N N . ALA A 1 745 ? 10.609 -5.586 -29.737 1.00 88.19 745 ALA A N 1
ATOM 5610 C CA . ALA A 1 745 ? 10.372 -4.501 -30.692 1.00 88.19 745 ALA A CA 1
ATOM 5611 C C . ALA A 1 745 ? 8.883 -4.360 -31.037 1.00 88.19 745 ALA A C 1
ATOM 5613 O O . ALA A 1 745 ? 8.381 -3.242 -31.159 1.00 88.19 745 ALA A O 1
ATOM 5614 N N . ASN A 1 746 ? 8.165 -5.483 -31.149 1.00 89.19 746 ASN A N 1
ATOM 5615 C CA . ASN A 1 746 ? 6.719 -5.476 -31.347 1.00 89.19 746 ASN A CA 1
ATOM 5616 C C . ASN A 1 746 ? 5.992 -4.862 -30.148 1.00 89.19 746 ASN A C 1
ATOM 5618 O O . ASN A 1 746 ? 5.141 -4.005 -30.361 1.00 89.19 746 ASN A O 1
ATOM 5622 N N . ALA A 1 747 ? 6.330 -5.274 -28.922 1.00 91.88 747 ALA A N 1
ATOM 5623 C CA . ALA A 1 747 ? 5.716 -4.750 -27.705 1.00 91.88 747 ALA A CA 1
ATOM 5624 C C . ALA A 1 747 ? 5.990 -3.251 -27.536 1.00 91.88 747 ALA A C 1
ATOM 5626 O O . ALA A 1 747 ? 5.069 -2.487 -27.263 1.00 91.88 747 ALA A O 1
ATOM 5627 N N . TYR A 1 748 ? 7.226 -2.810 -27.791 1.00 92.94 748 TYR A N 1
ATOM 5628 C CA . TYR A 1 748 ? 7.569 -1.389 -27.813 1.00 92.94 748 TYR A CA 1
ATOM 5629 C C . TYR A 1 748 ? 6.730 -0.627 -28.845 1.00 92.94 748 TYR A C 1
ATOM 5631 O O . TYR A 1 748 ? 6.081 0.365 -28.517 1.00 92.94 748 TYR A O 1
ATOM 5639 N N . GLN A 1 749 ? 6.684 -1.119 -30.089 1.00 91.94 749 GLN A N 1
ATOM 5640 C CA . GLN A 1 749 ? 5.922 -0.491 -31.166 1.00 91.94 749 GLN A CA 1
ATOM 5641 C C . GLN A 1 749 ? 4.425 -0.391 -30.839 1.00 91.94 749 GLN A C 1
ATOM 5643 O O . GLN A 1 749 ? 3.800 0.614 -31.181 1.00 91.94 749 GLN A O 1
ATOM 5648 N N . THR A 1 750 ? 3.834 -1.411 -30.210 1.00 91.56 750 THR A N 1
ATOM 5649 C CA . THR A 1 750 ? 2.423 -1.378 -29.802 1.00 91.56 750 THR A CA 1
ATOM 5650 C C . THR A 1 750 ? 2.181 -0.459 -28.610 1.00 91.56 750 THR A C 1
ATOM 5652 O O . THR A 1 750 ? 1.123 0.161 -28.553 1.00 91.56 750 THR A O 1
ATOM 5655 N N . SER A 1 751 ? 3.144 -0.307 -27.698 1.00 93.12 751 SER A N 1
ATOM 5656 C CA . SER A 1 751 ? 3.055 0.645 -26.583 1.00 93.12 751 SER A CA 1
ATOM 5657 C C . SER A 1 751 ? 3.084 2.104 -27.038 1.00 93.12 751 SER A C 1
ATOM 5659 O O . SER A 1 751 ? 2.325 2.916 -26.515 1.00 93.12 751 SER A O 1
ATOM 5661 N N . ILE A 1 752 ? 3.906 2.439 -28.040 1.00 92.38 752 ILE A N 1
ATOM 5662 C CA . ILE A 1 752 ? 4.002 3.810 -28.574 1.00 92.38 752 ILE A CA 1
ATOM 5663 C C . ILE A 1 752 ? 2.965 4.121 -29.663 1.00 92.38 752 ILE A C 1
ATOM 5665 O O . ILE A 1 752 ? 2.991 5.190 -30.281 1.00 92.38 752 ILE A O 1
ATOM 5669 N N . TYR A 1 753 ? 2.072 3.173 -29.955 1.00 88.69 753 TYR A N 1
ATOM 5670 C CA . TYR A 1 753 ? 1.015 3.368 -30.935 1.00 88.69 753 TYR A CA 1
ATOM 5671 C C . TYR A 1 753 ? -0.064 4.302 -30.385 1.00 88.69 753 TYR A C 1
ATOM 5673 O O . TYR A 1 753 ? -0.572 4.122 -29.281 1.00 88.69 753 TYR A O 1
ATOM 5681 N N . VAL A 1 754 ? -0.454 5.274 -31.205 1.00 83.12 754 VAL A N 1
ATOM 5682 C CA . VAL A 1 754 ? -1.470 6.272 -30.871 1.00 83.12 754 VAL A CA 1
ATOM 5683 C C . VAL A 1 754 ? -2.558 6.215 -31.928 1.00 83.12 754 VAL A C 1
ATOM 5685 O O . VAL A 1 754 ? -2.286 6.272 -33.132 1.00 83.12 754 VAL A O 1
ATOM 5688 N N . SER A 1 755 ? -3.799 6.065 -31.479 1.00 81.31 755 SER A N 1
ATOM 5689 C CA . SER A 1 755 ? -4.970 6.100 -32.349 1.00 81.31 755 SER A CA 1
ATOM 5690 C C . SER A 1 755 ? -5.345 7.536 -32.741 1.00 81.31 755 SER A C 1
ATOM 5692 O O . SER A 1 755 ? -4.999 8.505 -32.068 1.00 81.31 755 SER A O 1
ATOM 5694 N N . GLU A 1 756 ? -6.036 7.706 -33.871 1.00 77.56 756 GLU A N 1
ATOM 5695 C CA . GLU A 1 756 ? -6.479 9.038 -34.304 1.00 77.56 756 GLU A CA 1
ATOM 5696 C C . GLU A 1 756 ? -7.426 9.656 -33.261 1.00 77.56 756 GLU A C 1
ATOM 5698 O O . GLU A 1 756 ? -8.413 9.034 -32.867 1.00 77.56 756 GLU A O 1
ATOM 5703 N N . GLY A 1 757 ? -7.121 10.883 -32.832 1.00 73.88 757 GLY A N 1
ATOM 5704 C CA . GLY A 1 757 ? -7.901 11.635 -31.846 1.00 73.88 757 GLY A CA 1
ATOM 5705 C C . GLY A 1 757 ? -7.682 11.223 -30.388 1.00 73.88 757 GLY A C 1
ATOM 5706 O O . GLY A 1 757 ? -8.362 11.720 -29.493 1.00 73.88 757 GLY A O 1
ATOM 5707 N N . GLU A 1 758 ? -6.734 10.323 -30.127 1.00 80.12 758 GLU A N 1
ATOM 5708 C CA . GLU A 1 758 ? -6.445 9.837 -28.781 1.00 80.12 758 GLU A CA 1
ATOM 5709 C C . GLU A 1 758 ? -6.021 10.952 -27.829 1.00 80.12 758 GLU A C 1
ATOM 5711 O O . GLU A 1 758 ? -6.471 10.973 -26.695 1.00 80.12 758 GLU A O 1
ATOM 5716 N N . PHE A 1 759 ? -5.224 11.912 -28.295 1.00 78.19 759 PHE A N 1
ATOM 5717 C CA . PHE A 1 759 ? -4.721 13.023 -27.484 1.00 78.19 759 PHE A CA 1
ATOM 5718 C C . PHE A 1 759 ? -5.546 14.307 -27.599 1.00 78.19 759 PHE A C 1
ATOM 5720 O O . PHE A 1 759 ? -5.201 15.303 -26.974 1.00 78.19 759 PHE A O 1
ATOM 5727 N N . ASP A 1 760 ? -6.676 14.290 -28.316 1.00 75.56 760 ASP A N 1
ATOM 5728 C CA . ASP A 1 760 ? -7.511 15.483 -28.545 1.00 75.56 760 ASP A CA 1
ATOM 5729 C C . ASP A 1 760 ? -8.080 16.098 -27.252 1.00 75.56 760 ASP A C 1
ATOM 5731 O O . ASP A 1 760 ? -8.572 17.229 -27.260 1.00 75.56 760 ASP A O 1
ATOM 5735 N N . LYS A 1 761 ? -8.064 15.345 -26.145 1.00 71.88 761 LYS A N 1
ATOM 5736 C CA . LYS A 1 761 ? -8.546 15.800 -24.836 1.00 71.88 761 LYS A CA 1
ATOM 5737 C C . LYS A 1 761 ? -7.461 16.355 -23.919 1.00 71.88 761 LYS A C 1
ATOM 5739 O O . LYS A 1 761 ? -7.834 16.955 -22.918 1.00 71.88 761 LYS A O 1
ATOM 5744 N N . ILE A 1 762 ? -6.182 16.180 -24.252 1.00 74.62 762 ILE A N 1
ATOM 5745 C CA . ILE A 1 762 ? -5.082 16.798 -23.507 1.00 74.62 762 ILE A CA 1
ATOM 5746 C C . ILE A 1 762 ? -5.092 18.283 -23.865 1.00 74.62 762 ILE A C 1
ATOM 5748 O O . ILE A 1 762 ? -4.895 18.642 -25.031 1.00 74.62 762 ILE A O 1
ATOM 5752 N N . LYS A 1 763 ? -5.407 19.150 -22.901 1.00 71.38 763 LYS A N 1
ATOM 5753 C CA . LYS A 1 763 ? -5.462 20.592 -23.129 1.00 71.38 763 LYS A CA 1
ATOM 5754 C C . LYS A 1 763 ? -4.224 21.228 -22.511 1.00 71.38 763 LYS A C 1
ATOM 5756 O O . LYS A 1 763 ? -4.113 21.238 -21.294 1.00 71.38 763 LYS A O 1
ATOM 5761 N N . PRO A 1 764 ? -3.342 21.828 -23.321 1.00 64.19 764 PRO A N 1
ATOM 5762 C CA . PRO A 1 764 ? -2.241 22.583 -22.757 1.00 64.19 764 PRO A CA 1
ATOM 5763 C C . PRO A 1 764 ? -2.780 23.793 -21.975 1.00 64.19 764 PRO A C 1
ATOM 5765 O O . PRO A 1 764 ? -3.841 24.327 -22.340 1.00 64.19 764 PRO A O 1
ATOM 5768 N N . PRO A 1 765 ? -2.059 24.271 -20.946 1.00 59.62 765 PRO A N 1
ATOM 5769 C CA . PRO A 1 765 ? -2.492 25.400 -20.136 1.00 59.62 765 PRO A CA 1
ATOM 5770 C C . PRO A 1 765 ? -2.790 26.628 -21.013 1.00 59.62 765 PRO A C 1
ATOM 5772 O O . PRO A 1 765 ? -2.059 26.944 -21.957 1.00 59.62 765 PRO A O 1
ATOM 5775 N N . GLU A 1 766 ? -3.894 27.330 -20.725 1.00 57.03 766 GLU A N 1
ATOM 5776 C CA . GLU A 1 766 ? -4.245 28.574 -21.425 1.00 57.03 766 GLU A CA 1
ATOM 5777 C C . GLU A 1 766 ? -3.146 29.630 -21.182 1.00 57.03 766 GLU A C 1
ATOM 5779 O O . GLU A 1 766 ? -3.014 30.135 -20.066 1.00 57.03 766 GLU A O 1
ATOM 5784 N N . GLY A 1 767 ? -2.357 29.935 -22.221 1.00 45.81 767 GLY A N 1
ATOM 5785 C CA . GLY A 1 767 ? -1.233 30.886 -22.167 1.00 45.81 767 GLY A CA 1
ATOM 5786 C C . GLY A 1 767 ? -1.584 32.367 -22.046 1.00 45.81 767 GLY A C 1
ATOM 5787 O O . GLY A 1 767 ? -2.761 32.754 -22.249 1.00 45.81 767 GLY A O 1
#

Sequence (767 aa):
MSVLDGFLATWSNARDTFGQGAPATGEQFDQSGPLTTMQSHVQSATPGSRWTGAGATAYDTANADHGKVFGKLAALDQQLSSHVNASSQVVAAGRQNLETIRKWVLDSAAAVPPGKNHDQMVMQIVNKGLGRLSEIVTKSNGDLATIGEKIRGLGGQYDALGNQKFAPKEVVGDGVLGEDDKKDEEKKKNDDSGEQGREDGDSLADGTLSPEEEKRLQEATTLTPEQKIALDQGNLTIPPERMAYLNGLSDSLDGKSPGEIKSTLDSLPPADAKAVSNALHLVGSDVVKTSVDPSIKPGDAGYVPPTGGKENLPTSIQEVFDAPLKNSAVPEQVIGPDGKPRIELPDPNRPYKFLDEYRDIAAISNYGDHDLQRSSALNEGMLAESRELLSDYDSDHRPNPGLGTAWGHENVDPTLQELLSASSHDPIAVHDAFAGVDGHSPNDDFIRDVYQHDWADDGKAAGELFPSTTDHSVRAGQTMHAFDAYAGDKYQDLLNMNGGRESLGEVNPSLVQSLGDANKPYIDDMVGANLDGTQGFDKLDTGANANNMRGLFAVIDSDLTAEKSFNDHATATWRDIVANYSQNLAGSGIPDGDLLAAAGKLTGAQDMGEYIHQLDMGKSEYEASLEAWNKRGEWYDSLHDIGAAIPGLQDAVDVYDGIPGDPLKDLFVGEQPTQSTITPMPLRNLDEITHPIVAYLVSQQVGDLGDLAPYVRDGVLDADAPTRYVDDYLSRVGGGNELPYVEWANAYQTSIYVSEGEFDKIKPPEG

Organism: NCBI:txid368477

Foldseek 3Di:
DALLVVLVVVLVVLLCVLPDDQQDALPVLQPLVVLLVQLVVLQVPQDDPVDDDDVSVLSNQLSNVSSVLSNLSNVLSVVSRVLSRQLSVLSVVLNVQSVVLNVQLVVQLVPQDDDPCSSVSSNVSSVVSVVSNVVSSVVSVVSNVVSVVVNVVSVVVVVVSVPDDTGDDDDDDDDDQDVVRVVVVLLVLLVVLLVLLQVLLLCLLVLDGDPVSLVLLCVLLDDDPVQLVCLQVLAHEDESSSQSSLLSSQQNCAPPALLRLLVSLVSHDLSNLQSNLSSQQQQAAQSYAYDDDPVADVPRRSDGPRGHHLVSHHVNLSCLLVDDQFDDCDFDFDQDPVRDTDTDHDDLLCGGDQLVSLLSLLSSLVSYDLSSNENGNSLLSLLVSLQVLLLQCPDPPHRDPVCDLVSCQVPPQVSSLSSLQSNLSHLNSLLCQACNNVLPDGPLSSLCSLQQRQHNQLSQSVLSSQDDLPDLDLSNQSSLLRNLLSQLVCLLDQLQHPNGAHHSCRRRVNNLLSNLNSCLQCLLQLLPNCQQPRHNHHNSDPDLASRSLLSNLLNSVSNVVSNLSNLLSLLLQLLLLLLVCLVCLQPPAAGDLSSLLSSLLSLLSQLSSQLLNVVLQVDDLLVSQQVSLVVQLVSVVVCVVPARSHPPRRVSSVLQVPAPPNLVSCLSNPDGDDPPDPFSYDQDDLLSSLQSSLQSCLLVVGFDQVVQVVQADPSGGNPPRDPVSSQVRSCRSNVNDPDSSVSSSSSNVSHRDDDPCNSVSSDHHDD